Protein AF-0000000080331780 (afdb_homodimer)

Structure (mmCIF, N/CA/C/O backbone):
data_AF-0000000080331780-model_v1
#
loop_
_entity.id
_entity.type
_entity.pdbx_description
1 polymer Dehydrogenase
#
loop_
_atom_site.group_PDB
_atom_site.id
_atom_site.type_symbol
_atom_site.label_atom_id
_atom_site.label_alt_id
_atom_site.label_comp_id
_atom_site.label_asym_id
_atom_site.label_entity_id
_atom_site.label_seq_id
_atom_site.pdbx_PDB_ins_code
_atom_site.Cartn_x
_atom_site.Cartn_y
_atom_site.Cartn_z
_atom_site.occupancy
_atom_site.B_iso_or_equiv
_atom_site.auth_seq_id
_atom_site.auth_comp_id
_atom_site.auth_asym_id
_atom_site.auth_atom_id
_atom_site.pdbx_PDB_model_num
ATOM 1 N N . MET A 1 1 ? 8.797 16.781 -22.938 1 40.66 1 MET A N 1
ATOM 2 C CA . MET A 1 1 ? 9.156 18.203 -22.906 1 40.66 1 MET A CA 1
ATOM 3 C C . MET A 1 1 ? 9.766 18.594 -21.562 1 40.66 1 MET A C 1
ATOM 5 O O . MET A 1 1 ? 9.344 18.094 -20.516 1 40.66 1 MET A O 1
ATOM 9 N N . ALA A 1 2 ? 10.844 19.219 -21.609 1 57.59 2 ALA A N 1
ATOM 10 C CA . ALA A 1 2 ? 11.484 19.656 -20.359 1 57.59 2 ALA A CA 1
ATOM 11 C C . ALA A 1 2 ? 10.547 20.531 -19.547 1 57.59 2 ALA A C 1
ATOM 13 O O . ALA A 1 2 ? 9.828 21.375 -20.094 1 57.59 2 ALA A O 1
ATOM 14 N N . PRO A 1 3 ? 10.336 20.203 -18.156 1 70.19 3 PRO A N 1
ATOM 15 C CA . PRO A 1 3 ? 9.5 21.109 -17.359 1 70.19 3 PRO A CA 1
ATOM 16 C C . PRO A 1 3 ? 9.898 22.562 -17.516 1 70.19 3 PRO A C 1
ATOM 18 O O . PRO A 1 3 ? 11.078 22.875 -17.703 1 70.19 3 PRO A O 1
ATOM 21 N N . PRO A 1 4 ? 8.922 23.406 -17.781 1 76.81 4 PRO A N 1
ATOM 22 C CA . PRO A 1 4 ? 9.219 24.828 -18 1 76.81 4 PRO A CA 1
ATOM 23 C C . PRO A 1 4 ? 10.008 25.453 -16.844 1 76.81 4 PRO A C 1
ATOM 25 O O . PRO A 1 4 ? 9.891 25 -15.703 1 76.81 4 PRO A O 1
ATOM 28 N N . THR A 1 5 ? 10.859 26.344 -17.203 1 89.38 5 THR A N 1
ATOM 29 C CA . THR A 1 5 ? 11.586 27.141 -16.219 1 89.38 5 THR A CA 1
ATOM 30 C C . THR A 1 5 ? 10.672 28.172 -15.562 1 89.38 5 THR A C 1
ATOM 32 O O . THR A 1 5 ? 10.031 28.969 -16.25 1 89.38 5 THR A O 1
ATOM 35 N N . LEU A 1 6 ? 10.578 28.141 -14.258 1 94.94 6 LEU A N 1
ATOM 36 C CA . LEU A 1 6 ? 9.664 29.016 -13.531 1 94.94 6 LEU A CA 1
ATOM 37 C C . LEU A 1 6 ? 10.352 30.312 -13.133 1 94.94 6 LEU A C 1
ATOM 39 O O . LEU A 1 6 ? 11.586 30.375 -13.062 1 94.94 6 LEU A O 1
ATOM 43 N N . THR A 1 7 ? 9.508 31.344 -12.953 1 96.69 7 THR A N 1
ATOM 44 C CA . THR A 1 7 ? 9.953 32.656 -12.477 1 96.69 7 THR A CA 1
ATOM 45 C C . THR A 1 7 ? 9.055 33.156 -11.359 1 96.69 7 THR A C 1
ATOM 47 O O . THR A 1 7 ? 7.992 32.594 -11.102 1 96.69 7 THR A O 1
ATOM 50 N N . LEU A 1 8 ? 9.594 34.125 -10.656 1 97.12 8 LEU A N 1
ATOM 51 C CA . LEU A 1 8 ? 8.812 34.75 -9.586 1 97.12 8 LEU A CA 1
ATOM 52 C C . LEU A 1 8 ? 7.656 35.562 -10.156 1 97.12 8 LEU A C 1
ATOM 54 O O . LEU A 1 8 ? 7.844 36.312 -11.102 1 97.12 8 LEU A O 1
ATOM 58 N N . LYS A 1 9 ? 6.469 35.375 -9.609 1 97.5 9 LYS A N 1
ATOM 59 C CA . LYS A 1 9 ? 5.328 36.188 -10.031 1 97.5 9 LYS A CA 1
ATOM 60 C C . LYS A 1 9 ? 5.621 37.688 -9.883 1 97.5 9 LYS A C 1
ATOM 62 O O . LYS A 1 9 ? 6.188 38.125 -8.875 1 97.5 9 LYS A O 1
ATOM 67 N N . SER A 1 10 ? 5.168 38.5 -10.852 1 97.19 10 SER A N 1
ATOM 68 C CA . SER A 1 10 ? 5.453 39.938 -10.867 1 97.19 10 SER A CA 1
ATOM 69 C C . SER A 1 10 ? 4.844 40.625 -9.656 1 97.19 10 SER A C 1
ATOM 71 O O . SER A 1 10 ? 3.697 40.344 -9.289 1 97.19 10 SER A O 1
ATOM 73 N N . GLY A 1 11 ? 5.668 41.5 -8.984 1 96.5 11 GLY A N 1
ATOM 74 C CA . GLY A 1 11 ? 5.18 42.312 -7.891 1 96.5 11 GLY A CA 1
ATOM 75 C C . GLY A 1 11 ? 5.195 41.594 -6.555 1 96.5 11 GLY A C 1
ATOM 76 O O . GLY A 1 11 ? 4.695 42.125 -5.555 1 96.5 11 GLY A O 1
ATOM 77 N N . THR A 1 12 ? 5.777 40.438 -6.504 1 98.19 12 THR A N 1
ATOM 78 C CA . THR A 1 12 ? 5.66 39.656 -5.273 1 98.19 12 THR A CA 1
ATOM 79 C C . THR A 1 12 ? 7.023 39.5 -4.602 1 98.19 12 THR A C 1
ATOM 81 O O . THR A 1 12 ? 7.145 38.812 -3.59 1 98.19 12 THR A O 1
ATOM 84 N N . ALA A 1 13 ? 8.031 40.156 -5.145 1 97.81 13 ALA A N 1
ATOM 85 C CA . ALA A 1 13 ? 9.359 40.062 -4.543 1 97.81 13 ALA A CA 1
ATOM 86 C C . ALA A 1 13 ? 9.344 40.562 -3.105 1 97.81 13 ALA A C 1
ATOM 88 O O . ALA A 1 13 ? 8.617 41.5 -2.779 1 97.81 13 ALA A O 1
ATOM 89 N N . TRP A 1 14 ? 10.172 39.969 -2.291 1 97.31 14 TRP A N 1
ATOM 90 C CA . TRP A 1 14 ? 10.266 40.375 -0.895 1 97.31 14 TRP A CA 1
ATOM 91 C C . TRP A 1 14 ? 10.594 41.875 -0.79 1 97.31 14 TRP A C 1
ATOM 93 O O . TRP A 1 14 ? 10.023 42.594 0.043 1 97.31 14 TRP A O 1
ATOM 103 N N . THR A 1 15 ? 11.484 42.312 -1.639 1 96.81 15 THR A N 1
ATOM 104 C CA . THR A 1 15 ? 11.898 43.719 -1.621 1 96.81 15 THR A CA 1
ATOM 105 C C . THR A 1 15 ? 10.719 44.625 -1.929 1 96.81 15 THR A C 1
ATOM 107 O O . THR A 1 15 ? 10.594 45.688 -1.348 1 96.81 15 THR A O 1
ATOM 110 N N . ASP A 1 16 ? 9.914 44.156 -2.842 1 97 16 ASP A N 1
ATOM 111 C CA . ASP A 1 16 ? 8.711 44.938 -3.16 1 97 16 ASP A CA 1
ATOM 112 C C . ASP A 1 16 ? 7.754 44.969 -1.973 1 97 16 ASP A C 1
ATOM 114 O O . ASP A 1 16 ? 7.195 46 -1.651 1 97 16 ASP A O 1
ATOM 118 N N . ALA A 1 17 ? 7.562 43.875 -1.354 1 98.06 17 ALA A N 1
ATOM 119 C CA . ALA A 1 17 ? 6.688 43.781 -0.188 1 98.06 17 ALA A CA 1
ATOM 120 C C . ALA A 1 17 ? 7.191 44.688 0.942 1 98.06 17 ALA A C 1
ATOM 122 O O . ALA A 1 17 ? 6.402 45.375 1.592 1 98.06 17 ALA A O 1
ATOM 123 N N . TRP A 1 18 ? 8.469 44.656 1.142 1 98.12 18 TRP A N 1
ATOM 124 C CA . TRP A 1 18 ? 9.062 45.438 2.213 1 98.12 18 TRP A CA 1
ATOM 125 C C . TRP A 1 18 ? 8.875 46.938 1.946 1 98.12 18 TRP A C 1
ATOM 127 O O . TRP A 1 18 ? 8.578 47.688 2.863 1 98.12 18 TRP A O 1
ATOM 137 N N . GLN A 1 19 ? 9.062 47.312 0.698 1 98.19 19 GLN A N 1
ATOM 138 C CA . GLN A 1 19 ? 8.867 48.719 0.327 1 98.19 19 GLN A CA 1
ATOM 139 C C . GLN A 1 19 ? 7.426 49.156 0.573 1 98.19 19 GLN A C 1
ATOM 141 O O . GLN A 1 19 ? 7.18 50.281 1.02 1 98.19 19 GLN A O 1
ATOM 146 N N . ARG A 1 20 ? 6.574 48.312 0.27 1 98.5 20 ARG A N 1
ATOM 147 C CA . ARG A 1 20 ? 5.168 48.625 0.516 1 98.5 20 ARG A CA 1
ATOM 148 C C . ARG A 1 20 ? 4.887 48.75 2.01 1 98.5 20 ARG A C 1
ATOM 150 O O . ARG A 1 20 ? 4.062 49.562 2.424 1 98.5 20 ARG A O 1
ATOM 157 N N . CYS A 1 21 ? 5.539 47.969 2.822 1 98.56 21 CYS A N 1
ATOM 158 C CA . CYS A 1 21 ? 5.41 48.062 4.27 1 98.56 21 CYS A CA 1
ATOM 159 C C . CYS A 1 21 ? 5.945 49.406 4.762 1 98.56 21 CYS A C 1
ATOM 161 O O . CYS A 1 21 ? 5.309 50.062 5.586 1 98.56 21 CYS A O 1
ATOM 163 N N . LEU A 1 22 ? 7.086 49.719 4.246 1 98.44 22 LEU A N 1
ATOM 164 C CA . LEU A 1 22 ? 7.699 51 4.605 1 98.44 22 LEU A CA 1
ATOM 165 C C . LEU A 1 22 ? 6.77 52.156 4.273 1 98.44 22 LEU A C 1
ATOM 167 O O . LEU A 1 22 ? 6.688 53.125 5.031 1 98.44 22 LEU A O 1
ATOM 171 N N . ALA A 1 23 ? 6.137 52.062 3.162 1 98.31 23 ALA A N 1
ATOM 172 C CA . ALA A 1 23 ? 5.215 53.125 2.734 1 98.31 23 ALA A CA 1
ATOM 173 C C . ALA A 1 23 ? 3.951 53.125 3.592 1 98.31 23 ALA A C 1
ATOM 175 O O . ALA A 1 23 ? 3.434 54.188 3.943 1 98.31 23 ALA A O 1
ATOM 176 N N . ALA A 1 24 ? 3.465 52 3.939 1 98.38 24 ALA A N 1
ATOM 177 C CA . ALA A 1 24 ? 2.199 51.844 4.652 1 98.38 24 ALA A CA 1
ATOM 178 C C . ALA A 1 24 ? 2.355 52.219 6.129 1 98.38 24 ALA A C 1
ATOM 180 O O . ALA A 1 24 ? 1.43 52.75 6.746 1 98.38 24 ALA A O 1
ATOM 181 N N . ALA A 1 25 ? 3.508 51.844 6.688 1 98.56 25 ALA A N 1
ATOM 182 C CA . ALA A 1 25 ? 3.727 52.062 8.109 1 98.56 25 ALA A CA 1
ATOM 183 C C . ALA A 1 25 ? 5.168 52.5 8.391 1 98.56 25 ALA A C 1
ATOM 185 O O . ALA A 1 25 ? 5.91 51.781 9.062 1 98.56 25 ALA A O 1
ATOM 186 N N . PRO A 1 26 ? 5.496 53.656 8.031 1 98.06 26 PRO A N 1
ATOM 187 C CA . PRO A 1 26 ? 6.879 54.094 8.211 1 98.06 26 PRO A CA 1
ATOM 188 C C . PRO A 1 26 ? 7.273 54.219 9.68 1 98.06 26 PRO A C 1
ATOM 190 O O . PRO A 1 26 ? 8.461 54.188 10.008 1 98.06 26 PRO A O 1
ATOM 193 N N . GLU A 1 27 ? 6.355 54.344 10.539 1 98.12 27 GLU A N 1
ATOM 194 C CA . GLU A 1 27 ? 6.641 54.438 11.961 1 98.12 27 GLU A CA 1
ATOM 195 C C . GLU A 1 27 ? 7.098 53.125 12.547 1 98.12 27 GLU A C 1
ATOM 197 O O . GLU A 1 27 ? 7.746 53.062 13.594 1 98.12 27 GLU A O 1
ATOM 202 N N . ALA A 1 28 ? 6.77 52.031 11.93 1 98.44 28 ALA A N 1
ATOM 203 C CA . ALA A 1 28 ? 6.969 50.688 12.484 1 98.44 28 ALA A CA 1
ATOM 204 C C . ALA A 1 28 ? 8.086 49.969 11.75 1 98.44 28 ALA A C 1
ATOM 206 O O . ALA A 1 28 ? 8.641 49 12.273 1 98.44 28 ALA A O 1
ATOM 207 N N . PHE A 1 29 ? 8.336 50.344 10.516 1 97.94 29 PHE A N 1
ATOM 208 C CA . PHE A 1 29 ? 9.305 49.688 9.656 1 97.94 29 PHE A CA 1
ATOM 209 C C . PHE A 1 29 ? 10.516 50.562 9.406 1 97.94 29 PHE A C 1
ATOM 211 O O . PHE A 1 29 ? 10.383 51.812 9.32 1 97.94 29 PHE A O 1
ATOM 218 N N . ARG A 1 30 ? 11.641 49.906 9.344 1 96.19 30 ARG A N 1
ATOM 219 C CA . ARG A 1 30 ? 12.867 50.531 8.844 1 96.19 30 ARG A CA 1
ATOM 220 C C . ARG A 1 30 ? 13.406 49.75 7.641 1 96.19 30 ARG A C 1
ATOM 222 O O . ARG A 1 30 ? 12.805 48.781 7.203 1 96.19 30 ARG A O 1
ATOM 229 N N . ASP A 1 31 ? 14.562 50.219 7.156 1 92.19 31 ASP A N 1
ATOM 230 C CA . ASP A 1 31 ? 15.094 49.625 5.93 1 92.19 31 ASP A CA 1
ATOM 231 C C . ASP A 1 31 ? 15.398 48.125 6.109 1 92.19 31 ASP A C 1
ATOM 233 O O . ASP A 1 31 ? 15.258 47.344 5.172 1 92.19 31 ASP A O 1
ATOM 237 N N . ASP A 1 32 ? 15.742 47.844 7.336 1 89.56 32 ASP A N 1
ATOM 238 C CA . ASP A 1 32 ? 16.203 46.469 7.457 1 89.56 32 ASP A CA 1
ATOM 239 C C . ASP A 1 32 ? 15.594 45.781 8.68 1 89.56 32 ASP A C 1
ATOM 241 O O . ASP A 1 32 ? 15.992 44.688 9.039 1 89.56 32 ASP A O 1
ATOM 245 N N . ARG A 1 33 ? 14.656 46.438 9.336 1 94.62 33 ARG A N 1
ATOM 246 C CA . ARG A 1 33 ? 14.102 45.812 10.531 1 94.62 33 ARG A CA 1
ATOM 247 C C . ARG A 1 33 ? 12.734 46.406 10.875 1 94.62 33 ARG A C 1
ATOM 249 O O . ARG A 1 33 ? 12.359 47.469 10.367 1 94.62 33 ARG A O 1
ATOM 256 N N . VAL A 1 34 ? 12.047 45.719 11.75 1 96.75 34 VAL A N 1
ATOM 257 C CA . VAL A 1 34 ? 10.812 46.219 12.352 1 96.75 34 VAL A CA 1
ATOM 258 C C . VAL A 1 34 ? 11.078 46.688 13.781 1 96.75 34 VAL A C 1
ATOM 260 O O . VAL A 1 34 ? 12.148 46.406 14.336 1 96.75 34 VAL A O 1
ATOM 263 N N . LEU A 1 35 ? 10.141 47.406 14.297 1 97.56 35 LEU A N 1
ATOM 264 C CA . LEU A 1 35 ? 10.281 47.906 15.656 1 97.56 35 LEU A CA 1
ATOM 265 C C . LEU A 1 35 ? 9.289 47.25 16.594 1 97.56 35 LEU A C 1
ATOM 267 O O . LEU A 1 35 ? 8.328 46.625 16.156 1 97.56 35 LEU A O 1
ATOM 271 N N . ASN A 1 36 ? 9.609 47.312 17.938 1 97.81 36 ASN A N 1
ATOM 272 C CA . ASN A 1 36 ? 8.641 46.906 18.969 1 97.81 36 ASN A CA 1
ATOM 273 C C . ASN A 1 36 ? 7.648 48.031 19.266 1 97.81 36 ASN A C 1
ATOM 275 O O . ASN A 1 36 ? 7.969 49.219 19.094 1 97.81 36 ASN A O 1
ATOM 279 N N . LEU A 1 37 ? 6.461 47.656 19.641 1 98.69 37 LEU A N 1
ATOM 280 C CA . LEU A 1 37 ? 5.418 48.594 19.984 1 98.69 37 LEU A CA 1
ATOM 281 C C . LEU A 1 37 ? 5.035 48.469 21.453 1 98.69 37 LEU A C 1
ATOM 283 O O . LEU A 1 37 ? 4.465 47.469 21.875 1 98.69 37 LEU A O 1
ATOM 287 N N . TRP A 1 38 ? 5.32 49.406 22.297 1 98.12 38 TRP A N 1
ATOM 288 C CA . TRP A 1 38 ? 4.816 49.469 23.656 1 98.12 38 TRP A CA 1
ATOM 289 C C . TRP A 1 38 ? 4.785 50.906 24.156 1 98.12 38 TRP A C 1
ATOM 291 O O . TRP A 1 38 ? 5.512 51.781 23.641 1 98.12 38 TRP A O 1
ATOM 301 N N . GLY A 1 39 ? 3.801 51.188 24.969 1 96.88 39 GLY A N 1
ATOM 302 C CA . GLY A 1 39 ? 3.592 52.562 25.422 1 96.88 39 GLY A CA 1
ATOM 303 C C . GLY A 1 39 ? 3.143 53.5 24.328 1 96.88 39 GLY A C 1
ATOM 304 O O . GLY A 1 39 ? 3.586 54.656 24.266 1 96.88 39 GLY A O 1
ATOM 305 N N . SER A 1 40 ? 2.486 53 23.391 1 95.5 40 SER A N 1
ATOM 306 C CA . SER A 1 40 ? 1.899 53.719 22.25 1 95.5 40 SER A CA 1
ATOM 307 C C . SER A 1 40 ? 2.977 54.281 21.328 1 95.5 40 SER A C 1
ATOM 309 O O . SER A 1 40 ? 2.734 55.219 20.594 1 95.5 40 SER A O 1
ATOM 311 N N . SER A 1 41 ? 4.145 53.688 21.453 1 97.5 41 SER A N 1
ATOM 312 C CA . SER A 1 41 ? 5.234 54.156 20.609 1 97.5 41 SER A CA 1
ATOM 313 C C . SER A 1 41 ? 6.031 52.969 20.031 1 97.5 41 SER A C 1
ATOM 315 O O . SER A 1 41 ? 6.262 51.969 20.719 1 97.5 41 SER A O 1
ATOM 317 N N . TRP A 1 42 ? 6.379 53.188 18.781 1 98.19 42 TRP A N 1
ATOM 318 C CA . TRP A 1 42 ? 7.297 52.25 18.141 1 98.19 42 TRP A CA 1
ATOM 319 C C . TRP A 1 42 ? 8.734 52.5 18.578 1 98.19 42 TRP A C 1
ATOM 321 O O . TRP A 1 42 ? 9.195 53.656 18.531 1 98.19 42 TRP A O 1
ATOM 331 N N . ARG A 1 43 ? 9.422 51.469 18.969 1 97.12 43 ARG A N 1
ATOM 332 C CA . ARG A 1 43 ? 10.727 51.656 19.609 1 97.12 43 ARG A CA 1
ATOM 333 C C . ARG A 1 43 ? 11.781 50.781 18.953 1 97.12 43 ARG A C 1
ATOM 335 O O . ARG A 1 43 ? 11.492 49.625 18.594 1 97.12 43 ARG A O 1
ATOM 342 N N . LEU A 1 44 ? 12.984 51.281 18.891 1 95.06 44 LEU A N 1
ATOM 343 C CA . LEU A 1 44 ? 14.094 50.594 18.234 1 95.06 44 LEU A CA 1
ATOM 344 C C . LEU A 1 44 ? 14.766 49.625 19.203 1 95.06 44 LEU A C 1
ATOM 346 O O . LEU A 1 44 ? 15.742 48.969 18.844 1 95.06 44 LEU A O 1
ATOM 350 N N . ASP A 1 45 ? 14.25 49.312 20.203 1 94.62 45 ASP A N 1
ATOM 351 C CA . ASP A 1 45 ? 14.852 48.438 21.188 1 94.62 45 ASP A CA 1
ATOM 352 C C . ASP A 1 45 ? 14.836 47 20.703 1 94.62 45 ASP A C 1
ATOM 354 O O . ASP A 1 45 ? 14.203 46.688 19.703 1 94.62 45 ASP A O 1
ATOM 358 N N . GLY A 1 46 ? 15.672 46.156 21.391 1 93.5 46 GLY A N 1
ATOM 359 C CA . GLY A 1 46 ? 15.766 44.75 21.078 1 93.5 46 GLY A CA 1
ATOM 360 C C . GLY A 1 46 ? 16.875 44.406 20.078 1 93.5 46 GLY A C 1
ATOM 361 O O . GLY A 1 46 ? 17.266 45.281 19.281 1 93.5 46 GLY A O 1
ATOM 362 N N . ARG A 1 47 ? 17.328 43.219 20.125 1 90.88 47 ARG A N 1
ATOM 363 C CA . ARG A 1 47 ? 18.344 42.719 19.188 1 90.88 47 ARG A CA 1
ATOM 364 C C . ARG A 1 47 ? 17.703 41.875 18.109 1 90.88 47 ARG A C 1
ATOM 366 O O . ARG A 1 47 ? 17.125 40.812 18.391 1 90.88 47 ARG A O 1
ATOM 373 N N . ALA A 1 48 ? 17.891 42.375 16.922 1 86.06 48 ALA A N 1
ATOM 374 C CA . ALA A 1 48 ? 17.281 41.625 15.82 1 86.06 48 ALA A CA 1
ATOM 375 C C . ALA A 1 48 ? 18.047 40.344 15.539 1 86.06 48 ALA A C 1
ATOM 377 O O . ALA A 1 48 ? 19.281 40.344 15.469 1 86.06 48 ALA A O 1
ATOM 378 N N . LEU A 1 49 ? 17.344 39.25 15.484 1 82.44 49 LEU A N 1
ATOM 379 C CA . LEU A 1 49 ? 17.938 37.969 15.094 1 82.44 49 LEU A CA 1
ATOM 380 C C . LEU A 1 49 ? 17.812 37.75 13.586 1 82.44 49 LEU A C 1
ATOM 382 O O . LEU A 1 49 ? 16.844 38.188 12.969 1 82.44 49 LEU A O 1
ATOM 386 N N . PRO A 1 50 ? 18.891 37.125 13.086 1 87.44 50 PRO A N 1
ATOM 387 C CA . PRO A 1 50 ? 18.766 36.781 11.672 1 87.44 50 PRO A CA 1
ATOM 388 C C . PRO A 1 50 ? 17.609 35.812 11.398 1 87.44 50 PRO A C 1
ATOM 390 O O . PRO A 1 50 ? 17.344 34.906 12.203 1 87.44 50 PRO A O 1
ATOM 393 N N . ALA A 1 51 ? 16.875 36.062 10.352 1 92.88 51 ALA A N 1
ATOM 394 C CA . ALA A 1 51 ? 15.781 35.188 9.922 1 92.88 51 ALA A CA 1
ATOM 395 C C . ALA A 1 51 ? 15.836 34.938 8.414 1 92.88 51 ALA A C 1
ATOM 397 O O . ALA A 1 51 ? 16.406 35.75 7.668 1 92.88 51 ALA A O 1
ATOM 398 N N . THR A 1 52 ? 15.359 33.781 8.031 1 95.81 52 THR A N 1
ATOM 399 C CA . THR A 1 52 ? 15.281 33.438 6.617 1 95.81 52 THR A CA 1
ATOM 400 C C . THR A 1 52 ? 13.859 33.031 6.23 1 95.81 52 THR A C 1
ATOM 402 O O . THR A 1 52 ? 13.109 32.531 7.066 1 95.81 52 THR A O 1
ATOM 405 N N . SER A 1 53 ? 13.547 33.344 5.035 1 97.62 53 SER A N 1
ATOM 406 C CA . SER A 1 53 ? 12.281 32.844 4.496 1 97.62 53 SER A CA 1
ATOM 407 C C . SER A 1 53 ? 12.344 31.359 4.203 1 97.62 53 SER A C 1
ATOM 409 O O . SER A 1 53 ? 13.305 30.891 3.588 1 97.62 53 SER A O 1
ATOM 411 N N . PRO A 1 54 ? 11.352 30.656 4.637 1 98.19 54 PRO A N 1
ATOM 412 C CA . PRO A 1 54 ? 11.352 29.234 4.285 1 98.19 54 PRO A CA 1
ATOM 413 C C . PRO A 1 54 ? 11.109 28.984 2.797 1 98.19 54 PRO A C 1
ATOM 415 O O . PRO A 1 54 ? 11.328 27.875 2.305 1 98.19 54 PRO A O 1
ATOM 418 N N . VAL A 1 55 ? 10.641 29.969 2.074 1 98.31 55 VAL A N 1
ATOM 419 C CA . VAL A 1 55 ? 10.234 29.844 0.68 1 98.31 55 VAL A CA 1
ATOM 420 C C . VAL A 1 55 ? 11.453 29.547 -0.191 1 98.31 55 VAL A C 1
ATOM 422 O O . VAL A 1 55 ? 11.414 28.672 -1.056 1 98.31 55 VAL A O 1
ATOM 425 N N . ASP A 1 56 ? 12.547 30.25 0.074 1 97.88 56 ASP A N 1
ATOM 426 C CA . ASP A 1 56 ? 13.703 30.062 -0.804 1 97.88 56 ASP A CA 1
ATOM 427 C C . ASP A 1 56 ? 15.008 30.344 -0.06 1 97.88 56 ASP A C 1
ATOM 429 O O . ASP A 1 56 ? 16.062 30.484 -0.682 1 97.88 56 ASP A O 1
ATOM 433 N N . GLY A 1 57 ? 14.945 30.578 1.247 1 96.62 57 GLY A N 1
ATOM 434 C CA . GLY A 1 57 ? 16.141 30.703 2.062 1 96.62 57 GLY A CA 1
ATOM 435 C C . GLY A 1 57 ? 16.688 32.125 2.105 1 96.62 57 GLY A C 1
ATOM 436 O O . GLY A 1 57 ? 17.703 32.375 2.76 1 96.62 57 GLY A O 1
ATOM 437 N N . ARG A 1 58 ? 16.078 33.062 1.565 1 96.06 58 ARG A N 1
ATOM 438 C CA . ARG A 1 58 ? 16.578 34.406 1.558 1 96.06 58 ARG A CA 1
ATOM 439 C C . ARG A 1 58 ? 16.469 35.062 2.941 1 96.06 58 ARG A C 1
ATOM 441 O O . ARG A 1 58 ? 15.609 34.688 3.736 1 96.06 58 ARG A O 1
ATOM 448 N N . PRO A 1 59 ? 17.312 36.031 3.189 1 94.81 59 PRO A N 1
ATOM 449 C CA . PRO A 1 59 ? 17.188 36.75 4.457 1 94.81 59 PRO A CA 1
ATOM 450 C C . PRO A 1 59 ? 15.93 37.625 4.527 1 94.81 59 PRO A C 1
ATOM 452 O O . PRO A 1 59 ? 15.547 38.25 3.529 1 94.81 59 PRO A O 1
ATOM 455 N N . VAL A 1 60 ? 15.281 37.594 5.613 1 94.94 60 VAL A N 1
ATOM 456 C CA . VAL A 1 60 ? 14.164 38.469 5.922 1 94.94 60 VAL A CA 1
ATOM 457 C C . VAL A 1 60 ? 14.367 39.125 7.297 1 94.94 60 VAL A C 1
ATOM 459 O O . VAL A 1 60 ? 15.305 38.75 8.016 1 94.94 60 VAL A O 1
ATOM 462 N N . ALA A 1 61 ? 13.516 40 7.609 1 92.38 61 ALA A N 1
ATOM 463 C CA . ALA A 1 61 ? 13.617 40.656 8.906 1 92.38 61 ALA A CA 1
ATOM 464 C C . ALA A 1 61 ? 13.242 39.719 10.039 1 92.38 61 ALA A C 1
ATOM 466 O O . ALA A 1 61 ? 12.234 39 9.961 1 92.38 61 ALA A O 1
ATOM 467 N N . GLY A 1 62 ? 14.109 39.688 11.062 1 92.25 62 GLY A N 1
ATOM 468 C CA . GLY A 1 62 ? 13.812 38.906 12.258 1 92.25 62 GLY A CA 1
ATOM 469 C C . GLY A 1 62 ? 13.211 39.719 13.375 1 92.25 62 GLY A C 1
ATOM 470 O O . GLY A 1 62 ? 13.195 40.969 13.312 1 92.25 62 GLY A O 1
ATOM 471 N N . PRO A 1 63 ? 12.672 39.062 14.359 1 93.62 63 PRO A N 1
ATOM 472 C CA . PRO A 1 63 ? 12.07 39.75 15.492 1 93.62 63 PRO A CA 1
ATOM 473 C C . PRO A 1 63 ? 13.109 40.469 16.359 1 93.62 63 PRO A C 1
ATOM 475 O O . PRO A 1 63 ? 14.125 39.875 16.734 1 93.62 63 PRO A O 1
ATOM 478 N N . PRO A 1 64 ? 12.891 41.719 16.672 1 95.25 64 PRO A N 1
ATOM 479 C CA . PRO A 1 64 ? 13.773 42.438 17.609 1 95.25 64 PRO A CA 1
ATOM 480 C C . PRO A 1 64 ? 13.555 42 19.062 1 95.25 64 PRO A C 1
ATOM 482 O O . PRO A 1 64 ? 12.688 42.562 19.734 1 95.25 64 PRO A O 1
ATOM 485 N N . ARG A 1 65 ? 14.383 41.219 19.625 1 95.31 65 ARG A N 1
ATOM 486 C CA . ARG A 1 65 ? 14.18 40.531 20.891 1 95.31 65 ARG A CA 1
ATOM 487 C C . ARG A 1 65 ? 14.492 41.469 22.078 1 95.31 65 ARG A C 1
ATOM 489 O O . ARG A 1 65 ? 15.602 41.969 22.188 1 95.31 65 ARG A O 1
ATOM 496 N N . LEU A 1 66 ? 13.484 41.5 22.922 1 95.75 66 LEU A N 1
ATOM 497 C CA . LEU A 1 66 ? 13.625 42.312 24.125 1 95.75 66 LEU A CA 1
ATOM 498 C C . LEU A 1 66 ? 14.211 41.469 25.266 1 95.75 66 LEU A C 1
ATOM 500 O O . LEU A 1 66 ? 14.125 40.25 25.25 1 95.75 66 LEU A O 1
ATOM 504 N N . GLY A 1 67 ? 14.797 42.188 26.219 1 94.19 67 GLY A N 1
ATOM 505 C CA . GLY A 1 67 ? 15.125 41.594 27.516 1 94.19 67 GLY A CA 1
ATOM 506 C C . GLY A 1 67 ? 14.016 41.719 28.531 1 94.19 67 GLY A C 1
ATOM 507 O O . GLY A 1 67 ? 13.031 42.438 28.297 1 94.19 67 GLY A O 1
ATOM 508 N N . PRO A 1 68 ? 14.156 41.094 29.656 1 95.5 68 PRO A N 1
ATOM 509 C CA . PRO A 1 68 ? 13.117 41.062 30.688 1 95.5 68 PRO A CA 1
ATOM 510 C C . PRO A 1 68 ? 12.789 42.469 31.219 1 95.5 68 PRO A C 1
ATOM 512 O O . PRO A 1 68 ? 11.617 42.781 31.453 1 95.5 68 PRO A O 1
ATOM 515 N N . ASP A 1 69 ? 13.711 43.312 31.344 1 96.44 69 ASP A N 1
ATOM 516 C CA . ASP A 1 69 ? 13.484 44.656 31.906 1 96.44 69 ASP A CA 1
ATOM 517 C C . ASP A 1 69 ? 12.586 45.469 31 1 96.44 69 ASP A C 1
ATOM 519 O O . ASP A 1 69 ? 11.641 46.125 31.469 1 96.44 69 ASP A O 1
ATOM 523 N N . THR A 1 70 ? 12.953 45.5 29.781 1 96.81 70 THR A N 1
ATOM 524 C CA . THR A 1 70 ? 12.141 46.25 28.828 1 96.81 70 THR A CA 1
ATOM 525 C C . THR A 1 70 ? 10.75 45.625 28.688 1 96.81 70 THR A C 1
ATOM 527 O O . THR A 1 70 ? 9.766 46.344 28.547 1 96.81 70 THR A O 1
ATOM 530 N N . ALA A 1 71 ? 10.695 44.344 28.734 1 97.38 71 ALA A N 1
ATOM 531 C CA . ALA A 1 71 ? 9.398 43.688 28.688 1 97.38 71 ALA A CA 1
ATOM 532 C C . ALA A 1 71 ? 8.539 44.094 29.891 1 97.38 71 ALA A C 1
ATOM 534 O O . ALA A 1 71 ? 7.324 44.25 29.75 1 97.38 71 ALA A O 1
ATOM 535 N N . ARG A 1 72 ? 9.117 44.188 31.016 1 97.44 72 ARG A N 1
ATOM 536 C CA . ARG A 1 72 ? 8.398 44.625 32.219 1 97.44 72 ARG A CA 1
ATOM 537 C C . ARG A 1 72 ? 7.832 46.031 32.031 1 97.44 72 ARG A C 1
ATOM 539 O O . ARG A 1 72 ? 6.684 46.312 32.406 1 97.44 72 ARG A O 1
ATOM 546 N N . ARG A 1 73 ? 8.641 46.875 31.469 1 97.94 73 ARG A N 1
ATOM 547 C CA . ARG A 1 73 ? 8.172 48.219 31.188 1 97.94 73 ARG A CA 1
ATOM 548 C C . ARG A 1 73 ? 7.004 48.219 30.203 1 97.94 73 ARG A C 1
ATOM 550 O O . ARG A 1 73 ? 6.051 48.969 30.359 1 97.94 73 ARG A O 1
ATOM 557 N N . ALA A 1 74 ? 7.168 47.406 29.25 1 98.12 74 ALA A N 1
ATOM 558 C CA . ALA A 1 74 ? 6.105 47.281 28.25 1 98.12 74 ALA A CA 1
ATOM 559 C C . ALA A 1 74 ? 4.801 46.812 28.906 1 98.12 74 ALA A C 1
ATOM 561 O O . ALA A 1 74 ? 3.725 47.312 28.562 1 98.12 74 ALA A O 1
ATOM 562 N N . VAL A 1 75 ? 4.867 45.875 29.828 1 98.38 75 VAL A N 1
ATOM 563 C CA . VAL A 1 75 ? 3.689 45.344 30.516 1 98.38 75 VAL A CA 1
ATOM 564 C C . VAL A 1 75 ? 3.066 46.438 31.375 1 98.38 75 VAL A C 1
ATOM 566 O O . VAL A 1 75 ? 1.843 46.594 31.391 1 98.38 75 VAL A O 1
ATOM 569 N N . HIS A 1 76 ? 3.83 47.219 32.031 1 98.38 76 HIS A N 1
ATOM 570 C CA . HIS A 1 76 ? 3.32 48.312 32.844 1 98.38 76 HIS A CA 1
ATOM 571 C C . HIS A 1 76 ? 2.645 49.375 31.969 1 98.38 76 HIS A C 1
ATOM 573 O O . HIS A 1 76 ? 1.596 49.906 32.344 1 98.38 76 HIS A O 1
ATOM 579 N N . ALA A 1 77 ? 3.34 49.625 30.938 1 98.56 77 ALA A N 1
ATOM 580 C CA . ALA A 1 77 ? 2.736 50.594 30 1 98.56 77 ALA A CA 1
ATOM 581 C C . ALA A 1 77 ? 1.399 50.062 29.484 1 98.56 77 ALA A C 1
ATOM 583 O O . ALA A 1 77 ? 0.456 50.844 29.312 1 98.56 77 ALA A O 1
ATOM 584 N N . ALA A 1 78 ? 1.331 48.844 29.203 1 98.62 78 ALA A N 1
ATOM 585 C CA . ALA A 1 78 ? 0.09 48.219 28.734 1 98.62 78 ALA A CA 1
ATOM 586 C C . ALA A 1 78 ? -1 48.312 29.797 1 98.62 78 ALA A C 1
ATOM 588 O O . ALA A 1 78 ? -2.178 48.469 29.484 1 98.62 78 ALA A O 1
ATOM 589 N N . LEU A 1 79 ? -0.641 48.125 31.062 1 98.56 79 LEU A N 1
ATOM 590 C CA . LEU A 1 79 ? -1.592 48.281 32.156 1 98.56 79 LEU A CA 1
ATOM 591 C C . LEU A 1 79 ? -2.18 49.688 32.188 1 98.56 79 LEU A C 1
ATOM 593 O O . LEU A 1 79 ? -3.381 49.844 32.406 1 98.56 79 LEU A O 1
ATOM 597 N N . ASP A 1 80 ? -1.33 50.625 31.984 1 98.38 80 ASP A N 1
ATOM 598 C CA . ASP A 1 80 ? -1.799 52 31.953 1 98.38 80 ASP A CA 1
ATOM 599 C C . ASP A 1 80 ? -2.783 52.219 30.797 1 98.38 80 ASP A C 1
ATOM 601 O O . ASP A 1 80 ? -3.824 52.844 30.969 1 98.38 80 ASP A O 1
ATOM 605 N N . GLN A 1 81 ? -2.445 51.719 29.734 1 98.31 81 GLN A N 1
ATOM 606 C CA . GLN A 1 81 ? -3.334 51.812 28.578 1 98.31 81 GLN A CA 1
ATOM 607 C C . GLN A 1 81 ? -4.645 51.062 28.828 1 98.31 81 GLN A C 1
ATOM 609 O O . GLN A 1 81 ? -5.703 51.5 28.359 1 98.31 81 GLN A O 1
ATOM 614 N N . HIS A 1 82 ? -4.516 50 29.516 1 98.62 82 HIS A N 1
ATOM 615 C CA . HIS A 1 82 ? -5.695 49.219 29.859 1 98.62 82 HIS A CA 1
ATOM 616 C C . HIS A 1 82 ? -6.668 50.031 30.703 1 98.62 82 HIS A C 1
ATOM 618 O O . HIS A 1 82 ? -7.875 50.031 30.453 1 98.62 82 HIS A O 1
ATOM 624 N N . ARG A 1 83 ? -6.172 50.688 31.656 1 98.12 83 ARG A N 1
ATOM 625 C CA . ARG A 1 83 ? -6.988 51.5 32.562 1 98.12 83 ARG A CA 1
ATOM 626 C C . ARG A 1 83 ? -7.723 52.594 31.781 1 98.12 83 ARG A C 1
ATOM 628 O O . ARG A 1 83 ? -8.891 52.875 32.062 1 98.12 83 ARG A O 1
ATOM 635 N N . ALA A 1 84 ? -7.055 53.125 30.859 1 98.12 84 ALA A N 1
ATOM 636 C CA . ALA A 1 84 ? -7.672 54.156 30.031 1 98.12 84 ALA A CA 1
ATOM 637 C C . ALA A 1 84 ? -8.703 53.562 29.078 1 98.12 84 ALA A C 1
ATOM 639 O O . ALA A 1 84 ? -9.789 54.094 28.891 1 98.12 84 ALA A O 1
ATOM 640 N N . TRP A 1 85 ? -8.414 52.469 28.531 1 98.38 85 TRP A N 1
ATOM 641 C CA . TRP A 1 85 ? -9.234 51.844 27.5 1 98.38 85 TRP A CA 1
ATOM 642 C C . TRP A 1 85 ? -10.531 51.312 28.094 1 98.38 85 TRP A C 1
ATOM 644 O O . TRP A 1 85 ? -11.578 51.344 27.438 1 98.38 85 TRP A O 1
ATOM 654 N N . ARG A 1 86 ? -10.445 50.812 29.281 1 96.25 86 ARG A N 1
ATOM 655 C CA . ARG A 1 86 ? -11.617 50.25 29.938 1 96.25 86 ARG A CA 1
ATOM 656 C C . ARG A 1 86 ? -12.719 51.312 30.094 1 96.25 86 ARG A C 1
ATOM 658 O O . ARG A 1 86 ? -13.891 50.969 30.234 1 96.25 86 ARG A O 1
ATOM 665 N N . GLU A 1 87 ? -12.273 52.531 29.984 1 96.62 87 GLU A N 1
ATOM 666 C CA . GLU A 1 87 ? -13.227 53.625 30.172 1 96.62 87 GLU A CA 1
ATOM 667 C C . GLU A 1 87 ? -13.82 54.062 28.844 1 96.62 87 GLU A C 1
ATOM 669 O O . GLU A 1 87 ? -14.789 54.844 28.812 1 96.62 87 GLU A O 1
ATOM 674 N N . VAL A 1 88 ? -13.289 53.625 27.812 1 97.56 88 VAL A N 1
ATOM 675 C CA . VAL A 1 88 ? -13.812 53.969 26.5 1 97.56 88 VAL A CA 1
ATOM 676 C C . VAL A 1 88 ? -15.148 53.281 26.266 1 97.56 88 VAL A C 1
ATOM 678 O O . VAL A 1 88 ? -15.25 52.062 26.438 1 97.56 88 VAL A O 1
ATOM 681 N N . PRO A 1 89 ? -16.156 54 25.859 1 97.25 89 PRO A N 1
ATOM 682 C CA . PRO A 1 89 ? -17.469 53.375 25.625 1 97.25 89 PRO A CA 1
ATOM 683 C C . PRO A 1 89 ? -17.438 52.312 24.516 1 97.25 89 PRO A C 1
ATOM 685 O O . PRO A 1 89 ? -16.688 52.469 23.531 1 97.25 89 PRO A O 1
ATOM 688 N N . VAL A 1 90 ? -18.344 51.375 24.656 1 97.5 90 VAL A N 1
ATOM 689 C CA . VAL A 1 90 ? -18.391 50.25 23.719 1 97.5 90 VAL A CA 1
ATOM 690 C C . VAL A 1 90 ? -18.609 50.781 22.297 1 97.5 90 VAL A C 1
ATOM 692 O O . VAL A 1 90 ? -18.047 50.25 21.344 1 97.5 90 VAL A O 1
ATOM 695 N N . THR A 1 91 ? -19.406 51.812 22.172 1 97.75 91 THR A N 1
ATOM 696 C CA . THR A 1 91 ? -19.688 52.406 20.859 1 97.75 91 THR A CA 1
ATOM 697 C C . THR A 1 91 ? -18.406 52.938 20.219 1 97.75 91 THR A C 1
ATOM 699 O O . THR A 1 91 ? -18.203 52.75 19.016 1 97.75 91 THR A O 1
ATOM 702 N N . GLU A 1 92 ? -17.578 53.5 20.969 1 98.31 92 GLU A N 1
ATOM 703 C CA . GLU A 1 92 ? -16.312 54.031 20.469 1 98.31 92 GLU A CA 1
ATOM 704 C C . GLU A 1 92 ? -15.32 52.906 20.188 1 98.31 92 GLU A C 1
ATOM 706 O O . GLU A 1 92 ? -14.586 52.938 19.203 1 98.31 92 GLU A O 1
ATOM 711 N N . ARG A 1 93 ? -15.312 51.906 21.047 1 98.56 93 ARG A N 1
ATOM 712 C CA . ARG A 1 93 ? -14.453 50.75 20.781 1 98.56 93 ARG A CA 1
ATOM 713 C C . ARG A 1 93 ? -14.836 50.094 19.469 1 98.56 93 ARG A C 1
ATOM 715 O O . ARG A 1 93 ? -13.961 49.719 18.688 1 98.56 93 ARG A O 1
ATOM 722 N N . ARG A 1 94 ? -16.125 49.906 19.219 1 98.56 94 ARG A N 1
ATOM 723 C CA . ARG A 1 94 ? -16.609 49.312 17.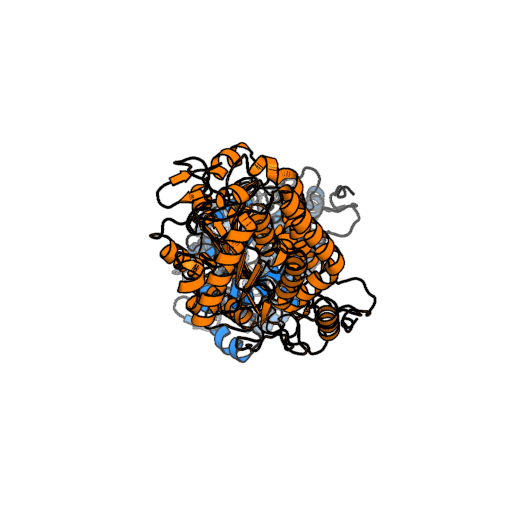984 1 98.56 94 ARG A CA 1
ATOM 724 C C . ARG A 1 94 ? -16.156 50.125 16.766 1 98.56 94 ARG A C 1
ATOM 726 O O . ARG A 1 94 ? -15.734 49.562 15.766 1 98.56 94 ARG A O 1
ATOM 733 N N . ALA A 1 95 ? -16.219 51.438 16.906 1 98.75 95 ALA A N 1
ATOM 734 C CA . ALA A 1 95 ? -15.836 52.312 15.805 1 98.75 95 ALA A CA 1
ATOM 735 C C . ALA A 1 95 ? -14.344 52.156 15.492 1 98.75 95 ALA A C 1
ATOM 737 O O . ALA A 1 95 ? -13.961 52.062 14.32 1 98.75 95 ALA A O 1
ATOM 738 N N . ARG A 1 96 ? -13.508 52.094 16.469 1 98.75 96 ARG A N 1
ATOM 739 C CA . ARG A 1 96 ? -12.062 52.031 16.281 1 98.75 96 ARG A CA 1
ATOM 740 C C . ARG A 1 96 ? -11.648 50.656 15.734 1 98.75 96 ARG A C 1
ATOM 742 O O . ARG A 1 96 ? -10.781 50.562 14.859 1 98.75 96 ARG A O 1
ATOM 749 N N . VAL A 1 97 ? -12.312 49.625 16.297 1 98.88 97 VAL A N 1
ATOM 750 C CA . VAL A 1 97 ? -12.016 48.281 15.773 1 98.88 97 VAL A CA 1
ATOM 751 C C . VAL A 1 97 ? -12.492 48.156 14.328 1 98.88 97 VAL A C 1
ATOM 753 O O . VAL A 1 97 ? -11.805 47.594 13.484 1 98.88 97 VAL A O 1
ATOM 756 N N . SER A 1 98 ? -13.664 48.719 14.008 1 98.81 98 SER A N 1
ATOM 757 C CA . SER A 1 98 ? -14.172 48.719 12.641 1 98.81 98 SER A CA 1
ATOM 758 C C . SER A 1 98 ? -13.219 49.438 11.703 1 98.81 98 SER A C 1
ATOM 760 O O . SER A 1 98 ? -12.953 48.969 10.586 1 98.81 98 SER A O 1
ATOM 762 N N . ALA A 1 99 ? -12.719 50.594 12.125 1 98.88 99 ALA A N 1
ATOM 763 C CA . ALA A 1 99 ? -11.758 51.344 11.32 1 98.88 99 ALA A CA 1
ATOM 764 C C . ALA A 1 99 ? -10.477 50.531 11.102 1 98.88 99 ALA A C 1
ATOM 766 O O . ALA A 1 99 ? -9.875 50.594 10.031 1 98.88 99 ALA A O 1
ATOM 767 N N . THR A 1 100 ? -10.07 49.875 12.109 1 98.88 100 THR A N 1
ATOM 768 C CA . THR A 1 100 ? -8.914 48.969 11.984 1 98.88 100 THR A CA 1
ATOM 769 C C . THR A 1 100 ? -9.164 47.906 10.93 1 98.88 100 THR A C 1
ATOM 771 O O . THR A 1 100 ? -8.297 47.625 10.102 1 98.88 100 THR A O 1
ATOM 774 N N . LEU A 1 101 ? -10.375 47.281 10.977 1 98.88 101 LEU A N 1
ATOM 775 C CA . LEU A 1 101 ? -10.719 46.25 10.016 1 98.88 101 LEU A CA 1
ATOM 776 C C . LEU A 1 101 ? -10.711 46.812 8.594 1 98.88 101 LEU A C 1
ATOM 778 O O . LEU A 1 101 ? -10.289 46.125 7.656 1 98.88 101 LEU A O 1
ATOM 782 N N . ASP A 1 102 ? -11.172 48 8.398 1 98.81 102 ASP A N 1
ATOM 783 C CA . ASP A 1 102 ? -11.117 48.625 7.09 1 98.81 102 ASP A CA 1
ATOM 784 C C . ASP A 1 102 ? -9.672 48.812 6.625 1 98.81 102 ASP A C 1
ATOM 786 O O . ASP A 1 102 ? -9.359 48.594 5.457 1 98.81 102 ASP A O 1
ATOM 790 N N . ALA A 1 103 ? -8.812 49.281 7.5 1 98.81 103 ALA A N 1
ATOM 791 C CA . ALA A 1 103 ? -7.402 49.469 7.172 1 98.81 103 ALA A CA 1
ATOM 792 C C . ALA A 1 103 ? -6.758 48.125 6.797 1 98.81 103 ALA A C 1
ATOM 794 O O . ALA A 1 103 ? -5.957 48.062 5.859 1 98.81 103 ALA A O 1
ATOM 795 N N . LEU A 1 104 ? -7.062 47.125 7.598 1 98.88 104 LEU A N 1
ATOM 796 C CA . LEU A 1 104 ? -6.551 45.781 7.281 1 98.88 104 LEU A CA 1
ATOM 797 C C . LEU A 1 104 ? -7.035 45.312 5.91 1 98.88 104 LEU A C 1
ATOM 799 O O . LEU A 1 104 ? -6.277 44.719 5.152 1 98.88 104 LEU A O 1
ATOM 803 N N . THR A 1 105 ? -8.289 45.531 5.609 1 98.81 105 THR A N 1
ATOM 804 C CA . THR A 1 105 ? -8.859 45.188 4.316 1 98.81 105 THR A CA 1
ATOM 805 C C . THR A 1 105 ? -8.117 45.875 3.184 1 98.81 105 THR A C 1
ATOM 807 O O . THR A 1 105 ? -7.832 45.281 2.15 1 98.81 105 THR A O 1
ATOM 810 N N . ASP A 1 106 ? -7.789 47.125 3.365 1 98.69 106 ASP A N 1
ATOM 811 C CA . ASP A 1 106 ? -7.082 47.906 2.365 1 98.69 106 ASP A CA 1
ATOM 812 C C . ASP A 1 106 ? -5.688 47.344 2.102 1 98.69 106 ASP A C 1
ATOM 814 O O . ASP A 1 106 ? -5.109 47.594 1.036 1 98.69 106 ASP A O 1
ATOM 818 N N . HIS A 1 107 ? -5.137 46.656 3.059 1 98.75 107 HIS A N 1
ATOM 819 C CA . HIS A 1 107 ? -3.783 46.125 2.934 1 98.75 107 HIS A CA 1
ATOM 820 C C . HIS A 1 107 ? -3.791 44.594 2.875 1 98.75 107 HIS A C 1
ATOM 822 O O . HIS A 1 107 ? -2.773 43.969 3.15 1 98.75 107 HIS A O 1
ATOM 828 N N . ARG A 1 108 ? -4.895 44.062 2.607 1 98.38 108 ARG A N 1
ATOM 829 C CA . ARG A 1 108 ? -5.148 42.625 2.668 1 98.38 108 ARG A CA 1
ATOM 830 C C . ARG A 1 108 ? -4.133 41.844 1.825 1 98.38 108 ARG A C 1
ATOM 832 O O . ARG A 1 108 ? -3.598 40.844 2.268 1 98.38 108 ARG A O 1
ATOM 839 N N . GLU A 1 109 ? -3.824 42.281 0.621 1 98.31 109 GLU A N 1
ATOM 840 C CA . GLU A 1 109 ? -2.908 41.594 -0.279 1 98.31 109 GLU A CA 1
ATOM 841 C C . GLU A 1 109 ? -1.476 41.625 0.243 1 98.31 109 GLU A C 1
ATOM 843 O O . GLU A 1 109 ? -0.735 40.656 0.132 1 98.31 109 GLU A O 1
ATOM 848 N N . LEU A 1 110 ? -1.122 42.781 0.732 1 98.81 110 LEU A N 1
ATOM 849 C CA . LEU A 1 110 ? 0.219 42.906 1.289 1 98.81 110 LEU A CA 1
ATOM 850 C C . LEU A 1 110 ? 0.391 42 2.514 1 98.81 110 LEU A C 1
ATOM 852 O O . LEU A 1 110 ? 1.423 41.344 2.668 1 98.81 110 LEU A O 1
ATOM 856 N N . LEU A 1 111 ? -0.611 41.969 3.371 1 98.88 111 LEU A N 1
ATOM 857 C CA . LEU A 1 111 ? -0.578 41.094 4.539 1 98.88 111 LEU A CA 1
ATOM 858 C C . LEU A 1 111 ? -0.435 39.656 4.121 1 98.88 111 LEU A C 1
ATOM 860 O O . LEU A 1 111 ? 0.382 38.906 4.68 1 98.88 111 LEU A O 1
ATOM 864 N N . ALA A 1 112 ? -1.198 39.25 3.143 1 98.75 112 ALA A N 1
ATOM 865 C CA . ALA A 1 112 ? -1.128 37.875 2.641 1 98.75 112 ALA A CA 1
ATOM 866 C C . ALA A 1 112 ? 0.253 37.562 2.068 1 98.75 112 ALA A C 1
ATOM 868 O O . ALA A 1 112 ? 0.812 36.5 2.314 1 98.75 112 ALA A O 1
ATOM 869 N N . LEU A 1 113 ? 0.802 38.5 1.311 1 98.81 113 LEU A N 1
ATOM 870 C CA . LEU A 1 113 ? 2.115 38.312 0.702 1 98.81 113 LEU A CA 1
ATOM 871 C C . LEU A 1 113 ? 3.189 38.156 1.771 1 98.81 113 LEU A C 1
ATOM 873 O O . LEU A 1 113 ? 4.098 37.312 1.616 1 98.81 113 LEU A O 1
ATOM 877 N N . LEU A 1 114 ? 3.102 38.906 2.822 1 98.62 114 LEU A N 1
ATOM 878 C CA . LEU A 1 114 ? 4.039 38.75 3.932 1 98.62 114 LEU A CA 1
ATOM 879 C C . LEU A 1 114 ? 3.936 37.375 4.555 1 98.62 114 LEU A C 1
ATOM 881 O O . LEU A 1 114 ? 4.953 36.75 4.875 1 98.62 114 LEU A O 1
ATOM 885 N N . LEU A 1 115 ? 2.742 36.875 4.691 1 98.56 115 LEU A N 1
ATOM 886 C CA . LEU A 1 115 ? 2.549 35.531 5.238 1 98.56 115 LEU A CA 1
ATOM 887 C C . LEU A 1 115 ? 3.178 34.469 4.328 1 98.56 115 LEU A C 1
ATOM 889 O O . LEU A 1 115 ? 3.756 33.5 4.812 1 98.56 115 LEU A O 1
ATOM 893 N N . VAL A 1 116 ? 3.064 34.656 3.037 1 98.56 116 VAL A N 1
ATOM 894 C CA . VAL A 1 116 ? 3.686 33.719 2.102 1 98.56 116 VAL A CA 1
ATOM 895 C C . VAL A 1 116 ? 5.195 33.688 2.332 1 98.56 116 VAL A C 1
ATOM 897 O O . VAL A 1 116 ? 5.773 32.594 2.52 1 98.56 116 VAL A O 1
ATOM 900 N N . TRP A 1 117 ? 5.758 34.812 2.398 1 98.25 117 TRP A N 1
ATOM 901 C CA . TRP A 1 117 ? 7.211 34.906 2.479 1 98.25 117 TRP A CA 1
ATOM 902 C C . TRP A 1 117 ? 7.711 34.438 3.846 1 98.25 117 TRP A C 1
ATOM 904 O O . TRP A 1 117 ? 8.75 33.781 3.945 1 98.25 117 TRP A O 1
ATOM 914 N N . GLU A 1 118 ? 7 34.781 4.859 1 97.69 118 GLU A N 1
ATOM 915 C CA . GLU A 1 118 ? 7.523 34.594 6.207 1 97.69 118 GLU A CA 1
ATOM 916 C C . GLU A 1 118 ? 7.246 33.188 6.715 1 97.69 118 GLU A C 1
ATOM 918 O O . GLU A 1 118 ? 8.023 32.656 7.504 1 97.69 118 GLU A O 1
ATOM 923 N N . ILE A 1 119 ? 6.109 32.625 6.234 1 98.06 119 ILE A N 1
ATOM 924 C CA . ILE A 1 119 ? 5.777 31.359 6.875 1 98.06 119 ILE A CA 1
ATOM 925 C C . ILE A 1 119 ? 5.398 30.328 5.812 1 98.06 119 ILE A C 1
ATOM 927 O O . ILE A 1 119 ? 4.93 29.234 6.137 1 98.06 119 ILE A O 1
ATOM 931 N N . GLY A 1 120 ? 5.5 30.656 4.574 1 97.94 120 GLY A N 1
ATOM 932 C CA . GLY A 1 120 ? 5.465 29.672 3.5 1 97.94 120 GLY A CA 1
ATOM 933 C C . GLY A 1 120 ? 4.059 29.281 3.098 1 97.94 120 GLY A C 1
ATOM 934 O O . GLY A 1 120 ? 3.867 28.297 2.385 1 97.94 120 GLY A O 1
ATOM 935 N N . LYS A 1 121 ? 3.014 30 3.469 1 97.94 121 LYS A N 1
ATOM 936 C CA . LYS A 1 121 ? 1.644 29.656 3.092 1 97.94 121 LYS A CA 1
ATOM 937 C C . LYS A 1 121 ? 1.439 29.797 1.585 1 97.94 121 LYS A C 1
ATOM 939 O O . LYS A 1 121 ? 1.947 30.734 0.963 1 97.94 121 LYS A O 1
ATOM 944 N N . PRO A 1 122 ? 0.682 28.844 1.023 1 97.88 122 PRO A N 1
ATOM 945 C CA . PRO A 1 122 ? 0.2 29.125 -0.329 1 97.88 122 PRO A CA 1
ATOM 946 C C . PRO A 1 122 ? -0.673 30.375 -0.392 1 97.88 122 PRO A C 1
ATOM 948 O O . PRO A 1 122 ? -1.347 30.719 0.585 1 97.88 122 PRO A O 1
ATOM 951 N N . TRP A 1 123 ? -0.667 30.984 -1.53 1 97.81 123 TRP A N 1
ATOM 952 C CA . TRP A 1 123 ? -1.315 32.281 -1.693 1 97.81 123 TRP A CA 1
ATOM 953 C C . TRP A 1 123 ? -2.768 32.219 -1.229 1 97.81 123 TRP A C 1
ATOM 955 O O . TRP A 1 123 ? -3.205 33.062 -0.439 1 97.81 123 TRP A O 1
ATOM 965 N N . LYS A 1 124 ? -3.471 31.219 -1.674 1 97.31 124 LYS A N 1
ATOM 966 C CA . LYS A 1 124 ? -4.887 31.125 -1.339 1 97.31 124 LYS A CA 1
ATOM 967 C C . LYS A 1 124 ? -5.09 31.016 0.17 1 97.31 124 LYS A C 1
ATOM 969 O O . LYS A 1 124 ? -6 31.625 0.725 1 97.31 124 LYS A O 1
ATOM 974 N N . LEU A 1 125 ? -4.273 30.312 0.829 1 97.75 125 LEU A N 1
ATOM 975 C CA . LEU A 1 125 ? -4.398 30.109 2.268 1 97.75 125 LEU A CA 1
ATOM 976 C C . LEU A 1 125 ? -3.918 31.328 3.037 1 97.75 125 LEU A C 1
ATOM 978 O O . LEU A 1 125 ? -4.43 31.641 4.117 1 97.75 125 LEU A O 1
ATOM 982 N N . ALA A 1 126 ? -2.93 31.984 2.523 1 98.31 126 ALA A N 1
ATOM 983 C CA . ALA A 1 126 ? -2.486 33.25 3.131 1 98.31 126 ALA A CA 1
ATOM 984 C C . ALA A 1 126 ? -3.602 34.281 3.117 1 98.31 126 ALA A C 1
ATOM 986 O O . ALA A 1 126 ? -3.873 34.906 4.137 1 98.31 126 ALA A O 1
ATOM 987 N N . ARG A 1 127 ? -4.234 34.406 1.98 1 98.06 127 ARG A N 1
ATOM 988 C CA . ARG A 1 127 ? -5.352 35.344 1.879 1 98.06 127 ARG A CA 1
ATOM 989 C C . ARG A 1 127 ? -6.488 34.938 2.812 1 98.06 127 ARG A C 1
ATOM 991 O O . ARG A 1 127 ? -7.102 35.812 3.453 1 98.06 127 ARG A O 1
ATOM 998 N N . ALA A 1 128 ? -6.719 33.688 2.834 1 97.44 128 ALA A N 1
ATOM 999 C CA . ALA A 1 128 ? -7.785 33.188 3.699 1 97.44 128 ALA A CA 1
ATOM 1000 C C . ALA A 1 128 ? -7.492 33.5 5.164 1 97.44 128 ALA A C 1
ATOM 1002 O O . ALA A 1 128 ? -8.406 33.75 5.945 1 97.44 128 ALA A O 1
ATOM 1003 N N . ASP A 1 129 ? -6.273 33.406 5.582 1 97.69 129 ASP A N 1
ATOM 1004 C CA . ASP A 1 129 ? -5.871 33.719 6.941 1 97.69 129 ASP A CA 1
ATOM 1005 C C . ASP A 1 129 ? -6.234 35.188 7.281 1 97.69 129 ASP A C 1
ATOM 1007 O O . ASP A 1 129 ? -6.816 35.438 8.336 1 97.69 129 ASP A O 1
ATOM 1011 N N . VAL A 1 130 ? -5.965 36.062 6.387 1 98.69 130 VAL A N 1
ATOM 1012 C CA . VAL A 1 130 ? -6.262 37.5 6.574 1 98.69 130 VAL A CA 1
ATOM 1013 C C . VAL A 1 130 ? -7.773 37.719 6.574 1 98.69 130 VAL A C 1
ATOM 1015 O O . VAL A 1 130 ? -8.312 38.375 7.473 1 98.69 130 VAL A O 1
ATOM 1018 N N . ASP A 1 131 ? -8.438 37.094 5.641 1 98.31 131 ASP A N 1
ATOM 1019 C CA . ASP A 1 131 ? -9.883 37.25 5.504 1 98.31 131 ASP A CA 1
ATOM 1020 C C . ASP A 1 131 ? -10.617 36.719 6.738 1 98.31 131 ASP A C 1
ATOM 1022 O O . ASP A 1 131 ? -11.586 37.344 7.199 1 98.31 131 ASP A O 1
ATOM 1026 N N . ARG A 1 132 ? -10.156 35.688 7.234 1 97.38 132 ARG A N 1
ATOM 1027 C CA . ARG A 1 132 ? -10.805 35.094 8.406 1 97.38 132 ARG A CA 1
ATOM 1028 C C . ARG A 1 132 ? -10.688 36 9.617 1 97.38 132 ARG A C 1
ATOM 1030 O O . ARG A 1 132 ? -11.617 36.125 10.414 1 97.38 132 ARG A O 1
ATOM 1037 N N . ALA A 1 133 ? -9.578 36.594 9.773 1 97.81 133 ALA A N 1
ATOM 1038 C CA . ALA A 1 133 ? -9.414 37.562 10.867 1 97.81 133 ALA A CA 1
ATOM 1039 C C . ALA A 1 133 ? -10.383 38.719 10.719 1 97.81 133 ALA A C 1
ATOM 1041 O O . ALA A 1 133 ? -11.094 39.094 11.664 1 97.81 133 ALA A O 1
ATOM 1042 N N . ILE A 1 134 ? -10.438 39.281 9.492 1 98.5 134 ILE A N 1
ATOM 1043 C CA . ILE A 1 134 ? -11.234 40.5 9.234 1 98.5 134 ILE A CA 1
ATOM 1044 C C . ILE A 1 134 ? -12.719 40.156 9.375 1 98.5 134 ILE A C 1
ATOM 1046 O O . ILE A 1 134 ? -13.438 40.812 10.125 1 98.5 134 ILE A O 1
ATOM 1050 N N . ASP A 1 135 ? -13.133 39.125 8.727 1 97.88 135 ASP A N 1
ATOM 1051 C CA . ASP A 1 135 ? -14.547 38.75 8.734 1 97.88 135 ASP A CA 1
ATOM 1052 C C . ASP A 1 135 ? -14.984 38.281 10.125 1 97.88 135 ASP A C 1
ATOM 1054 O O . ASP A 1 135 ? -16.094 38.594 10.562 1 97.88 135 ASP A O 1
ATOM 1058 N N . GLY A 1 136 ? -14.141 37.562 10.727 1 97.62 136 GLY A N 1
ATOM 1059 C CA . GLY A 1 136 ? -14.461 37.094 12.07 1 97.62 136 GLY A CA 1
ATOM 1060 C C . GLY A 1 136 ? -14.648 38.219 13.062 1 97.62 136 GLY A C 1
ATOM 1061 O O . GLY A 1 136 ? -15.617 38.25 13.812 1 97.62 136 GLY A O 1
ATOM 1062 N N . VAL A 1 137 ? -13.758 39.156 13.062 1 98.5 137 VAL A N 1
ATOM 1063 C CA . VAL A 1 137 ? -13.836 40.25 14.016 1 98.5 137 VAL A CA 1
ATOM 1064 C C . VAL A 1 137 ? -15.023 41.156 13.672 1 98.5 137 VAL A C 1
ATOM 1066 O O . VAL A 1 137 ? -15.672 41.688 14.562 1 98.5 137 VAL A O 1
ATOM 1069 N N . ARG A 1 138 ? -15.281 41.312 12.367 1 98.44 138 ARG A N 1
ATOM 1070 C CA . ARG A 1 138 ? -16.453 42.094 11.969 1 98.44 138 ARG A CA 1
ATOM 1071 C C . ARG A 1 138 ? -17.719 41.531 12.578 1 98.44 138 ARG A C 1
ATOM 1073 O O . ARG A 1 138 ? -18.609 42.281 12.992 1 98.44 138 ARG A O 1
ATOM 1080 N N . TRP A 1 139 ? -17.828 40.25 12.586 1 98.25 139 TRP A N 1
ATOM 1081 C CA . TRP A 1 139 ? -18.969 39.625 13.234 1 98.25 139 TRP A CA 1
ATOM 1082 C C . TRP A 1 139 ? -19.016 39.969 14.711 1 98.25 139 TRP A C 1
ATOM 1084 O O . TRP A 1 139 ? -20.094 40.25 15.25 1 98.25 139 TRP A O 1
ATOM 1094 N N . TYR A 1 140 ? -17.938 39.969 15.391 1 98.25 140 TYR A N 1
ATOM 1095 C CA . TYR A 1 140 ? -17.891 40.312 16.812 1 98.25 140 TYR A CA 1
ATOM 1096 C C . TYR A 1 140 ? -18.281 41.75 17.016 1 98.25 140 TYR A C 1
ATOM 1098 O O . TYR A 1 140 ? -18.922 42.094 18.016 1 98.25 140 TYR A O 1
ATOM 1106 N N . VAL A 1 141 ? -17.859 42.625 16.125 1 98.56 141 VAL A N 1
ATOM 1107 C CA . VAL A 1 141 ? -18.219 44.031 16.203 1 98.56 141 VAL A CA 1
ATOM 1108 C C . VAL A 1 141 ? -19.75 44.188 16.203 1 98.56 141 VAL A C 1
ATOM 1110 O O . VAL A 1 141 ? -20.297 44.969 16.969 1 98.56 141 VAL A O 1
ATOM 1113 N N . GLU A 1 142 ? -20.359 43.406 15.414 1 98 142 GLU A N 1
ATOM 1114 C CA . GLU A 1 142 ? -21.812 43.438 15.289 1 98 142 GLU A CA 1
ATOM 1115 C C . GLU A 1 142 ? -22.484 42.875 16.531 1 98 142 GLU A C 1
ATOM 1117 O O . GLU A 1 142 ? -23.578 43.312 16.906 1 98 142 GLU A O 1
ATOM 1122 N N . GLU A 1 143 ? -21.844 41.938 17.234 1 97.62 143 GLU A N 1
ATOM 1123 C CA . GLU A 1 143 ? -22.516 41.156 18.25 1 97.62 143 GLU A CA 1
ATOM 1124 C C . GLU A 1 143 ? -22.047 41.562 19.656 1 97.62 143 GLU A C 1
ATOM 1126 O O . GLU A 1 143 ? -22.609 41.094 20.656 1 97.62 143 GLU A O 1
ATOM 1131 N N . ILE A 1 144 ? -21.094 42.375 19.828 1 97.56 144 ILE A N 1
ATOM 1132 C CA . ILE A 1 144 ? -20.312 42.562 21.047 1 97.56 144 ILE A CA 1
ATOM 1133 C C . ILE A 1 144 ? -21.219 43.062 22.172 1 97.56 144 ILE A C 1
ATOM 1135 O O . ILE A 1 144 ? -21.031 42.656 23.328 1 97.56 144 ILE A O 1
ATOM 1139 N N . GLU A 1 145 ? -22.156 43.906 21.891 1 96.12 145 GLU A N 1
ATOM 1140 C CA . GLU A 1 145 ? -23.016 44.438 22.938 1 96.12 145 GLU A CA 1
ATOM 1141 C C . GLU A 1 145 ? -23.812 43.312 23.609 1 96.12 145 GLU A C 1
ATOM 1143 O O . GLU A 1 145 ? -23.938 43.281 24.844 1 96.12 145 GLU A O 1
ATOM 1148 N N . ARG A 1 146 ? -24.312 42.5 22.766 1 95.88 146 ARG A N 1
ATOM 1149 C CA . ARG A 1 146 ? -25.047 41.375 23.297 1 95.88 146 ARG A CA 1
ATOM 1150 C C . ARG A 1 146 ? -24.141 40.469 24.125 1 95.88 146 ARG A C 1
ATOM 1152 O O . ARG A 1 146 ? -24.531 39.969 25.188 1 95.88 146 ARG A O 1
ATOM 1159 N N . MET A 1 147 ? -22.953 40.281 23.75 1 96.44 147 MET A N 1
ATOM 1160 C CA . MET A 1 147 ? -22.016 39.344 24.391 1 96.44 147 MET A CA 1
ATOM 1161 C C . MET A 1 147 ? -21.5 39.938 25.703 1 96.44 147 MET A C 1
ATOM 1163 O O . MET A 1 147 ? -21.234 39.188 26.641 1 96.44 147 MET A O 1
ATOM 1167 N N . LEU A 1 148 ? -21.234 41.125 25.781 1 95.62 148 LEU A N 1
ATOM 1168 C CA . LEU A 1 148 ? -20.734 41.75 27 1 95.62 148 LEU A CA 1
ATOM 1169 C C . LEU A 1 148 ? -21.781 41.719 28.109 1 95.62 148 LEU A C 1
ATOM 1171 O O . LEU A 1 148 ? -21.453 41.469 29.266 1 95.62 148 LEU A O 1
ATOM 1175 N N . ASP A 1 149 ? -23.094 41.844 27.734 1 90.81 149 ASP A N 1
ATOM 1176 C CA . ASP A 1 149 ? -24.188 41.719 28.688 1 90.81 149 ASP A CA 1
ATOM 1177 C C . ASP A 1 149 ? -23.797 42.312 30.047 1 90.81 149 ASP A C 1
ATOM 1179 O O . ASP A 1 149 ? -23.891 41.656 31.062 1 90.81 149 ASP A O 1
ATOM 1183 N N . ASN A 1 150 ? -23.297 43.5 30.141 1 88.31 150 ASN A N 1
ATOM 1184 C CA . ASN A 1 150 ? -22.906 44.281 31.297 1 88.31 150 ASN A CA 1
ATOM 1185 C C . ASN A 1 150 ? -21.672 43.719 31.984 1 88.31 150 ASN A C 1
ATOM 1187 O O . ASN A 1 150 ? -21.453 43.969 33.188 1 88.31 150 ASN A O 1
ATOM 1191 N N . ARG A 1 151 ? -20.844 42.938 31.312 1 95.12 151 ARG A N 1
ATOM 1192 C CA . ARG A 1 151 ? -19.578 42.406 31.828 1 95.12 151 ARG A CA 1
ATOM 1193 C C . ARG A 1 151 ? -18.469 43.438 31.703 1 95.12 151 ARG A C 1
ATOM 1195 O O . ARG A 1 151 ? -18.188 43.938 30.594 1 95.12 151 ARG A O 1
ATOM 1202 N N . PRO A 1 152 ? -17.844 43.781 32.781 1 96 152 PRO A N 1
ATOM 1203 C CA . PRO A 1 152 ? -16.688 44.688 32.688 1 96 152 PRO A CA 1
ATOM 1204 C C . PRO A 1 152 ? -15.43 43.969 32.219 1 96 152 PRO A C 1
ATOM 1206 O O . PRO A 1 152 ? -15.312 42.75 32.406 1 96 152 PRO A O 1
ATOM 1209 N N . PRO A 1 153 ? -14.523 44.75 31.609 1 97.19 153 PRO A N 1
ATOM 1210 C CA . PRO A 1 153 ? -13.234 44.156 31.266 1 97.19 153 PRO A CA 1
ATOM 1211 C C . PRO A 1 153 ? -12.461 43.688 32.469 1 97.19 153 PRO A C 1
ATOM 1213 O O . PRO A 1 153 ? -12.859 43.938 33.625 1 97.19 153 PRO A O 1
ATOM 1216 N N . LEU A 1 154 ? -11.398 42.969 32.281 1 97.19 154 LEU A N 1
ATOM 1217 C CA . LEU A 1 154 ? -10.539 42.438 33.344 1 97.19 154 LEU A CA 1
ATOM 1218 C C . LEU A 1 154 ? -9.773 43.562 34 1 97.19 154 LEU A C 1
ATOM 1220 O O . LEU A 1 154 ? -9.836 44.719 33.594 1 97.19 154 LEU A O 1
ATOM 1224 N N . ASP A 1 155 ? -9.062 43.156 35.031 1 95.62 155 ASP A N 1
ATOM 1225 C CA . ASP A 1 155 ? -8.328 44.156 35.781 1 95.62 155 ASP A CA 1
ATOM 1226 C C . ASP A 1 155 ? -7.004 44.5 35.094 1 95.62 155 ASP A C 1
ATOM 1228 O O . ASP A 1 155 ? -6.379 45.531 35.438 1 95.62 155 ASP A O 1
ATOM 1232 N N . GLY A 1 156 ? -6.543 43.688 34.188 1 98 156 GLY A N 1
ATOM 1233 C CA . GLY A 1 156 ? -5.309 43.906 33.438 1 98 156 GLY A CA 1
ATOM 1234 C C . GLY A 1 156 ? -5.398 43.469 31.984 1 98 156 GLY A C 1
ATOM 1235 O O . GLY A 1 156 ? -6.402 42.875 31.578 1 98 156 GLY A O 1
ATOM 1236 N N . PRO A 1 157 ? -4.316 43.812 31.25 1 98.62 157 PRO A N 1
ATOM 1237 C CA . PRO A 1 157 ? -4.312 43.469 29.828 1 98.62 157 PRO A CA 1
ATOM 1238 C C . PRO A 1 157 ? -4.273 41.938 29.594 1 98.62 157 PRO A C 1
ATOM 1240 O O . PRO A 1 157 ? -3.99 41.188 30.516 1 98.62 157 PRO A O 1
ATOM 1243 N N . VAL A 1 158 ? -4.641 41.562 28.375 1 98.5 158 VAL A N 1
ATOM 1244 C CA . VAL A 1 158 ? -4.551 40.156 27.969 1 98.5 158 VAL A CA 1
ATOM 1245 C C . VAL A 1 158 ? -3.215 39.906 27.266 1 98.5 158 VAL A C 1
ATOM 1247 O O . VAL A 1 158 ? -2.863 40.625 26.312 1 98.5 158 VAL A O 1
ATOM 1250 N N . SER A 1 159 ? -2.447 38.969 27.75 1 98.19 159 SER A N 1
ATOM 1251 C CA . SER A 1 159 ? -1.181 38.562 27.141 1 98.19 159 SER A CA 1
ATOM 1252 C C . SER A 1 159 ? -1.373 37.406 26.156 1 98.19 159 SER A C 1
ATOM 1254 O O . SER A 1 159 ? -1.78 36.312 26.562 1 98.19 159 SER A O 1
ATOM 1256 N N . ASN A 1 160 ? -1.052 37.656 24.891 1 97.44 160 ASN A N 1
ATOM 1257 C CA . ASN A 1 160 ? -1.235 36.656 23.844 1 97.44 160 ASN A CA 1
ATOM 1258 C C . ASN A 1 160 ? 0.101 36.094 23.344 1 97.44 160 ASN A C 1
ATOM 1260 O O . ASN A 1 160 ? 0.953 36.844 22.875 1 97.44 160 ASN A O 1
ATOM 1264 N N . ILE A 1 161 ? 0.248 34.812 23.469 1 94.31 161 ILE A N 1
ATOM 1265 C CA . ILE A 1 161 ? 1.39 34.062 22.938 1 94.31 161 ILE A CA 1
ATOM 1266 C C . ILE A 1 161 ? 0.906 33 21.953 1 94.31 161 ILE A C 1
ATOM 1268 O O . ILE A 1 161 ? 0.263 32.031 22.344 1 94.31 161 ILE A O 1
ATOM 1272 N N . ALA A 1 162 ? 1.186 33.281 20.719 1 90.12 162 ALA A N 1
ATOM 1273 C CA . ALA A 1 162 ? 0.594 32.375 19.719 1 90.12 162 ALA A CA 1
ATOM 1274 C C . ALA A 1 162 ? 1.668 31.781 18.812 1 90.12 162 ALA A C 1
ATOM 1276 O O . ALA A 1 162 ? 2.752 32.344 18.672 1 90.12 162 ALA A O 1
ATOM 1277 N N . SER A 1 163 ? 1.311 30.688 18.219 1 91.06 163 SER A N 1
ATOM 1278 C CA . SER A 1 163 ? 2.162 30 17.25 1 91.06 163 SER A CA 1
ATOM 1279 C C . SER A 1 163 ? 2.266 30.781 15.953 1 91.06 163 SER A C 1
ATOM 1281 O O . SER A 1 163 ? 1.471 31.688 15.711 1 91.06 163 SER A O 1
ATOM 1283 N N . TRP A 1 164 ? 3.107 30.359 15.148 1 95 164 TRP A N 1
ATOM 1284 C CA . TRP A 1 164 ? 3.498 31.125 13.969 1 95 164 TRP A CA 1
ATOM 1285 C C . TRP A 1 164 ? 2.545 30.844 12.805 1 95 164 TRP A C 1
ATOM 1287 O O . TRP A 1 164 ? 2.521 31.594 11.828 1 95 164 TRP A O 1
ATOM 1297 N N . ASN A 1 165 ? 1.749 29.875 12.844 1 95.94 165 ASN A N 1
ATOM 1298 C CA . ASN A 1 165 ? 1.139 29.359 11.617 1 95.94 165 ASN A CA 1
ATOM 1299 C C . ASN A 1 165 ? -0.119 30.141 11.25 1 95.94 165 ASN A C 1
ATOM 1301 O O . ASN A 1 165 ? -0.59 30.078 10.117 1 95.94 165 ASN A O 1
ATOM 1305 N N . TYR A 1 166 ? -0.681 30.891 12.195 1 96 166 TYR A N 1
ATOM 1306 C CA . TYR A 1 166 ? -1.85 31.703 11.875 1 96 166 TYR A CA 1
ATOM 1307 C C . TYR A 1 166 ? -1.801 33.031 12.594 1 96 166 TYR A C 1
ATOM 1309 O O . TYR A 1 166 ? -2.645 33.312 13.445 1 96 166 TYR A O 1
ATOM 1317 N N . PRO A 1 167 ? -0.993 33.938 12.164 1 96.75 167 PRO A N 1
ATOM 1318 C CA . PRO A 1 167 ? -0.832 35.25 12.82 1 96.75 167 PRO A CA 1
ATOM 1319 C C . PRO A 1 167 ? -2.08 36.125 12.719 1 96.75 167 PRO A C 1
ATOM 1321 O O . PRO A 1 167 ? -2.402 36.844 13.648 1 96.75 167 PRO A O 1
ATOM 1324 N N . MET A 1 168 ? -2.781 35.969 11.617 1 97.88 168 MET A N 1
ATOM 1325 C CA . MET A 1 168 ? -3.943 36.844 11.43 1 97.88 168 MET A CA 1
ATOM 1326 C C . MET A 1 168 ? -5.199 36.188 12 1 97.88 168 MET A C 1
ATOM 1328 O O . MET A 1 168 ? -5.789 36.719 12.953 1 97.88 168 MET A O 1
ATOM 1332 N N . SER A 1 169 ? -5.5 35.031 11.586 1 96.38 169 SER A N 1
ATOM 1333 C CA . SER A 1 169 ? -6.789 34.406 11.898 1 96.38 169 SER A CA 1
ATOM 1334 C C . SER A 1 169 ? -6.844 33.969 13.352 1 96.38 169 SER A C 1
ATOM 1336 O O . SER A 1 169 ? -7.93 33.781 13.906 1 96.38 169 SER A O 1
ATOM 1338 N N . VAL A 1 170 ? -5.676 33.812 13.969 1 95.06 170 VAL A N 1
ATOM 1339 C CA . VAL A 1 170 ? -5.688 33.375 15.359 1 95.06 170 VAL A CA 1
ATOM 1340 C C . VAL A 1 170 ? -5.266 34.531 16.266 1 95.06 170 VAL A C 1
ATOM 1342 O O . VAL A 1 170 ? -6.066 35.062 17.047 1 95.06 170 VAL A O 1
ATOM 1345 N N . LEU A 1 171 ? -4.133 35.094 16.047 1 96.56 171 LEU A N 1
ATOM 1346 C CA . LEU A 1 171 ? -3.566 36.062 16.984 1 96.56 171 LEU A CA 1
ATOM 1347 C C . LEU A 1 171 ? -4.227 37.406 16.812 1 96.56 171 LEU A C 1
ATOM 1349 O O . LEU A 1 171 ? -4.809 37.938 17.766 1 96.56 171 LEU A O 1
ATOM 1353 N N . VAL A 1 172 ? -4.211 37.969 15.641 1 98.31 172 VAL A N 1
ATOM 1354 C CA . VAL A 1 172 ? -4.785 39.312 15.43 1 98.31 172 VAL A CA 1
ATOM 1355 C C . VAL A 1 172 ? -6.289 39.25 15.695 1 98.31 172 VAL A C 1
ATOM 1357 O O . VAL A 1 172 ? -6.844 40.188 16.297 1 98.31 172 VAL A O 1
ATOM 1360 N N . HIS A 1 173 ? -6.895 38.219 15.227 1 98.06 173 HIS A N 1
ATOM 1361 C CA . HIS A 1 173 ? -8.312 38.031 15.5 1 98.06 173 HIS A CA 1
ATOM 1362 C C . HIS A 1 173 ? -8.602 38.094 17 1 98.06 173 HIS A C 1
ATOM 1364 O O . HIS A 1 173 ? -9.461 38.875 17.422 1 98.06 173 HIS A O 1
ATOM 1370 N N . ALA A 1 174 ? -7.914 37.344 17.781 1 97.12 174 ALA A N 1
ATOM 1371 C CA . ALA A 1 174 ? -8.117 37.312 19.219 1 97.12 174 ALA A CA 1
ATOM 1372 C C . ALA A 1 174 ? -7.855 38.688 19.844 1 97.12 174 ALA A C 1
ATOM 1374 O O . ALA A 1 174 ? -8.641 39.156 20.672 1 97.12 174 ALA A O 1
ATOM 1375 N N . MET A 1 175 ? -6.82 39.281 19.438 1 98.5 175 MET A N 1
ATOM 1376 C CA . MET A 1 175 ? -6.43 40.594 19.984 1 98.5 175 MET A CA 1
ATOM 1377 C C . MET A 1 175 ? -7.531 41.625 19.766 1 98.5 175 MET A C 1
ATOM 1379 O O . MET A 1 175 ? -7.891 42.344 20.703 1 98.5 175 MET A O 1
ATOM 1383 N N . LEU A 1 176 ? -8.016 41.656 18.578 1 98.81 176 LEU A N 1
ATOM 1384 C CA . LEU A 1 176 ? -9.008 42.688 18.266 1 98.81 176 LEU A CA 1
ATOM 1385 C C . LEU A 1 176 ? -10.32 42.438 19 1 98.81 176 LEU A C 1
ATOM 1387 O O . LEU A 1 176 ? -10.984 43.375 19.438 1 98.81 176 LEU A O 1
ATOM 1391 N N . VAL A 1 177 ? -10.68 41.188 19.141 1 98.5 177 VAL A N 1
ATOM 1392 C CA . VAL A 1 177 ? -11.883 40.844 19.891 1 98.5 177 VAL A CA 1
ATOM 1393 C C . VAL A 1 177 ? -11.688 41.188 21.375 1 98.5 177 VAL A C 1
ATOM 1395 O O . VAL A 1 177 ? -12.602 41.688 22.016 1 98.5 177 VAL A O 1
ATOM 1398 N N . GLN A 1 178 ? -10.562 40.906 21.875 1 98.56 178 GLN A N 1
ATOM 1399 C CA . GLN A 1 178 ? -10.242 41.219 23.266 1 98.56 178 GLN A CA 1
ATOM 1400 C C . GLN A 1 178 ? -10.266 42.719 23.5 1 98.56 178 GLN A C 1
ATOM 1402 O O . GLN A 1 178 ? -10.773 43.188 24.531 1 98.56 178 GLN A O 1
ATOM 1407 N N . ALA A 1 179 ? -9.727 43.469 22.562 1 98.81 179 ALA A N 1
ATOM 1408 C CA . ALA A 1 179 ? -9.781 44.906 22.641 1 98.81 179 ALA A CA 1
ATOM 1409 C C . ALA A 1 179 ? -11.227 45.406 22.578 1 98.81 179 ALA A C 1
ATOM 1411 O O . ALA A 1 179 ? -11.609 46.312 23.328 1 98.81 179 ALA A O 1
ATOM 1412 N N . LEU A 1 180 ? -11.938 44.812 21.703 1 98.56 180 LEU A N 1
ATOM 1413 C CA . LEU A 1 180 ? -13.352 45.156 21.562 1 98.56 180 LEU A CA 1
ATOM 1414 C C . LEU A 1 180 ? -14.086 44.906 22.891 1 98.56 180 LEU A C 1
ATOM 1416 O O . LEU A 1 180 ? -15.008 45.656 23.219 1 98.56 180 LEU A O 1
ATOM 1420 N N . ALA A 1 181 ? -13.648 43.969 23.656 1 98.31 181 ALA A N 1
ATOM 1421 C CA . ALA A 1 181 ? -14.25 43.594 24.938 1 98.31 181 ALA A CA 1
ATOM 1422 C C . ALA A 1 181 ? -13.781 44.531 26.047 1 98.31 181 ALA A C 1
ATOM 1424 O O . ALA A 1 181 ? -14.211 44.406 27.203 1 98.31 181 ALA A O 1
ATOM 1425 N N . GLY A 1 182 ? -12.852 45.406 25.734 1 98.44 182 GLY A N 1
ATOM 1426 C CA . GLY A 1 182 ? -12.492 46.469 26.672 1 98.44 182 GLY A CA 1
ATOM 1427 C C . GLY A 1 182 ? -11.125 46.25 27.297 1 98.44 182 GLY A C 1
ATOM 1428 O O . GLY A 1 182 ? -10.766 46.938 28.266 1 98.44 182 GLY A O 1
ATOM 1429 N N . ASN A 1 183 ? -10.344 45.344 26.734 1 98.75 183 ASN A N 1
ATOM 1430 C CA . ASN A 1 183 ? -9.023 45.062 27.281 1 98.75 183 ASN A CA 1
ATOM 1431 C C . ASN A 1 183 ? -7.918 45.625 26.391 1 98.75 183 ASN A C 1
ATOM 1433 O O . ASN A 1 183 ? -8.047 45.656 25.172 1 98.75 183 ASN A O 1
ATOM 1437 N N . ALA A 1 184 ? -6.832 46.125 27.016 1 98.81 184 ALA A N 1
ATOM 1438 C CA . ALA A 1 184 ? -5.586 46.219 26.266 1 98.81 184 ALA A CA 1
ATOM 1439 C C . ALA A 1 184 ? -5.004 44.844 25.953 1 98.81 184 ALA A C 1
ATOM 1441 O O . ALA A 1 184 ? -5.293 43.875 26.656 1 98.81 184 ALA A O 1
ATOM 1442 N N . VAL A 1 185 ? -4.215 44.844 24.891 1 98.81 185 VAL A N 1
ATOM 1443 C CA . VAL A 1 185 ? -3.74 43.562 24.453 1 98.81 185 VAL A CA 1
ATOM 1444 C C . VAL A 1 185 ? -2.23 43.594 24.219 1 98.81 185 VAL A C 1
ATOM 1446 O O . VAL A 1 185 ? -1.698 44.594 23.75 1 98.81 185 VAL A O 1
ATOM 1449 N N . ILE A 1 186 ? -1.535 42.469 24.609 1 98.56 186 ILE A N 1
ATOM 1450 C CA . ILE A 1 186 ? -0.112 42.25 24.375 1 98.56 186 ILE A CA 1
ATOM 1451 C C . ILE A 1 186 ? 0.081 41.031 23.5 1 98.56 186 ILE A C 1
ATOM 1453 O O . ILE A 1 186 ? -0.519 39.969 23.75 1 98.56 186 ILE A O 1
ATOM 1457 N N . ALA A 1 187 ? 0.865 41.188 22.5 1 97.38 187 ALA A N 1
ATOM 1458 C CA . ALA A 1 187 ? 1.248 40.062 21.672 1 97.38 187 ALA A CA 1
ATOM 1459 C C . ALA A 1 187 ? 2.762 39.875 21.672 1 97.38 187 ALA A C 1
ATOM 1461 O O . ALA A 1 187 ? 3.518 40.812 21.516 1 97.38 187 ALA A O 1
ATOM 1462 N N . LYS A 1 188 ? 3.146 38.688 21.969 1 95.94 188 LYS A N 1
ATOM 1463 C CA . LYS A 1 188 ? 4.52 38.281 21.688 1 95.94 188 LYS A CA 1
ATOM 1464 C C . LYS A 1 188 ? 4.637 37.688 20.281 1 95.94 188 LYS A C 1
ATOM 1466 O O . LYS A 1 188 ? 3.928 36.75 19.938 1 95.94 188 LYS A O 1
ATOM 1471 N N . THR A 1 189 ? 5.531 38.219 19.5 1 93.69 189 THR A N 1
ATOM 1472 C CA . THR A 1 189 ? 5.715 37.688 18.156 1 93.69 189 THR A CA 1
ATOM 1473 C C . THR A 1 189 ? 6.234 36.25 18.219 1 93.69 189 THR A C 1
ATOM 1475 O O . THR A 1 189 ? 7.051 35.938 19.078 1 93.69 189 THR A O 1
ATOM 1478 N N . PRO A 1 190 ? 5.719 35.406 17.328 1 90.81 190 PRO A N 1
ATOM 1479 C CA . PRO A 1 190 ? 6.344 34.094 17.25 1 90.81 190 PRO A CA 1
ATOM 1480 C C . PRO A 1 190 ? 7.832 34.156 16.922 1 90.81 190 PRO A C 1
ATOM 1482 O O . PRO A 1 190 ? 8.281 35.094 16.266 1 90.81 190 PRO A O 1
ATOM 1485 N N . THR A 1 191 ? 8.492 33.156 17.328 1 85.81 191 THR A N 1
ATOM 1486 C CA . THR A 1 191 ? 9.93 33.094 17.094 1 85.81 191 THR A CA 1
ATOM 1487 C C . THR A 1 191 ? 10.242 32.875 15.617 1 85.81 191 THR A C 1
ATOM 1489 O O . THR A 1 191 ? 11.188 33.469 15.086 1 85.81 191 THR A O 1
ATOM 1492 N N . ASP A 1 192 ? 9.523 31.984 14.891 1 86.56 192 ASP A N 1
ATOM 1493 C CA . ASP A 1 192 ? 9.914 31.516 13.57 1 86.56 192 ASP A CA 1
ATOM 1494 C C . ASP A 1 192 ? 9.109 32.219 12.477 1 86.56 192 ASP A C 1
ATOM 1496 O O . ASP A 1 192 ? 9.258 31.906 11.289 1 86.56 192 ASP A O 1
ATOM 1500 N N . GLY A 1 193 ? 8.461 33.406 12.711 1 85.25 193 GLY A N 1
ATOM 1501 C CA . GLY A 1 193 ? 7.766 33.969 11.57 1 85.25 193 GLY A CA 1
ATOM 1502 C C . GLY A 1 193 ? 6.637 34.906 11.977 1 85.25 193 GLY A C 1
ATOM 1503 O O . GLY A 1 193 ? 6.289 35 13.156 1 85.25 193 GLY A O 1
ATOM 1504 N N . GLY A 1 194 ? 6.16 35.656 10.867 1 93.38 194 GLY A N 1
ATOM 1505 C CA . GLY A 1 194 ? 4.973 36.469 10.984 1 93.38 194 GLY A CA 1
ATOM 1506 C C . GLY A 1 194 ? 5.262 37.844 11.555 1 93.38 194 GLY A C 1
ATOM 1507 O O . GLY A 1 194 ? 4.344 38.625 11.781 1 93.38 194 GLY A O 1
ATOM 1508 N N . VAL A 1 195 ? 6.523 38.156 11.703 1 95.25 195 VAL A N 1
ATOM 1509 C CA . VAL A 1 195 ? 6.875 39.344 12.438 1 95.25 195 VAL A CA 1
ATOM 1510 C C . VAL A 1 195 ? 6.484 40.594 11.617 1 95.25 195 VAL A C 1
ATOM 1512 O O . VAL A 1 195 ? 5.93 41.562 12.156 1 95.25 195 VAL A O 1
ATOM 1515 N N . ALA A 1 196 ? 6.805 40.594 10.344 1 97.31 196 ALA A N 1
ATOM 1516 C CA . ALA A 1 196 ? 6.457 41.75 9.5 1 97.31 196 ALA A CA 1
ATOM 1517 C C . ALA A 1 196 ? 4.941 41.875 9.367 1 97.31 196 ALA A C 1
ATOM 1519 O O . ALA A 1 196 ? 4.406 43 9.445 1 97.31 196 ALA A O 1
ATOM 1520 N N . CYS A 1 197 ? 4.285 40.781 9.164 1 98.38 197 CYS A N 1
ATOM 1521 C CA . CYS A 1 197 ? 2.832 40.781 9.055 1 98.38 197 CYS A CA 1
ATOM 1522 C C . CYS A 1 197 ? 2.186 41.344 10.312 1 98.38 197 CYS A C 1
ATOM 1524 O O . CYS A 1 197 ? 1.329 42.219 10.242 1 98.38 197 CYS A O 1
ATOM 1526 N N . LEU A 1 198 ? 2.627 40.844 11.438 1 98.38 198 LEU A N 1
ATOM 1527 C CA . LEU A 1 198 ? 2.086 41.312 12.719 1 98.38 198 LEU A CA 1
ATOM 1528 C C . LEU A 1 198 ? 2.41 42.781 12.961 1 98.38 198 LEU A C 1
ATOM 1530 O O . LEU A 1 198 ? 1.583 43.5 13.492 1 98.38 198 LEU A O 1
ATOM 1534 N N . THR A 1 199 ? 3.602 43.156 12.594 1 98.5 199 THR A N 1
ATOM 1535 C CA . THR A 1 199 ? 4 44.562 12.734 1 98.5 199 THR A CA 1
ATOM 1536 C C . THR A 1 199 ? 3.07 45.469 11.945 1 98.5 199 THR A C 1
ATOM 1538 O O . THR A 1 199 ? 2.584 46.469 12.469 1 98.5 199 THR A O 1
ATOM 1541 N N . LEU A 1 200 ? 2.842 45.094 10.711 1 98.81 200 LEU A N 1
ATOM 1542 C CA . LEU A 1 200 ? 1.954 45.906 9.875 1 98.81 200 LEU A CA 1
ATOM 1543 C C . LEU A 1 200 ? 0.545 45.938 10.461 1 98.81 200 LEU A C 1
ATOM 1545 O O . LEU A 1 200 ? -0.059 47 10.57 1 98.81 200 LEU A O 1
ATOM 1549 N N . ALA A 1 201 ? 0.004 44.812 10.836 1 98.88 201 ALA A N 1
ATOM 1550 C CA . ALA A 1 201 ? -1.343 44.75 11.398 1 98.88 201 ALA A CA 1
ATOM 1551 C C . ALA A 1 201 ? -1.457 45.594 12.664 1 98.88 201 ALA A C 1
ATOM 1553 O O . ALA A 1 201 ? -2.436 46.312 12.844 1 98.88 201 ALA A O 1
ATOM 1554 N N . CYS A 1 202 ? -0.463 45.5 13.539 1 98.75 202 CYS A N 1
ATOM 1555 C CA . CYS A 1 202 ? -0.477 46.25 14.789 1 98.75 202 CYS A CA 1
ATOM 1556 C C . CYS A 1 202 ? -0.325 47.75 14.539 1 98.75 202 CYS A C 1
ATOM 1558 O O . CYS A 1 202 ? -0.892 48.562 15.273 1 98.75 202 CYS A O 1
ATOM 1560 N N . ALA A 1 203 ? 0.48 48.094 13.516 1 98.81 203 ALA A N 1
ATOM 1561 C CA . ALA A 1 203 ? 0.616 49.5 13.172 1 98.81 203 ALA A CA 1
ATOM 1562 C C . ALA A 1 203 ? -0.727 50.094 12.75 1 98.81 203 ALA A C 1
ATOM 1564 O O . ALA A 1 203 ? -1.087 51.188 13.18 1 98.81 203 ALA A O 1
ATOM 1565 N N . LEU A 1 204 ? -1.415 49.375 11.953 1 98.81 204 LEU A N 1
ATOM 1566 C CA . LEU A 1 204 ? -2.721 49.812 11.484 1 98.81 204 LEU A CA 1
ATOM 1567 C C . LEU A 1 204 ? -3.709 49.906 12.641 1 98.81 204 LEU A C 1
ATOM 1569 O O . LEU A 1 204 ? -4.516 50.844 12.703 1 98.81 204 LEU A O 1
ATOM 1573 N N . ALA A 1 205 ? -3.654 49 13.586 1 98.81 205 ALA A N 1
ATOM 1574 C CA . ALA A 1 205 ? -4.523 49.031 14.758 1 98.81 205 ALA A CA 1
ATOM 1575 C C . ALA A 1 205 ? -4.176 50.188 15.688 1 98.81 205 ALA A C 1
ATOM 1577 O O . ALA A 1 205 ? -5.062 50.875 16.172 1 98.81 205 ALA A O 1
ATOM 1578 N N . ALA A 1 206 ? -2.904 50.344 15.922 1 98.69 206 ALA A N 1
ATOM 1579 C CA . ALA A 1 206 ? -2.438 51.375 16.812 1 98.69 206 ALA A CA 1
ATOM 1580 C C . ALA A 1 206 ? -2.852 52.75 16.312 1 98.69 206 ALA A C 1
ATOM 1582 O O . ALA A 1 206 ? -3.182 53.656 17.094 1 98.69 206 ALA A O 1
ATOM 1583 N N . ARG A 1 207 ? -2.861 52.969 15.023 1 98.25 207 ARG A N 1
ATOM 1584 C CA . ARG A 1 207 ? -3.24 54.25 14.414 1 98.25 207 ARG A CA 1
ATOM 1585 C C . ARG A 1 207 ? -4.703 54.562 14.703 1 98.25 207 ARG A C 1
ATOM 1587 O O . ARG A 1 207 ? -5.074 55.75 14.773 1 98.25 207 ARG A O 1
ATOM 1594 N N . GLU A 1 208 ? -5.453 53.531 14.844 1 98.31 208 GLU A N 1
ATOM 1595 C CA . GLU A 1 208 ? -6.867 53.75 15.141 1 98.31 208 GLU A CA 1
ATOM 1596 C C . GLU A 1 208 ? -7.109 53.844 16.641 1 98.31 208 GLU A C 1
ATOM 1598 O O . GLU A 1 208 ? -8.258 53.844 17.094 1 98.31 208 GLU A O 1
ATOM 1603 N N . GLY A 1 209 ? -6.059 53.781 17.391 1 98.19 209 GLY A N 1
ATOM 1604 C CA . GLY A 1 209 ? -6.148 54.031 18.828 1 98.19 209 GLY A CA 1
ATOM 1605 C C . GLY A 1 209 ? -6.34 52.75 19.625 1 98.19 209 GLY A C 1
ATOM 1606 O O . GLY A 1 209 ? -6.656 52.781 20.812 1 98.19 209 GLY A O 1
ATOM 1607 N N . ILE A 1 210 ? -6.242 51.625 19.016 1 98.75 210 ILE A N 1
ATOM 1608 C CA . ILE A 1 210 ? -6.336 50.344 19.734 1 98.75 210 ILE A CA 1
ATOM 1609 C C . ILE A 1 210 ? -5.125 50.219 20.656 1 98.75 210 ILE A C 1
ATOM 1611 O O . ILE A 1 210 ? -3.988 50.438 20.234 1 98.75 210 ILE A O 1
ATOM 1615 N N . PRO A 1 211 ? -5.309 49.875 21.906 1 98.81 211 PRO A N 1
ATOM 1616 C CA . PRO A 1 211 ? -4.188 49.719 22.844 1 98.81 211 PRO A CA 1
ATOM 1617 C C . PRO A 1 211 ? -3.441 48.406 22.641 1 98.81 211 PRO A C 1
ATOM 1619 O O . PRO A 1 211 ? -3.57 47.469 23.453 1 98.81 211 PRO A O 1
ATOM 1622 N N . VAL A 1 212 ? -2.582 48.375 21.703 1 98.62 212 VAL A N 1
ATOM 1623 C CA . VAL A 1 212 ? -1.844 47.188 21.328 1 98.62 212 VAL A CA 1
ATOM 1624 C C . VAL A 1 212 ? -0.377 47.344 21.734 1 98.62 212 VAL A C 1
ATOM 1626 O O . VAL A 1 212 ? 0.206 48.406 21.578 1 98.62 212 VAL A O 1
ATOM 1629 N N . THR A 1 213 ? 0.154 46.312 22.297 1 98.69 213 THR A N 1
ATOM 1630 C CA . THR A 1 213 ? 1.579 46.125 22.547 1 98.69 213 THR A CA 1
ATOM 1631 C C . THR A 1 213 ? 2.115 44.938 21.75 1 98.69 213 THR A C 1
ATOM 1633 O O . THR A 1 213 ? 1.551 43.844 21.812 1 98.69 213 THR A O 1
ATOM 1636 N N . LEU A 1 214 ? 3.125 45.156 20.953 1 98.19 214 LEU A N 1
ATOM 1637 C CA . LEU A 1 214 ? 3.783 44.094 20.172 1 98.19 214 LEU A CA 1
ATOM 1638 C C . LEU A 1 214 ? 5.258 44 20.547 1 98.19 214 LEU A C 1
ATOM 1640 O O . LEU A 1 214 ? 6.039 44.906 20.266 1 98.19 214 LEU A O 1
ATOM 1644 N N . VAL A 1 215 ? 5.602 42.812 21.141 1 97.19 215 VAL A N 1
ATOM 1645 C CA . VAL A 1 215 ? 6.977 42.656 21.594 1 97.19 215 VAL A CA 1
ATOM 1646 C C . VAL A 1 215 ? 7.539 41.344 21.094 1 97.19 215 VAL A C 1
ATOM 1648 O O . VAL A 1 215 ? 6.793 40.375 20.859 1 97.19 215 VAL A O 1
ATOM 1651 N N . SER A 1 216 ? 8.844 41.344 20.922 1 94.25 216 SER A N 1
ATOM 1652 C CA . SER A 1 216 ? 9.555 40.156 20.5 1 94.25 216 SER A CA 1
ATOM 1653 C C . SER A 1 216 ? 10.531 39.688 21.578 1 94.25 216 SER A C 1
ATOM 1655 O O . SER A 1 216 ? 11.133 40.5 22.281 1 94.25 216 SER A O 1
ATOM 1657 N N . GLY A 1 217 ? 10.602 38.344 21.734 1 89.06 217 GLY A N 1
ATOM 1658 C CA . GLY A 1 217 ? 11.531 37.781 22.688 1 89.06 217 GLY A CA 1
ATOM 1659 C C . GLY A 1 217 ? 11.367 36.281 22.844 1 89.06 217 GLY A C 1
ATOM 1660 O O . GLY A 1 217 ? 10.445 35.688 22.281 1 89.06 217 GLY A O 1
ATOM 1661 N N . SER A 1 218 ? 12.32 35.688 23.594 1 84.88 218 SER A N 1
ATOM 1662 C CA . SER A 1 218 ? 12.227 34.281 23.891 1 84.88 218 SER A CA 1
ATOM 1663 C C . SER A 1 218 ? 11.109 34 24.891 1 84.88 218 SER A C 1
ATOM 1665 O O . SER A 1 218 ? 10.945 34.719 25.875 1 84.88 218 SER A O 1
ATOM 1667 N N . GLY A 1 219 ? 10.352 32.969 24.547 1 77.38 219 GLY A N 1
ATOM 1668 C CA . GLY A 1 219 ? 9.266 32.594 25.438 1 77.38 219 GLY A CA 1
ATOM 1669 C C . GLY A 1 219 ? 9.734 32.344 26.859 1 77.38 219 GLY A C 1
ATOM 1670 O O . GLY A 1 219 ? 9.133 32.812 27.812 1 77.38 219 GLY A O 1
ATOM 1671 N N . GLY A 1 220 ? 10.82 31.609 26.953 1 81 220 GLY A N 1
ATOM 1672 C CA . GLY A 1 220 ? 11.367 31.312 28.266 1 81 220 GLY A CA 1
ATOM 1673 C C . GLY A 1 220 ? 11.859 32.562 29 1 81 220 GLY A C 1
ATOM 1674 O O . GLY A 1 220 ? 11.578 32.719 30.188 1 81 220 GLY A O 1
ATOM 1675 N N . GLU A 1 221 ? 12.375 33.438 28.328 1 86 221 GLU A N 1
ATOM 1676 C CA . GLU A 1 221 ? 13 34.594 28.938 1 86 221 GLU A CA 1
ATOM 1677 C C . GLU A 1 221 ? 11.953 35.625 29.359 1 86 221 GLU A C 1
ATOM 1679 O O . GLU A 1 221 ? 12.148 36.344 30.344 1 86 221 GLU A O 1
ATOM 1684 N N . LEU A 1 222 ? 10.883 35.656 28.656 1 91.81 222 LEU A N 1
ATOM 1685 C CA . LEU A 1 222 ? 9.891 36.719 28.922 1 91.81 222 LEU A CA 1
ATOM 1686 C C . LEU A 1 222 ? 8.703 36.125 29.688 1 91.81 222 LEU A C 1
ATOM 1688 O O . LEU A 1 222 ? 7.711 36.844 29.922 1 91.81 222 LEU A O 1
ATOM 1692 N N . SER A 1 223 ? 8.828 34.875 30.109 1 88 223 SER A N 1
ATOM 1693 C CA . SER A 1 223 ? 7.711 34.188 30.75 1 88 223 SER A CA 1
ATOM 1694 C C . SER A 1 223 ? 7.285 34.906 32.031 1 88 223 SER A C 1
ATOM 1696 O O . SER A 1 223 ? 6.09 35.031 32.312 1 88 223 SER A O 1
ATOM 1698 N N . GLU A 1 224 ? 8.18 35.344 32.812 1 90.19 224 GLU A N 1
ATOM 1699 C CA . GLU A 1 224 ? 7.887 36.031 34.062 1 90.19 224 GLU A CA 1
ATOM 1700 C C . GLU A 1 224 ? 7.055 37.281 33.781 1 90.19 224 GLU A C 1
ATOM 1702 O O . GLU A 1 224 ? 6.137 37.594 34.562 1 90.19 224 GLU A O 1
ATOM 1707 N N . GLU A 1 225 ? 7.375 38 32.75 1 94.5 225 GLU A N 1
ATOM 1708 C CA . GLU A 1 225 ? 6.75 39.281 32.469 1 94.5 225 GLU A CA 1
ATOM 1709 C C . GLU A 1 225 ? 5.434 39.094 31.719 1 94.5 225 GLU A C 1
ATOM 1711 O O . GLU A 1 225 ? 4.48 39.844 31.938 1 94.5 225 GLU A O 1
ATOM 1716 N N . LEU A 1 226 ? 5.387 38.125 30.875 1 96.25 226 LEU A N 1
ATOM 1717 C CA . LEU A 1 226 ? 4.246 38.031 29.969 1 96.25 226 LEU A CA 1
ATOM 1718 C C . LEU A 1 226 ? 3.229 37 30.484 1 96.25 226 LEU A C 1
ATOM 1720 O O . LEU A 1 226 ? 2.082 37 30.031 1 96.25 226 LEU A O 1
ATOM 1724 N N . VAL A 1 227 ? 3.619 36.188 31.422 1 94.88 227 VAL A N 1
ATOM 1725 C CA . VAL A 1 227 ? 2.723 35.125 31.891 1 94.88 227 VAL A CA 1
ATOM 1726 C C . VAL A 1 227 ? 2.467 35.281 33.375 1 94.88 227 VAL A C 1
ATOM 1728 O O . VAL A 1 227 ? 1.32 35.438 33.812 1 94.88 227 VAL A O 1
ATOM 1731 N N . ARG A 1 228 ? 3.424 35.469 34.156 1 94.81 228 ARG A N 1
ATOM 1732 C CA . ARG A 1 228 ? 3.309 35.375 35.625 1 94.81 228 ARG A CA 1
ATOM 1733 C C . ARG A 1 228 ? 3.006 36.75 36.219 1 94.81 228 ARG A C 1
ATOM 1735 O O . ARG A 1 228 ? 2.512 36.844 37.344 1 94.81 228 ARG A O 1
ATOM 1742 N N . ALA A 1 229 ? 3.303 37.812 35.562 1 95.81 229 ALA A N 1
ATOM 1743 C CA . ALA A 1 229 ? 3.174 39.156 36.094 1 95.81 229 ALA A CA 1
ATOM 1744 C C . ALA A 1 229 ? 1.767 39.375 36.656 1 95.81 229 ALA A C 1
ATOM 1746 O O . ALA A 1 229 ? 0.777 39.094 35.969 1 95.81 229 ALA A O 1
ATOM 1747 N N . PRO A 1 230 ? 1.648 39.938 37.812 1 95.44 230 PRO A N 1
ATOM 1748 C CA . PRO A 1 230 ? 0.33 40.188 38.375 1 95.44 230 PRO A CA 1
ATOM 1749 C C . PRO A 1 230 ? -0.485 41.188 37.594 1 95.44 230 PRO A C 1
ATOM 1751 O O . PRO A 1 230 ? -1.712 41.25 37.719 1 95.44 230 PRO A O 1
ATOM 1754 N N . GLU A 1 231 ? 0.247 42.031 36.781 1 96.75 231 GLU A N 1
ATOM 1755 C CA . GLU A 1 231 ? -0.413 43.062 35.969 1 96.75 231 GLU A CA 1
ATOM 1756 C C . GLU A 1 231 ? -1.259 42.438 34.875 1 96.75 231 GLU A C 1
ATOM 1758 O O . GLU A 1 231 ? -2.182 43.062 34.344 1 96.75 231 GLU A O 1
ATOM 1763 N N . ILE A 1 232 ? -0.928 41.219 34.562 1 97.62 232 ILE A N 1
ATOM 1764 C CA . ILE A 1 232 ? -1.607 40.531 33.438 1 97.62 232 ILE A CA 1
ATOM 1765 C C . ILE A 1 232 ? -2.957 40 33.938 1 97.62 232 ILE A C 1
ATOM 1767 O O . ILE A 1 232 ? -3.031 39.281 34.938 1 97.62 232 ILE A O 1
ATOM 1771 N N . GLY A 1 233 ? -3.99 40.281 33.156 1 96.69 233 GLY A N 1
ATOM 1772 C CA . GLY A 1 233 ? -5.336 39.875 33.531 1 96.69 233 GLY A CA 1
ATOM 1773 C C . GLY A 1 233 ? -5.695 38.5 33.031 1 96.69 233 GLY A C 1
ATOM 1774 O O . GLY A 1 233 ? -6.488 37.781 33.656 1 96.69 233 GLY A O 1
ATOM 1775 N N . CYS A 1 234 ? -5.215 38.156 31.906 1 96.56 234 CYS A N 1
ATOM 1776 C CA . CYS A 1 234 ? -5.504 36.875 31.266 1 96.56 234 CYS A CA 1
ATOM 1777 C C . CYS A 1 234 ? -4.352 36.438 30.359 1 96.56 234 CYS A C 1
ATOM 1779 O O . CYS A 1 234 ? -3.705 37.281 29.734 1 96.56 234 CYS A O 1
ATOM 1781 N N . VAL A 1 235 ? -4.074 35.125 30.344 1 96.31 235 VAL A N 1
ATOM 1782 C CA . VAL A 1 235 ? -3.066 34.594 29.438 1 96.31 235 VAL A CA 1
ATOM 1783 C C . VAL A 1 235 ? -3.746 33.75 28.344 1 96.31 235 VAL A C 1
ATOM 1785 O O . VAL A 1 235 ? -4.523 32.844 28.641 1 96.31 235 VAL A O 1
ATOM 1788 N N . SER A 1 236 ? -3.521 34.125 27.156 1 96.06 236 SER A N 1
ATOM 1789 C CA . SER A 1 236 ? -3.98 33.375 25.984 1 96.06 236 SER A CA 1
ATOM 1790 C C . SER A 1 236 ? -2.809 32.781 25.219 1 96.06 236 SER A C 1
ATOM 1792 O O . SER A 1 236 ? -1.99 33.5 24.641 1 96.06 236 SER A O 1
ATOM 1794 N N . PHE A 1 237 ? -2.809 31.438 25.172 1 94.94 237 PHE A N 1
ATOM 1795 C CA . PHE A 1 237 ? -1.685 30.734 24.578 1 94.94 237 PHE A CA 1
ATOM 1796 C C . PHE A 1 237 ? -2.168 29.766 23.516 1 94.94 237 PHE A C 1
ATOM 1798 O O . PHE A 1 237 ? -3.156 29.047 23.719 1 94.94 237 PHE A O 1
ATOM 1805 N N . VAL A 1 238 ? -1.57 29.781 22.344 1 93 238 VAL A N 1
ATOM 1806 C CA . VAL A 1 238 ? -1.74 28.781 21.297 1 93 238 VAL A CA 1
ATOM 1807 C C . VAL A 1 238 ? -0.373 28.297 20.828 1 93 238 VAL A C 1
ATOM 1809 O O . VAL A 1 238 ? 0.437 29.078 20.328 1 93 238 VAL A O 1
ATOM 1812 N N . GLY A 1 239 ? -0.117 27 21.031 1 90.81 239 GLY A N 1
ATOM 1813 C CA . GLY A 1 239 ? 1.192 26.531 20.609 1 90.81 239 GLY A CA 1
ATOM 1814 C C . GLY A 1 239 ? 1.422 25.062 20.922 1 90.81 239 GLY A C 1
ATOM 1815 O O . GLY A 1 239 ? 0.469 24.281 21.016 1 90.81 239 GLY A O 1
ATOM 1816 N N . GLY A 1 240 ? 2.689 24.734 20.969 1 87.31 240 GLY A N 1
ATOM 1817 C CA . GLY A 1 240 ? 3.064 23.344 21.172 1 87.31 240 GLY A CA 1
ATOM 1818 C C . GLY A 1 240 ? 2.836 22.875 22.594 1 87.31 240 GLY A C 1
ATOM 1819 O O . GLY A 1 240 ? 2.643 23.688 23.516 1 87.31 240 GLY A O 1
ATOM 1820 N N . ARG A 1 241 ? 2.979 21.594 22.734 1 83.12 241 ARG A N 1
ATOM 1821 C CA . ARG A 1 241 ? 2.662 20.938 24 1 83.12 241 ARG A CA 1
ATOM 1822 C C . ARG A 1 241 ? 3.67 21.312 25.078 1 83.12 241 ARG A C 1
ATOM 1824 O O . ARG A 1 241 ? 3.291 21.594 26.219 1 83.12 241 ARG A O 1
ATOM 1831 N N . ASP A 1 242 ? 4.883 21.375 24.766 1 82.44 242 ASP A N 1
ATOM 1832 C CA . ASP A 1 242 ? 5.91 21.625 25.781 1 82.44 242 ASP A CA 1
ATOM 1833 C C . ASP A 1 242 ? 5.812 23.047 26.328 1 82.44 242 ASP A C 1
ATOM 1835 O O . ASP A 1 242 ? 5.801 23.25 27.531 1 82.44 242 ASP A O 1
ATOM 1839 N N . THR A 1 243 ? 5.727 23.953 25.438 1 84.5 243 THR A N 1
ATOM 1840 C CA . THR A 1 243 ? 5.586 25.344 25.859 1 84.5 243 THR A CA 1
ATOM 1841 C C . THR A 1 243 ? 4.258 25.562 26.578 1 84.5 243 THR A C 1
ATOM 1843 O O . THR A 1 243 ? 4.199 26.281 27.562 1 84.5 243 THR A O 1
ATOM 1846 N N . GLY A 1 244 ? 3.305 24.938 26.047 1 86.5 244 GLY A N 1
ATOM 1847 C CA . GLY A 1 244 ? 1.998 25.031 26.672 1 86.5 244 GLY A CA 1
ATOM 1848 C C . GLY A 1 244 ? 1.977 24.484 28.078 1 86.5 244 GLY A C 1
ATOM 1849 O O . GLY A 1 244 ? 1.341 25.062 28.969 1 86.5 244 GLY A O 1
ATOM 1850 N N . ALA A 1 245 ? 2.641 23.422 28.266 1 84.62 245 ALA A N 1
ATOM 1851 C CA . ALA A 1 245 ? 2.729 22.812 29.594 1 84.62 245 ALA A CA 1
ATOM 1852 C C . ALA A 1 245 ? 3.439 23.75 30.562 1 84.62 245 ALA A C 1
ATOM 1854 O O . ALA A 1 245 ? 3.053 23.844 31.734 1 84.62 245 ALA A O 1
ATOM 1855 N N . ALA A 1 246 ? 4.398 24.359 30.094 1 86.88 246 ALA A N 1
ATOM 1856 C CA . ALA A 1 246 ? 5.125 25.328 30.922 1 86.88 246 ALA A CA 1
ATOM 1857 C C . ALA A 1 246 ? 4.234 26.5 31.312 1 86.88 246 ALA A C 1
ATOM 1859 O O . ALA A 1 246 ? 4.258 26.953 32.469 1 86.88 246 ALA A O 1
ATOM 1860 N N . VAL A 1 247 ? 3.5 26.969 30.359 1 89.5 247 VAL A N 1
ATOM 1861 C CA . VAL A 1 247 ? 2.59 28.078 30.625 1 89.5 247 VAL A CA 1
ATOM 1862 C C . VAL A 1 247 ? 1.498 27.641 31.594 1 89.5 247 VAL A C 1
ATOM 1864 O O . VAL A 1 247 ? 1.147 28.375 32.5 1 89.5 247 VAL A O 1
ATOM 1867 N N . ALA A 1 248 ? 1.035 26.469 31.391 1 86.75 248 ALA A N 1
ATOM 1868 C CA . ALA A 1 248 ? 0.009 25.922 32.281 1 86.75 248 ALA A CA 1
ATOM 1869 C C . ALA A 1 248 ? 0.508 25.844 33.719 1 86.75 248 ALA A C 1
ATOM 1871 O O . ALA A 1 248 ? -0.22 26.188 34.656 1 86.75 248 ALA A O 1
ATOM 1872 N N . THR A 1 249 ? 1.661 25.406 33.844 1 85.81 249 THR A N 1
ATOM 1873 C CA . THR A 1 249 ? 2.27 25.312 35.156 1 85.81 249 THR A CA 1
ATOM 1874 C C . THR A 1 249 ? 2.42 26.688 35.812 1 85.81 249 THR A C 1
ATOM 1876 O O . THR A 1 249 ? 2.152 26.875 37 1 85.81 249 THR A O 1
ATOM 1879 N N . ALA A 1 250 ? 2.816 27.594 34.969 1 86.69 250 ALA A N 1
ATOM 1880 C CA . ALA A 1 250 ? 3.074 28.953 35.469 1 86.69 250 ALA A CA 1
ATOM 1881 C C . ALA A 1 250 ? 1.789 29.609 35.938 1 86.69 250 ALA A C 1
ATOM 1883 O O . ALA A 1 250 ? 1.808 30.391 36.906 1 86.69 250 ALA A O 1
ATOM 1884 N N . VAL A 1 251 ? 0.655 29.312 35.344 1 88.12 251 VAL A N 1
ATOM 1885 C CA . VAL A 1 251 ? -0.571 30.031 35.625 1 88.12 251 VAL A CA 1
ATOM 1886 C C . VAL A 1 251 ? -1.396 29.25 36.656 1 88.12 251 VAL A C 1
ATOM 1888 O O . VAL A 1 251 ? -2.367 29.781 37.219 1 88.12 251 VAL A O 1
ATOM 1891 N N . ALA A 1 252 ? -1.078 28.016 36.906 1 81.44 252 ALA A N 1
ATOM 1892 C CA . ALA A 1 252 ? -1.877 27.109 37.75 1 81.44 252 ALA A CA 1
ATOM 1893 C C . ALA A 1 252 ? -2.145 27.703 39.125 1 81.44 252 ALA A C 1
ATOM 1895 O O . ALA A 1 252 ? -3.246 27.578 39.656 1 81.44 252 ALA A O 1
ATOM 1896 N N . ASP A 1 253 ? -1.258 28.375 39.719 1 82.75 253 ASP A N 1
ATOM 1897 C CA . ASP A 1 253 ? -1.413 28.828 41.094 1 82.75 253 ASP A CA 1
ATOM 1898 C C . ASP A 1 253 ? -1.696 30.328 41.156 1 82.75 253 ASP A C 1
ATOM 1900 O O . ASP A 1 253 ? -1.754 30.906 42.25 1 82.75 253 ASP A O 1
ATOM 1904 N N . LEU A 1 254 ? -1.919 30.906 40.031 1 84.5 254 LEU A N 1
ATOM 1905 C CA . LEU A 1 254 ? -2.064 32.375 40.031 1 84.5 254 LEU A CA 1
ATOM 1906 C C . LEU A 1 254 ? -3.537 32.75 40.031 1 84.5 254 LEU A C 1
ATOM 1908 O O . LEU A 1 254 ? -3.871 33.906 40.344 1 84.5 254 LEU A O 1
ATOM 1912 N N . GLY A 1 255 ? -4.434 31.859 39.688 1 80.69 255 GLY A N 1
ATOM 1913 C CA . GLY A 1 255 ? -5.863 32.125 39.719 1 80.69 255 GLY A CA 1
ATOM 1914 C C . GLY A 1 255 ? -6.324 33.031 38.594 1 80.69 255 GLY A C 1
ATOM 1915 O O . GLY A 1 255 ? -7.445 33.562 38.625 1 80.69 255 GLY A O 1
ATOM 1916 N N . LYS A 1 256 ? -5.488 33.344 37.656 1 86.94 256 LYS A N 1
ATOM 1917 C CA . LYS A 1 256 ? -5.898 34.219 36.562 1 86.94 256 LYS A CA 1
ATOM 1918 C C . LYS A 1 256 ? -6.535 33.406 35.406 1 86.94 256 LYS A C 1
ATOM 1920 O O . LYS A 1 256 ? -6.102 32.281 35.125 1 86.94 256 LYS A O 1
ATOM 1925 N N . PRO A 1 257 ? -7.539 34 34.781 1 90.44 257 PRO A N 1
ATOM 1926 C CA . PRO A 1 257 ? -8.117 33.375 33.594 1 90.44 257 PRO A CA 1
ATOM 1927 C C . PRO A 1 257 ? -7.074 33.062 32.531 1 90.44 257 PRO A C 1
ATOM 1929 O O . PRO A 1 257 ? -6.113 33.812 32.344 1 90.44 257 PRO A O 1
ATOM 1932 N N . HIS A 1 258 ? -7.254 31.922 31.859 1 92.5 258 HIS A N 1
ATOM 1933 C CA . HIS A 1 258 ? -6.316 31.547 30.812 1 92.5 258 HIS A CA 1
ATOM 1934 C C . HIS A 1 258 ? -6.984 30.688 29.75 1 92.5 258 HIS A C 1
ATOM 1936 O O . HIS A 1 258 ? -8.008 30.047 30.016 1 92.5 258 HIS A O 1
ATOM 1942 N N . ILE A 1 259 ? -6.535 30.781 28.578 1 93.69 259 ILE A N 1
ATOM 1943 C CA . ILE A 1 259 ? -6.859 29.984 27.406 1 93.69 259 ILE A CA 1
ATOM 1944 C C . ILE A 1 259 ? -5.586 29.344 26.859 1 93.69 259 ILE A C 1
ATOM 1946 O O . ILE A 1 259 ? -4.754 30.031 26.25 1 93.69 259 ILE A O 1
ATOM 1950 N N . LEU A 1 260 ? -5.477 28.016 27.031 1 93.12 260 LEU A N 1
ATOM 1951 C CA . LEU A 1 260 ? -4.273 27.344 26.547 1 93.12 260 LEU A CA 1
ATOM 1952 C C . LEU A 1 260 ? -4.625 26.297 25.5 1 93.12 260 LEU A C 1
ATOM 1954 O O . LEU A 1 260 ? -5.066 25.203 25.844 1 93.12 260 LEU A O 1
ATOM 1958 N N . GLU A 1 261 ? -4.473 26.656 24.266 1 92.56 261 GLU A N 1
ATOM 1959 C CA . GLU A 1 261 ? -4.637 25.734 23.156 1 92.56 261 GLU A CA 1
ATOM 1960 C C . GLU A 1 261 ? -3.309 25.078 22.781 1 92.56 261 GLU A C 1
ATOM 1962 O O . GLU A 1 261 ? -2.348 25.781 22.453 1 92.56 261 GLU A O 1
ATOM 1967 N N . GLN A 1 262 ? -3.307 23.797 22.828 1 89.56 262 GLN A N 1
ATOM 1968 C CA . GLN A 1 262 ? -2.094 23.062 22.484 1 89.56 262 GLN A CA 1
ATOM 1969 C C . GLN A 1 262 ? -2.359 22.031 21.391 1 89.56 262 GLN A C 1
ATOM 1971 O O . GLN A 1 262 ? -3.506 21.844 20.984 1 89.56 262 GLN A O 1
ATOM 1976 N N . GLU A 1 263 ? -1.271 21.5 21 1 83.81 263 GLU A N 1
ATOM 1977 C CA . GLU A 1 263 ? -1.368 20.531 19.906 1 83.81 263 GLU A CA 1
ATOM 1978 C C . GLU A 1 263 ? -1.96 19.203 20.406 1 83.81 263 GLU A C 1
ATOM 1980 O O . GLU A 1 263 ? -1.815 18.859 21.578 1 83.81 263 GLU A O 1
ATOM 1985 N N . GLY A 1 264 ? -2.697 18.547 19.547 1 87.31 264 GLY A N 1
ATOM 1986 C CA . GLY A 1 264 ? -3.182 17.172 19.719 1 87.31 264 GLY A CA 1
ATOM 1987 C C . GLY A 1 264 ? -3.113 16.359 18.438 1 87.31 264 GLY A C 1
ATOM 1988 O O . GLY A 1 264 ? -3.168 16.906 17.328 1 87.31 264 GLY A O 1
ATOM 1989 N N . LEU A 1 265 ? -2.93 15.078 18.656 1 93.69 265 LEU A N 1
ATOM 1990 C CA . LEU A 1 265 ? -2.938 14.203 17.484 1 93.69 265 LEU A CA 1
ATOM 1991 C C . LEU A 1 265 ? -4.359 13.977 16.984 1 93.69 265 LEU A C 1
ATOM 1993 O O . LEU A 1 265 ? -5.086 13.133 17.531 1 93.69 265 LEU A O 1
ATOM 1997 N N . ASN A 1 266 ? -4.762 14.766 15.977 1 96.88 266 ASN A N 1
ATOM 1998 C CA . ASN A 1 266 ? -6.066 14.594 15.344 1 96.88 266 ASN A CA 1
ATOM 1999 C C . ASN A 1 266 ? -6.105 13.352 14.453 1 96.88 266 ASN A C 1
ATOM 2001 O O . ASN A 1 266 ? -5.129 13.055 13.766 1 96.88 266 ASN A O 1
ATOM 2005 N N . THR A 1 267 ? -7.262 12.633 14.516 1 97.88 267 THR A N 1
ATOM 2006 C CA . THR A 1 267 ? -7.301 11.344 13.836 1 97.88 267 THR A CA 1
ATOM 2007 C C . THR A 1 267 ? -8.508 11.25 12.906 1 97.88 267 THR A C 1
ATOM 2009 O O . THR A 1 267 ? -9.516 11.922 13.125 1 97.88 267 THR A O 1
ATOM 2012 N N . TRP A 1 268 ? -8.352 10.523 11.891 1 98.75 268 TRP A N 1
ATOM 2013 C CA . TRP A 1 268 ? -9.422 10.102 10.992 1 98.75 268 TRP A CA 1
ATOM 2014 C C . TRP A 1 268 ? -9.648 8.602 11.07 1 98.75 268 TRP A C 1
ATOM 2016 O O . TRP A 1 268 ? -8.82 7.816 10.594 1 98.75 268 TRP A O 1
ATOM 2026 N N . GLY A 1 269 ? -10.734 8.203 11.688 1 98.88 269 GLY A N 1
ATOM 2027 C CA . GLY A 1 269 ? -11.086 6.797 11.789 1 98.88 269 GLY A CA 1
ATOM 2028 C C . GLY A 1 269 ? -11.875 6.289 10.602 1 98.88 269 GLY A C 1
ATOM 2029 O O . GLY A 1 269 ? -12.75 6.992 10.086 1 98.88 269 GLY A O 1
ATOM 2030 N N . ILE A 1 270 ? -11.57 5.141 10.117 1 98.88 270 ILE A N 1
ATOM 2031 C CA . ILE A 1 270 ? -12.273 4.449 9.039 1 98.88 270 ILE A CA 1
ATOM 2032 C C . ILE A 1 270 ? -12.797 3.109 9.539 1 98.88 270 ILE A C 1
ATOM 2034 O O . ILE A 1 270 ? -12.016 2.193 9.82 1 98.88 270 ILE A O 1
ATOM 2038 N N . TRP A 1 271 ? -14.07 2.971 9.68 1 98.75 271 TRP A N 1
ATOM 2039 C CA . TRP A 1 271 ? -14.711 1.784 10.234 1 98.75 271 TRP A CA 1
ATOM 2040 C C . TRP A 1 271 ? -16 1.465 9.5 1 98.75 271 TRP A C 1
ATOM 2042 O O . TRP A 1 271 ? -16.922 2.295 9.445 1 98.75 271 TRP A O 1
ATOM 2052 N N . ASN A 1 272 ? -16.109 0.241 8.93 1 98.5 272 ASN A N 1
ATOM 2053 C CA . ASN A 1 272 ? -17.281 -0.15 8.156 1 98.5 272 ASN A CA 1
ATOM 2054 C C . ASN A 1 272 ? -17.703 0.943 7.176 1 98.5 272 ASN A C 1
ATOM 2056 O O . ASN A 1 272 ? -18.859 1.367 7.164 1 98.5 272 ASN A O 1
ATOM 2060 N N . HIS A 1 273 ? -16.781 1.362 6.391 1 98.31 273 HIS A N 1
ATOM 2061 C CA . HIS A 1 273 ? -16.922 2.486 5.469 1 98.31 273 HIS A CA 1
ATOM 2062 C C . HIS A 1 273 ? -16.844 2.025 4.02 1 98.31 273 HIS A C 1
ATOM 2064 O O . HIS A 1 273 ? -16.078 1.115 3.695 1 98.31 273 HIS A O 1
ATOM 2070 N N . SER A 1 274 ? -17.641 2.68 3.162 1 97.94 274 SER A N 1
ATOM 2071 C CA . SER A 1 274 ? -17.625 2.232 1.772 1 97.94 274 SER A CA 1
ATOM 2072 C C . SER A 1 274 ? -17.547 3.414 0.812 1 97.94 274 SER A C 1
ATOM 2074 O O . SER A 1 274 ? -17.391 3.23 -0.395 1 97.94 274 SER A O 1
ATOM 2076 N N . ASP A 1 275 ? -17.703 4.648 1.235 1 97.94 275 ASP A N 1
ATOM 2077 C CA . ASP A 1 275 ? -17.688 5.816 0.356 1 97.94 275 ASP A CA 1
ATOM 2078 C C . ASP A 1 275 ? -16.266 6.277 0.086 1 97.94 275 ASP A C 1
ATOM 2080 O O . ASP A 1 275 ? -15.859 7.355 0.523 1 97.94 275 ASP A O 1
ATOM 2084 N N . TRP A 1 276 ? -15.547 5.543 -0.686 1 98 276 TRP A N 1
ATOM 2085 C CA . TRP A 1 276 ? -14.141 5.781 -0.971 1 98 276 TRP A CA 1
ATOM 2086 C C . TRP A 1 276 ? -13.969 6.984 -1.894 1 98 276 TRP A C 1
ATOM 2088 O O . TRP A 1 276 ? -12.953 7.68 -1.836 1 98 276 TRP A O 1
ATOM 2098 N N . GLU A 1 277 ? -14.914 7.242 -2.703 1 97.56 277 GLU A N 1
ATOM 2099 C CA . GLU A 1 277 ? -14.859 8.398 -3.594 1 97.56 277 GLU A CA 1
ATOM 2100 C C . GLU A 1 277 ? -14.75 9.703 -2.803 1 97.56 277 GLU A C 1
ATOM 2102 O O . GLU A 1 277 ? -13.914 10.547 -3.111 1 97.56 277 GLU A O 1
ATOM 2107 N N . SER A 1 278 ? -15.562 9.82 -1.775 1 97.62 278 SER A N 1
ATOM 2108 C CA . SER A 1 278 ? -15.516 11.016 -0.935 1 97.62 278 SER A CA 1
ATOM 2109 C C . SER A 1 278 ? -14.18 11.125 -0.201 1 97.62 278 SER A C 1
ATOM 2111 O O . SER A 1 278 ? -13.633 12.219 -0.063 1 97.62 278 SER A O 1
ATOM 2113 N N . LEU A 1 279 ? -13.711 10.008 0.267 1 97.94 279 LEU A N 1
ATOM 2114 C CA . LEU A 1 279 ? -12.422 10.016 0.954 1 97.94 279 LEU A CA 1
ATOM 2115 C C . LEU A 1 279 ? -11.305 10.461 0.012 1 97.94 279 LEU A C 1
ATOM 2117 O O . LEU A 1 279 ? -10.492 11.312 0.364 1 97.94 279 LEU A O 1
ATOM 2121 N N . THR A 1 280 ? -11.273 9.867 -1.243 1 98.38 280 THR A N 1
ATOM 2122 C CA . THR A 1 280 ? -10.273 10.219 -2.246 1 98.38 280 THR A CA 1
ATOM 2123 C C . THR A 1 280 ? -10.289 11.719 -2.523 1 98.38 280 THR A C 1
ATOM 2125 O O . THR A 1 280 ? -9.234 12.352 -2.604 1 98.38 280 THR A O 1
ATOM 2128 N N . ALA A 1 281 ? -11.43 12.266 -2.6 1 97.94 281 ALA A N 1
ATOM 2129 C CA . ALA A 1 281 ? -11.602 13.664 -2.961 1 97.94 281 ALA A CA 1
ATOM 2130 C C . ALA A 1 281 ? -11.078 14.586 -1.859 1 97.94 281 ALA A C 1
ATOM 2132 O O . ALA A 1 281 ? -10.578 15.68 -2.137 1 97.94 281 ALA A O 1
ATOM 2133 N N . VAL A 1 282 ? -11.133 14.18 -0.619 1 98 282 VAL A N 1
ATOM 2134 C CA . VAL A 1 282 ? -10.828 15.078 0.489 1 98 282 VAL A CA 1
ATOM 2135 C C . VAL A 1 282 ? -9.352 14.977 0.853 1 98 282 VAL A C 1
ATOM 2137 O O . VAL A 1 282 ? -8.789 15.891 1.462 1 98 282 VAL A O 1
ATOM 2140 N N . ILE A 1 283 ? -8.617 13.914 0.487 1 98.06 283 ILE A N 1
ATOM 2141 C CA . ILE A 1 283 ? -7.27 13.609 0.944 1 98.06 283 ILE A CA 1
ATOM 2142 C C . ILE A 1 283 ? -6.332 14.766 0.604 1 98.06 283 ILE A C 1
ATOM 2144 O O . ILE A 1 283 ? -5.598 15.25 1.467 1 98.06 283 ILE A O 1
ATOM 2148 N N . PRO A 1 284 ? -6.332 15.297 -0.643 1 97.62 284 PRO A N 1
ATOM 2149 C CA . PRO A 1 284 ? -5.414 16.406 -0.928 1 97.62 284 PRO A CA 1
ATOM 2150 C C . PRO A 1 284 ? -5.66 17.625 -0.036 1 97.62 284 PRO A C 1
ATOM 2152 O O . PRO A 1 284 ? -4.707 18.281 0.389 1 97.62 284 PRO A O 1
ATOM 2155 N N . LYS A 1 285 ? -6.895 17.859 0.312 1 96.94 285 LYS A N 1
ATOM 2156 C CA . LYS A 1 285 ? -7.242 19 1.154 1 96.94 285 LYS A CA 1
ATOM 2157 C C . LYS A 1 285 ? -6.703 18.828 2.57 1 96.94 285 LYS A C 1
ATOM 2159 O O . LYS A 1 285 ? -6.422 19.797 3.262 1 96.94 285 LYS A O 1
ATOM 2164 N N . LEU A 1 286 ? -6.555 17.609 2.982 1 98 286 LEU A N 1
ATOM 2165 C CA . LEU A 1 286 ? -6.043 17.328 4.32 1 98 286 LEU A CA 1
ATOM 2166 C C . LEU A 1 286 ? -4.578 17.734 4.438 1 98 286 LEU A C 1
ATOM 2168 O O . LEU A 1 286 ? -4.043 17.844 5.543 1 98 286 LEU A O 1
ATOM 2172 N N . PHE A 1 287 ? -3.93 18.016 3.297 1 98.12 287 PHE A N 1
ATOM 2173 C CA . PHE A 1 287 ? -2.527 18.406 3.295 1 98.12 287 PHE A CA 1
ATOM 2174 C C . PHE A 1 287 ? -2.398 19.922 3.164 1 98.12 287 PHE A C 1
ATOM 2176 O O . PHE A 1 287 ? -1.295 20.453 3 1 98.12 287 PHE A O 1
ATOM 2183 N N . ASP A 1 288 ? -3.477 20.625 3.277 1 97.19 288 ASP A N 1
ATOM 2184 C CA . ASP A 1 288 ? -3.404 22.078 3.236 1 97.19 288 ASP A CA 1
ATOM 2185 C C . ASP A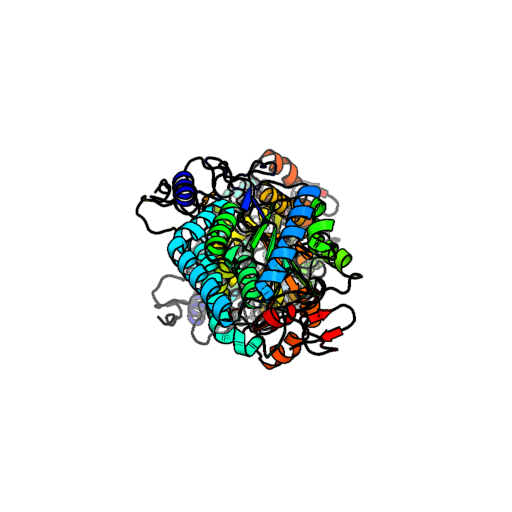 1 288 ? -2.322 22.609 4.18 1 97.19 288 ASP A C 1
ATOM 2187 O O . ASP A 1 288 ? -2.207 22.141 5.316 1 97.19 288 ASP A O 1
ATOM 2191 N N . TYR A 1 289 ? -1.519 23.531 3.584 1 97.94 289 TYR A N 1
ATOM 2192 C CA . TYR A 1 289 ? -0.444 24.188 4.316 1 97.94 289 TYR A CA 1
ATOM 2193 C C . TYR A 1 289 ? 0.553 23.172 4.855 1 97.94 289 TYR A C 1
ATOM 2195 O O . TYR A 1 289 ? 1.127 23.359 5.934 1 97.94 289 TYR A O 1
ATOM 2203 N N . GLY A 1 290 ? 0.659 21.953 4.223 1 97.94 290 GLY A N 1
ATOM 2204 C CA . GLY A 1 290 ? 1.572 20.922 4.656 1 97.94 290 GLY A CA 1
ATOM 2205 C C . GLY A 1 290 ? 1.248 20.375 6.035 1 97.94 290 GLY A C 1
ATOM 2206 O O . GLY A 1 290 ? 2.15 20.062 6.812 1 97.94 290 GLY A O 1
ATOM 2207 N N . LYS A 1 291 ? 0.014 20.469 6.391 1 97.75 291 LYS A N 1
ATOM 2208 C CA . LYS A 1 291 ? -0.52 19.984 7.66 1 97.75 291 LYS A CA 1
ATOM 2209 C C . LYS A 1 291 ? 0.05 20.781 8.828 1 97.75 291 LYS A C 1
ATOM 2211 O O . LYS A 1 291 ? 0.061 20.312 9.969 1 97.75 291 LYS A O 1
ATOM 2216 N N . GLN A 1 292 ? 0.545 21.922 8.562 1 97.12 292 GLN A N 1
ATOM 2217 C CA . GLN A 1 292 ? 0.958 22.844 9.625 1 97.12 292 GLN A CA 1
ATOM 2218 C C . GLN A 1 292 ? -0.234 23.625 10.18 1 97.12 292 GLN A C 1
ATOM 2220 O O . GLN A 1 292 ? -0.196 24.844 10.266 1 97.12 292 GLN A O 1
ATOM 2225 N N . ARG A 1 293 ? -1.234 22.875 10.555 1 95.75 293 ARG A N 1
ATOM 2226 C CA . ARG A 1 293 ? -2.486 23.391 11.102 1 95.75 293 ARG A CA 1
ATOM 2227 C C . ARG A 1 293 ? -2.904 22.609 12.344 1 95.75 293 ARG A C 1
ATOM 2229 O O . ARG A 1 293 ? -2.748 21.391 12.398 1 95.75 293 ARG A O 1
ATOM 2236 N N . CYS A 1 294 ? -3.479 23.25 13.273 1 93.31 294 CYS A N 1
ATOM 2237 C CA . CYS A 1 294 ? -3.883 22.594 14.516 1 93.31 294 CYS A CA 1
ATOM 2238 C C . CYS A 1 294 ? -5.008 21.609 14.266 1 93.31 294 CYS A C 1
ATOM 2240 O O . CYS A 1 294 ? -5.223 20.688 15.062 1 93.31 294 CYS A O 1
ATOM 2242 N N . THR A 1 295 ? -5.75 21.828 13.125 1 95.62 295 THR A N 1
ATOM 2243 C CA . THR A 1 295 ? -6.859 20.922 12.828 1 95.62 295 THR A CA 1
ATOM 2244 C C . THR A 1 295 ? -6.496 19.984 11.68 1 95.62 295 THR A C 1
ATOM 2246 O O . THR A 1 295 ? -7.371 19.531 10.945 1 95.62 295 THR A O 1
ATOM 2249 N N . ALA A 1 296 ? -5.234 19.781 11.414 1 96.62 296 ALA A N 1
ATOM 2250 C CA . ALA A 1 296 ? -4.805 18.797 10.43 1 96.62 296 ALA A CA 1
ATOM 2251 C C . ALA A 1 296 ? -5.043 17.375 10.945 1 96.62 296 ALA A C 1
ATOM 2253 O O . ALA A 1 296 ? -5.133 17.156 12.156 1 96.62 296 ALA A O 1
ATOM 2254 N N . TYR A 1 297 ? -5.199 16.391 10.047 1 97.62 297 TYR A N 1
ATOM 2255 C CA . TYR A 1 297 ? -5.398 14.992 10.375 1 97.62 297 TYR A CA 1
ATOM 2256 C C . TYR A 1 297 ? -4.191 14.156 9.961 1 97.62 297 TYR A C 1
ATOM 2258 O O . TYR A 1 297 ? -4.191 13.539 8.891 1 97.62 297 TYR A O 1
ATOM 2266 N N . PRO A 1 298 ? -3.182 14.039 10.805 1 97.56 298 PRO A N 1
ATOM 2267 C CA . PRO A 1 298 ? -1.963 13.32 10.422 1 97.56 298 PRO A CA 1
ATOM 2268 C C . PRO A 1 298 ? -2.076 11.812 10.625 1 97.56 298 PRO A C 1
ATOM 2270 O O . PRO A 1 298 ? -1.212 11.062 10.172 1 97.56 298 PRO A O 1
ATOM 2273 N N . ARG A 1 299 ? -3.166 11.344 11.289 1 97.94 299 ARG A N 1
ATOM 2274 C CA . ARG A 1 299 ? -3.285 9.93 11.609 1 97.94 299 ARG A CA 1
ATOM 2275 C C . ARG A 1 299 ? -4.59 9.352 11.078 1 97.94 299 ARG A C 1
ATOM 2277 O O . ARG A 1 299 ? -5.672 9.844 11.398 1 97.94 299 ARG A O 1
ATOM 2284 N N . PHE A 1 300 ? -4.43 8.367 10.281 1 98.75 300 PHE A N 1
ATOM 2285 C CA . PHE A 1 300 ? -5.562 7.523 9.914 1 98.75 300 PHE A CA 1
ATOM 2286 C C . PHE A 1 300 ? -5.586 6.25 10.75 1 98.75 300 PHE A C 1
ATOM 2288 O O . PHE A 1 300 ? -4.543 5.637 10.984 1 98.75 300 PHE A O 1
ATOM 2295 N N . VAL A 1 301 ? -6.719 5.902 11.297 1 98.81 301 VAL A N 1
ATOM 2296 C CA . VAL A 1 301 ? -6.965 4.625 11.953 1 98.81 301 VAL A CA 1
ATOM 2297 C C . VAL A 1 301 ? -7.949 3.799 11.133 1 98.81 301 VAL A C 1
ATOM 2299 O O . VAL A 1 301 ? -9.133 4.129 11.055 1 98.81 301 VAL A O 1
ATOM 2302 N N . VAL A 1 302 ? -7.445 2.73 10.539 1 98.88 302 VAL A N 1
ATOM 2303 C CA . VAL A 1 302 ? -8.195 2.074 9.477 1 98.88 302 VAL A CA 1
ATOM 2304 C C . VAL A 1 302 ? -8.516 0.636 9.875 1 98.88 302 VAL A C 1
ATOM 2306 O O . VAL A 1 302 ? -7.645 -0.08 10.383 1 98.88 302 VAL A O 1
ATOM 2309 N N . GLN A 1 303 ? -9.758 0.264 9.688 1 98.81 303 GLN A N 1
ATOM 2310 C CA . GLN A 1 303 ? -10.141 -1.139 9.789 1 98.81 303 GLN A CA 1
ATOM 2311 C C . GLN A 1 303 ? -9.305 -2.012 8.859 1 98.81 303 GLN A C 1
ATOM 2313 O O . GLN A 1 303 ? -9.281 -1.797 7.648 1 98.81 303 GLN A O 1
ATOM 2318 N N . ARG A 1 304 ? -8.664 -3.029 9.406 1 98.56 304 ARG A N 1
ATOM 2319 C CA . ARG A 1 304 ? -7.699 -3.838 8.664 1 98.56 304 ARG A CA 1
ATOM 2320 C C . ARG A 1 304 ? -8.328 -4.445 7.418 1 98.56 304 ARG A C 1
ATOM 2322 O O . ARG A 1 304 ? -7.746 -4.395 6.332 1 98.56 304 ARG A O 1
ATOM 2329 N N . SER A 1 305 ? -9.539 -4.988 7.559 1 97.56 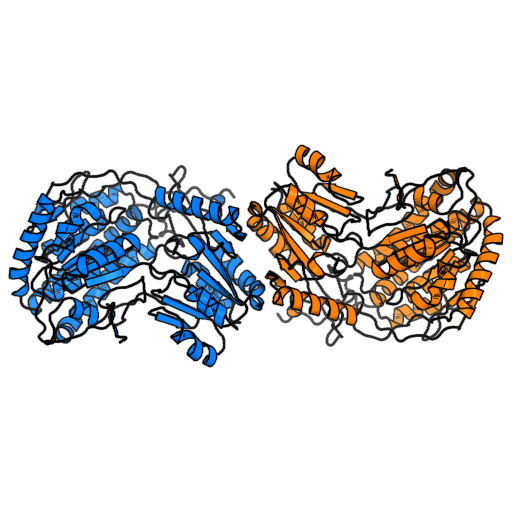305 SER A N 1
ATOM 2330 C CA . SER A 1 305 ? -10.195 -5.707 6.469 1 97.56 305 SER A CA 1
ATOM 2331 C C . SER A 1 305 ? -10.539 -4.773 5.312 1 97.56 305 SER A C 1
ATOM 2333 O O . SER A 1 305 ? -10.859 -5.227 4.215 1 97.56 305 SER A O 1
ATOM 2335 N N . LEU A 1 306 ? -10.438 -3.4 5.527 1 98.25 306 LEU A N 1
ATOM 2336 C CA . LEU A 1 306 ? -10.758 -2.426 4.492 1 98.25 306 LEU A CA 1
ATOM 2337 C C . LEU A 1 306 ? -9.484 -1.792 3.934 1 98.25 306 LEU A C 1
ATOM 2339 O O . LEU A 1 306 ? -9.555 -0.889 3.096 1 98.25 306 LEU A O 1
ATOM 2343 N N . PHE A 1 307 ? -8.336 -2.27 4.34 1 98.69 307 PHE A N 1
ATOM 2344 C CA . PHE A 1 307 ? -7.105 -1.523 4.098 1 98.69 307 PHE A CA 1
ATOM 2345 C C . PHE A 1 307 ? -6.777 -1.481 2.611 1 98.69 307 PHE A C 1
ATOM 2347 O O . PHE A 1 307 ? -6.273 -0.475 2.109 1 98.69 307 PHE A O 1
ATOM 2354 N N . ASP A 1 308 ? -6.996 -2.553 1.915 1 98.19 308 ASP A N 1
ATOM 2355 C CA . ASP A 1 308 ? -6.727 -2.545 0.481 1 98.19 308 ASP A CA 1
ATOM 2356 C C . ASP A 1 308 ? -7.582 -1.503 -0.234 1 98.19 308 ASP A C 1
ATOM 2358 O O . ASP A 1 308 ? -7.09 -0.771 -1.096 1 98.19 308 ASP A O 1
ATOM 2362 N N . ALA A 1 309 ? -8.867 -1.47 0.098 1 97.81 309 ALA A N 1
ATOM 2363 C CA . ALA A 1 309 ? -9.758 -0.469 -0.485 1 97.81 309 ALA A CA 1
ATOM 2364 C C . ALA A 1 309 ? -9.328 0.942 -0.09 1 97.81 309 ALA A C 1
ATOM 2366 O O . ALA A 1 309 ? -9.367 1.861 -0.911 1 97.81 309 ALA A O 1
ATOM 2367 N N . PHE A 1 310 ? -8.977 1.072 1.209 1 98.69 310 PHE A N 1
ATOM 2368 C CA . PHE A 1 310 ? -8.453 2.354 1.676 1 98.69 310 PHE A CA 1
ATOM 2369 C C . PHE A 1 310 ? -7.238 2.773 0.861 1 98.69 310 PHE A C 1
ATOM 2371 O O . PHE A 1 310 ? -7.156 3.916 0.407 1 98.69 310 PHE A O 1
ATOM 2378 N N . LEU A 1 311 ? -6.27 1.88 0.682 1 98.31 311 LEU A N 1
ATOM 2379 C CA . LEU A 1 311 ? -5.047 2.17 -0.057 1 98.31 311 LEU A CA 1
ATOM 2380 C C . LEU A 1 311 ? -5.363 2.584 -1.49 1 98.31 311 LEU A C 1
ATOM 2382 O O . LEU A 1 311 ? -4.738 3.504 -2.025 1 98.31 311 LEU A O 1
ATOM 2386 N N . ALA A 1 312 ? -6.27 1.902 -2.1 1 96.94 312 ALA A N 1
ATOM 2387 C CA . ALA A 1 312 ? -6.664 2.184 -3.479 1 96.94 312 ALA A CA 1
ATOM 2388 C C . ALA A 1 312 ? -7.238 3.592 -3.609 1 96.94 312 ALA A C 1
ATOM 2390 O O . ALA A 1 312 ? -7.125 4.219 -4.664 1 96.94 312 ALA A O 1
ATOM 2391 N N . ALA A 1 313 ? -7.82 4.039 -2.551 1 98 313 ALA A N 1
ATOM 2392 C CA . ALA A 1 313 ? -8.375 5.391 -2.531 1 98 313 ALA A CA 1
ATOM 2393 C C . ALA A 1 313 ? -7.297 6.414 -2.18 1 98 313 ALA A C 1
ATOM 2395 O O . ALA A 1 313 ? -7.23 7.488 -2.787 1 98 313 ALA A O 1
ATOM 2396 N N . TYR A 1 314 ? -6.434 6.09 -1.269 1 98.56 314 TYR A N 1
ATOM 2397 C CA . TYR A 1 314 ? -5.512 7.027 -0.634 1 98.56 314 TYR A CA 1
ATOM 2398 C C . TYR A 1 314 ? -4.324 7.32 -1.541 1 98.56 314 TYR A C 1
ATOM 2400 O O . TYR A 1 314 ? -3.959 8.484 -1.739 1 98.56 314 TYR A O 1
ATOM 2408 N N . LEU A 1 315 ? -3.652 6.301 -2.102 1 98.06 315 LEU A N 1
ATOM 2409 C CA . LEU A 1 315 ? -2.357 6.453 -2.752 1 98.06 315 LEU A CA 1
ATOM 2410 C C . LEU A 1 315 ? -2.477 7.324 -4 1 98.06 315 LEU A C 1
ATOM 2412 O O . LEU A 1 315 ? -1.697 8.258 -4.188 1 98.06 315 LEU A O 1
ATOM 2416 N N . PRO A 1 316 ? -3.49 7.07 -4.867 1 96.88 316 PRO A N 1
ATOM 2417 C CA . PRO A 1 316 ? -3.611 7.965 -6.02 1 96.88 316 PRO A CA 1
ATOM 2418 C C . PRO A 1 316 ? -3.855 9.414 -5.617 1 96.88 316 PRO A C 1
ATOM 2420 O O . PRO A 1 316 ? -3.344 10.336 -6.262 1 96.88 316 PRO A O 1
ATOM 2423 N N . ALA A 1 317 ? -4.609 9.594 -4.562 1 98.06 317 ALA A N 1
ATOM 2424 C CA . ALA A 1 317 ? -4.949 10.945 -4.109 1 98.06 317 ALA A CA 1
ATOM 2425 C C . ALA A 1 317 ? -3.713 11.68 -3.605 1 98.06 317 ALA A C 1
ATOM 2427 O O . ALA A 1 317 ? -3.473 12.828 -3.979 1 98.06 317 ALA A O 1
ATOM 2428 N N . VAL A 1 318 ? -2.887 11.039 -2.785 1 97.69 318 VAL A N 1
ATOM 2429 C CA . VAL A 1 318 ? -1.729 11.695 -2.189 1 97.69 318 VAL A CA 1
ATOM 2430 C C . VAL A 1 318 ? -0.688 11.992 -3.268 1 97.69 318 VAL A C 1
ATOM 2432 O O . VAL A 1 318 ? 0.06 12.969 -3.17 1 97.69 318 VAL A O 1
ATOM 2435 N N . ARG A 1 319 ? -0.664 11.234 -4.355 1 95.75 319 ARG A N 1
ATOM 2436 C CA . ARG A 1 319 ? 0.299 11.406 -5.438 1 95.75 319 ARG A CA 1
ATOM 2437 C C . ARG A 1 319 ? -0.043 12.625 -6.289 1 95.75 319 ARG A C 1
ATOM 2439 O O . ARG A 1 319 ? 0.784 13.094 -7.074 1 95.75 319 ARG A O 1
ATOM 2446 N N . THR A 1 320 ? -1.246 13.195 -6.113 1 95.81 320 THR A N 1
ATOM 2447 C CA . THR A 1 320 ? -1.657 14.352 -6.898 1 95.81 320 THR A CA 1
ATOM 2448 C C . THR A 1 320 ? -1.192 15.648 -6.242 1 95.81 320 THR A C 1
ATOM 2450 O O . THR A 1 320 ? -1.328 16.734 -6.82 1 95.81 320 THR A O 1
ATOM 2453 N N . LEU A 1 321 ? -0.672 15.547 -5.059 1 96.81 321 LEU A N 1
ATOM 2454 C CA . LEU A 1 321 ? -0.296 16.734 -4.305 1 96.81 321 LEU A CA 1
ATOM 2455 C C . LEU A 1 321 ? 0.762 17.547 -5.051 1 96.81 321 LEU A C 1
ATOM 2457 O O . LEU A 1 321 ? 1.74 16.984 -5.547 1 96.81 321 LEU A O 1
ATOM 2461 N N . ARG A 1 322 ? 0.547 18.844 -5.156 1 94.81 322 ARG A N 1
ATOM 2462 C CA . ARG A 1 322 ? 1.469 19.797 -5.785 1 94.81 322 ARG A CA 1
ATOM 2463 C C . ARG A 1 322 ? 2.223 20.609 -4.734 1 94.81 322 ARG A C 1
ATOM 2465 O O . ARG A 1 322 ? 1.62 21.391 -4.004 1 94.81 322 ARG A O 1
ATOM 2472 N N . VAL A 1 323 ? 3.541 20.406 -4.684 1 97 323 VAL A N 1
ATOM 2473 C CA . VAL A 1 323 ? 4.426 21.062 -3.73 1 97 323 VAL A CA 1
ATOM 2474 C C . VAL A 1 323 ? 5.367 22.016 -4.469 1 97 323 VAL A C 1
ATOM 2476 O O . VAL A 1 323 ? 5.836 21.703 -5.566 1 97 323 VAL A O 1
ATOM 2479 N N . GLY A 1 324 ? 5.559 23.141 -3.893 1 97.31 324 GLY A N 1
ATOM 2480 C CA . GLY A 1 324 ? 6.516 24.016 -4.547 1 97.31 324 GLY A CA 1
ATOM 2481 C C . GLY A 1 324 ? 6.539 25.422 -3.963 1 97.31 324 GLY A C 1
ATOM 2482 O O . GLY A 1 324 ? 5.992 25.656 -2.883 1 97.31 324 GLY A O 1
ATOM 2483 N N . HIS A 1 325 ? 7.293 26.281 -4.695 1 97.94 325 HIS A N 1
ATOM 2484 C CA . HIS A 1 325 ? 7.367 27.703 -4.379 1 97.94 325 HIS A CA 1
ATOM 2485 C C . HIS A 1 325 ? 6.012 28.375 -4.555 1 97.94 325 HIS A C 1
ATOM 2487 O O . HIS A 1 325 ? 5.434 28.344 -5.641 1 97.94 325 HIS A O 1
ATOM 2493 N N . PRO A 1 326 ? 5.523 29.047 -3.506 1 98.19 326 PRO A N 1
ATOM 2494 C CA . PRO A 1 326 ? 4.145 29.547 -3.541 1 98.19 326 PRO A CA 1
ATOM 2495 C C . PRO A 1 326 ? 3.959 30.703 -4.523 1 98.19 326 PRO A C 1
ATOM 2497 O O . PRO A 1 326 ? 2.826 31.094 -4.816 1 98.19 326 PRO A O 1
ATOM 2500 N N . LEU A 1 327 ? 5.047 31.203 -5.086 1 98.19 327 LEU A N 1
ATOM 2501 C CA . LEU A 1 327 ? 4.953 32.375 -5.953 1 98.19 327 LEU A CA 1
ATOM 2502 C C . LEU A 1 327 ? 5.621 32.094 -7.301 1 98.19 327 LEU A C 1
ATOM 2504 O O . LEU A 1 327 ? 5.879 33.031 -8.062 1 98.19 327 LEU A O 1
ATOM 2508 N N . ALA A 1 328 ? 5.984 30.922 -7.609 1 97.5 328 ALA A N 1
ATOM 2509 C CA . ALA A 1 328 ? 6.641 30.578 -8.867 1 97.5 328 ALA A CA 1
ATOM 2510 C C . ALA A 1 328 ? 5.617 30.359 -9.977 1 97.5 328 ALA A C 1
ATOM 2512 O O . ALA A 1 328 ? 4.688 29.562 -9.82 1 97.5 328 ALA A O 1
ATOM 2513 N N . VAL A 1 329 ? 5.82 31.078 -11.023 1 96.88 329 VAL A N 1
ATOM 2514 C CA . VAL A 1 329 ? 4.91 30.984 -12.164 1 96.88 329 VAL A CA 1
ATOM 2515 C C . VAL A 1 329 ? 5.715 30.812 -13.453 1 96.88 329 VAL A C 1
ATOM 2517 O O . VAL A 1 329 ? 6.938 30.984 -13.461 1 96.88 329 VAL A O 1
ATOM 2520 N N . GLU A 1 330 ? 5.047 30.422 -14.445 1 95.06 330 GLU A N 1
ATOM 2521 C CA . GLU A 1 330 ? 5.727 30.281 -15.727 1 95.06 330 GLU A CA 1
ATOM 2522 C C . GLU A 1 330 ? 6.02 31.641 -16.359 1 95.06 330 GLU A C 1
ATOM 2524 O O . GLU A 1 330 ? 7.117 31.859 -16.859 1 95.06 330 GLU A O 1
ATOM 2529 N N . HIS A 1 331 ? 4.906 32.531 -16.359 1 96 331 HIS A N 1
ATOM 2530 C CA . HIS A 1 331 ? 5.059 33.906 -16.781 1 96 331 HIS A CA 1
ATOM 2531 C C . HIS A 1 331 ? 4.703 34.875 -15.664 1 96 331 HIS A C 1
ATOM 2533 O O . HIS A 1 331 ? 3.76 34.625 -14.906 1 96 331 HIS A O 1
ATOM 2539 N N . GLY A 1 332 ? 5.48 35.875 -15.516 1 94.75 332 GLY A N 1
ATOM 2540 C CA . GLY A 1 332 ? 5.355 36.844 -14.414 1 94.75 332 GLY A CA 1
ATOM 2541 C C . GLY A 1 332 ? 3.93 37.281 -14.18 1 94.75 332 GLY A C 1
ATOM 2542 O O . GLY A 1 332 ? 3.547 37.594 -13.055 1 94.75 332 GLY A O 1
ATOM 2543 N N . ASP A 1 333 ? 3.139 37.312 -15.172 1 96.12 333 ASP A N 1
ATOM 2544 C CA . ASP A 1 333 ? 1.79 37.875 -15.07 1 96.12 333 ASP A CA 1
ATOM 2545 C C . ASP A 1 333 ? 0.755 36.75 -14.891 1 96.12 333 ASP A C 1
ATOM 2547 O O . ASP A 1 333 ? -0.446 37.031 -14.828 1 96.12 333 ASP A O 1
ATOM 2551 N N . ASP A 1 334 ? 1.242 35.531 -14.742 1 96.38 334 ASP A N 1
ATOM 2552 C CA . ASP A 1 334 ? 0.334 34.406 -14.531 1 96.38 334 ASP A CA 1
ATOM 2553 C C . ASP A 1 334 ? -0.373 34.5 -13.18 1 96.38 334 ASP A C 1
ATOM 2555 O O . ASP A 1 334 ? 0.086 35.219 -12.289 1 96.38 334 ASP A O 1
ATOM 2559 N N . PRO A 1 335 ? -1.54 33.906 -13.125 1 96.38 335 PRO A N 1
ATOM 2560 C CA . PRO A 1 335 ? -2.166 33.844 -11.805 1 96.38 335 PRO A CA 1
ATOM 2561 C C . PRO A 1 335 ? -1.284 33.125 -10.781 1 96.38 335 PRO A C 1
ATOM 2563 O O . PRO A 1 335 ? -0.324 32.438 -11.156 1 96.38 335 PRO A O 1
ATOM 2566 N N . TYR A 1 336 ? -1.561 33.375 -9.531 1 96.38 336 TYR A N 1
ATOM 2567 C CA . TYR A 1 336 ? -0.837 32.656 -8.477 1 96.38 336 TYR A CA 1
ATOM 2568 C C . TYR A 1 336 ? -0.94 31.156 -8.656 1 96.38 336 TYR A C 1
ATOM 2570 O O . TYR A 1 336 ? -1.983 30.641 -9.07 1 96.38 336 TYR A O 1
ATOM 2578 N N . PRO A 1 337 ? 0.128 30.469 -8.344 1 94.25 337 PRO A N 1
ATOM 2579 C CA . PRO A 1 337 ? 0.1 29.016 -8.562 1 94.25 337 PRO A CA 1
ATOM 2580 C C . PRO A 1 337 ? -0.878 28.297 -7.637 1 94.25 337 PRO A C 1
ATOM 2582 O O . PRO A 1 337 ? -1.038 28.688 -6.48 1 94.25 337 PRO A O 1
ATOM 2585 N N . GLU A 1 338 ? -1.503 27.281 -8.133 1 92.38 338 GLU A N 1
ATOM 2586 C CA . GLU A 1 338 ? -2.332 26.406 -7.324 1 92.38 338 GLU A CA 1
ATOM 2587 C C . GLU A 1 338 ? -1.502 25.281 -6.707 1 92.38 338 GLU A C 1
ATOM 2589 O O . GLU A 1 338 ? -1.221 24.281 -7.359 1 92.38 338 GLU A O 1
ATOM 2594 N N . LEU A 1 339 ? -1.069 25.469 -5.504 1 94.5 339 LEU A N 1
ATOM 2595 C CA . LEU A 1 339 ? -0.29 24.5 -4.742 1 94.5 339 LEU A CA 1
ATOM 2596 C C . LEU A 1 339 ? -1.09 23.969 -3.559 1 94.5 339 LEU A C 1
ATOM 2598 O O . LEU A 1 339 ? -1.926 24.688 -3 1 94.5 339 LEU A O 1
ATOM 2602 N N . ASP A 1 340 ? -0.84 22.766 -3.295 1 94.12 340 ASP A N 1
ATOM 2603 C CA . ASP A 1 340 ? -1.41 22.219 -2.061 1 94.12 340 ASP A CA 1
ATOM 2604 C C . ASP A 1 340 ? -0.649 22.734 -0.839 1 94.12 340 ASP A C 1
ATOM 2606 O O . ASP A 1 340 ? -1.255 23.078 0.179 1 94.12 340 ASP A O 1
ATOM 2610 N N . PHE A 1 341 ? 0.702 22.719 -0.966 1 97.56 341 PHE A N 1
ATOM 2611 C CA . PHE A 1 341 ? 1.461 23.359 0.107 1 97.56 341 PHE A CA 1
ATOM 2612 C C . PHE A 1 341 ? 2.877 23.688 -0.351 1 97.56 341 PHE A C 1
ATOM 2614 O O . PHE A 1 341 ? 3.297 23.266 -1.433 1 97.56 341 PHE A O 1
ATOM 2621 N N . GLY A 1 342 ? 3.482 24.594 0.39 1 97.94 342 GLY A N 1
ATOM 2622 C CA . GLY A 1 342 ? 4.875 24.969 0.197 1 97.94 342 GLY A CA 1
ATOM 2623 C C . GLY A 1 342 ? 5.793 24.406 1.264 1 97.94 342 GLY A C 1
ATOM 2624 O O . GLY A 1 342 ? 5.691 23.234 1.619 1 97.94 342 GLY A O 1
ATOM 2625 N N . PRO A 1 343 ? 6.727 25.188 1.706 1 98.31 343 PRO A N 1
ATOM 2626 C CA . PRO A 1 343 ? 7.691 24.719 2.697 1 98.31 343 PRO A CA 1
ATOM 2627 C C . PRO A 1 343 ? 7.09 24.594 4.098 1 98.31 343 PRO A C 1
ATOM 2629 O O . PRO A 1 343 ? 6.051 25.188 4.379 1 98.31 343 PRO A O 1
ATOM 2632 N N . VAL A 1 344 ? 7.766 23.797 4.91 1 98.44 344 VAL A N 1
ATOM 2633 C CA . VAL A 1 344 ? 7.527 23.922 6.344 1 98.44 344 VAL A CA 1
ATOM 2634 C C . VAL A 1 344 ? 8.211 25.188 6.875 1 98.44 344 VAL A C 1
ATOM 2636 O O . VAL A 1 344 ? 8.859 25.906 6.117 1 98.44 344 VAL A O 1
ATOM 2639 N N . ILE A 1 345 ? 8.086 25.469 8.141 1 97.75 345 ILE A N 1
ATOM 2640 C CA . ILE A 1 345 ? 8.344 26.781 8.727 1 97.75 345 ILE A CA 1
ATOM 2641 C C . ILE A 1 345 ? 9.82 27.125 8.57 1 97.75 345 ILE A C 1
ATOM 2643 O O . ILE A 1 345 ? 10.18 28.297 8.461 1 97.75 345 ILE A O 1
ATOM 2647 N N . ASN A 1 346 ? 10.719 26.125 8.609 1 97.12 346 ASN A N 1
ATOM 2648 C CA . ASN A 1 346 ? 12.141 26.391 8.391 1 97.12 346 ASN A CA 1
ATOM 2649 C C . ASN A 1 346 ? 12.906 25.094 8.117 1 97.12 346 ASN A C 1
ATOM 2651 O O . ASN A 1 346 ? 12.336 24 8.172 1 97.12 346 ASN A O 1
ATOM 2655 N N . ALA A 1 347 ? 14.211 25.266 7.816 1 97.69 347 ALA A N 1
ATOM 2656 C CA . ALA A 1 347 ? 15.07 24.125 7.465 1 97.69 347 ALA A CA 1
ATOM 2657 C C . ALA A 1 347 ? 15.258 23.188 8.656 1 97.69 347 ALA A C 1
ATOM 2659 O O . ALA A 1 347 ? 15.359 21.969 8.484 1 97.69 347 ALA A O 1
ATOM 2660 N N . ALA A 1 348 ? 15.32 23.719 9.805 1 97.25 348 ALA A N 1
ATOM 2661 C CA . ALA A 1 348 ? 15.484 22.906 11 1 97.25 348 ALA A CA 1
ATOM 2662 C C . ALA A 1 348 ? 14.305 21.953 11.18 1 97.25 348 ALA A C 1
ATOM 2664 O O . ALA A 1 348 ? 14.492 20.781 11.5 1 97.25 348 ALA A O 1
ATOM 2665 N N . LYS A 1 349 ? 13.094 22.453 11 1 97.44 349 LYS A N 1
ATOM 2666 C CA . LYS A 1 349 ? 11.906 21.609 11.086 1 97.44 349 LYS A CA 1
ATOM 2667 C C . LYS A 1 349 ? 11.914 20.547 10 1 97.44 349 LYS A C 1
ATOM 2669 O O . LYS A 1 349 ? 11.547 19.391 10.25 1 97.44 349 LYS A O 1
ATOM 2674 N N . ALA A 1 350 ? 12.289 20.938 8.836 1 98.38 350 ALA A N 1
ATOM 2675 C CA . ALA A 1 350 ? 12.391 19.969 7.742 1 98.38 350 ALA A CA 1
ATOM 2676 C C . ALA A 1 350 ? 13.352 18.844 8.094 1 98.38 350 ALA A C 1
ATOM 2678 O O . ALA A 1 350 ? 13.047 17.656 7.887 1 98.38 350 ALA A O 1
ATOM 2679 N N . LYS A 1 351 ? 14.453 19.219 8.602 1 98.31 351 LYS A N 1
ATOM 2680 C CA . LYS A 1 351 ? 15.445 18.219 9.008 1 98.31 351 LYS A CA 1
ATOM 2681 C C . LYS A 1 351 ? 14.914 17.328 10.109 1 98.31 351 LYS A C 1
ATOM 2683 O O . LYS A 1 351 ? 15.125 16.109 10.094 1 98.31 351 LYS A O 1
ATOM 2688 N N . GLU A 1 352 ? 14.289 17.906 11.07 1 97.81 352 GLU A N 1
ATOM 2689 C CA . GLU A 1 352 ? 13.695 17.156 12.164 1 97.81 352 GLU A CA 1
ATOM 2690 C C . GLU A 1 352 ? 12.711 16.109 11.641 1 97.81 352 GLU A C 1
ATOM 2692 O O . GLU A 1 352 ? 12.758 14.945 12.055 1 97.81 352 GLU A O 1
ATOM 2697 N N . LEU A 1 353 ? 11.828 16.516 10.758 1 98.06 353 LEU A N 1
ATOM 2698 C CA . LEU A 1 353 ? 10.836 15.602 10.195 1 98.06 353 LEU A CA 1
ATOM 2699 C C . LEU A 1 353 ? 11.508 14.492 9.391 1 98.06 353 LEU A C 1
ATOM 2701 O O . LEU A 1 353 ? 11.141 13.32 9.516 1 98.06 353 LEU A O 1
ATOM 2705 N N . THR A 1 354 ? 12.453 14.867 8.602 1 98 354 THR A N 1
ATOM 2706 C CA . THR A 1 354 ? 13.18 13.891 7.789 1 98 354 THR A CA 1
ATOM 2707 C C . THR A 1 354 ? 13.852 12.844 8.672 1 98 354 THR A C 1
ATOM 2709 O O . THR A 1 354 ? 13.797 11.648 8.383 1 98 354 THR A O 1
ATOM 2712 N N . ASP A 1 355 ? 14.453 13.281 9.75 1 98.12 355 ASP A N 1
ATOM 2713 C CA . ASP A 1 355 ? 15.109 12.383 10.695 1 98.12 355 ASP A CA 1
ATOM 2714 C C . ASP A 1 355 ? 14.094 11.461 11.375 1 98.12 355 ASP A C 1
ATOM 2716 O O . ASP A 1 355 ? 14.344 10.266 11.531 1 98.12 355 ASP A O 1
ATOM 2720 N N . GLN A 1 356 ? 12.977 12 11.766 1 97.75 356 GLN A N 1
ATOM 2721 C CA . GLN A 1 356 ? 11.938 11.219 12.422 1 97.75 356 GLN A CA 1
ATOM 2722 C C . GLN A 1 356 ? 11.391 10.141 11.492 1 97.75 356 GLN A C 1
ATOM 2724 O O . GLN A 1 356 ? 11.141 9.016 11.914 1 97.75 356 GLN A O 1
ATOM 2729 N N . ILE A 1 357 ? 11.219 10.492 10.258 1 98.12 357 ILE A N 1
ATOM 2730 C CA . ILE A 1 357 ? 10.719 9.562 9.258 1 98.12 357 ILE A CA 1
ATOM 2731 C C . ILE A 1 357 ? 11.719 8.414 9.078 1 98.12 357 ILE A C 1
ATOM 2733 O O . ILE A 1 357 ? 11.336 7.242 9.125 1 98.12 357 ILE A O 1
ATOM 2737 N N . ALA A 1 358 ? 12.945 8.805 8.922 1 97.88 358 ALA A N 1
ATOM 2738 C CA . ALA A 1 358 ? 14 7.809 8.742 1 97.88 358 ALA A CA 1
ATOM 2739 C C . ALA A 1 358 ? 14.086 6.875 9.945 1 97.88 358 ALA A C 1
ATOM 2741 O O . ALA A 1 358 ? 14.18 5.656 9.789 1 97.88 358 ALA A O 1
ATOM 2742 N N . GLU A 1 359 ? 14.023 7.414 11.078 1 97.56 359 GLU A N 1
ATOM 2743 C CA . GLU A 1 359 ? 14.094 6.637 12.312 1 97.56 359 GLU A CA 1
ATOM 2744 C C . GLU A 1 359 ? 12.906 5.691 12.438 1 97.56 359 GLU A C 1
ATOM 2746 O O . GLU A 1 359 ? 13.062 4.543 12.852 1 97.56 359 GLU A O 1
ATOM 2751 N N . ALA A 1 360 ? 11.75 6.211 12.133 1 98.06 360 ALA A N 1
ATOM 2752 C CA . ALA A 1 360 ? 10.555 5.379 12.211 1 98.06 360 ALA A CA 1
ATOM 2753 C C . ALA A 1 360 ? 10.664 4.176 11.273 1 98.06 360 ALA A C 1
ATOM 2755 O O . ALA A 1 360 ? 10.32 3.053 11.656 1 98.06 360 ALA A O 1
ATOM 2756 N N . ILE A 1 361 ? 11.141 4.379 10.086 1 98 361 ILE A N 1
ATOM 2757 C CA . ILE A 1 361 ? 11.305 3.305 9.109 1 98 361 ILE A CA 1
ATOM 2758 C C . ILE A 1 361 ? 12.344 2.309 9.609 1 98 361 ILE A C 1
ATOM 2760 O O . ILE A 1 361 ? 12.117 1.097 9.586 1 98 361 ILE A O 1
ATOM 2764 N N . ASP A 1 362 ? 13.414 2.838 10.133 1 96.62 362 ASP A N 1
ATOM 2765 C CA . ASP A 1 362 ? 14.477 1.992 10.664 1 96.62 362 ASP A CA 1
ATOM 2766 C C . ASP A 1 362 ? 13.961 1.119 11.812 1 96.62 362 ASP A C 1
ATOM 2768 O O . ASP A 1 362 ? 14.453 0.006 12.016 1 96.62 362 ASP A O 1
ATOM 2772 N N . ARG A 1 363 ? 13.008 1.614 12.414 1 96.38 363 ARG A N 1
ATOM 2773 C CA . ARG A 1 363 ? 12.508 0.908 13.594 1 96.38 363 ARG A CA 1
ATOM 2774 C C . ARG A 1 363 ? 11.266 0.084 13.25 1 96.38 363 ARG A C 1
ATOM 2776 O O . ARG A 1 363 ? 10.586 -0.42 14.141 1 96.38 363 ARG A O 1
ATOM 2783 N N . GLY A 1 364 ? 10.883 0.113 12.008 1 96.56 364 GLY A N 1
ATOM 2784 C CA . GLY A 1 364 ? 9.898 -0.892 11.641 1 96.56 364 GLY A CA 1
ATOM 2785 C C . GLY A 1 364 ? 8.695 -0.313 10.93 1 96.56 364 GLY A C 1
ATOM 2786 O O . GLY A 1 364 ? 7.828 -1.056 10.453 1 96.56 364 GLY A O 1
ATOM 2787 N N . ALA A 1 365 ? 8.586 1.003 10.875 1 98.31 365 ALA A N 1
ATOM 2788 C CA . ALA A 1 365 ? 7.5 1.588 10.094 1 98.31 365 ALA A CA 1
ATOM 2789 C C . ALA A 1 365 ? 7.598 1.191 8.625 1 98.31 365 ALA A C 1
ATOM 2791 O O . ALA A 1 365 ? 8.695 0.988 8.102 1 98.31 365 ALA A O 1
ATOM 2792 N N . VAL A 1 366 ? 6.457 1.005 7.98 1 98.5 366 VAL A N 1
ATOM 2793 C CA . VAL A 1 366 ? 6.41 0.619 6.574 1 98.5 366 VAL A CA 1
ATOM 2794 C C . VAL A 1 366 ? 6.148 1.85 5.711 1 98.5 366 VAL A C 1
ATOM 2796 O O . VAL A 1 366 ? 5.066 2.441 5.773 1 98.5 366 VAL A O 1
ATOM 2799 N N . PRO A 1 367 ? 7.141 2.273 4.914 1 98.69 367 PRO A N 1
ATOM 2800 C CA . PRO A 1 367 ? 6.879 3.406 4.023 1 98.69 367 PRO A CA 1
ATOM 2801 C C . PRO A 1 367 ? 5.953 3.039 2.865 1 98.69 367 PRO A C 1
ATOM 2803 O O . PRO A 1 367 ? 6.273 2.152 2.07 1 98.69 367 PRO A O 1
ATOM 2806 N N . LEU A 1 368 ? 4.793 3.621 2.746 1 98.69 368 LEU A N 1
ATOM 2807 C CA . LEU A 1 368 ? 3.818 3.346 1.697 1 98.69 368 LEU A CA 1
ATOM 2808 C C . LEU A 1 368 ? 3.959 4.34 0.55 1 98.69 368 LEU A C 1
ATOM 2810 O O . LEU A 1 368 ? 3.637 4.023 -0.597 1 98.69 368 LEU A O 1
ATOM 2814 N N . HIS A 1 369 ? 4.348 5.582 0.9 1 98.19 369 HIS A N 1
ATOM 2815 C CA . HIS A 1 369 ? 4.508 6.656 -0.074 1 98.19 369 HIS A CA 1
ATOM 2816 C C . HIS A 1 369 ? 5.566 7.656 0.379 1 98.19 369 HIS A C 1
ATOM 2818 O O . HIS A 1 369 ? 5.59 8.055 1.546 1 98.19 369 HIS A O 1
ATOM 2824 N N . ARG A 1 370 ? 6.457 8.031 -0.45 1 97.38 370 ARG A N 1
ATOM 2825 C CA . ARG A 1 370 ? 7.395 9.133 -0.295 1 97.38 370 ARG A CA 1
ATOM 2826 C C . ARG A 1 370 ? 7.484 9.961 -1.576 1 97.38 370 ARG A C 1
ATOM 2828 O O . ARG A 1 370 ? 7.945 9.461 -2.607 1 97.38 370 ARG A O 1
ATOM 2835 N N . GLY A 1 371 ? 6.922 11.188 -1.436 1 94.81 371 GLY A N 1
ATOM 2836 C CA . GLY A 1 371 ? 6.969 12.07 -2.588 1 94.81 371 GLY A CA 1
ATOM 2837 C C . GLY A 1 371 ? 8.383 12.461 -2.984 1 94.81 371 GLY A C 1
ATOM 2838 O O . GLY A 1 371 ? 9.32 12.281 -2.207 1 94.81 371 GLY A O 1
ATOM 2839 N N . SER A 1 372 ? 8.516 12.953 -4.23 1 89.88 372 SER A N 1
ATOM 2840 C CA . SER A 1 372 ? 9.828 13.273 -4.766 1 89.88 372 SER A CA 1
ATOM 2841 C C . SER A 1 372 ? 9.938 14.758 -5.105 1 89.88 372 SER A C 1
ATOM 2843 O O . SER A 1 372 ? 8.945 15.398 -5.465 1 89.88 372 SER A O 1
ATOM 2845 N N . ALA A 1 373 ? 11.188 15.211 -5.012 1 87.62 373 ALA A N 1
ATOM 2846 C CA . ALA A 1 373 ? 11.492 16.594 -5.387 1 87.62 373 ALA A CA 1
ATOM 2847 C C . ALA A 1 373 ? 11.391 16.781 -6.898 1 87.62 373 ALA A C 1
ATOM 2849 O O . ALA A 1 373 ? 11.227 17.906 -7.379 1 87.62 373 ALA A O 1
ATOM 2850 N N . ALA A 1 374 ? 11.445 15.703 -7.617 1 81.81 374 ALA A N 1
ATOM 2851 C CA . ALA A 1 374 ? 11.469 15.766 -9.078 1 81.81 374 ALA A CA 1
ATOM 2852 C C . ALA A 1 374 ? 10.148 16.297 -9.625 1 81.81 374 ALA A C 1
ATOM 2854 O O . ALA A 1 374 ? 10.117 16.906 -10.695 1 81.81 374 ALA A O 1
ATOM 2855 N N . ASP A 1 375 ? 9.102 16.25 -8.914 1 79.88 375 ASP A N 1
ATOM 2856 C CA . ASP A 1 375 ? 7.77 16.656 -9.352 1 79.88 375 ASP A CA 1
ATOM 2857 C C . ASP A 1 375 ? 7.41 18.031 -8.797 1 79.88 375 ASP A C 1
ATOM 2859 O O . ASP A 1 375 ? 6.352 18.578 -9.125 1 79.88 375 ASP A O 1
ATOM 2863 N N . ALA A 1 376 ? 8.359 18.578 -8.055 1 83.88 376 ALA A N 1
ATOM 2864 C CA . ALA A 1 376 ? 8.047 19.828 -7.359 1 83.88 376 ALA A CA 1
ATOM 2865 C C . ALA A 1 376 ? 8.359 21.031 -8.234 1 83.88 376 ALA A C 1
ATOM 2867 O O . ALA A 1 376 ? 9.117 20.922 -9.211 1 83.88 376 ALA A O 1
ATOM 2868 N N . ARG A 1 377 ? 7.715 22.141 -7.918 1 92.25 377 ARG A N 1
ATOM 2869 C CA . ARG A 1 377 ? 7.824 23.359 -8.695 1 92.25 377 ARG A CA 1
ATOM 2870 C C . ARG A 1 377 ? 8.688 24.391 -7.977 1 92.25 377 ARG A C 1
ATOM 2872 O O . ARG A 1 377 ? 8.234 25.047 -7.031 1 92.25 377 ARG A O 1
ATOM 2879 N N . PHE A 1 378 ? 9.844 24.547 -8.445 1 96.19 378 PHE A N 1
ATOM 2880 C CA . PHE A 1 378 ? 10.797 25.438 -7.785 1 96.19 378 PHE A CA 1
ATOM 2881 C C . PHE A 1 378 ? 11.414 26.406 -8.781 1 96.19 378 PHE A C 1
ATOM 2883 O O . PHE A 1 378 ? 11.438 26.141 -9.984 1 96.19 378 PHE A O 1
ATOM 2890 N N . LEU A 1 379 ? 11.797 27.562 -8.289 1 96.19 379 LEU A N 1
ATOM 2891 C CA . LEU A 1 379 ? 12.648 28.453 -9.07 1 96.19 379 LEU A CA 1
ATOM 2892 C C . LEU A 1 379 ? 14.031 27.844 -9.281 1 96.19 379 LEU A C 1
ATOM 2894 O O . LEU A 1 379 ? 14.523 27.109 -8.422 1 96.19 379 LEU A O 1
ATOM 2898 N N . PRO A 1 380 ? 14.609 28.188 -10.453 1 94.31 380 PRO A N 1
ATOM 2899 C CA . PRO A 1 380 ?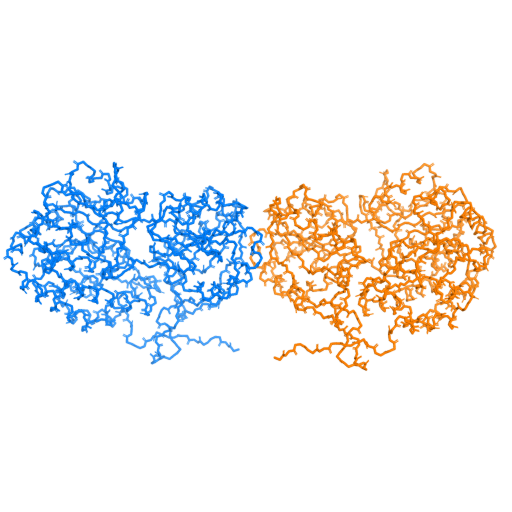 15.953 27.641 -10.672 1 94.31 380 PRO A CA 1
ATOM 2900 C C . PRO A 1 380 ? 16.938 28.031 -9.57 1 94.31 380 PRO A C 1
ATOM 2902 O O . PRO A 1 380 ? 17.078 29.219 -9.258 1 94.31 380 PRO A O 1
ATOM 2905 N N . GLY A 1 381 ? 17.516 27.062 -8.953 1 93.69 381 GLY A N 1
ATOM 2906 C CA . GLY A 1 381 ? 18.594 27.312 -8.008 1 93.69 381 GLY A CA 1
ATOM 2907 C C . GLY A 1 381 ? 18.094 27.703 -6.625 1 93.69 381 GLY A C 1
ATOM 2908 O O . GLY A 1 381 ? 18.906 27.984 -5.734 1 93.69 381 GLY A O 1
ATOM 2909 N N . GLN A 1 382 ? 16.859 27.719 -6.352 1 95.19 382 GLN A N 1
ATOM 2910 C CA . GLN A 1 382 ? 16.391 28.141 -5.039 1 95.19 382 GLN A CA 1
ATOM 2911 C C . GLN A 1 382 ? 16.797 27.141 -3.961 1 95.19 382 GLN A C 1
ATOM 2913 O O . GLN A 1 382 ? 17.016 25.969 -4.25 1 95.19 382 GLN A O 1
ATOM 2918 N N . ASP A 1 383 ? 16.922 27.688 -2.689 1 97.56 383 ASP A N 1
ATOM 2919 C CA . ASP A 1 383 ? 17.109 26.812 -1.527 1 97.56 383 ASP A CA 1
ATOM 2920 C C . ASP A 1 383 ? 15.828 26.031 -1.217 1 97.56 383 ASP A C 1
ATOM 2922 O O . ASP A 1 383 ? 14.75 26.625 -1.1 1 97.56 383 ASP A O 1
ATOM 2926 N N . THR A 1 384 ? 15.875 24.766 -1.16 1 97.31 384 THR A N 1
ATOM 2927 C CA . THR A 1 384 ? 14.703 23.922 -0.911 1 97.31 384 THR A CA 1
ATOM 2928 C C . THR A 1 384 ? 14.836 23.203 0.421 1 97.31 384 THR A C 1
ATOM 2930 O O . THR A 1 384 ? 14.18 22.172 0.641 1 97.31 384 THR A O 1
ATOM 2933 N N . SER A 1 385 ? 15.68 23.656 1.374 1 97.81 385 SER A N 1
ATOM 2934 C CA . SER A 1 385 ? 16 22.969 2.611 1 97.81 385 SER A CA 1
ATOM 2935 C C . SER A 1 385 ? 14.812 22.922 3.557 1 97.81 385 SER A C 1
ATOM 2937 O O . SER A 1 385 ? 14.773 22.125 4.488 1 97.81 385 SER A O 1
ATOM 2939 N N . ALA A 1 386 ? 13.797 23.781 3.305 1 98.31 386 ALA A N 1
ATOM 2940 C CA . ALA A 1 386 ? 12.641 23.828 4.195 1 98.31 386 ALA A CA 1
ATOM 2941 C C . ALA A 1 386 ? 11.477 23.031 3.607 1 98.31 386 ALA A C 1
ATOM 2943 O O . ALA A 1 386 ? 10.359 23.078 4.133 1 98.31 386 ALA A O 1
ATOM 2944 N N . TYR A 1 387 ? 11.742 22.344 2.496 1 98.19 387 TYR A N 1
ATOM 2945 C CA . TYR A 1 387 ? 10.664 21.594 1.857 1 98.19 387 TYR A CA 1
ATOM 2946 C C . TYR A 1 387 ? 10.719 20.125 2.24 1 98.19 387 TYR A C 1
ATOM 2948 O O . TYR A 1 387 ? 11.797 19.516 2.254 1 98.19 387 TYR A O 1
ATOM 2956 N N . VAL A 1 388 ? 9.602 19.594 2.652 1 98.06 388 VAL A N 1
ATOM 2957 C CA . VAL A 1 388 ? 9.398 18.172 2.922 1 98.06 388 VAL A CA 1
ATOM 2958 C C . VAL A 1 388 ? 8.273 17.641 2.035 1 98.06 388 VAL A C 1
ATOM 2960 O O . VAL A 1 388 ? 7.176 18.188 2.01 1 98.06 388 VAL A O 1
ATOM 2963 N N . HIS A 1 389 ? 8.57 16.703 1.264 1 97.56 389 HIS A N 1
ATOM 2964 C CA . HIS A 1 389 ? 7.555 16.078 0.41 1 97.56 389 HIS A CA 1
ATOM 2965 C C . HIS A 1 389 ? 6.684 15.109 1.198 1 97.56 389 HIS A C 1
ATOM 2967 O O . HIS A 1 389 ? 7.086 14.633 2.26 1 97.56 389 HIS A O 1
ATOM 2973 N N . PRO A 1 390 ? 5.457 14.852 0.721 1 98 390 PRO A N 1
ATOM 2974 C CA . PRO A 1 390 ? 4.516 14.016 1.47 1 98 390 PRO A CA 1
ATOM 2975 C C . PRO A 1 390 ? 5.062 12.617 1.75 1 98 390 PRO A C 1
ATOM 2977 O O . PRO A 1 390 ? 5.676 12 0.872 1 98 390 PRO A O 1
ATOM 2980 N N . VAL A 1 391 ? 4.879 12.125 2.971 1 98.5 391 VAL A N 1
ATOM 2981 C CA . VAL A 1 391 ? 5.281 10.781 3.375 1 98.5 391 VAL A CA 1
ATOM 2982 C C . VAL A 1 391 ? 4.117 10.078 4.074 1 98.5 391 VAL A C 1
ATOM 2984 O O . VAL A 1 391 ? 3.375 10.703 4.836 1 98.5 391 VAL A O 1
ATOM 2987 N N . THR A 1 392 ? 3.898 8.875 3.768 1 98.75 392 THR A N 1
ATOM 2988 C CA . THR A 1 392 ? 2.902 8.055 4.445 1 98.75 392 THR A CA 1
ATOM 2989 C C . THR A 1 392 ? 3.545 6.801 5.031 1 98.75 392 THR A C 1
ATOM 2991 O O . THR A 1 392 ? 4.156 6.012 4.309 1 98.75 392 THR A O 1
ATOM 2994 N N . LEU A 1 393 ? 3.43 6.586 6.348 1 98.75 393 LEU A N 1
ATOM 2995 C CA . LEU A 1 393 ? 3.996 5.441 7.055 1 98.75 393 LEU A CA 1
ATOM 2996 C C . LEU A 1 393 ? 2.895 4.578 7.656 1 98.75 393 LEU A C 1
ATOM 2998 O O . LEU A 1 393 ? 1.969 5.094 8.289 1 98.75 393 LEU A O 1
ATOM 3002 N N . LEU A 1 394 ? 2.988 3.33 7.375 1 98.69 394 LEU A N 1
ATOM 3003 C CA . LEU A 1 394 ? 2.109 2.359 8.016 1 98.69 394 LEU A CA 1
ATOM 3004 C C . LEU A 1 394 ? 2.727 1.841 9.312 1 98.69 394 LEU A C 1
ATOM 3006 O O . LEU A 1 394 ? 3.895 1.444 9.336 1 98.69 394 LEU A O 1
ATOM 3010 N N . ASN A 1 395 ? 1.976 1.929 10.367 1 97.06 395 ASN A N 1
ATOM 3011 C CA . ASN A 1 395 ? 2.264 1.327 11.664 1 97.06 395 ASN A CA 1
ATOM 3012 C C . ASN A 1 395 ? 3.6 1.809 12.219 1 97.06 395 ASN A C 1
ATOM 3014 O O . ASN A 1 395 ? 4.492 1.003 12.492 1 97.06 395 ASN A O 1
ATOM 3018 N N . PRO A 1 396 ? 3.754 3.125 12.406 1 96.62 396 PRO A N 1
ATOM 3019 C CA . PRO A 1 396 ? 4.938 3.545 13.164 1 96.62 396 PRO A CA 1
ATOM 3020 C C . PRO A 1 396 ? 5.02 2.904 14.547 1 96.62 396 PRO A C 1
ATOM 3022 O O . PRO A 1 396 ? 3.998 2.762 15.219 1 96.62 396 PRO A O 1
ATOM 3025 N N . PRO A 1 397 ? 6.188 2.504 14.914 1 95.81 397 PRO A N 1
ATOM 3026 C CA . PRO A 1 397 ? 6.289 1.839 16.219 1 95.81 397 PRO A CA 1
ATOM 3027 C C . PRO A 1 397 ? 5.977 2.773 17.375 1 95.81 397 PRO A C 1
ATOM 3029 O O . PRO A 1 397 ? 6.164 3.986 17.266 1 95.81 397 PRO A O 1
ATOM 3032 N N . PRO A 1 398 ? 5.57 2.221 18.484 1 93 398 PRO A N 1
ATOM 3033 C CA . PRO A 1 398 ? 5.219 3.037 19.656 1 93 398 PRO A CA 1
ATOM 3034 C C . PRO A 1 398 ? 6.395 3.863 20.172 1 93 398 PRO A C 1
ATOM 3036 O O . PRO A 1 398 ? 6.191 4.875 20.844 1 93 398 PRO A O 1
ATOM 3039 N N . SER A 1 399 ? 7.535 3.49 19.859 1 93.38 399 SER A N 1
ATOM 3040 C CA . SER A 1 399 ? 8.711 4.215 20.328 1 93.38 399 SER A CA 1
ATOM 3041 C C . SER A 1 399 ? 8.961 5.465 19.5 1 93.38 399 SER A C 1
ATOM 3043 O O . SER A 1 399 ? 9.742 6.336 19.891 1 93.38 399 SER A O 1
ATOM 3045 N N . SER A 1 400 ? 8.344 5.543 18.344 1 93.94 400 SER A N 1
ATOM 3046 C CA . SER A 1 400 ? 8.516 6.691 17.453 1 93.94 400 SER A CA 1
ATOM 3047 C C . SER A 1 400 ? 7.652 7.867 17.906 1 93.94 400 SER A C 1
ATOM 3049 O O . SER A 1 400 ? 6.488 7.684 18.266 1 93.94 400 SER A O 1
ATOM 3051 N N . PRO A 1 401 ? 8.219 9.086 17.859 1 92 401 PRO A N 1
ATOM 3052 C CA . PRO A 1 401 ? 7.379 10.258 18.125 1 92 401 PRO A CA 1
ATOM 3053 C C . PRO A 1 401 ? 6.188 10.359 17.172 1 92 401 PRO A C 1
ATOM 3055 O O . PRO A 1 401 ? 5.141 10.891 17.547 1 92 401 PRO A O 1
ATOM 3058 N N . LEU A 1 402 ? 6.266 9.758 15.992 1 94.38 402 LEU A N 1
ATOM 3059 C CA . LEU A 1 402 ? 5.207 9.82 14.992 1 94.38 402 LEU A CA 1
ATOM 3060 C C . LEU A 1 402 ? 4.012 8.969 15.414 1 94.38 402 LEU A C 1
ATOM 3062 O O . LEU A 1 402 ? 2.932 9.078 14.82 1 94.38 402 LEU A O 1
ATOM 3066 N N . HIS A 1 403 ? 4.227 8.172 16.5 1 93 403 HIS A N 1
ATOM 3067 C CA . HIS A 1 403 ? 3.129 7.348 17 1 93 403 HIS A CA 1
ATOM 3068 C C . HIS A 1 403 ? 2.221 8.141 17.938 1 93 403 HIS A C 1
ATOM 3070 O O . HIS A 1 403 ? 1.014 7.895 17.984 1 93 403 HIS A O 1
ATOM 3076 N N . HIS A 1 404 ? 2.742 9.219 18.594 1 88.31 404 HIS A N 1
ATOM 3077 C CA . HIS A 1 404 ? 1.969 9.812 19.672 1 88.31 404 HIS A CA 1
ATOM 3078 C C . HIS A 1 404 ? 1.802 11.32 19.484 1 88.31 404 HIS A C 1
ATOM 3080 O O . HIS A 1 404 ? 0.979 11.945 20.141 1 88.31 404 HIS A O 1
ATOM 3086 N N . SER A 1 405 ? 2.566 11.82 18.609 1 89.44 405 SER A N 1
ATOM 3087 C CA . SER A 1 405 ? 2.559 13.273 18.484 1 89.44 405 SER A CA 1
ATOM 3088 C C . SER A 1 405 ? 2.271 13.719 17.062 1 89.44 405 SER A C 1
ATOM 3090 O O . SER A 1 405 ? 2.547 12.984 16.109 1 89.44 405 SER A O 1
ATOM 3092 N N . GLU A 1 406 ? 1.761 14.859 17.016 1 91.62 406 GLU A N 1
ATOM 3093 C CA . GLU A 1 406 ? 1.562 15.492 15.719 1 91.62 406 GLU A CA 1
ATOM 3094 C C . GLU A 1 406 ? 2.895 15.883 15.086 1 91.62 406 GLU A C 1
ATOM 3096 O O . GLU A 1 406 ? 3.707 16.562 15.711 1 91.62 406 GLU A O 1
ATOM 3101 N N . PRO A 1 407 ? 3.049 15.477 13.844 1 94.25 407 PRO A N 1
ATOM 3102 C CA . PRO A 1 407 ? 4.297 15.852 13.18 1 94.25 407 PRO A CA 1
ATOM 3103 C C . PRO A 1 407 ? 4.355 17.328 12.828 1 94.25 407 PRO A C 1
ATOM 3105 O O . PRO A 1 407 ? 5.445 17.906 12.758 1 94.25 407 PRO A O 1
ATOM 3108 N N . PHE A 1 408 ? 3.16 17.953 12.633 1 96.06 408 PHE A N 1
ATOM 3109 C CA . PHE A 1 408 ? 3.047 19.328 12.156 1 96.06 408 PHE A CA 1
ATOM 3110 C C . PHE A 1 408 ? 3.811 19.516 10.852 1 96.06 408 PHE A C 1
ATOM 3112 O O . PHE A 1 408 ? 4.621 20.438 10.727 1 96.06 408 PHE A O 1
ATOM 3119 N N . GLY A 1 409 ? 3.668 18.719 9.93 1 98 409 GLY A N 1
ATOM 3120 C CA . GLY A 1 409 ? 4.238 18.594 8.602 1 98 409 GLY A CA 1
ATOM 3121 C C . GLY A 1 409 ? 3.523 17.562 7.742 1 98 409 GLY A C 1
ATOM 3122 O O . GLY A 1 409 ? 2.578 16.922 8.203 1 98 409 GLY A O 1
ATOM 3123 N N . PRO A 1 410 ? 3.969 17.422 6.496 1 98.44 410 PRO A N 1
ATOM 3124 C CA . PRO A 1 410 ? 3.213 16.609 5.539 1 98.44 410 PRO A CA 1
ATOM 3125 C C . PRO A 1 410 ? 3.516 15.117 5.66 1 98.44 410 PRO A C 1
ATOM 3127 O O . PRO A 1 410 ? 3.906 14.484 4.68 1 98.44 410 PRO A O 1
ATOM 3130 N N . VAL A 1 411 ? 3.246 14.57 6.848 1 98.62 411 VAL A N 1
ATOM 3131 C CA . VAL A 1 411 ? 3.469 13.156 7.16 1 98.62 411 VAL A CA 1
ATOM 3132 C C . VAL A 1 411 ? 2.166 12.523 7.641 1 98.62 411 VAL A C 1
ATOM 3134 O O . VAL A 1 411 ? 1.562 12.992 8.609 1 98.62 411 VAL A O 1
ATOM 3137 N N . ASP A 1 412 ? 1.698 11.539 6.941 1 98.62 412 ASP A N 1
ATOM 3138 C CA . ASP A 1 412 ? 0.569 10.727 7.387 1 98.62 412 ASP A CA 1
ATOM 3139 C C . ASP A 1 412 ? 1.045 9.414 8.008 1 98.62 412 ASP A C 1
ATOM 3141 O O . ASP A 1 412 ? 1.968 8.781 7.496 1 98.62 412 ASP A O 1
ATOM 3145 N N . THR A 1 413 ? 0.478 9.086 9.102 1 98.38 413 THR A N 1
ATOM 3146 C CA . THR A 1 413 ? 0.646 7.754 9.68 1 98.38 413 THR A CA 1
ATOM 3147 C C . THR A 1 413 ? -0.666 6.977 9.641 1 98.38 413 THR A C 1
ATOM 3149 O O . THR A 1 413 ? -1.743 7.559 9.781 1 98.38 413 THR A O 1
ATOM 3152 N N . ILE A 1 414 ? -0.542 5.738 9.398 1 98.69 414 ILE A N 1
ATOM 3153 C CA . ILE A 1 414 ? -1.699 4.855 9.344 1 98.69 414 ILE A CA 1
ATOM 3154 C C . ILE A 1 414 ? -1.532 3.725 10.359 1 98.69 414 ILE A C 1
ATOM 3156 O O . ILE A 1 414 ? -0.466 3.111 10.438 1 98.69 414 ILE A O 1
ATOM 3160 N N . VAL A 1 415 ? -2.57 3.488 11.133 1 98.12 415 VAL A N 1
ATOM 3161 C CA . VAL A 1 415 ? -2.635 2.377 12.078 1 98.12 415 VAL A CA 1
ATOM 3162 C C . VAL A 1 415 ? -3.826 1.482 11.742 1 98.12 415 VAL A C 1
ATOM 3164 O O . VAL A 1 415 ? -4.914 1.975 11.43 1 98.12 415 VAL A O 1
ATOM 3167 N N . LEU A 1 416 ? -3.574 0.188 11.742 1 98.44 416 LEU A N 1
ATOM 3168 C CA . LEU A 1 416 ? -4.637 -0.771 11.453 1 98.44 416 LEU A CA 1
ATOM 3169 C C . LEU A 1 416 ? -5.227 -1.338 12.734 1 98.44 416 LEU A C 1
ATOM 3171 O O . LEU A 1 416 ? -4.5 -1.599 13.695 1 98.44 416 LEU A O 1
ATOM 3175 N N . VAL A 1 417 ? -6.52 -1.53 12.688 1 98.5 417 VAL A N 1
ATOM 3176 C CA . VAL A 1 417 ? -7.211 -2.043 13.867 1 98.5 417 VAL A CA 1
ATOM 3177 C C . VAL A 1 417 ? -8.211 -3.123 13.453 1 98.5 417 VAL A C 1
ATOM 3179 O O . VAL A 1 417 ? -8.656 -3.152 12.305 1 98.5 417 VAL A O 1
ATOM 3182 N N . ASP A 1 418 ? -8.625 -3.998 14.469 1 98.19 418 ASP A N 1
ATOM 3183 C CA . ASP A 1 418 ? -9.453 -5.156 14.156 1 98.19 418 ASP A CA 1
ATOM 3184 C C . ASP A 1 418 ? -10.797 -5.078 14.891 1 98.19 418 ASP A C 1
ATOM 3186 O O . ASP A 1 418 ? -11.742 -5.789 14.539 1 98.19 418 ASP A O 1
ATOM 3190 N N . THR A 1 419 ? -10.828 -4.258 15.938 1 98.38 419 THR A N 1
ATOM 3191 C CA . THR A 1 419 ? -12.039 -4.141 16.75 1 98.38 419 THR A CA 1
ATOM 3192 C C . THR A 1 419 ? -12.375 -2.678 17.016 1 98.38 419 THR A C 1
ATOM 3194 O O . THR A 1 419 ? -11.523 -1.8 16.844 1 98.38 419 THR A O 1
ATOM 3197 N N . GLU A 1 420 ? -13.594 -2.395 17.438 1 98.5 420 GLU A N 1
ATOM 3198 C CA . GLU A 1 420 ? -14 -1.04 17.797 1 98.5 420 GLU A CA 1
ATOM 3199 C C . GLU A 1 420 ? -13.188 -0.518 18.984 1 98.5 420 GLU A C 1
ATOM 3201 O O . GLU A 1 420 ? -12.852 0.667 19.031 1 98.5 420 GLU A O 1
ATOM 3206 N N . ALA A 1 421 ? -12.898 -1.384 19.922 1 98.44 421 ALA A N 1
ATOM 3207 C CA . ALA A 1 421 ? -12.102 -0.992 21.078 1 98.44 421 ALA A CA 1
ATOM 3208 C C . ALA A 1 421 ? -10.711 -0.525 20.656 1 98.44 421 ALA A C 1
ATOM 3210 O O . ALA A 1 421 ? -10.211 0.488 21.156 1 98.44 421 ALA A O 1
ATOM 3211 N N . GLU A 1 422 ? -10.094 -1.251 19.719 1 98.19 422 GLU A N 1
ATOM 3212 C CA . GLU A 1 422 ? -8.789 -0.861 19.203 1 98.19 422 GLU A CA 1
ATOM 3213 C C . GLU A 1 422 ? -8.875 0.45 18.422 1 98.19 422 GLU A C 1
ATOM 3215 O O . GLU A 1 422 ? -7.957 1.274 18.484 1 98.19 422 GLU A O 1
ATOM 3220 N N . LEU A 1 423 ? -9.945 0.575 17.672 1 98.62 423 LEU A N 1
ATOM 3221 C CA . LEU A 1 423 ? -10.195 1.812 16.938 1 98.62 423 LEU A CA 1
ATOM 3222 C C . LEU A 1 423 ? -10.18 3.012 17.875 1 98.62 423 LEU A C 1
ATOM 3224 O O . LEU A 1 423 ? -9.445 3.977 17.656 1 98.62 423 LEU A O 1
ATOM 3228 N N . LEU A 1 424 ? -10.906 2.936 18.953 1 98.12 424 LEU A N 1
ATOM 3229 C CA . LEU A 1 424 ? -11 4.027 19.922 1 98.12 424 LEU A CA 1
ATOM 3230 C C . LEU A 1 424 ? -9.664 4.258 20.625 1 98.12 424 LEU A C 1
ATOM 3232 O O . LEU A 1 424 ? -9.25 5.406 20.812 1 98.12 424 LEU A O 1
ATOM 3236 N N . ALA A 1 425 ? -9.023 3.197 21 1 97.06 425 ALA A N 1
ATOM 3237 C CA . ALA A 1 425 ? -7.723 3.328 21.656 1 97.06 425 ALA A CA 1
ATOM 3238 C C . ALA A 1 425 ? -6.727 4.055 20.75 1 97.06 425 ALA A C 1
ATOM 3240 O O . ALA A 1 425 ? -6 4.941 21.219 1 97.06 425 ALA A O 1
ATOM 3241 N N . ALA A 1 426 ? -6.723 3.668 19.484 1 96.75 426 ALA A N 1
ATOM 3242 C CA . ALA A 1 426 ? -5.789 4.277 18.531 1 96.75 426 ALA A CA 1
ATOM 3243 C C . ALA A 1 426 ? -6.156 5.734 18.266 1 96.75 426 ALA A C 1
ATOM 3245 O O . ALA A 1 426 ? -5.273 6.59 18.141 1 96.75 426 ALA A O 1
ATOM 3246 N N . MET A 1 427 ? -7.426 6.059 18.172 1 96.75 427 MET A N 1
ATOM 3247 C CA . MET A 1 427 ? -7.867 7.426 17.922 1 96.75 427 MET A CA 1
ATOM 3248 C C . MET A 1 427 ? -7.629 8.312 19.141 1 96.75 427 MET A C 1
ATOM 3250 O O . MET A 1 427 ? -7.523 9.531 19 1 96.75 427 MET A O 1
ATOM 3254 N N . ASN A 1 428 ? -7.473 7.707 20.312 1 94.44 428 ASN A N 1
ATOM 3255 C CA . ASN A 1 428 ? -7.277 8.461 21.562 1 94.44 428 ASN A CA 1
ATOM 3256 C C . ASN A 1 428 ? -5.84 8.359 22.047 1 94.44 428 ASN A C 1
ATOM 3258 O O . ASN A 1 428 ? -5.57 8.555 23.234 1 94.44 428 ASN A O 1
ATOM 3262 N N . ALA A 1 429 ? -4.957 8.039 21.203 1 89.62 429 ALA A N 1
ATOM 3263 C CA . ALA A 1 429 ? -3.574 7.734 21.547 1 89.62 429 ALA A CA 1
ATOM 3264 C C . ALA A 1 429 ? -2.889 8.938 22.188 1 89.62 429 ALA A C 1
ATOM 3266 O O . ALA A 1 429 ? -1.997 8.781 23.031 1 89.62 429 ALA A O 1
ATOM 3267 N N . SER A 1 430 ? -3.219 10.211 21.859 1 83.5 430 SER A N 1
ATOM 3268 C CA . SER A 1 430 ? -2.557 11.406 22.375 1 83.5 430 SER A CA 1
ATOM 3269 C C . SER A 1 430 ? -3.242 11.906 23.641 1 83.5 430 SER A C 1
ATOM 3271 O O . SER A 1 430 ? -2.873 12.953 24.188 1 83.5 430 SER A O 1
ATOM 3273 N N . ASN A 1 431 ? -4.137 11.305 24.172 1 77.88 431 ASN A N 1
ATOM 3274 C CA . ASN A 1 431 ? -4.922 11.672 25.344 1 77.88 431 ASN A CA 1
ATOM 3275 C C . ASN A 1 431 ? -5.566 13.039 25.188 1 77.88 431 ASN A C 1
ATOM 3277 O O . ASN A 1 431 ? -5.484 13.875 26.094 1 77.88 431 ASN A O 1
ATOM 3281 N N . GLY A 1 432 ? -6.074 13.328 24.062 1 84.81 432 GLY A N 1
ATOM 3282 C CA . GLY A 1 432 ? -6.836 14.531 23.766 1 84.81 432 GLY A CA 1
ATOM 3283 C C . GLY A 1 432 ? -6.449 15.18 22.453 1 84.81 432 GLY A C 1
ATOM 3284 O O . GLY A 1 432 ? -5.27 15.242 22.109 1 84.81 432 GLY A O 1
ATOM 3285 N N . ALA A 1 433 ? -7.527 15.594 21.734 1 91.62 433 ALA A N 1
ATOM 3286 C CA . ALA A 1 433 ? -7.34 16.234 20.438 1 91.62 433 ALA A CA 1
ATOM 3287 C C . ALA A 1 433 ? -8.312 17.391 20.25 1 91.62 433 ALA A C 1
ATOM 3289 O O . ALA A 1 433 ? -9.203 17.609 21.078 1 91.62 433 ALA A O 1
ATOM 3290 N N . LEU A 1 434 ? -8.023 18.172 19.297 1 94.75 434 LEU A N 1
ATOM 3291 C CA . LEU A 1 434 ? -8.906 19.297 18.969 1 94.75 434 LEU A CA 1
ATOM 3292 C C . LEU A 1 434 ? -10.047 18.844 18.062 1 94.75 434 LEU A C 1
ATOM 3294 O O . LEU A 1 434 ? -11.211 19.172 18.328 1 94.75 434 LEU A O 1
ATOM 3298 N N . VAL A 1 435 ? -9.68 18.047 17.078 1 96.06 435 VAL A N 1
ATOM 3299 C CA . VAL A 1 435 ? -10.688 17.562 16.156 1 96.06 435 VAL A CA 1
ATOM 3300 C C . VAL A 1 435 ? -10.43 16.094 15.836 1 96.06 435 VAL A C 1
ATOM 3302 O O . VAL A 1 435 ? -9.32 15.586 16.062 1 96.06 435 VAL A O 1
ATOM 3305 N N . ALA A 1 436 ? -11.461 15.43 15.438 1 97.5 436 ALA A N 1
ATOM 3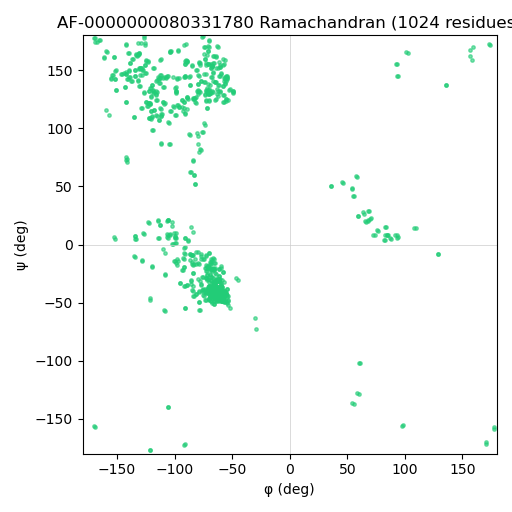306 C CA . ALA A 1 436 ? -11.398 14.078 14.898 1 97.5 436 ALA A CA 1
ATOM 3307 C C . ALA A 1 436 ? -12.547 13.812 13.93 1 97.5 436 ALA A C 1
ATOM 3309 O O . ALA A 1 436 ? -13.477 14.609 13.836 1 97.5 436 ALA A O 1
ATOM 3310 N N . THR A 1 437 ? -12.414 12.844 13.148 1 98.44 437 THR A N 1
ATOM 3311 C CA . THR A 1 437 ? -13.531 12.414 12.305 1 98.44 437 THR A CA 1
ATOM 3312 C C . THR A 1 437 ? -13.586 10.898 12.219 1 98.44 437 THR A C 1
ATOM 3314 O O . THR A 1 437 ? -12.555 10.227 12.305 1 98.44 437 THR A O 1
ATOM 3317 N N . LEU A 1 438 ? -14.797 10.367 12.211 1 98.81 438 LEU A N 1
ATOM 3318 C CA . LEU A 1 438 ? -15.055 8.945 12.016 1 98.81 438 LEU A CA 1
ATOM 3319 C C . LEU A 1 438 ? -15.883 8.703 10.758 1 98.81 438 LEU A C 1
ATOM 3321 O O . LEU A 1 438 ? -17 9.203 10.648 1 98.81 438 LEU A O 1
ATOM 3325 N N . SER A 1 439 ? -15.32 8.039 9.805 1 98.81 439 SER A N 1
ATOM 3326 C CA . SER A 1 439 ? -16.062 7.602 8.625 1 98.81 439 SER A CA 1
ATOM 3327 C C . SER A 1 439 ? -16.656 6.215 8.828 1 98.81 439 SER A C 1
ATOM 3329 O O . SER A 1 439 ? -15.938 5.238 9.016 1 98.81 439 SER A O 1
ATOM 3331 N N . THR A 1 440 ? -17.875 6.105 8.891 1 98.62 440 THR A N 1
ATOM 3332 C CA . THR A 1 440 ? -18.641 4.875 8.961 1 98.62 440 THR A CA 1
ATOM 3333 C C . THR A 1 440 ? -19.984 5.031 8.234 1 98.62 440 THR A C 1
ATOM 3335 O O . THR A 1 440 ? -20.531 6.129 8.164 1 98.62 440 THR A O 1
ATOM 3338 N N . ASP A 1 441 ? -20.438 3.986 7.656 1 98.25 441 ASP A N 1
ATOM 3339 C CA . ASP A 1 441 ? -21.672 4.039 6.871 1 98.25 441 ASP A CA 1
ATOM 3340 C C . ASP A 1 441 ? -22.906 4.086 7.777 1 98.25 441 ASP A C 1
ATOM 3342 O O . ASP A 1 441 ? -23.938 4.648 7.402 1 98.25 441 ASP A O 1
ATOM 3346 N N . ASP A 1 442 ? -22.828 3.545 8.961 1 97.31 442 ASP A N 1
ATOM 3347 C CA . ASP A 1 442 ? -23.969 3.357 9.852 1 97.31 442 ASP A CA 1
ATOM 3348 C C . ASP A 1 442 ? -24.062 4.488 10.875 1 97.31 442 ASP A C 1
ATOM 3350 O O . ASP A 1 442 ? -23.172 4.641 11.719 1 97.31 442 ASP A O 1
ATOM 3354 N N . GLN A 1 443 ? -25.109 5.18 10.883 1 97.69 443 GLN A N 1
ATOM 3355 C CA . GLN A 1 443 ? -25.328 6.293 11.797 1 97.69 443 GLN A CA 1
ATOM 3356 C C . GLN A 1 443 ? -25.344 5.816 13.25 1 97.69 443 GLN A C 1
ATOM 3358 O O . GLN A 1 443 ? -24.844 6.512 14.141 1 97.69 443 GLN A O 1
ATOM 3363 N N . ALA A 1 444 ? -25.906 4.715 13.453 1 98.25 444 ALA A N 1
ATOM 3364 C CA . ALA A 1 444 ? -25.953 4.188 14.812 1 98.25 444 ALA A CA 1
ATOM 3365 C C . ALA A 1 444 ? -24.562 3.928 15.359 1 98.25 444 ALA A C 1
ATOM 3367 O O . ALA A 1 444 ? -24.281 4.184 16.531 1 98.25 444 ALA A O 1
ATOM 3368 N N . THR A 1 445 ? -23.734 3.379 14.492 1 98.12 445 THR A N 1
ATOM 3369 C CA . THR A 1 445 ? -22.344 3.158 14.867 1 98.12 445 THR A CA 1
ATOM 3370 C C . THR A 1 445 ? -21.656 4.48 15.188 1 98.12 445 THR A C 1
ATOM 3372 O O . THR A 1 445 ? -20.953 4.598 16.203 1 98.12 445 THR A O 1
ATOM 3375 N N . TYR A 1 446 ? -21.844 5.453 14.391 1 98.44 446 TYR A N 1
ATOM 3376 C CA . TYR A 1 446 ? -21.281 6.773 14.633 1 98.44 446 TYR A CA 1
ATOM 3377 C C . TYR A 1 446 ? -21.734 7.332 15.969 1 98.44 446 TYR A C 1
ATOM 3379 O O . TYR A 1 446 ? -20.922 7.793 16.781 1 98.44 446 TYR A O 1
ATOM 3387 N N . ASP A 1 447 ? -23.031 7.262 16.266 1 98.31 447 ASP A N 1
ATOM 3388 C CA . ASP A 1 447 ? -23.609 7.828 17.469 1 98.31 447 ASP A CA 1
ATOM 3389 C C . ASP A 1 447 ? -23.062 7.137 18.719 1 98.31 447 ASP A C 1
ATOM 3391 O O . ASP A 1 447 ? -22.922 7.762 19.766 1 98.31 447 ASP A O 1
ATOM 3395 N N . ARG A 1 448 ? -22.766 5.91 18.531 1 98.12 448 ARG A N 1
ATOM 3396 C CA . ARG A 1 448 ? -22.25 5.133 19.656 1 98.12 448 ARG A CA 1
ATOM 3397 C C . ARG A 1 448 ? -20.781 5.422 19.906 1 98.12 448 ARG A C 1
ATOM 3399 O O . ARG A 1 448 ? -20.344 5.543 21.047 1 98.12 448 ARG A O 1
ATOM 3406 N N . LEU A 1 449 ? -19.969 5.566 18.875 1 98.5 449 LEU A N 1
ATOM 3407 C CA . LEU A 1 449 ? -18.516 5.625 18.984 1 98.5 449 LEU A CA 1
ATOM 3408 C C . LEU A 1 449 ? -18.047 7.066 19.125 1 98.5 449 LEU A C 1
ATOM 3410 O O . LEU A 1 449 ? -17.078 7.34 19.859 1 98.5 449 LEU A O 1
ATOM 3414 N N . ALA A 1 450 ? -18.625 7.992 18.531 1 97.81 450 ALA A N 1
ATOM 3415 C CA . ALA A 1 450 ? -18.172 9.375 18.438 1 97.81 450 ALA A CA 1
ATOM 3416 C C . ALA A 1 450 ? -17.984 9.984 19.828 1 97.81 450 ALA A C 1
ATOM 3418 O O . ALA A 1 450 ? -16.953 10.609 20.094 1 97.81 450 ALA A O 1
ATOM 3419 N N . PRO A 1 451 ? -18.953 9.773 20.766 1 96.06 451 PRO A N 1
ATOM 3420 C CA . PRO A 1 451 ? -18.797 10.375 22.094 1 96.06 451 PRO A CA 1
ATOM 3421 C C . PRO A 1 451 ? -17.609 9.82 22.875 1 96.06 451 PRO A C 1
ATOM 3423 O O . PRO A 1 451 ? -17.203 10.391 23.891 1 96.06 451 PRO A O 1
ATOM 3426 N N . GLN A 1 452 ? -17.109 8.695 22.406 1 96.38 452 GLN A N 1
ATOM 3427 C CA . GLN A 1 452 ? -16 8.047 23.094 1 96.38 452 GLN A CA 1
ATOM 3428 C C . GLN A 1 452 ? -14.656 8.516 22.547 1 96.38 452 GLN A C 1
ATOM 3430 O O . GLN A 1 452 ? -13.602 8.164 23.078 1 96.38 452 GLN A O 1
ATOM 3435 N N . ILE A 1 453 ? -14.703 9.266 21.469 1 95.94 453 ILE A N 1
ATOM 3436 C CA . ILE A 1 453 ? -13.492 9.867 20.906 1 95.94 453 ILE A CA 1
ATOM 3437 C C . ILE A 1 453 ? -13.172 11.156 21.656 1 95.94 453 ILE A C 1
ATOM 3439 O O . ILE A 1 453 ? -14.008 12.055 21.75 1 95.94 453 ILE A O 1
ATOM 3443 N N . ARG A 1 454 ? -11.961 11.266 22.172 1 93.25 454 ARG A N 1
ATOM 3444 C CA . ARG A 1 454 ? -11.57 12.375 23.031 1 93.25 454 ARG A CA 1
ATOM 3445 C C . ARG A 1 454 ? -11.086 13.562 22.219 1 93.25 454 ARG A C 1
ATOM 3447 O O . ARG A 1 454 ? -9.945 14.016 22.375 1 93.25 454 ARG A O 1
ATOM 3454 N N . ALA A 1 455 ? -11.922 14.117 21.422 1 93.88 455 ALA A N 1
ATOM 3455 C CA . ALA A 1 455 ? -11.711 15.336 20.641 1 93.88 455 ALA A CA 1
ATOM 3456 C C . ALA A 1 455 ? -12.867 16.312 20.828 1 93.88 455 ALA A C 1
ATOM 3458 O O . ALA A 1 455 ? -14 15.898 21.094 1 93.88 455 ALA A O 1
ATOM 3459 N N . PHE A 1 456 ? -12.609 17.547 20.688 1 93.69 456 PHE A N 1
ATOM 3460 C CA . PHE A 1 456 ? -13.625 18.562 20.938 1 93.69 456 PHE A CA 1
ATOM 3461 C C . PHE A 1 456 ? -14.695 18.531 19.859 1 93.69 456 PHE A C 1
ATOM 3463 O O . PHE A 1 456 ? -15.891 18.562 20.156 1 93.69 456 PHE A O 1
ATOM 3470 N N . LYS A 1 457 ? -14.258 18.484 18.609 1 94.81 457 LYS A N 1
ATOM 3471 C CA . LYS A 1 457 ? -15.188 18.344 17.484 1 94.81 457 LYS A CA 1
ATOM 3472 C C . LYS A 1 457 ? -14.977 17.031 16.75 1 94.81 457 LYS A C 1
ATOM 3474 O O . LYS A 1 457 ? -13.844 16.688 16.406 1 94.81 457 LYS A O 1
ATOM 3479 N N . ILE A 1 458 ? -16.094 16.359 16.531 1 96.88 458 ILE A N 1
ATOM 3480 C CA . ILE A 1 458 ? -16 15.086 15.812 1 96.88 458 ILE A CA 1
ATOM 3481 C C . ILE A 1 458 ? -16.859 15.133 14.555 1 96.88 458 ILE A C 1
ATOM 3483 O O . ILE A 1 458 ? -18.062 15.383 14.633 1 96.88 458 ILE A O 1
ATOM 3487 N N . GLY A 1 459 ? -16.25 14.93 13.43 1 97.88 459 GLY A N 1
ATOM 3488 C CA . GLY A 1 459 ? -16.984 14.867 12.18 1 97.88 459 GLY A CA 1
ATOM 3489 C C . GLY A 1 459 ? -17.438 13.469 11.828 1 97.88 459 GLY A C 1
ATOM 3490 O O . GLY A 1 459 ? -16.906 12.484 12.344 1 97.88 459 GLY A O 1
ATOM 3491 N N . HIS A 1 460 ? -18.453 13.398 11.023 1 98.31 460 HIS A N 1
ATOM 3492 C CA . HIS A 1 460 ? -18.891 12.148 10.422 1 98.31 460 HIS A CA 1
ATOM 3493 C C . HIS A 1 460 ? -18.469 12.062 8.961 1 98.31 460 HIS A C 1
ATOM 3495 O O . HIS A 1 460 ? -19.234 12.398 8.07 1 98.31 460 HIS A O 1
ATOM 3501 N N . GLY A 1 461 ? -17.312 11.609 8.766 1 97.19 461 GLY A N 1
ATOM 3502 C CA . GLY A 1 461 ? -16.797 11.445 7.418 1 97.19 461 GLY A CA 1
ATOM 3503 C C . GLY A 1 461 ? -16.359 12.758 6.785 1 97.19 461 GLY A C 1
ATOM 3504 O O . GLY A 1 461 ? -16.156 12.828 5.574 1 97.19 461 GLY A O 1
ATOM 3505 N N . THR A 1 462 ? -16.266 13.766 7.527 1 97 462 THR A N 1
ATOM 3506 C CA . THR A 1 462 ? -15.844 15.078 7.051 1 97 462 THR A CA 1
ATOM 3507 C C . THR A 1 462 ? -14.906 15.742 8.055 1 97 462 THR A C 1
ATOM 3509 O O . THR A 1 462 ? -15.062 15.57 9.266 1 97 462 THR A O 1
ATOM 3512 N N . PRO A 1 463 ? -13.984 16.422 7.551 1 97.06 463 PRO A N 1
ATOM 3513 C CA . PRO A 1 463 ? -13.102 17.125 8.484 1 97.06 463 PRO A CA 1
ATOM 3514 C C . PRO A 1 463 ? -13.805 18.266 9.227 1 97.06 463 PRO A C 1
ATOM 3516 O O . PRO A 1 463 ? -14.781 18.828 8.727 1 97.06 463 PRO A O 1
ATOM 3519 N N . ARG A 1 464 ? -13.281 18.5 10.383 1 95.19 464 ARG A N 1
ATOM 3520 C CA . ARG A 1 464 ? -13.781 19.609 11.18 1 95.19 464 ARG A CA 1
ATOM 3521 C C . ARG A 1 464 ? -12.789 20.766 11.195 1 95.19 464 ARG A C 1
ATOM 3523 O O . ARG A 1 464 ? -11.578 20.562 11.172 1 95.19 464 ARG A O 1
ATOM 3530 N N . SER A 1 465 ? -13.336 21.906 11.219 1 89.94 465 SER A N 1
ATOM 3531 C CA . SER A 1 465 ? -12.508 23.109 11.242 1 89.94 465 SER A CA 1
ATOM 3532 C C . SER A 1 465 ? -12.484 23.734 12.633 1 89.94 465 SER A C 1
ATOM 3534 O O . SER A 1 465 ? -13.219 23.297 13.523 1 89.94 465 SER A O 1
ATOM 3536 N N . ARG A 1 466 ? -11.594 24.625 12.82 1 88.56 466 ARG A N 1
ATOM 3537 C CA . ARG A 1 466 ? -11.523 25.375 14.07 1 88.56 466 ARG A CA 1
ATOM 3538 C C . ARG A 1 466 ? -12.805 26.172 14.305 1 88.56 466 ARG A C 1
ATOM 3540 O O . ARG A 1 466 ? -13.289 26.266 15.438 1 88.56 466 ARG A O 1
ATOM 3547 N N . GLY A 1 467 ? -13.445 26.609 13.234 1 83.81 467 GLY A N 1
ATOM 3548 C CA . GLY A 1 467 ? -14.68 27.375 13.352 1 83.81 467 GLY A CA 1
ATOM 3549 C C . GLY A 1 467 ? -14.477 28.859 13.18 1 83.81 467 GLY A C 1
ATOM 3550 O O . GLY A 1 467 ? -13.336 29.344 13.156 1 83.81 467 GLY A O 1
ATOM 3551 N N . ASP A 1 468 ? -15.625 29.547 12.984 1 84.44 468 ASP A N 1
ATOM 3552 C CA . ASP A 1 468 ? -15.672 30.984 12.797 1 84.44 468 ASP A CA 1
ATOM 3553 C C . ASP A 1 468 ? -16.891 31.594 13.492 1 84.44 468 ASP A C 1
ATOM 3555 O O . ASP A 1 468 ? -17.891 30.891 13.719 1 84.44 468 ASP A O 1
ATOM 3559 N N . ARG A 1 469 ? -16.766 32.75 13.938 1 92.75 469 ARG A N 1
ATOM 3560 C CA . ARG A 1 469 ? -17.891 33.531 14.453 1 92.75 469 ARG A CA 1
ATOM 3561 C C . ARG A 1 469 ? -18.531 32.812 15.641 1 92.75 469 ARG A C 1
ATOM 3563 O O . ARG A 1 469 ? -17.891 32.594 16.672 1 92.75 469 ARG A O 1
ATOM 3570 N N . ASP A 1 470 ? -19.609 32.188 15.398 1 91.5 470 ASP A N 1
ATOM 3571 C CA . ASP A 1 470 ? -20.375 31.656 16.531 1 91.5 470 ASP A CA 1
ATOM 3572 C C . ASP A 1 470 ? -19.953 30.219 16.844 1 91.5 470 ASP A C 1
ATOM 3574 O O . ASP A 1 470 ? -20.359 29.656 17.875 1 91.5 470 ASP A O 1
ATOM 3578 N N . GLU A 1 471 ? -19.094 29.719 16.094 1 92.62 471 GLU A N 1
ATOM 3579 C CA . GLU A 1 471 ? -18.672 28.328 16.312 1 92.62 471 GLU A CA 1
ATOM 3580 C C . GLU A 1 471 ? -17.672 28.234 17.453 1 92.62 471 GLU A C 1
ATOM 3582 O O . GLU A 1 471 ? -16.703 29 17.516 1 92.62 471 GLU A O 1
ATOM 3587 N N . LEU A 1 472 ? -17.859 27.328 18.328 1 92.62 472 LEU A N 1
ATOM 3588 C CA . LEU A 1 472 ? -17 27.125 19.5 1 92.62 472 LEU A CA 1
ATOM 3589 C C . LEU A 1 472 ? -15.805 26.25 19.156 1 92.62 472 LEU A C 1
ATOM 3591 O O . LEU A 1 472 ? -15.875 25.438 18.219 1 92.62 472 LEU A O 1
ATOM 3595 N N . PHE A 1 473 ? -14.781 26.453 19.891 1 93.06 473 PHE A N 1
ATOM 3596 C CA . PHE A 1 473 ? -13.578 25.641 19.734 1 93.06 473 PHE A CA 1
ATOM 3597 C C . PHE A 1 473 ? -12.938 25.359 21.078 1 93.06 473 PHE A C 1
ATOM 3599 O O . PHE A 1 473 ? -13.102 26.125 22.031 1 93.06 473 PHE A O 1
ATOM 3606 N N . GLY A 1 474 ? -12.352 24.219 21.172 1 92 474 GLY A N 1
ATOM 3607 C CA . GLY A 1 474 ? -11.703 23.734 22.375 1 92 474 GLY A CA 1
ATOM 3608 C C . GLY A 1 474 ? -10.867 22.484 22.156 1 92 474 GLY A C 1
ATOM 3609 O O . GLY A 1 474 ? -10.312 22.297 21.062 1 92 474 GLY A O 1
ATOM 3610 N N . GLY A 1 475 ? -10.703 21.812 23.25 1 89.19 475 GLY A N 1
ATOM 3611 C CA . GLY A 1 475 ? -9.914 20.594 23.234 1 89.19 475 GLY A CA 1
ATOM 3612 C C . GLY A 1 475 ? -10.055 19.766 24.5 1 89.19 475 GLY A C 1
ATOM 3613 O O . GLY A 1 475 ? -10.773 20.156 25.422 1 89.19 475 GLY A O 1
ATOM 3614 N N . PHE A 1 476 ? -9.422 18.594 24.406 1 86.69 476 PHE A N 1
ATOM 3615 C CA . PHE A 1 476 ? -9.453 17.703 25.562 1 86.69 476 PHE A CA 1
ATOM 3616 C C . PHE A 1 476 ? -8.047 17.344 26.016 1 86.69 476 PHE A C 1
ATOM 3618 O O . PHE A 1 476 ? -7.086 17.484 25.25 1 86.69 476 PHE A O 1
ATOM 3625 N N . GLY A 1 477 ? -8.016 16.969 27.203 1 81.88 477 GLY A N 1
ATOM 3626 C CA . GLY A 1 477 ? -6.773 16.453 27.75 1 81.88 477 GLY A CA 1
ATOM 3627 C C . GLY A 1 477 ? -5.629 17.438 27.672 1 81.88 477 GLY A C 1
ATOM 3628 O O . GLY A 1 477 ? -5.773 18.594 28.078 1 81.88 477 GLY A O 1
ATOM 3629 N N . ALA A 1 478 ? -4.547 16.938 27.109 1 78.5 478 ALA A N 1
ATOM 3630 C CA . ALA A 1 478 ? -3.326 17.734 27.078 1 78.5 478 ALA A CA 1
ATOM 3631 C C . ALA A 1 478 ? -3.408 18.812 26 1 78.5 478 ALA A C 1
ATOM 3633 O O . ALA A 1 478 ? -2.623 19.766 26 1 78.5 478 ALA A O 1
ATOM 3634 N N . SER A 1 479 ? -4.387 18.734 25.203 1 81.94 479 SER A N 1
ATOM 3635 C CA . SER A 1 479 ? -4.445 19.656 24.078 1 81.94 479 SER A CA 1
ATOM 3636 C C . SER A 1 479 ? -5.078 20.984 24.469 1 81.94 479 SER A C 1
ATOM 3638 O O . SER A 1 479 ? -5.031 21.953 23.719 1 81.94 479 SER A O 1
ATOM 3640 N N . TRP A 1 480 ? -5.613 20.984 25.672 1 86.44 480 TRP A N 1
ATOM 3641 C CA . TRP A 1 480 ? -6.301 22.219 26.047 1 86.44 480 TRP A CA 1
ATOM 3642 C C . TRP A 1 480 ? -6.348 22.375 27.562 1 86.44 480 TRP A C 1
ATOM 3644 O O . TRP A 1 480 ? -6.551 21.406 28.281 1 86.44 480 TRP A O 1
ATOM 3654 N N . ARG A 1 481 ? -6.211 23.609 28.031 1 86.69 481 ARG A N 1
ATOM 3655 C CA . ARG A 1 481 ? -6.457 24 29.422 1 86.69 481 ARG A CA 1
ATOM 3656 C C . ARG A 1 481 ? -7.098 25.375 29.5 1 86.69 481 ARG A C 1
ATOM 3658 O O . ARG A 1 481 ? -6.703 26.297 28.781 1 86.69 481 ARG A O 1
ATOM 3665 N N . GLY A 1 482 ? -8.117 25.469 30.344 1 87.94 482 GLY A N 1
ATOM 3666 C CA . GLY A 1 482 ? -8.773 26.75 30.516 1 87.94 482 GLY A CA 1
ATOM 3667 C C . GLY A 1 482 ? -10.039 26.906 29.703 1 87.94 482 GLY A C 1
ATOM 3668 O O . GLY A 1 482 ? -10.656 25.906 29.328 1 87.94 482 GLY A O 1
ATOM 3669 N N . ALA A 1 483 ? -10.367 28.109 29.438 1 85.62 483 ALA A N 1
ATOM 3670 C CA . ALA A 1 483 ? -11.656 28.391 28.828 1 85.62 483 ALA A CA 1
ATOM 3671 C C . ALA A 1 483 ? -11.641 28.062 27.344 1 85.62 483 ALA A C 1
ATOM 3673 O O . ALA A 1 483 ? -10.656 28.328 26.641 1 85.62 483 ALA A O 1
ATOM 3674 N N . PHE A 1 484 ? -12.75 27.516 26.922 1 88.88 484 PHE A N 1
ATOM 3675 C CA . PHE A 1 484 ? -12.938 27.359 25.484 1 88.88 484 PHE A CA 1
ATOM 3676 C C . PHE A 1 484 ? -13.172 28.703 24.812 1 88.88 484 PHE A C 1
ATOM 3678 O O . PHE A 1 484 ? -13.359 29.719 25.484 1 88.88 484 PHE A O 1
ATOM 3685 N N . VAL A 1 485 ? -13.062 28.656 23.5 1 89.12 485 VAL A N 1
ATOM 3686 C CA . VAL A 1 485 ? -13.18 29.922 22.781 1 89.12 485 VAL A CA 1
ATOM 3687 C C . VAL A 1 485 ? -14.242 29.797 21.688 1 89.12 485 VAL A C 1
ATOM 3689 O O . VAL A 1 485 ? -14.883 28.75 21.547 1 89.12 485 VAL A O 1
ATOM 3692 N N . GLY A 1 486 ? -14.414 31 20.969 1 91.69 486 GLY A N 1
ATOM 3693 C CA . GLY A 1 486 ? -15.43 31.047 19.938 1 91.69 486 GLY A CA 1
ATOM 3694 C C . GLY A 1 486 ? -16.766 31.562 20.438 1 91.69 486 GLY A C 1
ATOM 3695 O O . GLY A 1 486 ? -17.156 31.312 21.578 1 91.69 486 GLY A O 1
ATOM 3696 N N . GLY A 1 487 ? -17.406 32.281 19.547 1 92.75 487 GLY A N 1
ATOM 3697 C CA . GLY A 1 487 ? -18.656 32.875 19.953 1 92.75 487 GLY A CA 1
ATOM 3698 C C . GLY A 1 487 ? -18.547 33.75 21.203 1 92.75 487 GLY A C 1
ATOM 3699 O O . GLY A 1 487 ? -17.578 34.5 21.359 1 92.75 487 GLY A O 1
ATOM 3700 N N . GLU A 1 488 ? -19.453 33.625 22.062 1 94.31 488 GLU A N 1
ATOM 3701 C CA . GLU A 1 488 ? -19.484 34.469 23.266 1 94.31 488 GLU A CA 1
ATOM 3702 C C . GLU A 1 488 ? -18.391 34.094 24.25 1 94.31 488 GLU A C 1
ATOM 3704 O O . GLU A 1 488 ? -17.984 34.875 25.078 1 94.31 488 GLU A O 1
ATOM 3709 N N . LEU A 1 489 ? -17.875 32.875 24.062 1 93.25 489 LEU A N 1
ATOM 3710 C CA . LEU A 1 489 ? -16.891 32.406 25.031 1 93.25 489 LEU A CA 1
ATOM 3711 C C . LEU A 1 489 ? -15.578 33.156 24.906 1 93.25 489 LEU A C 1
ATOM 3713 O O . LEU A 1 489 ? -14.859 33.344 25.891 1 93.25 489 LEU A O 1
ATOM 3717 N N . LEU A 1 490 ? -15.25 33.562 23.703 1 94.69 490 LEU A N 1
ATOM 3718 C CA . LEU A 1 490 ? -14.039 34.344 23.516 1 94.69 490 LEU A CA 1
ATOM 3719 C C . LEU A 1 490 ? -14.125 35.656 24.266 1 94.69 490 LEU A C 1
ATOM 3721 O O . LEU A 1 490 ? -13.109 36.156 24.766 1 94.69 490 LEU A O 1
ATOM 3725 N N . VAL A 1 491 ? -15.344 36.188 24.391 1 96.94 491 VAL A N 1
ATOM 3726 C CA . VAL A 1 491 ? -15.594 37.438 25.109 1 96.94 491 VAL A CA 1
ATOM 3727 C C . VAL A 1 491 ? -15.664 37.188 26.609 1 96.94 491 VAL A C 1
ATOM 3729 O O . VAL A 1 491 ? -15.055 37.875 27.406 1 96.94 491 VAL A O 1
ATOM 3732 N N . HIS A 1 492 ? -16.328 36.125 26.984 1 95.38 492 HIS A N 1
ATOM 3733 C CA . HIS A 1 492 ? -16.5 35.781 28.391 1 95.38 492 HIS A CA 1
ATOM 3734 C C . HIS A 1 492 ? -15.18 35.406 29.047 1 95.38 492 HIS A C 1
ATOM 3736 O O . HIS A 1 492 ? -14.977 35.688 30.234 1 95.38 492 HIS A O 1
ATOM 3742 N N . ALA A 1 493 ? -14.305 34.906 28.328 1 93.88 493 ALA A N 1
ATOM 3743 C CA . ALA A 1 493 ? -13.016 34.469 28.859 1 93.88 493 ALA A CA 1
ATOM 3744 C C . ALA A 1 493 ? -12.164 35.688 29.266 1 93.88 493 ALA A C 1
ATOM 3746 O O . ALA A 1 493 ? -11.242 35.531 30.078 1 93.88 493 ALA A O 1
ATOM 3747 N N . VAL A 1 494 ? -12.539 36.844 28.703 1 97.25 494 VAL A N 1
ATOM 3748 C CA . VAL A 1 494 ? -11.672 38 28.953 1 97.25 494 VAL A CA 1
ATOM 3749 C C . VAL A 1 494 ? -12.477 39.125 29.594 1 97.25 494 VAL A C 1
ATOM 3751 O O . VAL A 1 494 ? -12.125 40.312 29.438 1 97.25 494 VAL A O 1
ATOM 3754 N N . THR A 1 495 ? -13.547 38.812 30.141 1 97.25 495 THR A N 1
ATOM 3755 C CA . THR A 1 495 ? -14.375 39.719 30.906 1 97.25 495 THR A CA 1
ATOM 3756 C C . THR A 1 495 ? -14.773 39.094 32.25 1 97.25 495 THR A C 1
ATOM 3758 O O . THR A 1 495 ? -14.602 37.906 32.438 1 97.25 495 THR A O 1
ATOM 3761 N N . ARG A 1 496 ? -15.234 39.906 33.156 1 95.44 496 ARG A N 1
ATOM 3762 C CA . ARG A 1 496 ? -15.641 39.406 34.469 1 95.44 496 ARG A CA 1
ATOM 3763 C C . ARG A 1 496 ? -17.141 39.156 34.531 1 95.44 496 ARG A C 1
ATOM 3765 O O . ARG A 1 496 ? -17.953 40.031 34.281 1 95.44 496 ARG A O 1
ATOM 3772 N N . GLY A 1 497 ? -17.438 37.969 34.75 1 91.31 497 GLY A N 1
ATOM 3773 C CA . GLY A 1 497 ? -18.828 37.594 34.906 1 91.31 497 GLY A CA 1
ATOM 3774 C C . GLY A 1 497 ? -19.297 37.656 36.344 1 91.31 497 GLY A C 1
ATOM 3775 O O . GLY A 1 497 ? -18.609 38.188 37.219 1 91.31 497 GLY A O 1
ATOM 3776 N N . PRO A 1 498 ? -20.547 37.125 36.531 1 89.88 498 PRO A N 1
ATOM 3777 C CA . PRO A 1 498 ? -21.062 37.094 37.875 1 89.88 498 PRO A CA 1
ATOM 3778 C C . PRO A 1 498 ? -20.188 36.25 38.812 1 89.88 498 PRO A C 1
ATOM 3780 O O . PRO A 1 498 ? -19.453 35.375 38.375 1 89.88 498 PRO A O 1
ATOM 3783 N N . ALA A 1 499 ? -20.281 36.594 40.094 1 86 499 ALA A N 1
ATOM 3784 C CA . ALA A 1 499 ? -19.5 35.875 41.094 1 86 499 ALA A CA 1
ATOM 3785 C C . ALA A 1 499 ? -19.75 34.375 41 1 86 499 ALA A C 1
ATOM 3787 O O . ALA A 1 499 ? -20.906 33.938 40.938 1 86 499 ALA A O 1
ATOM 3788 N N . GLY A 1 500 ? -18.719 33.625 40.844 1 82.75 500 GLY A N 1
ATOM 3789 C CA . GLY A 1 500 ? -18.844 32.188 40.844 1 82.75 500 GLY A CA 1
ATOM 3790 C C . GLY A 1 500 ? -19.016 31.594 39.469 1 82.75 500 GLY A C 1
ATOM 3791 O O . GLY A 1 500 ? -19.172 30.391 39.312 1 82.75 500 GLY A O 1
ATOM 3792 N N . GLU A 1 501 ? -18.922 32.406 38.469 1 87 501 GLU A N 1
ATOM 3793 C CA . GLU A 1 501 ? -19.047 31.906 37.094 1 87 501 GLU A CA 1
ATOM 3794 C C . GLU A 1 501 ? -17.953 30.906 36.75 1 87 501 GLU A C 1
ATOM 3796 O O . GLU A 1 501 ? -16.781 31.141 37.062 1 87 501 GLU A O 1
ATOM 3801 N N . ARG A 1 502 ? -18.406 29.766 36.25 1 84.5 502 ARG A N 1
ATOM 3802 C CA . ARG A 1 502 ? -17.484 28.781 35.688 1 84.5 502 ARG A CA 1
ATOM 3803 C C . ARG A 1 502 ? -17.656 28.672 34.156 1 84.5 502 ARG A C 1
ATOM 3805 O O . ARG A 1 502 ? -18.688 28.188 33.688 1 84.5 502 ARG A O 1
ATOM 3812 N N . LEU A 1 503 ? -16.641 29.109 33.469 1 87.19 503 LEU A N 1
ATOM 3813 C CA . LEU A 1 503 ? -16.734 29.047 32.031 1 87.19 503 LEU A CA 1
ATOM 3814 C C . LEU A 1 503 ? -16.438 27.625 31.516 1 87.19 503 LEU A C 1
ATOM 3816 O O . LEU A 1 503 ? -15.641 26.906 32.125 1 87.19 503 LEU A O 1
ATOM 3820 N N . PRO A 1 504 ? -17.125 27.234 30.422 1 88.38 504 PRO A N 1
ATOM 3821 C CA . PRO A 1 504 ? -16.797 25.938 29.828 1 88.38 504 PRO A CA 1
ATOM 3822 C C . PRO A 1 504 ? -15.32 25.828 29.453 1 88.38 504 PRO A C 1
ATOM 3824 O O . PRO A 1 504 ? -14.727 26.797 28.984 1 88.38 504 PRO A O 1
ATOM 3827 N N . GLY A 1 505 ? -14.891 24.578 29.672 1 84.44 505 GLY A N 1
ATOM 3828 C CA . GLY A 1 505 ? -13.508 24.312 29.297 1 84.44 505 GLY A CA 1
ATOM 3829 C C . GLY A 1 505 ? -12.914 23.141 30.047 1 84.44 505 GLY A C 1
ATOM 3830 O O . GLY A 1 505 ? -13.57 22.547 30.922 1 84.44 505 GLY A O 1
ATOM 3831 N N . ASN A 1 506 ? -11.789 22.625 29.453 1 66.25 506 ASN A N 1
ATOM 3832 C CA . ASN A 1 506 ? -11.102 21.5 30.062 1 66.25 506 ASN A CA 1
ATOM 3833 C C . ASN A 1 506 ? -10.227 21.922 31.234 1 66.25 506 ASN A C 1
ATOM 3835 O O . ASN A 1 506 ? -9.039 22.219 31.047 1 66.25 506 ASN A O 1
ATOM 3839 N N . PHE A 1 507 ? -10.812 22.125 32.344 1 61.81 507 PHE A N 1
ATOM 3840 C CA . PHE A 1 507 ? -10.102 22.578 33.531 1 61.81 507 PHE A CA 1
ATOM 3841 C C . PHE A 1 507 ? -9.734 21.391 34.438 1 61.81 507 PHE A C 1
ATOM 3843 O O . PHE A 1 507 ? -10.383 20.344 34.375 1 61.81 507 PHE A O 1
ATOM 3850 N N . PRO A 1 508 ? -8.516 21.391 35.125 1 57.44 508 PRO A N 1
ATOM 3851 C CA . PRO A 1 508 ? -8.164 20.25 35.969 1 57.44 508 PRO A CA 1
ATOM 3852 C C . PRO A 1 508 ? -9.391 19.562 36.562 1 57.44 508 PRO A C 1
ATOM 3854 O O . PRO A 1 508 ? -9.531 18.344 36.438 1 57.44 508 PRO A O 1
ATOM 3857 N N . ASP A 1 509 ? -10.039 20.203 37.531 1 51.03 509 ASP A N 1
ATOM 3858 C CA . ASP A 1 509 ? -10.984 19.516 38.406 1 51.03 509 ASP A CA 1
ATOM 3859 C C . ASP A 1 509 ? -12.32 19.266 37.719 1 51.03 509 ASP A C 1
ATOM 3861 O O . ASP A 1 509 ? -13.188 18.562 38.219 1 51.03 509 ASP A O 1
ATOM 3865 N N . TYR A 1 510 ? -12.633 19.953 36.406 1 58.03 510 TYR A N 1
ATOM 3866 C CA . TYR A 1 510 ? -13.992 19.766 35.906 1 58.03 510 TYR A CA 1
ATOM 3867 C C . TYR A 1 510 ? -14.07 20.047 34.406 1 58.03 510 TYR A C 1
ATOM 3869 O O . TYR A 1 510 ? -13.312 20.859 33.875 1 58.03 510 TYR A O 1
ATOM 3877 N N . GLN A 1 511 ? -14.406 19.047 33.438 1 63.53 511 GLN A N 1
ATOM 3878 C CA . GLN A 1 511 ? -14.719 19.281 32.031 1 63.53 511 GLN A CA 1
ATOM 3879 C C . GLN A 1 511 ? -16.172 19.734 31.859 1 63.53 511 GLN A C 1
ATOM 3881 O O . GLN A 1 511 ? -17.094 18.984 32.156 1 63.53 511 GLN A O 1
ATOM 3886 N N . LEU A 1 512 ? -16.391 21.109 31.781 1 72.31 512 LEU A N 1
ATOM 3887 C CA . LEU A 1 512 ? -17.719 21.594 31.391 1 72.31 512 LEU A CA 1
ATOM 3888 C C . LEU A 1 512 ? -17.812 21.734 29.875 1 72.31 512 LEU A C 1
ATOM 3890 O O . LEU A 1 512 ? -16.922 22.297 29.25 1 72.31 512 LEU A O 1
ATOM 3894 N N . MET A 1 513 ? -18.703 20.938 29.297 1 76.75 513 MET A N 1
ATOM 3895 C CA . MET A 1 513 ? -18.938 21.062 27.859 1 76.75 513 MET A CA 1
ATOM 3896 C C . MET A 1 513 ? -20.078 22.031 27.594 1 76.75 513 MET A C 1
ATOM 3898 O O . MET A 1 513 ? -21.031 22.125 28.375 1 76.75 513 MET A O 1
ATOM 3902 N N . PRO A 1 514 ? -20.016 22.812 26.531 1 70.75 514 PRO A N 1
ATOM 3903 C CA . PRO A 1 514 ? -21.141 23.688 26.203 1 70.75 514 PRO A CA 1
ATOM 3904 C C . PRO A 1 514 ? -22.438 22.922 25.922 1 70.75 514 PRO A C 1
ATOM 3906 O O . PRO A 1 514 ? -22.375 21.766 25.5 1 70.75 514 PRO A O 1
ATOM 3909 N N . MET B 1 1 ? -20.328 3.105 -21.016 1 41.81 1 MET B N 1
ATOM 3910 C CA . MET B 1 1 ? -20.938 2.066 -21.844 1 41.81 1 MET B CA 1
ATOM 3911 C C . MET B 1 1 ? -21 0.739 -21.094 1 41.81 1 MET B C 1
ATOM 3913 O O . MET B 1 1 ? -20.062 0.387 -20.375 1 41.81 1 MET B O 1
ATOM 3917 N N . ALA B 1 2 ? -22.094 0.121 -21.094 1 59 2 ALA B N 1
ATOM 3918 C CA . ALA B 1 2 ? -22.219 -1.175 -20.438 1 59 2 ALA B CA 1
ATOM 3919 C C . ALA B 1 2 ? -21.234 -2.188 -21.016 1 59 2 ALA B C 1
ATOM 3921 O O . ALA B 1 2 ? -21.062 -2.268 -22.234 1 59 2 ALA B O 1
ATOM 3922 N N . PRO B 1 3 ? -20.391 -2.926 -20.109 1 70.56 3 PRO B N 1
ATOM 3923 C CA . PRO B 1 3 ? -19.5 -3.945 -20.672 1 70.56 3 PRO B CA 1
ATOM 3924 C C . PRO B 1 3 ? -20.219 -4.891 -21.625 1 70.56 3 PRO B C 1
ATOM 3926 O O . PRO B 1 3 ? -21.391 -5.191 -21.438 1 70.56 3 PRO B O 1
ATOM 3929 N N . PRO B 1 4 ? -19.641 -5.098 -22.797 1 77 4 PRO B N 1
ATOM 3930 C CA . PRO B 1 4 ? -20.281 -5.961 -23.781 1 77 4 PRO B CA 1
ATOM 3931 C C . PRO B 1 4 ? -20.594 -7.352 -23.25 1 77 4 PRO B C 1
ATOM 3933 O O . PRO B 1 4 ? -19.891 -7.844 -22.359 1 77 4 PRO B O 1
ATOM 3936 N N . THR B 1 5 ? -21.672 -7.883 -23.688 1 89.44 5 THR B N 1
ATOM 3937 C CA . THR B 1 5 ? -22.031 -9.258 -23.391 1 89.44 5 THR B CA 1
ATOM 3938 C C . THR B 1 5 ? -21.156 -10.234 -24.156 1 89.44 5 THR B C 1
ATOM 3940 O O . THR B 1 5 ? -21.047 -10.148 -25.391 1 89.44 5 THR B O 1
ATOM 3943 N N . LEU B 1 6 ? -20.5 -11.125 -23.453 1 95 6 LEU B N 1
ATOM 3944 C CA . LEU B 1 6 ? -19.547 -12.055 -24.078 1 95 6 LEU B CA 1
ATOM 3945 C C . LEU B 1 6 ? -20.25 -13.344 -24.484 1 95 6 LEU B C 1
ATOM 3947 O O . LEU B 1 6 ? -21.297 -13.68 -23.953 1 95 6 LEU B O 1
ATOM 3951 N N . THR B 1 7 ? -19.625 -14 -25.5 1 96.69 7 THR B N 1
ATOM 3952 C CA . THR B 1 7 ? -20.078 -15.305 -25.969 1 96.69 7 THR B CA 1
ATOM 3953 C C . THR B 1 7 ? -18.906 -16.266 -26.094 1 96.69 7 THR B C 1
ATOM 3955 O O . THR B 1 7 ? -17.75 -15.859 -26.031 1 96.69 7 THR B O 1
ATOM 3958 N N . LEU B 1 8 ? -19.281 -17.531 -26.172 1 97.19 8 LEU B N 1
ATOM 3959 C CA . LEU B 1 8 ? -18.25 -18.547 -26.344 1 97.19 8 LEU B CA 1
ATOM 3960 C C . LEU B 1 8 ? -17.641 -18.469 -27.75 1 97.19 8 LEU B C 1
ATOM 3962 O O . LEU B 1 8 ? -18.375 -18.344 -28.734 1 97.19 8 LEU B O 1
ATOM 3966 N N . LYS B 1 9 ? -16.328 -18.516 -27.844 1 97.5 9 LYS B N 1
ATOM 3967 C CA . LYS B 1 9 ? -15.672 -18.531 -29.141 1 97.5 9 LYS B CA 1
ATOM 3968 C C . LYS B 1 9 ? -16.172 -19.703 -29.984 1 97.5 9 LYS B C 1
ATOM 3970 O O . LYS B 1 9 ? -16.312 -20.812 -29.5 1 97.5 9 LYS B O 1
ATOM 3975 N N . SER B 1 10 ? -16.359 -19.469 -31.297 1 97.19 10 SER B N 1
ATOM 3976 C CA . SER B 1 10 ? -16.891 -20.484 -32.219 1 97.19 10 SER B CA 1
ATOM 3977 C C . SER B 1 10 ? -15.977 -21.688 -32.312 1 97.19 10 SER B C 1
ATOM 3979 O O . SER B 1 10 ? -14.75 -21.547 -32.406 1 97.19 10 SER B O 1
ATOM 3981 N N . GLY B 1 11 ? -16.578 -22.922 -32.188 1 96.5 11 GLY B N 1
ATOM 3982 C CA . GLY B 1 11 ? -15.844 -24.156 -32.375 1 96.5 11 GLY B CA 1
ATOM 3983 C C . GLY B 1 11 ? -15.133 -24.625 -31.125 1 96.5 11 GLY B C 1
ATOM 3984 O O . GLY B 1 11 ? -14.359 -25.594 -31.156 1 96.5 11 GLY B O 1
ATOM 3985 N N . THR B 1 12 ? -15.375 -23.984 -30 1 98.19 12 THR B N 1
ATOM 3986 C CA . THR B 1 12 ? -14.586 -24.312 -28.828 1 98.19 12 THR B CA 1
ATOM 3987 C C . THR B 1 12 ? -15.461 -24.953 -27.75 1 98.19 12 THR B C 1
ATOM 3989 O O . THR B 1 12 ? -14.984 -25.234 -26.641 1 98.19 12 THR B O 1
ATOM 3992 N N . ALA B 1 13 ? -16.703 -25.219 -28.062 1 97.81 13 ALA B N 1
ATOM 3993 C CA . ALA B 1 13 ? -17.594 -25.844 -27.094 1 97.81 13 ALA B CA 1
ATOM 3994 C C . ALA B 1 13 ? -17.062 -27.203 -26.656 1 97.81 13 ALA B C 1
ATOM 3996 O O . ALA B 1 13 ? -16.469 -27.938 -27.469 1 97.81 13 ALA B O 1
ATOM 3997 N N . TRP B 1 14 ? -17.312 -27.547 -25.438 1 97.31 14 TRP B N 1
ATOM 3998 C CA . TRP B 1 14 ? -16.875 -28.844 -24.922 1 97.31 14 TRP B CA 1
ATOM 3999 C C . TRP B 1 14 ? -17.406 -29.984 -25.766 1 97.31 14 TRP B C 1
ATOM 4001 O O . TRP B 1 14 ? -16.688 -30.938 -26.062 1 97.31 14 TRP B O 1
ATOM 4011 N N . THR B 1 15 ? -18.641 -29.844 -26.156 1 96.88 15 THR B N 1
ATOM 4012 C CA . THR B 1 15 ? -19.281 -30.891 -26.953 1 96.88 15 THR B CA 1
ATOM 4013 C C . THR B 1 15 ? -18.562 -31.047 -28.281 1 96.88 15 THR B C 1
ATOM 4015 O O . THR B 1 15 ? -18.422 -32.156 -28.781 1 96.88 15 THR B O 1
ATOM 4018 N N . ASP B 1 16 ? -18.172 -29.938 -28.828 1 97.06 16 ASP B N 1
ATOM 4019 C CA . ASP B 1 16 ? -17.406 -29.984 -30.062 1 97.06 16 ASP B CA 1
ATOM 4020 C C . ASP B 1 16 ? -16.047 -30.656 -29.859 1 97.06 16 ASP B C 1
ATOM 4022 O O . ASP B 1 16 ? -15.633 -31.484 -30.672 1 97.06 16 ASP B O 1
ATOM 4026 N N . ALA B 1 17 ? -15.398 -30.328 -28.828 1 98.06 17 ALA B N 1
ATOM 4027 C CA . ALA B 1 17 ? -14.109 -30.922 -28.5 1 98.06 17 ALA B CA 1
ATOM 4028 C C . ALA B 1 17 ? -14.234 -32.438 -28.297 1 98.06 17 ALA B C 1
ATOM 4030 O O . ALA B 1 17 ? -13.398 -33.219 -28.781 1 98.06 17 ALA B O 1
ATOM 4031 N N . TRP B 1 18 ? -15.258 -32.812 -27.594 1 98.12 18 TRP B N 1
ATOM 4032 C CA . TRP B 1 18 ? -15.469 -34.219 -27.312 1 98.12 18 TRP B CA 1
ATOM 4033 C C . TRP B 1 18 ? -15.727 -35 -28.594 1 98.12 18 TRP B C 1
ATOM 4035 O O . TRP B 1 18 ? -15.211 -36.094 -28.781 1 98.12 18 TRP B O 1
ATOM 4045 N N . GLN B 1 19 ? -16.516 -34.406 -29.484 1 98.19 19 GLN B N 1
ATOM 4046 C CA . GLN B 1 19 ? -16.781 -35.062 -30.766 1 98.19 19 GLN B CA 1
ATOM 4047 C C . GLN B 1 19 ? -15.5 -35.25 -31.562 1 98.19 19 GLN B C 1
ATOM 4049 O O . GLN B 1 19 ? -15.312 -36.281 -32.219 1 98.19 19 GLN B O 1
ATOM 4054 N N . ARG B 1 20 ? -14.719 -34.281 -31.516 1 98.5 20 ARG B N 1
ATOM 4055 C CA . ARG B 1 20 ? -13.43 -34.375 -32.219 1 98.5 20 ARG B CA 1
ATOM 4056 C C . ARG B 1 20 ? -12.562 -35.469 -31.594 1 98.5 20 ARG B C 1
ATOM 4058 O O . ARG B 1 20 ? -11.828 -36.156 -32.312 1 98.5 20 ARG B O 1
ATOM 4065 N N . CYS B 1 21 ? -12.625 -35.656 -30.297 1 98.56 21 CYS B N 1
ATOM 4066 C CA . CYS B 1 21 ? -11.898 -36.719 -29.641 1 98.56 21 CYS B CA 1
ATOM 4067 C C . CYS B 1 21 ? -12.422 -38.094 -30.078 1 98.56 21 CYS B C 1
ATOM 4069 O O . CYS B 1 21 ? -11.641 -39 -30.375 1 98.56 21 CYS B O 1
ATOM 4071 N N . LEU B 1 22 ? -13.711 -38.156 -30.094 1 98.44 22 LEU B N 1
ATOM 4072 C CA . LEU B 1 22 ? -14.352 -39.406 -30.531 1 98.44 22 LEU B CA 1
ATOM 4073 C C . LEU B 1 22 ? -13.914 -39.75 -31.953 1 98.44 22 LEU B C 1
ATOM 4075 O O . LEU B 1 22 ? -13.703 -40.938 -32.25 1 98.44 22 LEU B O 1
ATOM 4079 N N . ALA B 1 23 ? -13.82 -38.781 -32.781 1 98.38 23 ALA B N 1
ATOM 4080 C CA . ALA B 1 23 ? -13.406 -39 -34.156 1 98.38 23 ALA B CA 1
ATOM 4081 C C . ALA B 1 23 ? -11.922 -39.375 -34.219 1 98.38 23 ALA B C 1
ATOM 4083 O O . ALA B 1 23 ? -11.531 -40.25 -35 1 98.38 23 ALA B O 1
ATOM 4084 N N . ALA B 1 24 ? -11.125 -38.75 -33.469 1 98.38 24 ALA B N 1
ATOM 4085 C CA . ALA B 1 24 ? -9.68 -38.906 -33.5 1 98.38 24 ALA B CA 1
ATOM 4086 C C . ALA B 1 24 ? -9.242 -40.25 -32.875 1 98.38 24 ALA B C 1
ATOM 4088 O O . ALA B 1 24 ? -8.273 -40.844 -33.344 1 98.38 24 ALA B O 1
ATOM 4089 N N . ALA B 1 25 ? -9.93 -40.625 -31.812 1 98.56 25 ALA B N 1
ATOM 4090 C CA . ALA B 1 25 ? -9.547 -41.844 -31.094 1 98.56 25 ALA B CA 1
ATOM 4091 C C . ALA B 1 25 ? -10.773 -42.594 -30.609 1 98.56 25 ALA B C 1
ATOM 4093 O O . ALA B 1 25 ? -10.984 -42.75 -29.406 1 98.56 25 ALA B O 1
ATOM 4094 N N . PRO B 1 26 ? -11.445 -43.188 -31.484 1 98.06 26 PRO B N 1
ATOM 4095 C CA . PRO B 1 26 ? -12.672 -43.906 -31.094 1 98.06 26 PRO B CA 1
ATOM 4096 C C . PRO B 1 26 ? -12.398 -45.094 -30.188 1 98.06 26 PRO B C 1
ATOM 4098 O O . PRO B 1 26 ? -13.297 -45.562 -29.484 1 98.06 26 PRO B O 1
ATOM 4101 N N . GLU B 1 27 ? -11.25 -45.594 -30.203 1 98.12 27 GLU B N 1
ATOM 4102 C CA . GLU B 1 27 ? -10.898 -46.75 -29.375 1 98.12 27 GLU B CA 1
ATOM 4103 C C . GLU B 1 27 ? -10.781 -46.344 -27.906 1 98.12 27 GLU B C 1
ATOM 4105 O O . GLU B 1 27 ? -10.883 -47.188 -27.016 1 98.12 27 GLU B O 1
ATOM 4110 N N . ALA B 1 28 ? -10.547 -45.125 -27.625 1 98.44 28 ALA B N 1
ATOM 4111 C CA . ALA B 1 28 ? -10.219 -44.656 -26.281 1 98.44 28 ALA B CA 1
ATOM 4112 C C . ALA B 1 28 ? -11.367 -43.875 -25.672 1 98.44 28 ALA B C 1
ATOM 4114 O O . ALA B 1 28 ? -11.438 -43.688 -24.453 1 98.44 28 ALA B O 1
ATOM 4115 N N . PHE B 1 29 ? -12.203 -43.281 -26.531 1 97.94 29 PHE B N 1
ATOM 4116 C CA . PHE B 1 29 ? -13.297 -42.406 -26.109 1 97.94 29 PHE B CA 1
ATOM 4117 C C . PHE B 1 29 ? -14.648 -43.094 -26.344 1 97.94 29 PHE B C 1
ATOM 4119 O O . PHE B 1 29 ? -14.812 -43.812 -27.312 1 97.94 29 PHE B O 1
ATOM 4126 N N . ARG B 1 30 ? -15.531 -42.812 -25.422 1 96.12 30 ARG B N 1
ATOM 4127 C CA . ARG B 1 30 ? -16.953 -43.125 -25.594 1 96.12 30 ARG B CA 1
ATOM 4128 C C . ARG B 1 30 ? -17.797 -41.844 -25.484 1 96.12 30 ARG B C 1
ATOM 4130 O O . ARG B 1 30 ? -17.25 -40.75 -25.297 1 96.12 30 ARG B O 1
ATOM 4137 N N . ASP B 1 31 ? -19.109 -42.031 -25.562 1 92.06 31 ASP B N 1
ATOM 4138 C CA . ASP B 1 31 ? -19.984 -40.875 -25.594 1 92.06 31 ASP B CA 1
ATOM 4139 C C . ASP B 1 31 ? -19.875 -40.062 -24.297 1 92.06 31 ASP B C 1
ATOM 4141 O O . ASP B 1 31 ? -20.016 -38.844 -24.312 1 92.06 31 ASP B O 1
ATOM 4145 N N . ASP B 1 32 ? -19.594 -40.812 -23.281 1 89.44 32 ASP B N 1
ATOM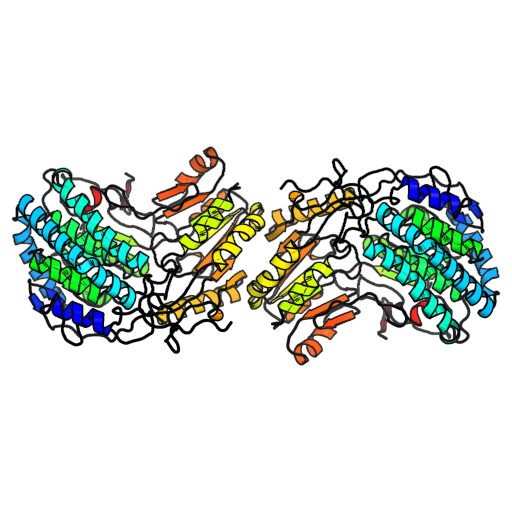 4146 C CA . ASP B 1 32 ? -19.672 -40.062 -22.031 1 89.44 32 ASP B CA 1
ATOM 4147 C C . ASP B 1 32 ? -18.469 -40.344 -21.141 1 89.44 32 ASP B C 1
ATOM 4149 O O . ASP B 1 32 ? -18.453 -39.969 -19.969 1 89.44 32 ASP B O 1
ATOM 4153 N N . ARG B 1 33 ? -17.484 -41.062 -21.656 1 94.62 33 ARG B N 1
ATOM 4154 C CA . ARG B 1 33 ? -16.359 -41.406 -20.781 1 94.62 33 ARG B CA 1
ATOM 4155 C C . ARG B 1 33 ? -15.133 -41.75 -21.609 1 94.62 33 ARG B C 1
ATOM 4157 O O . ARG B 1 33 ? -15.234 -42.031 -22.797 1 94.62 33 ARG B O 1
ATOM 4164 N N . VAL B 1 34 ? -14 -41.781 -20.938 1 96.75 34 VAL B N 1
ATOM 4165 C CA . VAL B 1 34 ? -12.75 -42.281 -21.5 1 96.75 34 VAL B CA 1
ATOM 4166 C C . VAL B 1 34 ? -12.453 -43.688 -20.922 1 96.75 34 VAL B C 1
ATOM 4168 O O . VAL B 1 34 ? -13.094 -44.094 -19.953 1 96.75 34 VAL B O 1
ATOM 4171 N N . LEU B 1 35 ? -11.539 -44.344 -21.547 1 97.56 35 LEU B N 1
ATOM 4172 C CA . LEU B 1 35 ? -11.18 -45.688 -21.109 1 97.56 35 LEU B CA 1
ATOM 4173 C C . LEU B 1 35 ? -9.766 -45.688 -20.547 1 97.56 35 LEU B C 1
ATOM 4175 O O . LEU B 1 35 ? -8.984 -44.781 -20.766 1 97.56 35 LEU B O 1
ATOM 4179 N N . ASN B 1 36 ? -9.477 -46.75 -19.703 1 97.88 36 ASN B N 1
ATOM 4180 C CA . ASN B 1 36 ? -8.109 -47.031 -19.266 1 97.88 36 ASN B CA 1
ATOM 4181 C C . ASN B 1 36 ? -7.332 -47.781 -20.344 1 97.88 36 ASN B C 1
ATOM 4183 O O . ASN B 1 36 ? -7.918 -48.531 -21.125 1 97.88 36 ASN B O 1
ATOM 4187 N N . LEU B 1 37 ? -6.035 -47.562 -20.375 1 98.69 37 LEU B N 1
ATOM 4188 C CA . LEU B 1 37 ? -5.16 -48.25 -21.312 1 98.69 37 LEU B CA 1
ATOM 4189 C C . LEU B 1 37 ? -4.16 -49.125 -20.578 1 98.69 37 LEU B C 1
ATOM 4191 O O . LEU B 1 37 ? -3.281 -48.625 -19.875 1 98.69 37 LEU B O 1
ATOM 4195 N N . TRP B 1 38 ? -4.234 -50.438 -20.656 1 98.19 38 TRP B N 1
ATOM 4196 C CA . TRP B 1 38 ? -3.213 -51.344 -20.172 1 98.19 38 TRP B CA 1
ATOM 4197 C C . TRP B 1 38 ? -3.26 -52.656 -20.938 1 98.19 38 TRP B C 1
ATOM 4199 O O . TRP B 1 38 ? -4.289 -53.031 -21.5 1 98.19 38 TRP B O 1
ATOM 4209 N N . GLY B 1 39 ? -2.1 -53.219 -21.125 1 96.81 39 GLY B N 1
ATOM 4210 C CA . GLY B 1 39 ? -1.99 -54.438 -21.922 1 96.81 39 GLY B CA 1
ATOM 4211 C C . GLY B 1 39 ? -2.264 -54.219 -23.391 1 96.81 39 GLY B C 1
ATOM 4212 O O . GLY B 1 39 ? -2.914 -55.031 -24.047 1 96.81 39 GLY B O 1
ATOM 4213 N N . SER B 1 40 ? -1.997 -53.062 -23.844 1 95.5 40 SER B N 1
ATOM 4214 C CA . SER B 1 40 ? -2.119 -52.625 -25.234 1 95.5 40 SER B CA 1
ATOM 4215 C C . SER B 1 40 ? -3.58 -52.562 -25.672 1 95.5 40 SER B C 1
ATOM 4217 O O . SER B 1 40 ? -3.883 -52.656 -26.859 1 95.5 40 SER B O 1
ATOM 4219 N N . SER B 1 41 ? -4.426 -52.469 -24.672 1 97.5 41 SER B N 1
ATOM 4220 C CA . SER B 1 41 ? -5.848 -52.406 -25 1 97.5 41 SER B CA 1
ATOM 4221 C C . SER B 1 41 ? -6.559 -51.375 -24.141 1 97.5 41 SER B C 1
ATOM 4223 O O . SER B 1 41 ? -6.262 -51.219 -22.953 1 97.5 41 SER B O 1
ATOM 4225 N N . TRP B 1 42 ? -7.461 -50.688 -24.828 1 98.25 42 TRP B N 1
ATOM 4226 C CA . TRP B 1 42 ? -8.344 -49.781 -24.109 1 98.25 42 TRP B CA 1
ATOM 4227 C C . TRP B 1 42 ? -9.477 -50.531 -23.438 1 98.25 42 TRP B C 1
ATOM 4229 O O . TRP B 1 42 ? -10.133 -51.375 -24.062 1 98.25 42 TRP B O 1
ATOM 4239 N N . ARG B 1 43 ? -9.695 -50.281 -22.172 1 97.12 43 ARG B N 1
ATOM 4240 C CA . ARG B 1 43 ? -10.602 -51.094 -21.391 1 97.12 43 ARG B CA 1
ATOM 4241 C C . ARG B 1 43 ? -11.625 -50.25 -20.656 1 97.12 43 ARG B C 1
ATOM 4243 O O . ARG B 1 43 ? -11.297 -49.156 -20.172 1 97.12 43 ARG B O 1
ATOM 4250 N N . LEU B 1 44 ? -12.82 -50.781 -20.516 1 95.06 44 LEU B N 1
ATOM 4251 C CA . LEU B 1 44 ? -13.938 -50.094 -19.906 1 95.06 44 LEU B CA 1
ATOM 4252 C C . LEU B 1 44 ? -13.906 -50.219 -18.391 1 95.06 44 LEU B C 1
ATOM 4254 O O . LEU B 1 44 ? -14.789 -49.719 -17.688 1 95.06 44 LEU B O 1
ATOM 4258 N N . ASP B 1 45 ? -12.953 -50.656 -17.859 1 94.56 45 ASP B N 1
ATOM 4259 C CA . ASP B 1 45 ? -12.875 -50.875 -16.406 1 94.56 45 ASP B CA 1
ATOM 4260 C C . ASP B 1 45 ? -12.781 -49.562 -15.656 1 94.56 45 ASP B C 1
ATOM 4262 O O . ASP B 1 45 ? -12.586 -48.5 -16.266 1 94.56 45 ASP B O 1
ATOM 4266 N N . GLY B 1 46 ? -13.055 -49.625 -14.328 1 93.38 46 GLY B N 1
ATOM 4267 C CA . GLY B 1 46 ? -12.992 -48.469 -13.453 1 93.38 46 GLY B CA 1
ATOM 4268 C C . GLY B 1 46 ? -14.328 -47.781 -13.297 1 93.38 46 GLY B C 1
ATOM 4269 O O . GLY B 1 46 ? -15.188 -47.844 -14.18 1 93.38 46 GLY B O 1
ATOM 4270 N N . ARG B 1 47 ? -14.484 -47.094 -12.219 1 90.81 47 ARG B N 1
ATOM 4271 C CA . ARG B 1 47 ? -15.672 -46.281 -11.938 1 90.81 47 ARG B CA 1
ATOM 4272 C C . ARG B 1 47 ? -15.414 -44.812 -12.203 1 90.81 47 ARG B C 1
ATOM 4274 O O . ARG B 1 47 ? -14.57 -44.188 -11.555 1 90.81 47 ARG B O 1
ATOM 4281 N N . ALA B 1 48 ? -16.203 -44.344 -13.141 1 85.75 48 ALA B N 1
ATOM 4282 C CA . ALA B 1 48 ? -16 -42.938 -13.484 1 85.75 48 ALA B CA 1
ATOM 4283 C C . ALA B 1 48 ? -16.547 -42.031 -12.391 1 85.75 48 ALA B C 1
ATOM 4285 O O . ALA B 1 48 ? -17.656 -42.219 -11.906 1 85.75 48 ALA B O 1
ATOM 4286 N N . LEU B 1 49 ? -15.734 -41.125 -11.969 1 82.44 49 LEU B N 1
ATOM 4287 C CA . LEU B 1 49 ? -16.156 -40.094 -11.016 1 82.44 49 LEU B CA 1
ATOM 4288 C C . LEU B 1 49 ? -16.672 -38.875 -11.75 1 82.44 49 LEU B C 1
ATOM 4290 O O . LEU B 1 49 ? -16.156 -38.531 -12.82 1 82.44 49 LEU B O 1
ATOM 4294 N N . PRO B 1 50 ? -17.688 -38.281 -11.102 1 87.56 50 PRO B N 1
ATOM 4295 C CA . PRO B 1 50 ? -18.125 -37 -11.688 1 87.56 50 PRO B CA 1
ATOM 4296 C C . PRO B 1 50 ? -17.031 -35.938 -11.664 1 87.56 50 PRO B C 1
ATOM 4298 O O . PRO B 1 50 ? -16.266 -35.875 -10.703 1 87.56 50 PRO B O 1
ATOM 4301 N N . ALA B 1 51 ? -16.906 -35.219 -12.742 1 93 51 ALA B N 1
ATOM 4302 C CA . ALA B 1 51 ? -15.953 -34.125 -12.836 1 93 51 ALA B CA 1
ATOM 4303 C C . ALA B 1 51 ? -16.609 -32.875 -13.477 1 93 51 ALA B C 1
ATOM 4305 O O . ALA B 1 51 ? -17.594 -33 -14.211 1 93 51 ALA B O 1
ATOM 4306 N N . THR B 1 52 ? -16.125 -31.734 -13.078 1 95.88 52 THR B N 1
ATOM 4307 C CA . THR B 1 52 ? -16.609 -30.484 -13.648 1 95.88 52 THR B CA 1
ATOM 4308 C C . THR B 1 52 ? -15.445 -29.656 -14.203 1 95.88 52 THR B C 1
ATOM 4310 O O . THR B 1 52 ? -14.32 -29.75 -13.711 1 95.88 52 THR B O 1
ATOM 4313 N N . SER B 1 53 ? -15.742 -28.953 -15.211 1 97.62 53 SER B N 1
ATOM 4314 C CA . SER B 1 53 ? -14.773 -27.984 -15.719 1 97.62 53 SER B CA 1
ATOM 4315 C C . SER B 1 53 ? -14.656 -26.781 -14.789 1 97.62 53 SER B C 1
ATOM 4317 O O . SER B 1 53 ? -15.664 -26.203 -14.375 1 97.62 53 SER B O 1
ATOM 4319 N N . PRO B 1 54 ? -13.461 -26.422 -14.477 1 98.19 54 PRO B N 1
ATOM 4320 C CA . PRO B 1 54 ? -13.328 -25.203 -13.664 1 98.19 54 PRO B CA 1
ATOM 4321 C C . PRO B 1 54 ? -13.719 -23.938 -14.414 1 98.19 54 PRO B C 1
ATOM 4323 O O . PRO B 1 54 ? -13.898 -22.875 -13.805 1 98.19 54 PRO B O 1
ATOM 4326 N N . VAL B 1 55 ? -13.82 -24 -15.727 1 98.31 55 VAL B N 1
ATOM 4327 C CA . VAL B 1 55 ? -14.039 -22.828 -16.578 1 98.31 55 VAL B CA 1
ATOM 4328 C C . VAL B 1 55 ? -15.43 -22.266 -16.312 1 98.31 55 VAL B C 1
ATOM 4330 O O . VAL B 1 55 ? -15.594 -21.047 -16.172 1 98.31 55 VAL B O 1
ATOM 4333 N N . ASP B 1 56 ? -16.422 -23.141 -16.188 1 97.88 56 ASP B N 1
ATOM 4334 C CA . ASP B 1 56 ? -17.766 -22.625 -16.047 1 97.88 56 ASP B CA 1
ATOM 4335 C C . ASP B 1 56 ? -18.641 -23.594 -15.25 1 97.88 56 ASP B C 1
ATOM 4337 O O . ASP B 1 56 ? -19.875 -23.469 -15.234 1 97.88 56 ASP B O 1
ATOM 4341 N N . GLY B 1 57 ? -18.062 -24.672 -14.727 1 96.69 57 GLY B N 1
ATOM 4342 C CA . GLY B 1 57 ? -18.781 -25.578 -13.852 1 96.69 57 GLY B CA 1
ATOM 4343 C C . GLY B 1 57 ? -19.531 -26.672 -14.594 1 96.69 57 GLY B C 1
ATOM 4344 O O . GLY B 1 57 ? -20.188 -27.516 -13.977 1 96.69 57 GLY B O 1
ATOM 4345 N N . ARG B 1 58 ? -19.406 -26.797 -15.82 1 96.12 58 ARG B N 1
ATOM 4346 C CA . ARG B 1 58 ? -20.141 -27.812 -16.578 1 96.12 58 ARG B CA 1
ATOM 4347 C C . ARG B 1 58 ? -19.562 -29.203 -16.297 1 96.12 58 ARG B C 1
ATOM 4349 O O . ARG B 1 58 ? -18.391 -29.344 -15.984 1 96.12 58 ARG B O 1
ATOM 4356 N N . PRO B 1 59 ? -20.391 -30.203 -16.5 1 94.88 59 PRO B N 1
ATOM 4357 C CA . PRO B 1 59 ? -19.875 -31.562 -16.359 1 94.88 59 PRO B CA 1
ATOM 4358 C C . PRO B 1 59 ? -18.922 -31.953 -17.484 1 94.88 59 PRO B C 1
ATOM 4360 O O . PRO B 1 59 ? -19.141 -31.578 -18.641 1 94.88 59 PRO B O 1
ATOM 4363 N N . VAL B 1 60 ? -17.875 -32.594 -17.156 1 95 60 VAL B N 1
ATOM 4364 C CA . VAL B 1 60 ? -16.938 -33.188 -18.094 1 95 60 VAL B CA 1
ATOM 4365 C C . VAL B 1 60 ? -16.641 -34.625 -17.688 1 95 60 VAL B C 1
ATOM 4367 O O . VAL B 1 60 ? -17.078 -35.094 -16.641 1 95 60 VAL B O 1
ATOM 4370 N N . ALA B 1 61 ? -15.93 -35.281 -18.516 1 92.38 61 ALA B N 1
ATOM 4371 C CA . ALA B 1 61 ? -15.594 -36.656 -18.234 1 92.38 61 ALA B CA 1
ATOM 4372 C C . ALA B 1 61 ? -14.578 -36.75 -17.094 1 92.38 61 ALA B C 1
ATOM 4374 O O . ALA B 1 61 ? -13.578 -36.031 -17.094 1 92.38 61 ALA B O 1
ATOM 4375 N N . GLY B 1 62 ? -14.883 -37.625 -16.109 1 92.19 62 GLY B N 1
ATOM 4376 C CA . GLY B 1 62 ? -13.953 -37.875 -15.031 1 92.19 62 GLY B CA 1
ATOM 4377 C C . GLY B 1 62 ? -13.102 -39.125 -15.258 1 92.19 62 GLY B C 1
ATOM 4378 O O . GLY B 1 62 ? -13.359 -39.906 -16.172 1 92.19 62 GLY B O 1
ATOM 4379 N N . PRO B 1 63 ? -12.078 -39.25 -14.461 1 93.69 63 PRO B N 1
ATOM 4380 C CA . PRO B 1 63 ? -11.195 -40.406 -14.602 1 93.69 63 PRO B CA 1
ATOM 4381 C C . PRO B 1 63 ? -11.867 -41.719 -14.172 1 93.69 63 PRO B C 1
ATOM 4383 O O . PRO B 1 63 ? -12.477 -41.781 -13.102 1 93.69 63 PRO B O 1
ATOM 4386 N N . PRO B 1 64 ? -11.789 -42.75 -15.008 1 95.25 64 PRO B N 1
ATOM 4387 C CA . PRO B 1 64 ? -12.297 -44.062 -14.602 1 95.25 64 PRO B CA 1
ATOM 4388 C C . PRO B 1 64 ? -11.391 -44.75 -13.602 1 95.25 64 PRO B C 1
ATOM 4390 O O . PRO B 1 64 ? -10.438 -45.438 -13.992 1 95.25 64 PRO B O 1
ATOM 4393 N N . ARG B 1 65 ? -11.711 -44.812 -12.375 1 95.38 65 ARG B N 1
ATOM 4394 C CA . ARG B 1 65 ? -10.844 -45.188 -11.266 1 95.38 65 ARG B CA 1
ATOM 4395 C C . ARG B 1 65 ? -10.789 -46.719 -11.133 1 95.38 65 ARG B C 1
ATOM 4397 O O . ARG B 1 65 ? -11.82 -47.375 -10.961 1 95.38 65 ARG B O 1
ATOM 4404 N N . LEU B 1 66 ? -9.539 -47.125 -11.141 1 95.75 66 LEU B N 1
ATOM 4405 C CA . LEU B 1 66 ? -9.297 -48.562 -10.977 1 95.75 66 LEU B CA 1
ATOM 4406 C C . LEU B 1 66 ? -9.148 -48.938 -9.508 1 95.75 66 LEU B C 1
ATOM 4408 O O . LEU B 1 66 ? -8.812 -48.062 -8.68 1 95.75 66 LEU B O 1
ATOM 4412 N N . GLY B 1 67 ? -9.398 -50.219 -9.227 1 94.19 67 GLY B N 1
ATOM 4413 C CA . GLY B 1 67 ? -9 -50.781 -7.945 1 94.19 67 GLY B CA 1
ATOM 4414 C C . GLY B 1 67 ? -7.609 -51.406 -7.969 1 94.19 67 GLY B C 1
ATOM 4415 O O . GLY B 1 67 ? -6.996 -51.5 -9.031 1 94.19 67 GLY B O 1
ATOM 4416 N N . PRO B 1 68 ? -7.117 -51.781 -6.832 1 95.5 68 PRO B N 1
ATOM 4417 C CA . PRO B 1 68 ? -5.754 -52.312 -6.707 1 95.5 68 PRO B CA 1
ATOM 4418 C C . PRO B 1 68 ? -5.512 -53.562 -7.555 1 95.5 68 PRO B C 1
ATOM 4420 O O . PRO B 1 68 ? -4.441 -53.719 -8.148 1 95.5 68 PRO B O 1
ATOM 4423 N N . ASP B 1 69 ? -6.449 -54.406 -7.68 1 96.44 69 ASP B N 1
ATOM 4424 C CA . ASP B 1 69 ? -6.27 -55.656 -8.414 1 96.44 69 ASP B CA 1
ATOM 4425 C C . ASP B 1 69 ? -6.043 -55.406 -9.898 1 96.44 69 ASP B C 1
ATOM 4427 O O . ASP B 1 69 ? -5.137 -55.969 -10.508 1 96.44 69 ASP B O 1
ATOM 4431 N N . THR B 1 70 ? -6.891 -54.594 -10.406 1 96.81 70 THR B N 1
ATOM 4432 C CA . THR B 1 70 ? -6.746 -54.281 -11.82 1 96.81 70 THR B CA 1
ATOM 4433 C C . THR B 1 70 ? -5.457 -53.5 -12.07 1 96.81 70 THR B C 1
ATOM 4435 O O . THR B 1 70 ? -4.801 -53.688 -13.102 1 96.81 70 THR B O 1
ATOM 4438 N N . ALA B 1 71 ? -5.141 -52.656 -11.164 1 97.38 71 ALA B N 1
ATOM 4439 C CA . ALA B 1 71 ? -3.887 -51.906 -11.273 1 97.38 71 ALA B CA 1
ATOM 4440 C C . ALA B 1 71 ? -2.691 -52.844 -11.281 1 97.38 71 ALA B C 1
ATOM 4442 O O . ALA B 1 71 ? -1.724 -52.656 -12.016 1 97.38 71 ALA B O 1
ATOM 4443 N N . ARG B 1 72 ? -2.721 -53.844 -10.484 1 97.44 72 ARG B N 1
ATOM 4444 C CA . ARG B 1 72 ? -1.661 -54.844 -10.445 1 97.44 72 ARG B CA 1
ATOM 4445 C C . ARG B 1 72 ? -1.523 -55.562 -11.789 1 97.44 72 ARG B C 1
ATOM 4447 O O . ARG B 1 72 ? -0.41 -55.75 -12.281 1 97.44 72 ARG B O 1
ATOM 4454 N N . ARG B 1 73 ? -2.637 -55.875 -12.344 1 97.94 73 ARG B N 1
ATOM 4455 C CA . ARG B 1 73 ? -2.623 -56.5 -13.664 1 97.94 73 ARG B CA 1
ATOM 4456 C C . ARG B 1 73 ? -2.021 -55.562 -14.703 1 97.94 73 ARG B C 1
ATOM 4458 O O . ARG B 1 73 ? -1.274 -56 -15.578 1 97.94 73 ARG B O 1
ATOM 4465 N N . ALA B 1 74 ? -2.426 -54.375 -14.57 1 98.12 74 ALA B N 1
ATOM 4466 C CA . ALA B 1 74 ? -1.905 -53.375 -15.5 1 98.12 74 ALA B CA 1
ATOM 4467 C C . ALA B 1 74 ? -0.387 -53.25 -15.391 1 98.12 74 ALA B C 1
ATOM 4469 O O . ALA B 1 74 ? 0.309 -53.156 -16.406 1 98.12 74 ALA B O 1
ATOM 4470 N N . VAL B 1 75 ? 0.146 -53.281 -14.188 1 98.31 75 VAL B N 1
ATOM 4471 C CA . VAL B 1 75 ? 1.583 -53.188 -13.953 1 98.31 75 VAL B CA 1
ATOM 4472 C C . VAL B 1 75 ? 2.285 -54.406 -14.523 1 98.31 75 VAL B C 1
ATOM 4474 O O . VAL B 1 75 ? 3.336 -54.312 -15.156 1 98.31 75 VAL B O 1
ATOM 4477 N N . HIS B 1 76 ? 1.743 -55.562 -14.383 1 98.38 76 HIS B N 1
ATOM 4478 C CA . HIS B 1 76 ? 2.324 -56.781 -14.93 1 98.38 76 HIS B CA 1
ATOM 4479 C C . HIS B 1 76 ? 2.33 -56.75 -16.453 1 98.38 76 HIS B C 1
ATOM 4481 O O . HIS B 1 76 ? 3.305 -57.156 -17.078 1 98.38 76 HIS B O 1
ATOM 4487 N N . ALA B 1 77 ? 1.218 -56.344 -16.906 1 98.56 77 ALA B N 1
ATOM 4488 C CA . ALA B 1 77 ? 1.152 -56.188 -18.359 1 98.56 77 ALA B CA 1
ATOM 4489 C C . ALA B 1 77 ? 2.201 -55.219 -18.875 1 98.56 77 ALA B C 1
ATOM 4491 O O . ALA B 1 77 ? 2.803 -55.406 -19.922 1 98.56 77 ALA B O 1
ATOM 4492 N N . ALA B 1 78 ? 2.385 -54.156 -18.172 1 98.62 78 ALA B N 1
ATOM 4493 C CA . ALA B 1 78 ? 3.396 -53.156 -18.531 1 98.62 78 ALA B CA 1
ATOM 4494 C C . ALA B 1 78 ? 4.797 -53.75 -18.484 1 98.62 78 ALA B C 1
ATOM 4496 O O . ALA B 1 78 ? 5.656 -53.406 -19.297 1 98.62 78 ALA B O 1
ATOM 4497 N N . LEU B 1 79 ? 5.066 -54.594 -17.516 1 98.56 79 LEU B N 1
ATOM 4498 C CA . LEU B 1 79 ? 6.352 -55.281 -17.422 1 98.56 79 LEU B CA 1
ATOM 4499 C C . LEU B 1 79 ? 6.598 -56.156 -18.656 1 98.56 79 LEU B C 1
ATOM 4501 O O . LEU B 1 79 ? 7.711 -56.188 -19.188 1 98.56 79 LEU B O 1
ATOM 4505 N N . ASP B 1 80 ? 5.578 -56.812 -19.062 1 98.38 80 ASP B N 1
ATOM 4506 C CA . ASP B 1 80 ? 5.695 -57.625 -20.266 1 98.38 80 ASP B CA 1
ATOM 4507 C C . ASP B 1 80 ? 6.016 -56.75 -21.484 1 98.38 80 ASP B C 1
ATOM 4509 O O . ASP B 1 80 ? 6.883 -57.094 -22.297 1 98.38 80 ASP B O 1
ATOM 4513 N N . GLN B 1 81 ? 5.352 -55.75 -21.578 1 98.31 81 GLN B N 1
ATOM 4514 C CA . GLN B 1 81 ? 5.609 -54.812 -22.672 1 98.31 81 GLN B CA 1
ATOM 4515 C C . GLN B 1 81 ? 7.016 -54.219 -22.578 1 98.31 81 GLN B C 1
ATOM 4517 O O . GLN B 1 81 ? 7.656 -53.969 -23.594 1 98.31 81 GLN B O 1
ATOM 4522 N N . HIS B 1 82 ? 7.414 -54 -21.375 1 98.62 82 HIS B N 1
ATOM 4523 C CA . HIS B 1 82 ? 8.758 -53.5 -21.141 1 98.62 82 HIS B CA 1
ATOM 4524 C C . HIS B 1 82 ? 9.82 -54.438 -21.672 1 98.62 82 HIS B C 1
ATOM 4526 O O . HIS B 1 82 ? 10.766 -54.031 -22.344 1 98.62 82 HIS B O 1
ATOM 4532 N N . ARG B 1 83 ? 9.664 -55.656 -21.422 1 98.06 83 ARG B N 1
ATOM 4533 C CA . ARG B 1 83 ? 10.609 -56.688 -21.859 1 98.06 83 ARG B CA 1
ATOM 4534 C C . ARG B 1 83 ? 10.695 -56.719 -23.375 1 98.06 83 ARG B C 1
ATOM 4536 O O . ARG B 1 83 ? 11.781 -56.875 -23.938 1 98.06 83 ARG B O 1
ATOM 4543 N N . ALA B 1 84 ? 9.602 -56.562 -23.969 1 98.12 84 ALA B N 1
ATOM 4544 C CA . ALA B 1 84 ? 9.57 -56.562 -25.422 1 98.12 84 ALA B CA 1
ATOM 4545 C C . ALA B 1 84 ? 10.18 -55.281 -25.969 1 98.12 84 ALA B C 1
ATOM 4547 O O . ALA B 1 84 ? 10.938 -55.312 -26.938 1 98.12 84 ALA B O 1
ATOM 4548 N N . TRP B 1 85 ? 9.898 -54.219 -25.391 1 98.38 85 TRP B N 1
ATOM 4549 C CA . TRP B 1 85 ? 10.305 -52.906 -25.875 1 98.38 85 TRP B CA 1
ATOM 4550 C C . TRP B 1 85 ? 11.805 -52.688 -25.734 1 98.38 85 TRP B C 1
ATOM 4552 O O . TRP B 1 85 ? 12.438 -52.031 -26.562 1 98.38 85 TRP B O 1
ATOM 4562 N N . ARG B 1 86 ? 12.359 -53.219 -24.688 1 96.19 86 ARG B N 1
ATOM 4563 C CA . ARG B 1 86 ? 13.789 -53.094 -24.438 1 96.19 86 ARG B CA 1
ATOM 4564 C C . ARG B 1 86 ? 14.609 -53.688 -25.578 1 96.19 86 ARG B C 1
ATOM 4566 O O . ARG B 1 86 ? 15.766 -53.312 -25.766 1 96.19 86 ARG B O 1
ATOM 4573 N N . GLU B 1 87 ? 13.914 -54.531 -26.297 1 96.62 87 GLU B N 1
ATOM 4574 C CA . GLU B 1 87 ? 14.609 -55.219 -27.391 1 96.62 87 GLU B CA 1
ATOM 4575 C C . GLU B 1 87 ? 14.469 -54.438 -28.703 1 96.62 87 GLU B C 1
ATOM 4577 O O . GLU B 1 87 ? 15.148 -54.75 -29.688 1 96.62 87 GLU B O 1
ATOM 4582 N N . VAL B 1 88 ? 13.648 -53.531 -28.734 1 97.56 88 VAL B N 1
ATOM 4583 C CA . VAL B 1 88 ? 13.461 -52.719 -29.938 1 97.56 88 VAL B CA 1
ATOM 4584 C C . VAL B 1 88 ? 14.672 -51.812 -30.125 1 97.56 88 VAL B C 1
ATOM 4586 O O . VAL B 1 88 ? 15.078 -51.094 -29.219 1 97.56 88 VAL B O 1
ATOM 4589 N N . PRO B 1 89 ? 15.258 -51.781 -31.312 1 97.25 89 PRO B N 1
ATOM 4590 C CA . PRO B 1 89 ? 16.422 -50.938 -31.562 1 97.25 89 PRO B CA 1
ATOM 4591 C C . PRO B 1 89 ? 16.109 -49.438 -31.438 1 97.25 89 PRO B C 1
ATOM 4593 O O . PRO B 1 89 ? 15.008 -49 -31.75 1 97.25 89 PRO B O 1
ATOM 4596 N N . VAL B 1 90 ? 17.172 -48.75 -31.078 1 97.5 90 VAL B N 1
ATOM 4597 C CA . VAL B 1 90 ? 17.031 -47.312 -30.812 1 97.5 90 VAL B CA 1
ATOM 4598 C C . VAL B 1 90 ? 16.5 -46.625 -32.062 1 97.5 90 VAL B C 1
ATOM 4600 O O . VAL B 1 90 ? 15.695 -45.688 -31.984 1 97.5 90 VAL B O 1
ATOM 4603 N N . THR B 1 91 ? 16.922 -47.062 -33.219 1 97.75 91 THR B N 1
ATOM 4604 C CA . THR B 1 91 ? 16.484 -46.469 -34.5 1 97.75 91 THR B CA 1
ATOM 4605 C C . THR B 1 91 ? 14.977 -46.625 -34.656 1 97.75 91 THR B C 1
ATOM 4607 O O . THR B 1 91 ? 14.312 -45.688 -35.125 1 97.75 91 THR B O 1
ATOM 4610 N N . GLU B 1 92 ? 14.461 -47.719 -34.281 1 98.31 92 GLU B N 1
ATOM 4611 C CA . GLU B 1 92 ? 13.031 -47.969 -34.375 1 98.31 92 GLU B CA 1
ATOM 4612 C C . GLU B 1 92 ? 12.266 -47.188 -33.312 1 98.31 92 GLU B C 1
ATOM 4614 O O . GLU B 1 92 ? 11.18 -46.688 -33.562 1 98.31 92 GLU B O 1
ATOM 4619 N N . ARG B 1 93 ? 12.828 -47.156 -32.156 1 98.56 93 ARG B N 1
ATOM 4620 C CA . ARG B 1 93 ? 12.195 -46.344 -31.094 1 98.56 93 ARG B CA 1
ATOM 4621 C C . ARG B 1 93 ? 12.094 -44.875 -31.5 1 98.56 93 ARG B C 1
ATOM 4623 O O . ARG B 1 93 ? 11.055 -44.25 -31.297 1 98.56 93 ARG B O 1
ATOM 4630 N N . ARG B 1 94 ? 13.141 -44.344 -32.094 1 98.62 94 ARG B N 1
ATOM 4631 C CA . ARG B 1 94 ? 13.156 -42.969 -32.562 1 98.62 94 ARG B CA 1
ATOM 4632 C C . ARG B 1 94 ? 12.062 -42.75 -33.594 1 98.62 94 ARG B C 1
ATOM 4634 O O . ARG B 1 94 ? 11.367 -41.719 -33.562 1 98.62 94 ARG B O 1
ATOM 4641 N N . ALA B 1 95 ? 11.914 -43.688 -34.469 1 98.75 95 ALA B N 1
ATOM 4642 C CA . ALA B 1 95 ? 10.922 -43.562 -35.531 1 98.75 95 ALA B CA 1
ATOM 4643 C C . ALA B 1 95 ? 9.508 -43.562 -34.969 1 98.75 95 ALA B C 1
ATOM 4645 O O . ALA B 1 95 ? 8.672 -42.75 -35.375 1 98.75 95 ALA B O 1
ATOM 4646 N N . ARG B 1 96 ? 9.211 -44.375 -34.031 1 98.75 96 ARG B N 1
ATOM 4647 C CA . ARG B 1 96 ? 7.875 -44.469 -33.438 1 98.75 96 ARG B CA 1
ATOM 4648 C C . ARG B 1 96 ? 7.551 -43.25 -32.594 1 98.75 96 ARG B C 1
ATOM 4650 O O . ARG B 1 96 ? 6.43 -42.75 -32.625 1 98.75 96 ARG B O 1
ATOM 4657 N N . VAL B 1 97 ? 8.586 -42.812 -31.828 1 98.88 97 VAL B N 1
ATOM 4658 C CA . VAL B 1 97 ? 8.375 -41.594 -31.031 1 98.88 97 VAL B CA 1
ATOM 4659 C C . VAL B 1 97 ? 8.188 -40.406 -31.953 1 98.88 97 VAL B C 1
ATOM 4661 O O . VAL B 1 97 ? 7.324 -39.562 -31.703 1 98.88 97 VAL B O 1
ATOM 4664 N N . SER B 1 98 ? 8.961 -40.312 -33.031 1 98.81 98 SER B N 1
ATOM 4665 C CA . SER B 1 98 ? 8.805 -39.25 -34.031 1 98.81 98 SER B CA 1
ATOM 4666 C C . SER B 1 98 ? 7.41 -39.25 -34.625 1 98.81 98 SER B C 1
ATOM 4668 O O . SER B 1 98 ? 6.789 -38.219 -34.812 1 98.81 98 SER B O 1
ATOM 4670 N N . ALA B 1 99 ? 6.93 -40.438 -35 1 98.88 99 ALA B N 1
ATOM 4671 C CA . ALA B 1 99 ? 5.586 -40.562 -35.562 1 98.88 99 ALA B CA 1
ATOM 4672 C C . ALA B 1 99 ? 4.531 -40.125 -34.531 1 98.88 99 ALA B C 1
ATOM 4674 O O . ALA B 1 99 ? 3.525 -39.5 -34.906 1 98.88 99 ALA B O 1
ATOM 4675 N N . THR B 1 100 ? 4.75 -40.469 -33.344 1 98.88 100 THR B N 1
ATOM 4676 C CA . THR B 1 100 ? 3.863 -40 -32.25 1 98.88 100 THR B CA 1
ATOM 4677 C C . THR B 1 100 ? 3.836 -38.469 -32.188 1 98.88 100 THR B C 1
ATOM 4679 O O . THR B 1 100 ? 2.768 -37.875 -32.094 1 98.88 100 THR B O 1
ATOM 4682 N N . LEU B 1 101 ? 5.031 -37.844 -32.25 1 98.88 101 LEU B N 1
ATOM 4683 C CA . LEU B 1 101 ? 5.125 -36.406 -32.219 1 98.88 101 LEU B CA 1
ATOM 4684 C C . LEU B 1 101 ? 4.383 -35.75 -33.375 1 98.88 101 LEU B C 1
ATOM 4686 O O . LEU B 1 101 ? 3.74 -34.719 -33.219 1 98.88 101 LEU B O 1
ATOM 4690 N N . ASP B 1 102 ? 4.461 -36.344 -34.531 1 98.81 102 ASP B N 1
ATOM 4691 C CA . ASP B 1 102 ? 3.715 -35.844 -35.688 1 98.81 102 ASP B CA 1
ATOM 4692 C C . ASP B 1 102 ? 2.211 -35.938 -35.438 1 98.81 102 ASP B C 1
ATOM 4694 O O . ASP B 1 102 ? 1.473 -35 -35.781 1 98.81 102 ASP B O 1
ATOM 4698 N N . ALA B 1 103 ? 1.752 -37.031 -34.906 1 98.81 103 ALA B N 1
ATOM 4699 C CA . ALA B 1 103 ? 0.334 -37.219 -34.625 1 98.81 103 ALA B CA 1
ATOM 4700 C C . ALA B 1 103 ? -0.132 -36.156 -33.594 1 98.81 103 ALA B C 1
ATOM 4702 O O . ALA B 1 103 ? -1.226 -35.625 -33.719 1 98.81 103 ALA B O 1
ATOM 4703 N N . LEU B 1 104 ? 0.69 -36 -32.562 1 98.88 104 LEU B N 1
ATOM 4704 C CA . LEU B 1 104 ? 0.366 -34.969 -31.562 1 98.88 104 LEU B CA 1
ATOM 4705 C C . LEU B 1 104 ? 0.286 -33.594 -32.188 1 98.88 104 LEU B C 1
ATOM 4707 O O . LEU B 1 104 ? -0.591 -32.781 -31.859 1 98.88 104 LEU B O 1
ATOM 4711 N N . THR B 1 105 ? 1.215 -33.281 -33.094 1 98.81 105 THR B N 1
ATOM 4712 C CA . THR B 1 105 ? 1.227 -32 -33.781 1 98.81 105 THR B CA 1
ATOM 4713 C C . THR B 1 105 ? -0.058 -31.812 -34.594 1 98.81 105 THR B C 1
ATOM 4715 O O . THR B 1 105 ? -0.638 -30.719 -34.594 1 98.81 105 THR B O 1
ATOM 4718 N N . ASP B 1 106 ? -0.52 -32.844 -35.219 1 98.69 106 ASP B N 1
ATOM 4719 C CA . ASP B 1 106 ? -1.735 -32.812 -36.031 1 98.69 106 ASP B CA 1
ATOM 4720 C C . ASP B 1 106 ? -2.961 -32.531 -35.156 1 98.69 106 ASP B C 1
ATOM 4722 O O . ASP B 1 106 ? -3.977 -32.031 -35.656 1 98.69 106 ASP B O 1
ATOM 4726 N N . HIS B 1 107 ? -2.895 -32.844 -33.906 1 98.75 107 HIS B N 1
ATOM 4727 C CA . HIS B 1 107 ? -4.027 -32.656 -33 1 98.75 107 HIS B CA 1
ATOM 4728 C C . HIS B 1 107 ? -3.74 -31.578 -31.953 1 98.75 107 HIS B C 1
ATOM 4730 O O . HIS B 1 107 ? -4.383 -31.547 -30.906 1 98.75 107 HIS B O 1
ATOM 4736 N N . ARG B 1 108 ? -2.77 -30.797 -32.188 1 98.38 108 ARG B N 1
ATOM 4737 C CA . ARG B 1 108 ? -2.234 -29.828 -31.25 1 98.38 108 ARG B CA 1
ATOM 4738 C C . ARG B 1 108 ? -3.336 -28.906 -30.734 1 98.38 108 ARG B C 1
ATOM 4740 O O . ARG B 1 108 ? -3.41 -28.641 -29.531 1 98.38 108 ARG B O 1
ATOM 4747 N N . GLU B 1 109 ? -4.223 -28.406 -31.562 1 98.31 109 GLU B N 1
ATOM 4748 C CA . GLU B 1 109 ? -5.277 -27.469 -31.172 1 98.31 109 GLU B CA 1
ATOM 4749 C C . GLU B 1 109 ? -6.316 -28.156 -30.297 1 98.31 109 GLU B C 1
ATOM 4751 O O . GLU B 1 109 ? -6.816 -27.578 -29.328 1 98.31 109 GLU B O 1
ATOM 4756 N N . LEU B 1 110 ? -6.641 -29.359 -30.688 1 98.81 110 LEU B N 1
ATOM 4757 C CA . LEU B 1 110 ? -7.602 -30.109 -29.891 1 98.81 110 LEU B CA 1
ATOM 4758 C C . LEU B 1 110 ? -7.043 -30.406 -28.5 1 98.81 110 LEU B C 1
ATOM 4760 O O . LEU B 1 110 ? -7.746 -30.266 -27.5 1 98.81 110 LEU B O 1
ATOM 4764 N N . LEU B 1 111 ? -5.781 -30.797 -28.438 1 98.88 111 LEU B N 1
ATOM 4765 C CA . LEU B 1 111 ? -5.125 -31.031 -27.156 1 98.88 111 LEU B CA 1
ATOM 4766 C C . LEU B 1 111 ? -5.141 -29.781 -26.281 1 98.88 111 LEU B C 1
ATOM 4768 O O . LEU B 1 111 ? -5.465 -29.844 -25.094 1 98.88 111 LEU B O 1
ATOM 4772 N N . ALA B 1 112 ? -4.824 -28.672 -26.875 1 98.75 112 ALA B N 1
ATOM 4773 C CA . ALA B 1 112 ? -4.828 -27.406 -26.156 1 98.75 112 ALA B CA 1
ATOM 4774 C C . ALA B 1 112 ? -6.23 -27.062 -25.656 1 98.75 112 ALA B C 1
ATOM 4776 O O . ALA B 1 112 ? -6.398 -26.625 -24.516 1 98.75 112 ALA B O 1
ATOM 4777 N N . LEU B 1 113 ? -7.223 -27.266 -26.484 1 98.81 113 LEU B N 1
ATOM 4778 C CA . LEU B 1 113 ? -8.609 -26.969 -26.125 1 98.81 113 LEU B CA 1
ATOM 4779 C C . LEU B 1 113 ? -9.047 -27.828 -24.938 1 98.81 113 LEU B C 1
ATOM 4781 O O . LEU B 1 113 ? -9.742 -27.328 -24.047 1 98.81 113 LEU B O 1
ATOM 4785 N N . LEU B 1 114 ? -8.664 -29.062 -24.938 1 98.62 114 LEU B N 1
ATOM 4786 C CA . LEU B 1 114 ? -8.977 -29.938 -23.812 1 98.62 114 LEU B CA 1
ATOM 4787 C C . LEU B 1 114 ? -8.336 -29.422 -22.531 1 98.62 114 LEU B C 1
ATOM 4789 O O . LEU B 1 114 ? -8.969 -29.438 -21.469 1 98.62 114 LEU B O 1
ATOM 4793 N N . LEU B 1 115 ? -7.129 -28.953 -22.625 1 98.56 115 LEU B N 1
ATOM 4794 C CA . LEU B 1 115 ? -6.453 -28.391 -21.453 1 98.56 115 LEU B CA 1
ATOM 4795 C C . LEU B 1 115 ? -7.191 -27.156 -20.938 1 98.56 115 LEU B C 1
ATOM 4797 O O . LEU B 1 115 ? -7.293 -26.969 -19.719 1 98.56 115 LEU B O 1
ATOM 4801 N N . VAL B 1 116 ? -7.688 -26.328 -21.812 1 98.56 116 VAL B N 1
ATOM 4802 C CA . VAL B 1 116 ? -8.453 -25.172 -21.391 1 98.56 116 VAL B CA 1
ATOM 4803 C C . VAL B 1 116 ? -9.672 -25.609 -20.578 1 98.56 116 VAL B C 1
ATOM 4805 O O . VAL B 1 116 ? -9.883 -25.125 -19.469 1 98.56 116 VAL B O 1
ATOM 4808 N N . TRP B 1 117 ? -10.359 -26.531 -21.109 1 98.25 117 TRP B N 1
ATOM 4809 C CA . TRP B 1 117 ? -11.617 -26.938 -20.5 1 98.25 117 TRP B CA 1
ATOM 4810 C C . TRP B 1 117 ? -11.375 -27.703 -19.203 1 98.25 117 TRP B C 1
ATOM 4812 O O . TRP B 1 117 ? -12.109 -27.531 -18.219 1 98.25 117 TRP B O 1
ATOM 4822 N N . GLU B 1 118 ? -10.375 -28.5 -19.203 1 97.69 118 GLU B N 1
ATOM 4823 C CA . GLU B 1 118 ? -10.211 -29.438 -18.094 1 97.69 118 GLU B CA 1
ATOM 4824 C C . GLU B 1 118 ? -9.469 -28.781 -16.922 1 97.69 118 GLU B C 1
ATOM 4826 O O . GLU B 1 118 ? -9.695 -29.141 -15.766 1 97.69 118 GLU B O 1
ATOM 4831 N N . ILE B 1 119 ? -8.57 -27.844 -17.281 1 98.06 119 ILE B N 1
ATOM 4832 C CA . ILE B 1 119 ? -7.746 -27.375 -16.172 1 98.06 119 ILE B CA 1
ATOM 4833 C C . ILE B 1 119 ? -7.672 -25.844 -16.203 1 98.06 119 ILE B C 1
ATOM 4835 O O . ILE B 1 119 ? -6.895 -25.25 -15.445 1 98.06 119 ILE B O 1
ATOM 4839 N N . GLY B 1 120 ? -8.352 -25.203 -17.062 1 97.94 120 GLY B N 1
ATOM 4840 C CA . GLY B 1 120 ? -8.602 -23.781 -16.969 1 97.94 120 GLY B CA 1
ATOM 4841 C C . GLY B 1 120 ? -7.457 -22.938 -17.531 1 97.94 120 GLY B C 1
ATOM 4842 O O . GLY B 1 120 ? -7.398 -21.734 -17.297 1 97.94 120 GLY B O 1
ATOM 4843 N N . LYS B 1 121 ? -6.523 -23.484 -18.297 1 97.94 121 LYS B N 1
ATOM 4844 C CA . LYS B 1 121 ? -5.422 -22.719 -18.875 1 97.94 121 LYS B CA 1
ATOM 4845 C C . LYS B 1 121 ? -5.926 -21.703 -19.875 1 97.94 121 LYS B C 1
ATOM 4847 O O . LYS B 1 121 ? -6.832 -21.984 -20.672 1 97.94 121 LYS B O 1
ATOM 4852 N N . PRO B 1 122 ? -5.309 -20.5 -19.844 1 97.88 122 PRO B N 1
ATOM 4853 C CA . PRO B 1 122 ? -5.531 -19.641 -21 1 97.88 122 PRO B CA 1
ATOM 4854 C C . PRO B 1 122 ? -5.043 -20.266 -22.312 1 97.88 122 PRO B C 1
ATOM 4856 O O . PRO B 1 122 ? -4.102 -21.062 -22.297 1 97.88 122 PRO B O 1
ATOM 4859 N N . TRP B 1 123 ? -5.664 -19.859 -23.359 1 97.81 123 TRP B N 1
ATOM 4860 C CA . TRP B 1 123 ? -5.426 -20.484 -24.656 1 97.81 123 TRP B CA 1
ATOM 4861 C C . TRP B 1 123 ? -3.938 -20.5 -25 1 97.81 123 TRP B C 1
ATOM 4863 O O . TRP B 1 123 ? -3.377 -21.531 -25.344 1 97.81 123 TRP B O 1
ATOM 4873 N N . LYS B 1 124 ? -3.312 -19.359 -24.844 1 97.31 124 LYS B N 1
ATOM 4874 C CA . LYS B 1 124 ? -1.901 -19.25 -25.203 1 97.31 124 LYS B CA 1
ATOM 4875 C C . LYS B 1 124 ? -1.048 -20.219 -24.375 1 97.31 124 LYS B C 1
ATOM 4877 O O . LYS B 1 124 ? -0.138 -20.859 -24.906 1 97.31 124 LYS B O 1
ATOM 4882 N N . LEU B 1 125 ? -1.336 -20.375 -23.156 1 97.75 125 LEU B N 1
ATOM 4883 C CA . LEU B 1 125 ? -0.559 -21.234 -22.266 1 97.75 125 LEU B CA 1
ATOM 4884 C C . LEU B 1 125 ? -0.895 -22.703 -22.516 1 97.75 125 LEU B C 1
ATOM 4886 O O . LEU B 1 125 ? -0.035 -23.578 -22.359 1 97.75 125 LEU B O 1
ATOM 4890 N N . ALA B 1 126 ? -2.111 -22.969 -22.828 1 98.31 126 ALA B N 1
ATOM 4891 C CA . ALA B 1 126 ? -2.488 -24.328 -23.188 1 98.31 126 ALA B CA 1
ATOM 4892 C C . ALA B 1 126 ? -1.721 -24.812 -24.422 1 98.31 126 ALA B C 1
ATOM 4894 O O . ALA B 1 126 ? -1.163 -25.906 -24.422 1 98.31 126 ALA B O 1
ATOM 4895 N N . ARG B 1 127 ? -1.687 -23.969 -25.422 1 98.06 127 ARG B N 1
ATOM 4896 C CA . ARG B 1 127 ? -0.936 -24.312 -26.625 1 98.06 127 ARG B CA 1
ATOM 4897 C C . ARG B 1 127 ? 0.549 -24.469 -26.312 1 98.06 127 ARG B C 1
ATOM 4899 O O . ARG B 1 127 ? 1.199 -25.391 -26.844 1 98.06 127 ARG B O 1
ATOM 4906 N N . ALA B 1 128 ? 1.013 -23.594 -25.516 1 97.38 128 ALA B N 1
ATOM 4907 C CA . ALA B 1 128 ? 2.424 -23.656 -25.141 1 97.38 128 ALA B CA 1
ATOM 4908 C C . ALA B 1 128 ? 2.744 -24.969 -24.422 1 97.38 128 ALA B C 1
ATOM 4910 O O . ALA B 1 128 ? 3.834 -25.516 -24.578 1 97.38 128 ALA B O 1
ATOM 4911 N N . ASP B 1 129 ? 1.87 -25.438 -23.594 1 97.75 129 ASP B N 1
ATOM 4912 C CA . ASP B 1 129 ? 2.043 -26.703 -22.906 1 97.75 129 ASP B CA 1
ATOM 4913 C C . ASP B 1 129 ? 2.223 -27.859 -23.906 1 97.75 129 ASP B C 1
ATOM 4915 O O . ASP B 1 129 ? 3.145 -28.656 -23.781 1 97.75 129 ASP B O 1
ATOM 4919 N N . VAL B 1 130 ? 1.42 -27.875 -24.922 1 98.69 130 VAL B N 1
ATOM 4920 C CA . VAL B 1 130 ? 1.479 -28.922 -25.953 1 98.69 130 VAL B CA 1
ATOM 4921 C C . VAL B 1 130 ? 2.76 -28.766 -26.766 1 98.69 130 VAL B C 1
ATOM 4923 O O . VAL B 1 130 ? 3.494 -29.734 -26.969 1 98.69 130 VAL B O 1
ATOM 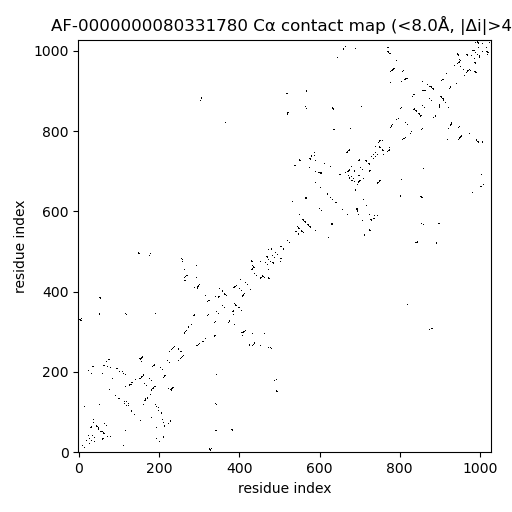4926 N N . ASP B 1 131 ? 3.061 -27.547 -27.125 1 98.31 131 ASP B N 1
ATOM 4927 C CA . ASP B 1 131 ? 4.234 -27.266 -27.953 1 98.31 131 ASP B CA 1
ATOM 4928 C C . ASP B 1 131 ? 5.52 -27.656 -27.219 1 98.31 131 ASP B C 1
ATOM 4930 O O . ASP B 1 131 ? 6.441 -28.203 -27.812 1 98.31 131 ASP B O 1
ATOM 4934 N N . ARG B 1 132 ? 5.547 -27.391 -26 1 97.44 132 ARG B N 1
ATOM 4935 C CA . ARG B 1 132 ? 6.738 -27.688 -25.219 1 97.44 132 ARG B CA 1
ATOM 4936 C C . ARG B 1 132 ? 6.977 -29.203 -25.156 1 97.44 132 ARG B C 1
ATOM 4938 O O . ARG B 1 132 ? 8.125 -29.656 -25.203 1 97.44 132 ARG B O 1
ATOM 4945 N N . ALA B 1 133 ? 5.957 -29.922 -25 1 97.88 133 ALA B N 1
ATOM 4946 C CA . ALA B 1 133 ? 6.094 -31.391 -25 1 97.88 133 ALA B CA 1
ATOM 4947 C C . ALA B 1 133 ? 6.645 -31.875 -26.344 1 97.88 133 ALA B C 1
ATOM 4949 O O . ALA B 1 133 ? 7.613 -32.625 -26.375 1 97.88 133 ALA B O 1
ATOM 4950 N N . ILE B 1 134 ? 6.051 -31.391 -27.438 1 98.5 134 ILE B N 1
ATOM 4951 C CA . ILE B 1 134 ? 6.398 -31.844 -28.766 1 98.5 134 ILE B CA 1
ATOM 4952 C C . ILE B 1 134 ? 7.828 -31.438 -29.109 1 98.5 134 ILE B C 1
ATOM 4954 O O . ILE B 1 134 ? 8.656 -32.281 -29.469 1 98.5 134 ILE B O 1
ATOM 4958 N N . ASP B 1 135 ? 8.117 -30.188 -28.922 1 97.88 135 ASP B N 1
ATOM 4959 C CA . ASP B 1 135 ? 9.43 -29.656 -29.25 1 97.88 135 ASP B CA 1
ATOM 4960 C C . ASP B 1 135 ? 10.516 -30.25 -28.359 1 97.88 135 ASP B C 1
ATOM 4962 O O . ASP B 1 135 ? 11.617 -30.562 -28.828 1 97.88 135 ASP B O 1
ATOM 4966 N N . GLY B 1 136 ? 10.188 -30.344 -27.141 1 97.62 136 GLY B N 1
ATOM 4967 C CA . GLY B 1 136 ? 11.141 -30.922 -26.203 1 97.62 136 GLY B CA 1
ATOM 4968 C C . GLY B 1 136 ? 11.508 -32.344 -26.547 1 97.62 136 GLY B C 1
ATOM 4969 O O . GLY B 1 136 ? 12.688 -32.719 -26.578 1 97.62 136 GLY B O 1
ATOM 4970 N N . VAL B 1 137 ? 10.555 -33.156 -26.812 1 98.5 137 VAL B N 1
ATOM 4971 C CA . VAL B 1 137 ? 10.812 -34.562 -27.109 1 98.5 137 VAL B CA 1
ATOM 4972 C C . VAL B 1 137 ? 11.523 -34.688 -28.453 1 98.5 137 VAL B C 1
ATOM 4974 O O . VAL B 1 137 ? 12.375 -35.562 -28.625 1 98.5 137 VAL B O 1
ATOM 4977 N N . ARG B 1 138 ? 11.156 -33.812 -29.375 1 98.44 138 ARG B N 1
ATOM 4978 C CA . ARG B 1 138 ? 11.844 -33.812 -30.672 1 98.44 138 ARG B CA 1
ATOM 4979 C C . ARG B 1 138 ? 13.352 -33.625 -30.484 1 98.44 138 ARG B C 1
ATOM 4981 O O . ARG B 1 138 ? 14.148 -34.25 -31.172 1 98.44 138 ARG B O 1
ATOM 4988 N N . TRP B 1 139 ? 13.695 -32.75 -29.625 1 98.25 139 TRP B N 1
ATOM 4989 C CA . TRP B 1 139 ? 15.109 -32.562 -29.312 1 98.25 139 TRP B CA 1
ATOM 4990 C C . TRP B 1 139 ? 15.734 -33.844 -28.766 1 98.25 139 TRP B C 1
ATOM 4992 O O . TRP B 1 139 ? 16.859 -34.188 -29.141 1 98.25 139 TRP B O 1
ATOM 5002 N N . TYR B 1 140 ? 15.07 -34.531 -27.922 1 98.25 140 TYR B N 1
ATOM 5003 C CA . TYR B 1 140 ? 15.586 -35.781 -27.375 1 98.25 140 TYR B CA 1
ATOM 5004 C C . TYR B 1 140 ? 15.719 -36.844 -28.453 1 98.25 140 TYR B C 1
ATOM 5006 O O . TYR B 1 140 ? 16.656 -37.656 -28.438 1 98.25 140 TYR B O 1
ATOM 5014 N N . VAL B 1 141 ? 14.781 -36.875 -29.375 1 98.56 141 VAL B N 1
ATOM 5015 C CA . VAL B 1 141 ? 14.859 -37.812 -30.484 1 98.56 141 VAL B CA 1
ATOM 5016 C C . VAL B 1 141 ? 16.172 -37.594 -31.25 1 98.56 141 VAL B C 1
ATOM 5018 O O . VAL B 1 141 ? 16.828 -38.562 -31.641 1 98.56 141 VAL B O 1
ATOM 5021 N N . GLU B 1 142 ? 16.516 -36.406 -31.406 1 98 142 GLU B N 1
ATOM 5022 C CA . GLU B 1 142 ? 17.719 -36.031 -32.156 1 98 142 GLU B CA 1
ATOM 5023 C C . GLU B 1 142 ? 18.969 -36.406 -31.359 1 98 142 GLU B C 1
ATOM 5025 O O . GLU B 1 142 ? 20 -36.75 -31.938 1 98 142 GLU B O 1
ATOM 5030 N N . GLU B 1 143 ? 18.906 -36.406 -30.031 1 97.62 143 GLU B N 1
ATOM 5031 C CA . GLU B 1 143 ? 20.109 -36.469 -29.203 1 97.62 143 GLU B CA 1
ATOM 5032 C C . GLU B 1 143 ? 20.219 -37.812 -28.484 1 97.62 143 GLU B C 1
ATOM 5034 O O . GLU B 1 143 ? 21.234 -38.094 -27.859 1 97.62 143 GLU B O 1
ATOM 5039 N N . ILE B 1 144 ? 19.281 -38.688 -28.578 1 97.56 144 ILE B N 1
ATOM 5040 C CA . ILE B 1 144 ? 19.094 -39.844 -27.688 1 97.56 144 ILE B CA 1
ATOM 5041 C C . ILE B 1 144 ? 20.281 -40.781 -27.797 1 97.56 144 ILE B C 1
ATOM 5043 O O . ILE B 1 144 ? 20.703 -41.375 -26.812 1 97.56 144 ILE B O 1
ATOM 5047 N N . GLU B 1 145 ? 20.812 -40.969 -28.984 1 96.12 145 GLU B N 1
ATOM 5048 C CA . GLU B 1 145 ? 21.922 -41.906 -29.156 1 96.12 145 GLU B CA 1
ATOM 5049 C C . GLU B 1 145 ? 23.141 -41.469 -28.328 1 96.12 145 GLU B C 1
ATOM 5051 O O . GLU B 1 145 ? 23.781 -42.281 -27.688 1 96.12 145 GLU B O 1
ATOM 5056 N N . ARG B 1 146 ? 23.359 -40.219 -28.438 1 95.88 146 ARG B N 1
ATOM 5057 C CA . ARG B 1 146 ? 24.469 -39.656 -27.656 1 95.88 146 ARG B CA 1
ATOM 5058 C C . ARG B 1 146 ? 24.219 -39.844 -26.156 1 95.88 146 ARG B C 1
ATOM 5060 O O . ARG B 1 146 ? 25.125 -40.188 -25.406 1 95.88 146 ARG B O 1
ATOM 5067 N N . MET B 1 147 ? 23.047 -39.688 -25.719 1 96.38 147 MET B N 1
ATOM 5068 C CA . MET B 1 147 ? 22.688 -39.688 -24.297 1 96.38 147 MET B CA 1
ATOM 5069 C C . MET B 1 147 ? 22.703 -41.125 -23.75 1 96.38 147 MET B C 1
ATOM 5071 O O . MET B 1 147 ? 23.031 -41.312 -22.578 1 96.38 147 MET B O 1
ATOM 5075 N N . LEU B 1 148 ? 22.25 -42.031 -24.422 1 95.56 148 LEU B N 1
ATOM 5076 C CA . LEU B 1 148 ? 22.219 -43.406 -24 1 95.56 148 LEU B CA 1
ATOM 5077 C C . LEU B 1 148 ? 23.625 -43.969 -23.812 1 95.56 148 LEU B C 1
ATOM 5079 O O . LEU B 1 148 ? 23.891 -44.688 -22.844 1 95.56 148 LEU B O 1
ATOM 5083 N N . ASP B 1 149 ? 24.594 -43.531 -24.672 1 90.88 149 ASP B N 1
ATOM 5084 C CA . ASP B 1 149 ? 26 -43.906 -24.547 1 90.88 149 ASP B CA 1
ATOM 5085 C C . ASP B 1 149 ? 26.125 -45.344 -24.047 1 90.88 149 ASP B C 1
ATOM 5087 O O . ASP B 1 149 ? 26.781 -45.594 -23.031 1 90.88 149 ASP B O 1
ATOM 5091 N N . ASN B 1 150 ? 25.484 -46.312 -24.609 1 88.31 150 ASN B N 1
ATOM 5092 C CA . ASN B 1 150 ? 25.5 -47.75 -24.359 1 88.31 150 ASN B CA 1
ATOM 5093 C C . ASN B 1 150 ? 24.828 -48.094 -23.031 1 88.31 150 ASN B C 1
ATOM 5095 O O . ASN B 1 150 ? 25.094 -49.156 -22.453 1 88.31 150 ASN B O 1
ATOM 5099 N N . ARG B 1 151 ? 23.953 -47.25 -22.5 1 95.19 151 ARG B N 1
ATOM 5100 C CA . ARG B 1 151 ? 23.156 -47.5 -21.297 1 95.19 151 ARG B CA 1
ATOM 5101 C C . ARG B 1 151 ? 21.922 -48.344 -21.625 1 95.19 151 ARG B C 1
ATOM 5103 O O . ARG B 1 151 ? 21.109 -47.938 -22.453 1 95.19 151 ARG B O 1
ATOM 5110 N N . PRO B 1 152 ? 21.797 -49.469 -20.984 1 96.06 152 PRO B N 1
ATOM 5111 C CA . PRO B 1 152 ? 20.562 -50.219 -21.188 1 96.06 152 PRO B CA 1
ATOM 5112 C C . PRO B 1 152 ? 19.391 -49.656 -20.375 1 96.06 152 PRO B C 1
ATOM 5114 O O . PRO B 1 152 ? 19.609 -48.969 -19.359 1 96.06 152 PRO B O 1
ATOM 5117 N N . PRO B 1 153 ? 18.156 -49.969 -20.875 1 97.25 153 PRO B N 1
ATOM 5118 C CA . PRO B 1 153 ? 17 -49.562 -20.094 1 97.25 153 PRO B CA 1
ATOM 5119 C C . PRO B 1 153 ? 16.953 -50.25 -18.734 1 97.25 153 PRO B C 1
ATOM 5121 O O . PRO B 1 153 ? 17.75 -51.156 -18.453 1 97.25 153 PRO B O 1
ATOM 5124 N N . LEU B 1 154 ? 16.078 -49.844 -17.875 1 97.19 154 LEU B N 1
ATOM 5125 C CA . LEU B 1 154 ? 15.891 -50.406 -16.547 1 97.19 154 LEU B CA 1
ATOM 5126 C C . LEU B 1 154 ? 15.289 -51.812 -16.625 1 97.19 154 LEU B C 1
ATOM 5128 O O . LEU B 1 154 ? 14.938 -52.281 -17.719 1 97.19 154 LEU B O 1
ATOM 5132 N N . ASP B 1 155 ? 15.188 -52.375 -15.461 1 95.56 155 ASP B N 1
ATOM 5133 C CA . ASP B 1 155 ? 14.68 -53.75 -15.422 1 95.56 155 ASP B CA 1
ATOM 5134 C C . ASP B 1 155 ? 13.148 -53.75 -15.461 1 95.56 155 ASP B C 1
ATOM 5136 O O . ASP B 1 155 ? 12.547 -54.812 -15.719 1 95.56 155 ASP B O 1
ATOM 5140 N N . GLY B 1 156 ? 12.508 -52.656 -15.188 1 98 156 GLY B N 1
ATOM 5141 C CA . GLY B 1 156 ? 11.062 -52.5 -15.211 1 98 156 GLY B CA 1
ATOM 5142 C C . GLY B 1 156 ? 10.594 -51.188 -15.742 1 98 156 GLY B C 1
ATOM 5143 O O . GLY B 1 156 ? 11.406 -50.281 -16 1 98 156 GLY B O 1
ATOM 5144 N N . PRO B 1 157 ? 9.258 -51.094 -15.93 1 98.62 157 PRO B N 1
ATOM 5145 C CA . PRO B 1 157 ? 8.703 -49.844 -16.469 1 98.62 157 PRO B CA 1
ATOM 5146 C C . PRO B 1 157 ? 8.867 -48.656 -15.516 1 98.62 157 PRO B C 1
ATOM 5148 O O . PRO B 1 157 ? 9.172 -48.844 -14.336 1 98.62 157 PRO B O 1
ATOM 5151 N N . VAL B 1 158 ? 8.734 -47.469 -16.062 1 98.5 158 VAL B N 1
ATOM 5152 C CA . VAL B 1 158 ? 8.758 -46.25 -15.273 1 98.5 158 VAL B CA 1
ATOM 5153 C C . VAL B 1 158 ? 7.332 -45.844 -14.898 1 98.5 158 VAL B C 1
ATOM 5155 O O . VAL B 1 158 ? 6.469 -45.719 -15.773 1 98.5 158 VAL B O 1
ATOM 5158 N N . SER B 1 159 ? 7.059 -45.688 -13.609 1 98.12 159 SER B N 1
ATOM 5159 C CA . SER B 1 159 ? 5.762 -45.25 -13.109 1 98.12 159 SER B CA 1
ATOM 5160 C C . SER B 1 159 ? 5.738 -43.719 -12.914 1 98.12 159 SER B C 1
ATOM 5162 O O . SER B 1 159 ? 6.484 -43.188 -12.094 1 98.12 159 SER B O 1
ATOM 5164 N N . ASN B 1 160 ? 4.852 -43.062 -13.656 1 97.38 160 ASN B N 1
ATOM 5165 C CA . ASN B 1 160 ? 4.75 -41.594 -13.617 1 97.38 160 ASN B CA 1
ATOM 5166 C C . ASN B 1 160 ? 3.475 -41.156 -12.914 1 97.38 160 ASN B C 1
ATOM 5168 O O . ASN B 1 160 ? 2.369 -41.5 -13.336 1 97.38 160 ASN B O 1
ATOM 5172 N N . ILE B 1 161 ? 3.656 -40.375 -11.859 1 94.25 161 ILE B N 1
ATOM 5173 C CA . ILE B 1 161 ? 2.576 -39.719 -11.133 1 94.25 161 ILE B CA 1
ATOM 5174 C C . ILE B 1 161 ? 2.781 -38.219 -11.141 1 94.25 161 ILE B C 1
ATOM 5176 O O . ILE B 1 161 ? 3.715 -37.719 -10.516 1 94.25 161 ILE B O 1
ATOM 5180 N N . ALA B 1 162 ? 1.953 -37.562 -11.883 1 90.19 162 ALA B N 1
ATOM 5181 C CA . ALA B 1 162 ? 2.213 -36.156 -12.078 1 90.19 162 ALA B CA 1
ATOM 5182 C C . ALA B 1 162 ? 1.003 -35.312 -11.672 1 90.19 162 ALA B C 1
ATOM 5184 O O . ALA B 1 162 ? -0.129 -35.812 -11.68 1 90.19 162 ALA B O 1
ATOM 5185 N N . SER B 1 163 ? 1.279 -34.094 -11.383 1 91.06 163 SER B N 1
ATOM 5186 C CA . SER B 1 163 ? 0.25 -33.094 -11.055 1 91.06 163 SER B CA 1
ATOM 5187 C C . SER B 1 163 ? -0.569 -32.719 -12.281 1 91.06 163 SER B C 1
ATOM 5189 O O . SER B 1 163 ? -0.162 -33 -13.414 1 91.06 163 SER B O 1
ATOM 5191 N N . TRP B 1 164 ? -1.581 -32.031 -12.055 1 95 164 TRP B N 1
ATOM 5192 C CA . TRP B 1 164 ? -2.594 -31.781 -13.07 1 95 164 TRP B CA 1
ATOM 5193 C C . TRP B 1 164 ? -2.211 -30.594 -13.938 1 95 164 TRP B C 1
ATOM 5195 O O . TRP B 1 164 ? -2.77 -30.391 -15.016 1 95 164 TRP B O 1
ATOM 5205 N N . ASN B 1 165 ? -1.302 -29.797 -13.57 1 95.94 165 ASN B N 1
ATOM 5206 C CA . ASN B 1 165 ? -1.194 -28.469 -14.148 1 95.94 165 ASN B CA 1
ATOM 5207 C C . ASN B 1 165 ? -0.407 -28.484 -15.461 1 95.94 165 ASN B C 1
ATOM 5209 O O . ASN B 1 165 ? -0.474 -27.547 -16.25 1 95.94 165 ASN B O 1
ATOM 5213 N N . TYR B 1 166 ? 0.349 -29.547 -15.711 1 96 166 TYR B N 1
ATOM 5214 C CA . TYR B 1 166 ? 1.073 -29.641 -16.969 1 96 166 TYR B CA 1
ATOM 5215 C C . TYR B 1 166 ? 1.075 -31.062 -17.516 1 96 166 TYR B C 1
ATOM 5217 O O . TYR B 1 166 ? 2.131 -31.688 -17.609 1 96 166 TYR B O 1
ATOM 5225 N N . PRO B 1 167 ? -0.006 -31.531 -18.031 1 96.75 167 PRO B N 1
ATOM 5226 C CA . PRO B 1 167 ? -0.118 -32.906 -18.531 1 96.75 167 PRO B CA 1
ATOM 5227 C C . PRO B 1 167 ? 0.758 -33.188 -19.75 1 96.75 167 PRO B C 1
ATOM 5229 O O . PRO B 1 167 ? 1.302 -34.281 -19.891 1 96.75 167 PRO B O 1
ATOM 5232 N N . MET B 1 168 ? 0.921 -32.156 -20.562 1 97.88 168 MET B N 1
ATOM 5233 C CA . MET B 1 168 ? 1.683 -32.375 -21.781 1 97.88 168 MET B CA 1
ATOM 5234 C C . MET B 1 168 ? 3.166 -32.094 -21.562 1 97.88 168 MET B C 1
ATOM 5236 O O . MET B 1 168 ? 3.994 -33 -21.656 1 97.88 168 MET B O 1
ATOM 5240 N N . SER B 1 169 ? 3.48 -30.953 -21.094 1 96.38 169 SER B N 1
ATOM 5241 C CA . SER B 1 169 ? 4.871 -30.516 -21.047 1 96.38 169 SER B CA 1
ATOM 5242 C C . SER B 1 169 ? 5.645 -31.234 -19.953 1 96.38 169 SER B C 1
ATOM 5244 O O . SER B 1 169 ? 6.875 -31.266 -19.984 1 96.38 169 SER B O 1
ATOM 5246 N N . VAL B 1 170 ? 4.914 -31.781 -19 1 95 170 VAL B N 1
ATOM 5247 C CA . VAL B 1 170 ? 5.617 -32.5 -17.922 1 95 170 VAL B CA 1
ATOM 5248 C C . VAL B 1 170 ? 5.406 -34 -18.062 1 95 170 VAL B C 1
ATOM 5250 O O . VAL B 1 170 ? 6.348 -34.75 -18.359 1 95 170 VAL B O 1
ATOM 5253 N N . LEU B 1 171 ? 4.207 -34.438 -18.078 1 96.5 171 LEU B N 1
ATOM 5254 C CA . LEU B 1 171 ? 3.928 -35.844 -18 1 96.5 171 LEU B CA 1
ATOM 5255 C C . LEU B 1 171 ? 4.164 -36.531 -19.344 1 96.5 171 LEU B C 1
ATOM 5257 O O . LEU B 1 171 ? 4.98 -37.438 -19.438 1 96.5 171 LEU B O 1
ATOM 5261 N N . VAL B 1 172 ? 3.523 -36.094 -20.391 1 98.25 172 VAL B N 1
ATOM 5262 C CA . VAL B 1 172 ? 3.672 -36.719 -21.688 1 98.25 172 VAL B CA 1
ATOM 5263 C C . VAL B 1 172 ? 5.113 -36.594 -22.172 1 98.25 172 VAL B C 1
ATOM 5265 O O . VAL B 1 172 ? 5.684 -37.531 -22.719 1 98.25 172 VAL B O 1
ATOM 5268 N N . HIS B 1 173 ? 5.652 -35.438 -21.969 1 98 173 HIS B N 1
ATOM 5269 C CA . HIS B 1 173 ? 7.055 -35.219 -22.297 1 98 173 HIS B CA 1
ATOM 5270 C C . HIS B 1 173 ? 7.941 -36.281 -21.656 1 98 173 HIS B C 1
ATOM 5272 O O . HIS B 1 173 ? 8.734 -36.938 -22.328 1 98 173 HIS B O 1
ATOM 5278 N N . ALA B 1 174 ? 7.836 -36.438 -20.375 1 97.06 174 ALA B N 1
ATOM 5279 C CA . ALA B 1 174 ? 8.648 -37.406 -19.641 1 97.06 174 ALA B CA 1
ATOM 5280 C C . ALA B 1 174 ? 8.414 -38.844 -20.156 1 97.06 174 ALA B C 1
ATOM 5282 O O . ALA B 1 174 ? 9.367 -39.594 -20.391 1 97.06 174 ALA B O 1
ATOM 5283 N N . MET B 1 175 ? 7.207 -39.156 -20.359 1 98.44 175 MET B N 1
ATOM 5284 C CA . MET B 1 175 ? 6.848 -40.5 -20.797 1 98.44 175 MET B CA 1
ATOM 5285 C C . MET B 1 175 ? 7.508 -40.812 -22.141 1 98.44 175 MET B C 1
ATOM 5287 O O . MET B 1 175 ? 8.086 -41.906 -22.297 1 98.44 175 MET B O 1
ATOM 5291 N N . LEU B 1 176 ? 7.406 -39.906 -23.047 1 98.81 176 LEU B N 1
ATOM 5292 C CA . LEU B 1 176 ? 7.934 -40.188 -24.375 1 98.81 176 LEU B CA 1
ATOM 5293 C C . LEU B 1 176 ? 9.453 -40.281 -24.359 1 98.81 176 LEU B C 1
ATOM 5295 O O . LEU B 1 176 ? 10.047 -41.094 -25.062 1 98.81 176 LEU B O 1
ATOM 5299 N N . VAL B 1 177 ? 10.086 -39.438 -23.547 1 98.5 177 VAL B N 1
ATOM 5300 C CA . VAL B 1 177 ? 11.539 -39.531 -23.406 1 98.5 177 VAL B CA 1
ATOM 5301 C C . VAL B 1 177 ? 11.938 -40.844 -22.75 1 98.5 177 VAL B C 1
ATOM 5303 O O . VAL B 1 177 ? 12.914 -41.469 -23.156 1 98.5 177 VAL B O 1
ATOM 5306 N N . GLN B 1 178 ? 11.227 -41.219 -21.781 1 98.56 178 GLN B N 1
ATOM 5307 C CA . GLN B 1 178 ? 11.484 -42.5 -21.094 1 98.56 178 GLN B CA 1
ATOM 5308 C C . GLN B 1 178 ? 11.312 -43.688 -22.047 1 98.56 178 GLN B C 1
ATOM 5310 O O . GLN B 1 178 ? 12.117 -44.625 -22.031 1 98.56 178 GLN B O 1
ATOM 5315 N N . ALA B 1 179 ? 10.273 -43.625 -22.859 1 98.81 179 ALA B N 1
ATOM 5316 C CA . ALA B 1 179 ? 10.07 -44.656 -23.875 1 98.81 179 ALA B CA 1
ATOM 5317 C C . ALA B 1 179 ? 11.211 -44.656 -24.875 1 98.81 179 ALA B C 1
ATOM 5319 O O . ALA B 1 179 ? 11.695 -45.719 -25.281 1 98.81 179 ALA B O 1
ATOM 5320 N N . LEU B 1 180 ? 11.57 -43.5 -25.266 1 98.56 180 LEU B N 1
ATOM 5321 C CA . LEU B 1 180 ? 12.688 -43.344 -26.188 1 98.56 180 LEU B CA 1
ATOM 5322 C C . LEU B 1 180 ? 13.953 -43.969 -25.609 1 98.56 180 LEU B C 1
ATOM 5324 O O . LEU B 1 180 ? 14.758 -44.531 -26.359 1 98.56 180 LEU B O 1
ATOM 5328 N N . ALA B 1 181 ? 14.102 -43.938 -24.328 1 98.31 181 ALA B N 1
ATOM 5329 C CA . ALA B 1 181 ? 15.266 -44.5 -23.625 1 98.31 181 ALA B CA 1
ATOM 5330 C C . ALA B 1 181 ? 15.148 -46 -23.469 1 98.31 181 ALA B C 1
ATOM 5332 O O . ALA B 1 181 ? 16.047 -46.656 -22.922 1 98.31 181 ALA B O 1
ATOM 5333 N N . GLY B 1 182 ? 14.016 -46.562 -23.844 1 98.44 182 GLY B N 1
ATOM 5334 C CA . GLY B 1 182 ? 13.898 -48.031 -23.922 1 98.44 182 GLY B CA 1
ATOM 5335 C C . GLY B 1 182 ? 13.008 -48.594 -22.828 1 98.44 182 GLY B C 1
ATOM 5336 O O . GLY B 1 182 ? 12.977 -49.812 -22.625 1 98.44 182 GLY B O 1
ATOM 5337 N N . ASN B 1 183 ? 12.258 -47.719 -22.172 1 98.75 183 ASN B N 1
ATOM 5338 C CA . ASN B 1 183 ? 11.398 -48.188 -21.094 1 98.75 183 ASN B CA 1
ATOM 5339 C C . ASN B 1 183 ? 9.93 -48.156 -21.5 1 98.75 183 ASN B C 1
ATOM 5341 O O . ASN B 1 183 ? 9.5 -47.281 -22.25 1 98.75 183 ASN B O 1
ATOM 5345 N N . ALA B 1 184 ? 9.148 -49.156 -21.016 1 98.81 184 ALA B N 1
ATOM 5346 C CA . ALA B 1 184 ? 7.707 -48.938 -20.969 1 98.81 184 ALA B CA 1
ATOM 5347 C C . ALA B 1 184 ? 7.336 -47.906 -19.906 1 98.81 184 ALA B C 1
ATOM 5349 O O . ALA B 1 184 ? 8.094 -47.688 -18.953 1 98.81 184 ALA B O 1
ATOM 5350 N N . VAL B 1 185 ? 6.184 -47.312 -20.156 1 98.81 185 VAL B N 1
ATOM 5351 C CA . VAL B 1 185 ? 5.836 -46.219 -19.266 1 98.81 185 VAL B CA 1
ATOM 5352 C C . VAL B 1 185 ? 4.402 -46.375 -18.766 1 98.81 185 VAL B C 1
ATOM 5354 O O . VAL B 1 185 ? 3.525 -46.812 -19.5 1 98.81 185 VAL B O 1
ATOM 5357 N N . ILE B 1 186 ? 4.18 -46.031 -17.469 1 98.56 186 ILE B N 1
ATOM 5358 C CA . ILE B 1 186 ? 2.875 -46 -16.812 1 98.56 186 ILE B CA 1
ATOM 5359 C C . ILE B 1 186 ? 2.57 -44.562 -16.328 1 98.56 186 ILE B C 1
ATOM 5361 O O . ILE B 1 186 ? 3.416 -43.906 -15.719 1 98.56 186 ILE B O 1
ATOM 5365 N N . ALA B 1 187 ? 1.412 -44.156 -16.672 1 97.38 187 ALA B N 1
ATOM 5366 C CA . ALA B 1 187 ? 0.943 -42.875 -16.156 1 97.38 187 ALA B CA 1
ATOM 5367 C C . ALA B 1 187 ? -0.344 -43.031 -15.352 1 97.38 187 ALA B C 1
ATOM 5369 O O . ALA B 1 187 ? -1.276 -43.688 -15.797 1 97.38 187 ALA B O 1
ATOM 5370 N N . LYS B 1 188 ? -0.314 -42.531 -14.18 1 95.94 188 LYS B N 1
ATOM 5371 C CA . LYS B 1 188 ? -1.567 -42.312 -13.453 1 95.94 188 LYS B CA 1
ATOM 5372 C C . LYS B 1 188 ? -2.16 -40.938 -13.758 1 95.94 188 LYS B C 1
ATOM 5374 O O . LYS B 1 188 ? -1.496 -39.938 -13.578 1 95.94 188 LYS B O 1
ATOM 5379 N N . THR B 1 189 ? -3.398 -40.938 -14.188 1 93.75 189 THR B N 1
ATOM 5380 C CA . THR B 1 189 ? -4.035 -39.656 -14.461 1 93.75 189 THR B CA 1
ATOM 5381 C C . THR B 1 189 ? -4.172 -38.812 -13.188 1 93.75 189 THR B C 1
ATOM 5383 O O . THR B 1 189 ? -4.449 -39.375 -12.117 1 93.75 189 THR B O 1
ATOM 5386 N N . PRO B 1 190 ? -3.932 -37.531 -13.297 1 90.94 190 PRO B N 1
ATOM 5387 C CA . PRO B 1 190 ? -4.246 -36.688 -12.125 1 90.94 190 PRO B CA 1
ATOM 5388 C C . PRO B 1 190 ? -5.715 -36.812 -11.711 1 90.94 190 PRO B C 1
ATOM 5390 O O . PRO B 1 190 ? -6.578 -37.062 -12.547 1 90.94 190 PRO B O 1
ATOM 5393 N N . THR B 1 191 ? -5.914 -36.531 -10.484 1 85.94 191 THR B N 1
ATOM 5394 C CA . THR B 1 191 ? -7.266 -36.625 -9.945 1 85.94 191 THR B CA 1
ATOM 5395 C C . THR B 1 191 ? -8.141 -35.5 -10.469 1 85.94 191 THR B C 1
ATOM 5397 O O . THR B 1 191 ? -9.32 -35.719 -10.766 1 85.94 191 THR B O 1
ATOM 5400 N N . ASP B 1 192 ? -7.656 -34.25 -10.555 1 86.69 192 ASP B N 1
ATOM 5401 C CA . ASP B 1 192 ? -8.492 -33.062 -10.773 1 86.69 192 ASP B CA 1
ATOM 5402 C C . ASP B 1 192 ? -8.414 -32.594 -12.227 1 86.69 192 ASP B C 1
ATOM 5404 O O . ASP B 1 192 ? -9.047 -31.594 -12.594 1 86.69 192 ASP B O 1
ATOM 5408 N N . GLY B 1 193 ? -7.926 -33.406 -13.211 1 85.44 193 GLY B N 1
ATOM 5409 C CA . GLY B 1 193 ? -7.934 -32.875 -14.555 1 85.44 193 GLY B CA 1
ATOM 5410 C C . GLY B 1 193 ? -6.957 -33.562 -15.484 1 85.44 193 GLY B C 1
ATOM 5411 O O . GLY B 1 193 ? -6.148 -34.375 -15.047 1 85.44 193 GLY B O 1
ATOM 5412 N N . GLY B 1 194 ? -7.18 -33.156 -16.828 1 93.38 194 GLY B N 1
ATOM 5413 C CA . GLY B 1 194 ? -6.258 -33.594 -17.875 1 93.38 194 GLY B CA 1
ATOM 5414 C C . GLY B 1 194 ? -6.543 -34.969 -18.406 1 93.38 194 GLY B C 1
ATOM 5415 O O . GLY B 1 194 ? -5.797 -35.469 -19.25 1 93.38 194 GLY B O 1
ATOM 5416 N N . VAL B 1 195 ? -7.645 -35.531 -18 1 95.25 195 VAL B N 1
ATOM 5417 C CA . VAL B 1 195 ? -7.883 -36.938 -18.297 1 95.25 195 VAL B CA 1
ATOM 5418 C C . VAL B 1 195 ? -8.141 -37.094 -19.797 1 95.25 195 VAL B C 1
ATOM 5420 O O . VAL B 1 195 ? -7.613 -38.031 -20.422 1 95.25 195 VAL B O 1
ATOM 5423 N N . ALA B 1 196 ? -8.984 -36.281 -20.359 1 97.31 196 ALA B N 1
ATOM 5424 C CA . ALA B 1 196 ? -9.273 -36.375 -21.781 1 97.31 196 ALA B CA 1
ATOM 5425 C C . ALA B 1 196 ? -8.031 -36.094 -22.625 1 97.31 196 ALA B C 1
ATOM 5427 O O . ALA B 1 196 ? -7.746 -36.781 -23.594 1 97.31 196 ALA B O 1
ATOM 5428 N N . CYS B 1 197 ? -7.324 -35.062 -22.25 1 98.38 197 CYS B N 1
ATOM 5429 C CA . CYS B 1 197 ? -6.102 -34.688 -22.953 1 98.38 197 CYS B CA 1
ATOM 5430 C C . CYS B 1 197 ? -5.094 -35.844 -22.938 1 98.38 197 CYS B C 1
ATOM 5432 O O . CYS B 1 197 ? -4.551 -36.219 -23.969 1 98.38 197 CYS B O 1
ATOM 5434 N N . LEU B 1 198 ? -4.891 -36.406 -21.766 1 98.44 198 LEU B N 1
ATOM 5435 C CA . LEU B 1 198 ? -3.947 -37.5 -21.609 1 98.44 198 LEU B CA 1
ATOM 5436 C C . LEU B 1 198 ? -4.422 -38.719 -22.375 1 98.44 198 LEU B C 1
ATOM 5438 O O . LEU B 1 198 ? -3.613 -39.438 -22.984 1 98.44 198 LEU B O 1
ATOM 5442 N N . THR B 1 199 ? -5.703 -38.969 -22.328 1 98.5 199 THR B N 1
ATOM 5443 C CA . THR B 1 199 ? -6.27 -40.094 -23.062 1 98.5 199 THR B CA 1
ATOM 5444 C C . THR B 1 199 ? -5.984 -39.969 -24.562 1 98.5 199 THR B C 1
ATOM 5446 O O . THR B 1 199 ? -5.523 -40.906 -25.188 1 98.5 199 THR B O 1
ATOM 5449 N N . LEU B 1 200 ? -6.246 -38.781 -25.078 1 98.81 200 LEU B N 1
ATOM 5450 C CA . LEU B 1 200 ? -5.988 -38.562 -26.5 1 98.81 200 LEU B CA 1
ATOM 5451 C C . LEU B 1 200 ? -4.508 -38.719 -26.812 1 98.81 200 LEU B C 1
ATOM 5453 O O . LEU B 1 200 ? -4.145 -39.406 -27.766 1 98.81 200 LEU B O 1
ATOM 5457 N N . ALA B 1 201 ? -3.645 -38.125 -26.047 1 98.88 201 ALA B N 1
ATOM 5458 C CA . ALA B 1 201 ? -2.203 -38.219 -26.281 1 98.88 201 ALA B CA 1
ATOM 5459 C C . ALA B 1 201 ? -1.722 -39.656 -26.234 1 98.88 201 ALA B C 1
ATOM 5461 O O . ALA B 1 201 ? -0.935 -40.094 -27.078 1 98.88 201 ALA B O 1
ATOM 5462 N N . CYS B 1 202 ? -2.201 -40.438 -25.266 1 98.75 202 CYS B N 1
ATOM 5463 C CA . CYS B 1 202 ? -1.791 -41.812 -25.094 1 98.75 202 CYS B CA 1
ATOM 5464 C C . CYS B 1 202 ? -2.332 -42.688 -26.234 1 98.75 202 CYS B C 1
ATOM 5466 O O . CYS B 1 202 ? -1.68 -43.625 -26.656 1 98.75 202 CYS B O 1
ATOM 5468 N N . ALA B 1 203 ? -3.553 -42.344 -26.688 1 98.81 203 ALA B N 1
ATOM 5469 C CA . ALA B 1 203 ? -4.105 -43.062 -27.828 1 98.81 203 ALA B CA 1
ATOM 5470 C C . ALA B 1 203 ? -3.227 -42.906 -29.062 1 98.81 203 ALA B C 1
ATOM 5472 O O . ALA B 1 203 ? -2.936 -43.875 -29.766 1 98.81 203 ALA B O 1
ATOM 5473 N N . LEU B 1 204 ? -2.832 -41.719 -29.297 1 98.81 204 LEU B N 1
ATOM 5474 C CA . LEU B 1 204 ? -1.979 -41.438 -30.438 1 98.81 204 LEU B CA 1
ATOM 5475 C C . LEU B 1 204 ? -0.624 -42.125 -30.297 1 98.81 204 LEU B C 1
ATOM 5477 O O . LEU B 1 204 ? -0.077 -42.625 -31.281 1 98.81 204 LEU B O 1
ATOM 5481 N N . ALA B 1 205 ? -0.078 -42.188 -29.109 1 98.81 205 ALA B N 1
ATOM 5482 C CA . ALA B 1 205 ? 1.195 -42.844 -28.859 1 98.81 205 ALA B CA 1
ATOM 5483 C C . ALA B 1 205 ? 1.061 -44.375 -29.016 1 98.81 205 ALA B C 1
ATOM 5485 O O . ALA B 1 205 ? 1.908 -45 -29.641 1 98.81 205 ALA B O 1
ATOM 5486 N N . ALA B 1 206 ? 0.022 -44.875 -28.438 1 98.69 206 ALA B N 1
ATOM 5487 C CA . ALA B 1 206 ? -0.206 -46.312 -28.484 1 98.69 206 ALA B CA 1
ATOM 5488 C C . ALA B 1 206 ? -0.339 -46.812 -29.922 1 98.69 206 ALA B C 1
ATOM 5490 O O . ALA B 1 206 ? 0.121 -47.906 -30.266 1 98.69 206 ALA B O 1
ATOM 5491 N N . ARG B 1 207 ? -0.932 -46.031 -30.781 1 98.25 207 ARG B N 1
ATOM 5492 C CA . ARG B 1 207 ? -1.119 -46.375 -32.188 1 98.25 207 ARG B CA 1
ATOM 5493 C C . ARG B 1 207 ? 0.222 -46.531 -32.906 1 98.25 207 ARG B C 1
ATOM 5495 O O . ARG B 1 207 ? 0.345 -47.281 -33.875 1 98.25 207 ARG B O 1
ATOM 5502 N N . GLU B 1 208 ? 1.155 -45.781 -32.406 1 98.31 208 GLU B N 1
ATOM 5503 C CA . GLU B 1 208 ? 2.482 -45.844 -33 1 98.31 208 GLU B CA 1
ATOM 5504 C C . GLU B 1 208 ? 3.332 -46.938 -32.344 1 98.31 208 GLU B C 1
ATOM 5506 O O . GLU B 1 208 ? 4.531 -47.031 -32.625 1 98.31 208 GLU B O 1
ATOM 5511 N N . GLY B 1 209 ? 2.74 -47.656 -31.453 1 98.19 209 GLY B N 1
ATOM 5512 C CA . GLY B 1 209 ? 3.402 -48.812 -30.859 1 98.19 209 GLY B CA 1
ATOM 5513 C C . GLY B 1 209 ? 4.172 -48.469 -29.594 1 98.19 209 GLY B C 1
ATOM 5514 O O . GLY B 1 209 ? 4.961 -49.281 -29.109 1 98.19 209 GLY B O 1
ATOM 5515 N N . ILE B 1 210 ? 4.047 -47.281 -29.094 1 98.75 210 ILE B N 1
ATOM 5516 C CA . ILE B 1 210 ? 4.695 -46.938 -27.844 1 98.75 210 ILE B CA 1
ATOM 5517 C C . ILE B 1 210 ? 4.062 -47.719 -26.703 1 98.75 210 ILE B C 1
ATOM 5519 O O . ILE B 1 210 ? 2.838 -47.812 -26.594 1 98.75 210 ILE B O 1
ATOM 5523 N N . PRO B 1 211 ? 4.836 -48.344 -25.844 1 98.75 211 PRO B N 1
ATOM 5524 C CA . PRO B 1 211 ? 4.289 -49.125 -24.734 1 98.75 211 PRO B CA 1
ATOM 5525 C C . PRO B 1 211 ? 3.811 -48.25 -23.578 1 98.75 211 PRO B C 1
ATOM 5527 O O . PRO B 1 211 ? 4.465 -48.188 -22.531 1 98.75 211 PRO B O 1
ATOM 5530 N N . VAL B 1 212 ? 2.646 -47.75 -23.719 1 98.62 212 VAL B N 1
ATOM 5531 C CA . VAL B 1 212 ? 2.078 -46.844 -22.75 1 98.62 212 VAL B CA 1
ATOM 5532 C C . VAL B 1 212 ? 0.935 -47.5 -21.984 1 98.62 212 VAL B C 1
ATOM 5534 O O . VAL B 1 212 ? 0.141 -48.25 -22.578 1 98.62 212 VAL B O 1
ATOM 5537 N N . THR B 1 213 ? 0.928 -47.312 -20.703 1 98.69 213 THR B N 1
ATOM 5538 C CA . THR B 1 213 ? -0.175 -47.625 -19.812 1 98.69 213 THR B CA 1
ATOM 5539 C C . THR B 1 213 ? -0.752 -46.375 -19.172 1 98.69 213 THR B C 1
ATOM 5541 O O . THR B 1 213 ? -0.013 -45.562 -18.625 1 98.69 213 THR B O 1
ATOM 5544 N N . LEU B 1 214 ? -2.035 -46.156 -19.328 1 98.19 214 LEU B N 1
ATOM 5545 C CA . LEU B 1 214 ? -2.74 -45.031 -18.734 1 98.19 214 LEU B CA 1
ATOM 5546 C C . LEU B 1 214 ? -3.852 -45.5 -17.812 1 98.19 214 LEU B C 1
ATOM 5548 O O . LEU B 1 214 ? -4.844 -46.062 -18.266 1 98.19 214 LEU B O 1
ATOM 5552 N N . VAL B 1 215 ? -3.664 -45.188 -16.484 1 97.19 215 VAL B N 1
ATOM 5553 C CA . VAL B 1 215 ? -4.641 -45.688 -15.523 1 97.19 215 VAL B CA 1
ATOM 5554 C C . VAL B 1 215 ? -5.09 -44.562 -14.617 1 97.19 215 VAL B C 1
ATOM 5556 O O . VAL B 1 215 ? -4.344 -43.594 -14.398 1 97.19 215 VAL B O 1
ATOM 5559 N N . SER B 1 216 ? -6.309 -44.688 -14.156 1 94.38 216 SER B N 1
ATOM 5560 C CA . SER B 1 216 ? -6.875 -43.719 -13.227 1 94.38 216 SER B CA 1
ATOM 5561 C C . SER B 1 216 ? -7.168 -44.375 -11.875 1 94.38 216 SER B C 1
ATOM 5563 O O . SER B 1 216 ? -7.562 -45.531 -11.805 1 94.38 216 SER B O 1
ATOM 5565 N N . GLY B 1 217 ? -6.906 -43.594 -10.812 1 89.12 217 GLY B N 1
ATOM 5566 C CA . GLY B 1 217 ? -7.188 -44.062 -9.469 1 89.12 217 GLY B CA 1
ATOM 5567 C C . GLY B 1 217 ? -6.68 -43.125 -8.383 1 89.12 217 GLY B C 1
ATOM 5568 O O . GLY B 1 217 ? -5.988 -42.156 -8.672 1 89.12 217 GLY B O 1
ATOM 5569 N N . SER B 1 218 ? -7.078 -43.469 -7.148 1 84.88 218 SER B N 1
ATOM 5570 C CA . SER B 1 218 ? -6.582 -42.719 -6.012 1 84.88 218 SER B CA 1
ATOM 5571 C C . SER B 1 218 ? -5.109 -43 -5.75 1 84.88 218 SER B C 1
ATOM 5573 O O . SER B 1 218 ? -4.68 -44.156 -5.785 1 84.88 218 SER B O 1
ATOM 5575 N N . GLY B 1 219 ? -4.387 -41.906 -5.551 1 77.62 219 GLY B N 1
ATOM 5576 C CA . GLY B 1 219 ? -2.973 -42.094 -5.258 1 77.62 219 GLY B CA 1
ATOM 5577 C C . GLY B 1 219 ? -2.711 -43 -4.082 1 77.62 219 GLY B C 1
ATOM 5578 O O . GLY B 1 219 ? -1.862 -43.906 -4.164 1 77.62 219 GLY B O 1
ATOM 5579 N N . GLY B 1 220 ? -3.477 -42.812 -3.059 1 81.06 220 GLY B N 1
ATOM 5580 C CA . GLY B 1 220 ? -3.32 -43.625 -1.88 1 81.06 220 GLY B CA 1
ATOM 5581 C C . GLY B 1 220 ? -3.674 -45.094 -2.131 1 81.06 220 GLY B C 1
ATOM 5582 O O . GLY B 1 220 ? -2.939 -46 -1.724 1 81.06 220 GLY B O 1
ATOM 5583 N N . GLU B 1 221 ? -4.598 -45.312 -2.9 1 86 221 GLU B N 1
ATOM 5584 C CA . GLU B 1 221 ? -5.109 -46.656 -3.123 1 86 221 GLU B CA 1
ATOM 5585 C C . GLU B 1 221 ? -4.199 -47.438 -4.066 1 86 221 GLU B C 1
ATOM 5587 O O . GLU B 1 221 ? -4.082 -48.656 -3.949 1 86 221 GLU B O 1
ATOM 5592 N N . LEU B 1 222 ? -3.586 -46.75 -4.957 1 91.81 222 LEU B N 1
ATOM 5593 C CA . LEU B 1 222 ? -2.807 -47.469 -5.973 1 91.81 222 LEU B CA 1
ATOM 5594 C C . LEU B 1 222 ? -1.314 -47.375 -5.668 1 91.81 222 LEU B C 1
ATOM 5596 O O . LEU B 1 222 ? -0.486 -47.812 -6.477 1 91.81 222 LEU B O 1
ATOM 5600 N N . SER B 1 223 ? -0.997 -46.844 -4.48 1 88.19 223 SER B N 1
ATOM 5601 C CA . SER B 1 223 ? 0.402 -46.625 -4.129 1 88.19 223 SER B CA 1
ATOM 5602 C C . SER B 1 223 ? 1.187 -47.938 -4.129 1 88.19 223 SER B C 1
ATOM 5604 O O . SER B 1 223 ? 2.328 -47.969 -4.59 1 88.19 223 SER B O 1
ATOM 5606 N N . GLU B 1 224 ? 0.652 -48.938 -3.607 1 90.25 224 GLU B N 1
ATOM 5607 C CA . GLU B 1 224 ? 1.319 -50.25 -3.547 1 90.25 224 GLU B CA 1
ATOM 5608 C C . GLU B 1 224 ? 1.681 -50.75 -4.941 1 90.25 224 GLU B C 1
ATOM 5610 O O . GLU B 1 224 ? 2.764 -51.312 -5.148 1 90.25 224 GLU B O 1
ATOM 5615 N N . GLU B 1 225 ? 0.803 -50.531 -5.879 1 94.5 225 GLU B N 1
ATOM 5616 C CA . GLU B 1 225 ? 0.971 -51.094 -7.219 1 94.5 225 GLU B CA 1
ATOM 5617 C C . GLU B 1 225 ? 1.83 -50.188 -8.094 1 94.5 225 GLU B C 1
ATOM 5619 O O . GLU B 1 225 ? 2.615 -50.656 -8.914 1 94.5 225 GLU B O 1
ATOM 5624 N N . LEU B 1 226 ? 1.698 -48.875 -7.875 1 96.25 226 LEU B N 1
ATOM 5625 C CA . LEU B 1 226 ? 2.324 -47.969 -8.805 1 96.25 226 LEU B CA 1
ATOM 5626 C C . LEU B 1 226 ? 3.645 -47.438 -8.25 1 96.25 226 LEU B C 1
ATOM 5628 O O . LEU B 1 226 ? 4.449 -46.875 -8.984 1 96.25 226 LEU B O 1
ATOM 5632 N N . VAL B 1 227 ? 3.887 -47.625 -6.957 1 94.88 227 VAL B N 1
ATOM 5633 C CA . VAL B 1 227 ? 5.082 -47.062 -6.348 1 94.88 227 VAL B CA 1
ATOM 5634 C C . VAL B 1 227 ? 5.934 -48.156 -5.738 1 94.88 227 VAL B C 1
ATOM 5636 O O . VAL B 1 227 ? 7.086 -48.375 -6.133 1 94.88 227 VAL B O 1
ATOM 5639 N N . ARG B 1 228 ? 5.395 -49.062 -5.023 1 94.75 228 ARG B N 1
ATOM 5640 C CA . ARG B 1 228 ? 6.145 -50 -4.211 1 94.75 228 ARG B CA 1
ATOM 5641 C C . ARG B 1 228 ? 6.398 -51.281 -4.984 1 94.75 228 ARG B C 1
ATOM 5643 O O . ARG B 1 228 ? 7.293 -52.062 -4.633 1 94.75 228 ARG B O 1
ATOM 5650 N N . ALA B 1 229 ? 5.637 -51.594 -5.977 1 95.75 229 ALA B N 1
ATOM 5651 C CA . ALA B 1 229 ? 5.723 -52.844 -6.684 1 95.75 229 ALA B CA 1
ATOM 5652 C C . ALA B 1 229 ? 7.145 -53.125 -7.168 1 95.75 229 ALA B C 1
ATOM 5654 O O . ALA B 1 229 ? 7.781 -52.25 -7.754 1 95.75 229 ALA B O 1
ATOM 5655 N N . PRO B 1 230 ? 7.652 -54.312 -6.957 1 95.31 230 PRO B N 1
ATOM 5656 C CA . PRO B 1 230 ? 9.016 -54.625 -7.379 1 95.31 230 PRO B CA 1
ATOM 5657 C C . PRO B 1 230 ? 9.188 -54.594 -8.898 1 95.31 230 PRO B C 1
ATOM 5659 O O . PRO B 1 230 ? 10.305 -54.469 -9.398 1 95.31 230 PRO B O 1
ATOM 5662 N N . GLU B 1 231 ? 8.008 -54.719 -9.633 1 96.75 231 GLU B N 1
ATOM 5663 C CA . GLU B 1 231 ? 8.031 -54.719 -11.094 1 96.75 231 GLU B CA 1
ATOM 5664 C C . GLU B 1 231 ? 8.414 -53.344 -11.625 1 96.75 231 GLU B C 1
ATOM 5666 O O . GLU B 1 231 ? 8.859 -53.188 -12.766 1 96.75 231 GLU B O 1
ATOM 5671 N N . ILE B 1 232 ? 8.227 -52.344 -10.789 1 97.62 232 ILE B N 1
ATOM 5672 C CA . ILE B 1 232 ? 8.477 -50.969 -11.219 1 97.62 232 ILE B CA 1
ATOM 5673 C C . ILE B 1 232 ? 9.977 -50.688 -11.164 1 97.62 232 ILE B C 1
ATOM 5675 O O . ILE B 1 232 ? 10.617 -50.906 -10.133 1 97.62 232 ILE B O 1
ATOM 5679 N N . GLY B 1 233 ? 10.5 -50.125 -12.234 1 96.62 233 GLY B N 1
ATOM 5680 C CA . GLY B 1 233 ? 11.922 -49.844 -12.32 1 96.62 233 GLY B CA 1
ATOM 5681 C C . GLY B 1 233 ? 12.297 -48.469 -11.773 1 96.62 233 GLY B C 1
ATOM 5682 O O . GLY B 1 233 ? 13.406 -48.281 -11.266 1 96.62 233 GLY B O 1
ATOM 5683 N N . CYS B 1 234 ? 11.461 -47.531 -11.945 1 96.5 234 CYS B N 1
ATOM 5684 C CA . CYS B 1 234 ? 11.688 -46.156 -11.523 1 96.5 234 CYS B CA 1
ATOM 5685 C C . CYS B 1 234 ? 10.367 -45.469 -11.219 1 96.5 234 CYS B C 1
ATOM 5687 O O . CYS B 1 234 ? 9.359 -45.719 -11.883 1 96.5 234 CYS B O 1
ATOM 5689 N N . VAL B 1 235 ? 10.383 -44.625 -10.164 1 96.25 235 VAL B N 1
ATOM 5690 C CA . VAL B 1 235 ? 9.211 -43.812 -9.844 1 96.25 235 VAL B CA 1
ATOM 5691 C C . VAL B 1 235 ? 9.5 -42.344 -10.148 1 96.25 235 VAL B C 1
ATOM 5693 O O . VAL B 1 235 ? 10.5 -41.781 -9.68 1 96.25 235 VAL B O 1
ATOM 5696 N N . SER B 1 236 ? 8.703 -41.781 -10.977 1 96 236 SER B N 1
ATOM 5697 C CA . SER B 1 236 ? 8.742 -40.375 -11.305 1 96 236 SER B CA 1
ATOM 5698 C C . SER B 1 236 ? 7.5 -39.656 -10.781 1 96 236 SER B C 1
ATOM 5700 O O . SER B 1 236 ? 6.391 -39.906 -11.258 1 96 236 SER B O 1
ATOM 5702 N N . PHE B 1 237 ? 7.754 -38.719 -9.852 1 94.94 237 PHE B N 1
ATOM 5703 C CA . PHE B 1 237 ? 6.648 -38.031 -9.195 1 94.94 237 PHE B CA 1
ATOM 5704 C C . PHE B 1 237 ? 6.801 -36.531 -9.297 1 94.94 237 PHE B C 1
ATOM 5706 O O . PHE B 1 237 ? 7.898 -36 -9.102 1 94.94 237 PHE B O 1
ATOM 5713 N N . VAL B 1 238 ? 5.773 -35.844 -9.711 1 92.94 238 VAL B N 1
ATOM 5714 C CA . VAL B 1 238 ? 5.66 -34.375 -9.656 1 92.94 238 VAL B CA 1
ATOM 5715 C C . VAL B 1 238 ? 4.352 -34 -8.977 1 92.94 238 VAL B C 1
ATOM 5717 O O . VAL B 1 238 ? 3.268 -34.312 -9.461 1 92.94 238 VAL B O 1
ATOM 5720 N N . GLY B 1 239 ? 4.477 -33.312 -7.828 1 90.69 239 GLY B N 1
ATOM 5721 C CA . GLY B 1 239 ? 3.238 -32.938 -7.148 1 90.69 239 GLY B CA 1
ATOM 5722 C C . GLY B 1 239 ? 3.463 -32.219 -5.836 1 90.69 239 GLY B C 1
ATOM 5723 O O . GLY B 1 239 ? 4.492 -31.578 -5.648 1 90.69 239 GLY B O 1
ATOM 5724 N N . GLY B 1 240 ? 2.436 -32.312 -5.031 1 87.12 240 GLY B N 1
ATOM 5725 C CA . GLY B 1 240 ? 2.469 -31.578 -3.766 1 87.12 240 GLY B CA 1
ATOM 5726 C C . GLY B 1 240 ? 3.385 -32.219 -2.74 1 87.12 240 GLY B C 1
ATOM 5727 O O . GLY B 1 240 ? 3.789 -33.375 -2.896 1 87.12 240 GLY B O 1
ATOM 5728 N N . ARG B 1 241 ? 3.582 -31.484 -1.695 1 82.94 241 ARG B N 1
ATOM 5729 C CA . ARG B 1 241 ? 4.543 -31.875 -0.669 1 82.94 241 ARG B CA 1
ATOM 5730 C C . ARG B 1 241 ? 4.055 -33.094 0.099 1 82.94 241 ARG B C 1
ATOM 5732 O O . ARG B 1 241 ? 4.828 -34.031 0.359 1 82.94 241 ARG B O 1
ATOM 5739 N N . ASP B 1 242 ? 2.838 -33.156 0.424 1 82.06 242 ASP B N 1
ATOM 5740 C CA . ASP B 1 242 ? 2.326 -34.219 1.253 1 82.06 242 ASP B CA 1
ATOM 5741 C C . ASP B 1 242 ? 2.369 -35.562 0.502 1 82.06 242 ASP B C 1
ATOM 5743 O O . ASP B 1 242 ? 2.869 -36.562 1.024 1 82.06 242 ASP B O 1
ATOM 5747 N N . THR B 1 243 ? 1.874 -35.531 -0.679 1 84.31 243 THR B N 1
ATOM 5748 C CA . THR B 1 243 ? 1.902 -36.75 -1.495 1 84.31 243 THR B CA 1
ATOM 5749 C C . THR B 1 243 ? 3.338 -37.125 -1.829 1 84.31 243 THR B C 1
ATOM 5751 O O . THR B 1 243 ? 3.682 -38.312 -1.818 1 84.31 243 THR B O 1
ATOM 5754 N N . GLY B 1 244 ? 4.074 -36.156 -2.102 1 86.44 244 GLY B N 1
ATOM 5755 C CA . GLY B 1 244 ? 5.477 -36.406 -2.387 1 86.44 244 GLY B CA 1
ATOM 5756 C C . GLY B 1 244 ? 6.219 -37.031 -1.219 1 86.44 244 GLY B C 1
ATOM 5757 O O . GLY B 1 244 ? 7.043 -37.938 -1.409 1 86.44 244 GLY B O 1
ATOM 5758 N N . ALA B 1 245 ? 5.922 -36.562 -0.073 1 84.38 245 ALA B N 1
ATOM 5759 C CA . ALA B 1 245 ? 6.543 -37.125 1.126 1 84.38 245 ALA B CA 1
ATOM 5760 C C . ALA B 1 245 ? 6.156 -38.594 1.314 1 84.38 245 ALA B C 1
ATOM 5762 O O . ALA B 1 245 ? 6.984 -39.406 1.721 1 84.38 245 ALA B O 1
ATOM 5763 N N . ALA B 1 246 ? 4.984 -38.844 1.029 1 86.62 246 ALA B N 1
ATOM 5764 C CA . ALA B 1 246 ? 4.516 -40.25 1.127 1 86.62 246 ALA B CA 1
ATOM 5765 C C . ALA B 1 246 ? 5.234 -41.125 0.121 1 86.62 246 ALA B C 1
ATOM 5767 O O . ALA B 1 246 ? 5.629 -42.25 0.452 1 86.62 246 ALA B O 1
ATOM 5768 N N . VAL B 1 247 ? 5.367 -40.625 -1.072 1 89.44 247 VAL B N 1
ATOM 5769 C CA . VAL B 1 247 ? 6.059 -41.375 -2.113 1 89.44 247 VAL B CA 1
ATOM 5770 C C . VAL B 1 247 ? 7.527 -41.562 -1.736 1 89.44 247 VAL B C 1
ATOM 5772 O O . VAL B 1 247 ? 8.094 -42.656 -1.892 1 89.44 247 VAL B O 1
ATOM 5775 N N . ALA B 1 248 ? 8.078 -40.531 -1.222 1 86.62 248 ALA B N 1
ATOM 5776 C CA . ALA B 1 248 ? 9.477 -40.594 -0.789 1 86.62 248 ALA B CA 1
ATOM 5777 C C . ALA B 1 248 ? 9.672 -41.656 0.277 1 86.62 248 ALA B C 1
ATOM 5779 O O . ALA B 1 248 ? 10.648 -42.406 0.229 1 86.62 248 ALA B O 1
ATOM 5780 N N . THR B 1 249 ? 8.805 -41.688 1.177 1 85.56 249 THR B N 1
ATOM 5781 C CA . THR B 1 249 ? 8.867 -42.688 2.24 1 85.56 249 THR B CA 1
ATOM 5782 C C . THR B 1 249 ? 8.727 -44.094 1.668 1 85.56 249 THR B C 1
ATOM 5784 O O . THR B 1 249 ? 9.445 -45 2.082 1 85.56 249 THR B O 1
ATOM 5787 N N . ALA B 1 250 ? 7.848 -44.188 0.75 1 86.44 250 ALA B N 1
ATOM 5788 C CA . ALA B 1 250 ? 7.562 -45.5 0.158 1 86.44 250 ALA B CA 1
ATOM 5789 C C . ALA B 1 250 ? 8.773 -46.031 -0.599 1 86.44 250 ALA B C 1
ATOM 5791 O O . ALA B 1 250 ? 9.023 -47.219 -0.605 1 86.44 250 ALA B O 1
ATOM 5792 N N . VAL B 1 251 ? 9.57 -45.156 -1.21 1 87.75 251 VAL B N 1
ATOM 5793 C CA . VAL B 1 251 ? 10.633 -45.625 -2.09 1 87.75 251 VAL B CA 1
ATOM 5794 C C . VAL B 1 251 ? 11.961 -45.656 -1.327 1 87.75 251 VAL B C 1
ATOM 5796 O O . VAL B 1 251 ? 12.953 -46.188 -1.816 1 87.75 251 VAL B O 1
ATOM 5799 N N . ALA B 1 252 ? 12.039 -45.062 -0.162 1 81.12 252 ALA B N 1
ATOM 5800 C CA . ALA B 1 252 ? 13.273 -44.875 0.591 1 81.12 252 ALA B CA 1
ATOM 5801 C C . ALA B 1 252 ? 14 -46.219 0.797 1 81.12 252 ALA B C 1
ATOM 5803 O O . ALA B 1 252 ? 15.227 -46.281 0.688 1 81.12 252 ALA B O 1
ATOM 5804 N N . ASP B 1 253 ? 13.352 -47.281 1.027 1 82.38 253 ASP B N 1
ATOM 5805 C CA . ASP B 1 253 ? 14.008 -48.531 1.394 1 82.38 253 ASP B CA 1
ATOM 5806 C C . ASP B 1 253 ? 13.977 -49.531 0.238 1 82.38 253 ASP B C 1
ATOM 5808 O O . ASP B 1 253 ? 14.383 -50.688 0.394 1 82.38 253 ASP B O 1
ATOM 5812 N N . LEU B 1 254 ? 13.555 -49.062 -0.891 1 84.5 254 LEU B N 1
ATOM 5813 C CA . LEU B 1 254 ? 13.383 -50.031 -1.987 1 84.5 254 LEU B CA 1
ATOM 5814 C C . LEU B 1 254 ? 14.594 -50 -2.912 1 84.5 254 LEU B C 1
ATOM 5816 O O . LEU B 1 254 ? 14.781 -50.938 -3.703 1 84.5 254 LEU B O 1
ATOM 5820 N N . GLY B 1 255 ? 15.422 -49 -2.857 1 80.5 255 GLY B N 1
ATOM 5821 C CA . GLY B 1 255 ? 16.641 -48.906 -3.654 1 80.5 255 GLY B CA 1
ATOM 5822 C C . GLY B 1 255 ? 16.375 -48.625 -5.121 1 80.5 255 GLY B C 1
ATOM 5823 O O . GLY B 1 255 ? 17.25 -48.812 -5.965 1 80.5 255 GLY B O 1
ATOM 5824 N N . LYS B 1 256 ? 15.172 -48.344 -5.496 1 86.94 256 LYS B N 1
ATOM 5825 C CA . LYS B 1 256 ? 14.875 -48.062 -6.895 1 86.94 256 LYS B CA 1
ATOM 5826 C C . LYS B 1 256 ? 15.102 -46.562 -7.219 1 86.94 256 LYS B C 1
ATOM 5828 O O . LYS B 1 256 ? 14.812 -45.688 -6.395 1 86.94 256 LYS B O 1
ATOM 5833 N N . PRO B 1 257 ? 15.57 -46.312 -8.453 1 90.19 257 PRO B N 1
ATOM 5834 C CA . PRO B 1 257 ? 15.688 -44.938 -8.898 1 90.19 257 PRO B CA 1
ATOM 5835 C C . PRO B 1 257 ? 14.375 -44.156 -8.812 1 90.19 257 PRO B C 1
ATOM 5837 O O . PRO B 1 257 ? 13.305 -44.75 -9.008 1 90.19 257 PRO B O 1
ATOM 5840 N N . HIS B 1 258 ? 14.477 -42.906 -8.438 1 92.31 258 HIS B N 1
ATOM 5841 C CA . HIS B 1 258 ? 13.266 -42.094 -8.352 1 92.31 258 HIS B CA 1
ATOM 5842 C C . HIS B 1 258 ? 13.562 -40.625 -8.617 1 92.31 258 HIS B C 1
ATOM 5844 O O . HIS B 1 258 ? 14.695 -40.188 -8.453 1 92.31 258 HIS B O 1
ATOM 5850 N N . ILE B 1 259 ? 12.641 -39.938 -9.141 1 93.56 259 ILE B N 1
ATOM 5851 C CA . ILE B 1 259 ? 12.578 -38.5 -9.359 1 93.56 259 ILE B CA 1
ATOM 5852 C C . ILE B 1 259 ? 11.344 -37.938 -8.664 1 93.56 259 ILE B C 1
ATOM 5854 O O . ILE B 1 259 ? 10.219 -38.156 -9.109 1 93.56 259 ILE B O 1
ATOM 5858 N N . LEU B 1 260 ? 11.586 -37.188 -7.566 1 93.06 260 LEU B N 1
ATOM 5859 C CA . LEU B 1 260 ? 10.461 -36.625 -6.828 1 93.06 260 LEU B CA 1
ATOM 5860 C C . LEU B 1 260 ? 10.523 -35.094 -6.812 1 93.06 260 LEU B C 1
ATOM 5862 O O . LEU B 1 260 ? 11.281 -34.531 -6.043 1 93.06 260 LEU B O 1
ATOM 5866 N N . GLU B 1 261 ? 9.781 -34.5 -7.684 1 92.56 261 GLU B N 1
ATOM 5867 C CA . GLU B 1 261 ? 9.617 -33.062 -7.715 1 92.56 261 GLU B CA 1
ATOM 5868 C C . GLU B 1 261 ? 8.422 -32.625 -6.887 1 92.56 261 GLU B C 1
ATOM 5870 O O . GLU B 1 261 ? 7.293 -33.031 -7.141 1 92.56 261 GLU B O 1
ATOM 5875 N N . GLN B 1 262 ? 8.695 -31.781 -5.945 1 89.5 262 GLN B N 1
ATOM 5876 C CA . GLN B 1 262 ? 7.633 -31.281 -5.074 1 89.5 262 GLN B CA 1
ATOM 5877 C C . GLN B 1 262 ? 7.598 -29.75 -5.07 1 89.5 262 GLN B C 1
ATOM 5879 O O . GLN B 1 262 ? 8.477 -29.109 -5.637 1 89.5 262 GLN B O 1
ATOM 5884 N N . GLU B 1 263 ? 6.574 -29.328 -4.457 1 83.75 263 GLU B N 1
ATOM 5885 C CA . GLU B 1 263 ? 6.383 -27.891 -4.41 1 83.75 263 GLU B CA 1
ATOM 5886 C C . GLU B 1 263 ? 7.375 -27.234 -3.457 1 83.75 263 GLU B C 1
ATOM 5888 O O . GLU B 1 263 ? 7.82 -27.859 -2.49 1 83.75 263 GLU B O 1
ATOM 5893 N N . GLY B 1 264 ? 7.793 -26.016 -3.783 1 87.19 264 GLY B N 1
ATOM 5894 C CA . GLY B 1 264 ? 8.562 -25.125 -2.932 1 87.19 264 GLY B CA 1
ATOM 5895 C C . GLY B 1 264 ? 8.117 -23.672 -3.023 1 87.19 264 GLY B C 1
ATOM 5896 O O . GLY B 1 264 ? 7.574 -23.25 -4.047 1 87.19 264 GLY B O 1
ATOM 5897 N N . LEU B 1 265 ? 8.305 -23.016 -1.908 1 93.62 265 LEU B N 1
ATOM 5898 C CA . LEU B 1 265 ? 7.984 -21.594 -1.932 1 93.62 265 LEU B CA 1
ATOM 5899 C C . LEU B 1 265 ? 9.062 -20.797 -2.668 1 93.62 265 LEU B C 1
ATOM 5901 O O . LEU B 1 265 ? 10.102 -20.484 -2.092 1 93.62 265 LEU B O 1
ATOM 5905 N N . ASN B 1 266 ? 8.812 -20.516 -3.963 1 96.88 266 ASN B N 1
ATOM 5906 C CA . ASN B 1 266 ? 9.719 -19.703 -4.758 1 96.88 266 ASN B CA 1
ATOM 5907 C C . ASN B 1 266 ? 9.609 -18.219 -4.391 1 96.88 266 ASN B C 1
ATOM 5909 O O . ASN B 1 266 ? 8.516 -17.719 -4.141 1 96.88 266 ASN B O 1
ATOM 5913 N N . THR B 1 267 ? 10.797 -17.547 -4.348 1 97.88 267 THR B N 1
ATOM 5914 C CA . THR B 1 267 ? 10.797 -16.188 -3.818 1 97.88 267 THR B CA 1
ATOM 5915 C C . THR B 1 267 ? 11.469 -15.234 -4.797 1 97.88 267 THR B C 1
ATOM 5917 O O . THR B 1 267 ? 12.312 -15.641 -5.594 1 97.88 267 THR B O 1
ATOM 5920 N N . TRP B 1 268 ? 11.047 -14.047 -4.781 1 98.75 268 TRP B N 1
ATOM 5921 C CA . TRP B 1 268 ? 11.672 -12.914 -5.453 1 98.75 268 TRP B CA 1
ATOM 5922 C C . TRP B 1 268 ? 12.203 -11.914 -4.438 1 98.75 268 TRP B C 1
ATOM 5924 O O . TRP B 1 268 ? 11.43 -11.203 -3.789 1 98.75 268 TRP B O 1
ATOM 5934 N N . GLY B 1 269 ? 13.508 -11.859 -4.289 1 98.88 269 GLY B N 1
ATOM 5935 C CA . GLY B 1 269 ? 14.141 -10.914 -3.387 1 98.88 269 GLY B CA 1
ATOM 5936 C C . GLY B 1 269 ? 14.414 -9.57 -4.031 1 98.88 269 GLY B C 1
ATOM 5937 O O . GLY B 1 269 ? 14.812 -9.5 -5.195 1 98.88 269 GLY B O 1
ATOM 5938 N N . ILE B 1 270 ? 14.164 -8.508 -3.352 1 98.88 270 ILE B N 1
ATOM 5939 C CA . ILE B 1 270 ? 14.445 -7.137 -3.764 1 98.88 270 ILE B CA 1
ATOM 5940 C C . ILE B 1 270 ? 15.398 -6.484 -2.762 1 98.88 270 ILE B C 1
ATOM 5942 O O . ILE B 1 270 ? 15.016 -6.223 -1.618 1 98.88 270 ILE B O 1
ATOM 5946 N N . TRP B 1 271 ? 16.609 -6.227 -3.145 1 98.75 271 TRP B N 1
ATOM 5947 C CA . TRP B 1 271 ? 17.641 -5.695 -2.271 1 98.75 271 TRP B CA 1
ATOM 5948 C C . TRP B 1 271 ? 18.531 -4.695 -3.016 1 98.75 271 TRP B C 1
ATOM 5950 O O . TRP B 1 271 ? 19.141 -5.035 -4.031 1 98.75 271 TRP B O 1
ATOM 5960 N N . ASN B 1 272 ? 18.609 -3.449 -2.506 1 98.5 272 ASN B N 1
ATOM 5961 C CA . ASN B 1 272 ? 19.375 -2.402 -3.166 1 98.5 272 ASN B CA 1
ATOM 5962 C C . ASN B 1 272 ? 19.094 -2.359 -4.664 1 98.5 272 ASN B C 1
ATOM 5964 O O . ASN B 1 272 ? 20.016 -2.406 -5.477 1 98.5 272 ASN B O 1
ATOM 5968 N N . HIS B 1 273 ? 17.859 -2.273 -4.992 1 98.31 273 HIS B N 1
ATOM 5969 C CA . HIS B 1 273 ? 17.359 -2.348 -6.359 1 98.31 273 HIS B CA 1
ATOM 5970 C C . HIS B 1 273 ? 16.75 -1.021 -6.797 1 98.31 273 HIS B C 1
ATOM 5972 O O . HIS B 1 273 ? 16.125 -0.323 -5.996 1 98.31 273 HIS B O 1
ATOM 5978 N N . SER B 1 274 ? 16.953 -0.69 -8.086 1 97.94 274 SER B N 1
ATOM 5979 C CA . SER B 1 274 ? 16.422 0.595 -8.531 1 97.94 274 SER B CA 1
ATOM 5980 C C . SER B 1 274 ? 15.695 0.462 -9.867 1 97.94 274 SER B C 1
ATOM 5982 O O . SER B 1 274 ? 15.055 1.409 -10.328 1 97.94 274 SER B O 1
ATOM 5984 N N . ASP B 1 275 ? 15.766 -0.639 -10.586 1 97.94 275 ASP B N 1
ATOM 5985 C CA . ASP B 1 275 ? 15.133 -0.804 -11.891 1 97.94 275 ASP B CA 1
ATOM 5986 C C . ASP B 1 275 ? 13.672 -1.21 -11.742 1 97.94 275 ASP B C 1
ATOM 5988 O O . ASP B 1 275 ? 13.289 -2.33 -12.094 1 97.94 275 ASP B O 1
ATOM 5992 N N . TRP B 1 276 ? 12.852 -0.31 -11.336 1 98 276 TRP B N 1
ATOM 5993 C CA . TRP B 1 276 ? 11.445 -0.552 -11.055 1 98 276 TRP B CA 1
ATOM 5994 C C . TRP B 1 276 ? 10.656 -0.745 -12.344 1 98 276 TRP B C 1
ATOM 5996 O O . TRP B 1 276 ? 9.648 -1.46 -12.359 1 98 276 TRP B O 1
ATOM 6006 N N . GLU B 1 277 ? 11.078 -0.157 -13.383 1 97.56 277 GLU B N 1
ATOM 6007 C CA . GLU B 1 277 ? 10.414 -0.318 -14.672 1 97.56 277 GLU B CA 1
ATOM 6008 C C . GLU B 1 277 ? 10.406 -1.78 -15.109 1 97.56 277 GLU B C 1
ATOM 6010 O O . GLU B 1 277 ? 9.367 -2.305 -15.516 1 97.56 277 GLU B O 1
ATOM 6015 N N . SER B 1 278 ? 11.539 -2.432 -14.984 1 97.69 278 SER B N 1
ATOM 6016 C CA . SER B 1 278 ? 11.625 -3.844 -15.344 1 97.69 278 SER B CA 1
ATOM 6017 C C . SER B 1 278 ? 10.758 -4.703 -14.43 1 97.69 278 SER B C 1
ATOM 6019 O O . SER B 1 278 ? 10.117 -5.648 -14.891 1 97.69 278 SER B O 1
ATOM 6021 N N . LEU B 1 279 ? 10.773 -4.379 -13.18 1 97.94 279 LEU B N 1
ATOM 6022 C CA . LEU B 1 279 ? 9.938 -5.133 -12.25 1 97.94 279 LEU B CA 1
ATOM 6023 C C . LEU B 1 279 ? 8.461 -4.984 -12.594 1 97.94 279 LEU B C 1
ATOM 6025 O O . LEU B 1 279 ? 7.73 -5.977 -12.656 1 97.94 279 LEU B O 1
ATOM 6029 N N . THR B 1 280 ? 8.008 -3.695 -12.844 1 98.38 280 THR B N 1
ATOM 6030 C CA . THR B 1 280 ? 6.621 -3.422 -13.211 1 98.38 280 THR B CA 1
ATOM 6031 C C . THR B 1 280 ? 6.215 -4.234 -14.438 1 98.38 280 THR B C 1
ATOM 6033 O O . THR B 1 280 ? 5.129 -4.82 -14.469 1 98.38 280 THR B O 1
ATOM 6036 N N . ALA B 1 281 ? 7.074 -4.316 -15.367 1 97.94 281 ALA B N 1
ATOM 6037 C CA . ALA B 1 281 ? 6.785 -4.973 -16.641 1 97.94 281 ALA B CA 1
ATOM 6038 C C . ALA B 1 281 ? 6.621 -6.48 -16.453 1 97.94 281 ALA B C 1
ATOM 6040 O O . ALA B 1 281 ? 5.844 -7.117 -17.156 1 97.94 281 ALA B O 1
ATOM 6041 N N . VAL B 1 282 ? 7.293 -7.082 -15.516 1 98 282 VAL B N 1
ATOM 6042 C CA . VAL B 1 282 ? 7.332 -8.539 -15.406 1 98 282 VAL B CA 1
ATOM 6043 C C . VAL B 1 282 ? 6.215 -9.023 -14.484 1 98 282 VAL B C 1
ATOM 6045 O O . VAL B 1 282 ? 5.805 -10.18 -14.555 1 98 282 VAL B O 1
ATOM 6048 N N . ILE B 1 283 ? 5.629 -8.188 -13.617 1 98.06 283 ILE B N 1
ATOM 6049 C CA . ILE B 1 283 ? 4.703 -8.578 -12.555 1 98.06 283 ILE B CA 1
ATOM 6050 C C . ILE B 1 283 ? 3.504 -9.305 -13.156 1 98.06 283 ILE B C 1
ATOM 6052 O O . ILE B 1 283 ? 3.137 -10.391 -12.703 1 98.06 283 ILE B O 1
ATOM 6056 N N . PRO B 1 284 ? 2.852 -8.781 -14.219 1 97.56 284 PRO B N 1
ATOM 6057 C CA . PRO B 1 284 ? 1.699 -9.5 -14.758 1 97.56 284 PRO B CA 1
ATOM 6058 C C . PRO B 1 284 ? 2.057 -10.914 -15.234 1 97.56 284 PRO B C 1
ATOM 6060 O O . PRO B 1 284 ? 1.275 -11.844 -15.047 1 97.56 284 PRO B O 1
ATOM 6063 N N . LYS B 1 285 ? 3.238 -11.07 -15.758 1 96.88 285 LYS B N 1
ATOM 6064 C CA . LYS B 1 285 ? 3.678 -12.375 -16.25 1 96.88 285 LYS B CA 1
ATOM 6065 C C . LYS B 1 285 ? 3.859 -13.367 -15.117 1 96.88 285 LYS B C 1
ATOM 6067 O O . LYS B 1 285 ? 3.707 -14.578 -15.305 1 96.88 285 LYS B O 1
ATOM 6072 N N . LEU B 1 286 ? 4.16 -12.875 -13.953 1 98 286 LEU B N 1
ATOM 6073 C CA . LEU B 1 286 ? 4.352 -13.742 -12.797 1 98 286 LEU B CA 1
ATOM 6074 C C . LEU B 1 286 ? 3.035 -14.391 -12.383 1 98 286 LEU B C 1
ATOM 6076 O O . LEU B 1 286 ? 3.029 -15.352 -11.617 1 98 286 LEU B O 1
ATOM 6080 N N . PHE B 1 287 ? 1.918 -13.891 -12.914 1 98.12 287 PHE B N 1
ATOM 6081 C CA . PHE B 1 287 ? 0.607 -14.438 -12.594 1 98.12 287 PHE B CA 1
ATOM 6082 C C . PHE B 1 287 ? 0.134 -15.391 -13.68 1 98.12 287 PHE B C 1
ATOM 6084 O O . PHE B 1 287 ? -1.01 -15.852 -13.656 1 98.12 287 PHE B O 1
ATOM 6091 N N . ASP B 1 288 ? 0.979 -15.734 -14.586 1 97.12 288 ASP B N 1
ATOM 6092 C CA . ASP B 1 288 ? 0.607 -16.703 -15.609 1 97.12 288 ASP B CA 1
ATOM 6093 C C . ASP B 1 288 ? -0.034 -17.938 -14.984 1 97.12 288 ASP B C 1
ATOM 6095 O O . ASP B 1 288 ? 0.454 -18.453 -13.977 1 97.12 288 ASP B O 1
ATOM 6099 N N . TYR B 1 289 ? -1.188 -18.297 -15.617 1 97.94 289 TYR B N 1
ATOM 6100 C CA . TYR B 1 289 ? -1.944 -19.484 -15.211 1 97.94 289 TYR B CA 1
ATOM 6101 C C . TYR B 1 289 ? -2.379 -19.375 -13.75 1 97.94 289 TYR B C 1
ATOM 6103 O O . TYR B 1 289 ? -2.447 -20.375 -13.039 1 97.94 289 TYR B O 1
ATOM 6111 N N . GLY B 1 290 ? -2.51 -18.125 -13.203 1 97.94 290 GLY B N 1
ATOM 6112 C CA . GLY B 1 290 ? -2.91 -17.906 -11.828 1 97.94 290 GLY B CA 1
ATOM 6113 C C . GLY B 1 290 ? -1.916 -18.469 -10.82 1 97.94 290 GLY B C 1
ATOM 6114 O O . GLY B 1 290 ? -2.309 -18.984 -9.781 1 97.94 290 GLY B O 1
ATOM 6115 N N . LYS B 1 291 ? -0.701 -18.531 -11.234 1 97.75 291 LYS B N 1
ATOM 6116 C CA . LYS B 1 291 ? 0.417 -19 -10.422 1 97.75 291 LYS B CA 1
ATOM 6117 C C . LYS B 1 291 ? 0.264 -20.484 -10.086 1 97.75 291 LYS B C 1
ATOM 6119 O O . LYS B 1 291 ? 0.843 -20.969 -9.109 1 97.75 291 LYS B O 1
ATOM 6124 N N . GLN B 1 292 ? -0.509 -21.156 -10.828 1 97.12 292 GLN B N 1
ATOM 6125 C CA . GLN B 1 292 ? -0.595 -22.609 -10.711 1 97.12 292 GLN B CA 1
ATOM 6126 C C . GLN B 1 292 ? 0.54 -23.297 -11.477 1 97.12 292 GLN B C 1
ATOM 6128 O O . GLN B 1 292 ? 0.301 -24.188 -12.281 1 97.12 292 GLN B O 1
ATOM 6133 N N . ARG B 1 293 ? 1.723 -22.875 -11.188 1 95.69 293 ARG B N 1
ATOM 6134 C CA . ARG B 1 293 ? 2.957 -23.359 -11.797 1 95.69 293 ARG B CA 1
ATOM 6135 C C . ARG B 1 293 ? 4.02 -23.625 -10.734 1 95.69 293 ARG B C 1
ATOM 6137 O O . ARG B 1 293 ? 4.148 -22.875 -9.773 1 95.69 293 ARG B O 1
ATOM 6144 N N . CYS B 1 294 ? 4.805 -24.594 -10.914 1 93.31 294 CYS B N 1
ATOM 6145 C CA . CYS B 1 294 ? 5.832 -24.953 -9.945 1 93.31 294 CYS B CA 1
ATOM 6146 C C . CYS B 1 294 ? 6.91 -23.891 -9.867 1 93.31 294 CYS B C 1
ATOM 6148 O O . CYS B 1 294 ? 7.629 -23.797 -8.867 1 93.31 294 CYS B O 1
ATOM 6150 N N . THR B 1 295 ? 7.023 -23.078 -10.977 1 95.56 295 THR B N 1
ATOM 6151 C CA . THR B 1 295 ? 8.047 -22.047 -10.992 1 95.56 295 THR B CA 1
ATOM 6152 C C . THR B 1 295 ? 7.414 -20.672 -10.797 1 95.56 295 THR B C 1
ATOM 6154 O O . THR B 1 295 ? 7.957 -19.656 -11.258 1 95.56 295 THR B O 1
ATOM 6157 N N . ALA B 1 296 ? 6.234 -20.609 -10.242 1 96.62 296 ALA B N 1
ATOM 6158 C CA . ALA B 1 296 ? 5.629 -19.312 -9.898 1 96.62 296 ALA B CA 1
ATOM 6159 C C . ALA B 1 296 ? 6.34 -18.672 -8.719 1 96.62 296 ALA B C 1
ATOM 6161 O O . ALA B 1 296 ? 6.992 -19.359 -7.926 1 96.62 296 ALA B O 1
ATOM 6162 N N . TYR B 1 297 ? 6.289 -17.328 -8.586 1 97.62 297 TYR B N 1
ATOM 6163 C CA . TYR B 1 297 ? 6.891 -16.578 -7.5 1 97.62 297 TYR B CA 1
ATOM 6164 C C . TYR B 1 297 ? 5.816 -15.953 -6.609 1 97.62 297 TYR B C 1
ATOM 6166 O O . TYR B 1 297 ? 5.477 -14.781 -6.77 1 97.62 297 TYR B O 1
ATOM 6174 N N . PRO B 1 298 ? 5.324 -16.672 -5.617 1 97.56 298 PRO B N 1
ATOM 6175 C CA . PRO B 1 298 ? 4.23 -16.156 -4.793 1 97.56 298 PRO B CA 1
ATOM 6176 C C . PRO B 1 298 ? 4.723 -15.266 -3.66 1 97.56 298 PRO B C 1
ATOM 6178 O O . PRO B 1 298 ? 3.92 -14.594 -3.002 1 97.56 298 PRO B O 1
ATOM 6181 N N . ARG B 1 299 ? 6.051 -15.203 -3.434 1 97.94 299 ARG B N 1
ATOM 6182 C CA . ARG B 1 299 ? 6.582 -14.453 -2.299 1 97.94 299 ARG B CA 1
ATOM 6183 C C . ARG B 1 299 ? 7.613 -13.422 -2.758 1 97.94 299 ARG B C 1
ATOM 6185 O O . ARG B 1 299 ? 8.609 -13.773 -3.398 1 97.94 299 ARG B O 1
ATOM 6192 N N . PHE B 1 300 ? 7.32 -12.227 -2.426 1 98.75 300 PHE B N 1
ATOM 6193 C CA . PHE B 1 300 ? 8.32 -11.172 -2.529 1 98.75 300 PHE B CA 1
ATOM 6194 C C . PHE B 1 300 ? 8.961 -10.898 -1.175 1 98.75 300 PHE B C 1
ATOM 6196 O O . PHE B 1 300 ? 8.273 -10.859 -0.153 1 98.75 300 PHE B O 1
ATOM 6203 N N . VAL B 1 301 ? 10.266 -10.828 -1.123 1 98.81 301 VAL B N 1
ATOM 6204 C CA . VAL B 1 301 ? 11.023 -10.383 0.041 1 98.81 301 VAL B CA 1
ATOM 6205 C C . VAL B 1 301 ? 11.695 -9.047 -0.258 1 98.81 301 VAL B C 1
ATOM 6207 O O . VAL B 1 301 ? 12.633 -8.977 -1.052 1 98.81 301 VAL B O 1
ATOM 6210 N N . VAL B 1 302 ? 11.203 -7.996 0.399 1 98.88 302 VAL B N 1
ATOM 6211 C CA . VAL B 1 302 ? 11.531 -6.648 -0.053 1 98.88 302 VAL B CA 1
ATOM 6212 C C . VAL B 1 302 ? 12.273 -5.898 1.051 1 98.88 302 VAL B C 1
ATOM 6214 O O . VAL B 1 302 ? 11.867 -5.941 2.217 1 98.88 302 VAL B O 1
ATOM 6217 N N . GLN B 1 303 ? 13.359 -5.262 0.671 1 98.81 303 GLN B N 1
ATOM 6218 C CA . GLN B 1 303 ? 14.023 -4.312 1.557 1 98.81 303 GLN B CA 1
ATOM 6219 C C . GLN B 1 303 ? 13.055 -3.232 2.031 1 98.81 303 GLN B C 1
ATOM 6221 O O . GLN B 1 303 ? 12.453 -2.525 1.217 1 98.81 303 GLN B O 1
ATOM 6226 N N . ARG B 1 304 ? 12.938 -3.061 3.328 1 98.56 304 ARG B N 1
ATOM 6227 C CA . ARG B 1 304 ? 11.922 -2.186 3.916 1 98.56 304 ARG B CA 1
ATOM 6228 C C . ARG B 1 304 ? 12.055 -0.764 3.379 1 98.56 304 ARG B C 1
ATOM 6230 O O . ARG B 1 304 ? 11.062 -0.146 2.996 1 98.56 304 ARG B O 1
ATOM 6237 N N . SER B 1 305 ? 13.289 -0.249 3.314 1 97.62 305 SER B N 1
ATOM 6238 C CA . SER B 1 305 ? 13.531 1.139 2.936 1 97.62 305 SER B CA 1
ATOM 6239 C C . SER B 1 305 ? 13.133 1.395 1.486 1 97.62 305 SER B C 1
ATOM 6241 O O . SER B 1 305 ? 13.031 2.547 1.059 1 97.62 305 SER B O 1
ATOM 6243 N N . LEU B 1 306 ? 12.867 0.289 0.669 1 98.25 306 LEU B N 1
ATOM 6244 C CA . LEU B 1 306 ? 12.5 0.429 -0.735 1 98.25 306 LEU B CA 1
ATOM 6245 C C . LEU B 1 306 ? 11.016 0.146 -0.938 1 98.25 306 LEU B C 1
ATOM 6247 O O . LEU B 1 306 ? 10.523 0.145 -2.072 1 98.25 306 LEU B O 1
ATOM 6251 N N . PHE B 1 307 ? 10.273 -0.051 0.13 1 98.69 307 PHE B N 1
ATOM 6252 C CA . PHE B 1 307 ? 8.945 -0.629 0.003 1 98.69 307 PHE B CA 1
ATOM 6253 C C . PHE B 1 307 ? 8 0.335 -0.707 1 98.69 307 PHE B C 1
ATOM 6255 O O . PHE B 1 307 ? 7.137 -0.088 -1.478 1 98.69 307 PHE B O 1
ATOM 6262 N N . ASP B 1 308 ? 8.109 1.605 -0.424 1 98.19 308 ASP B N 1
ATOM 6263 C CA . ASP B 1 308 ? 7.242 2.564 -1.104 1 98.19 308 ASP B CA 1
ATOM 6264 C C . ASP B 1 308 ? 7.473 2.537 -2.613 1 98.19 308 ASP B C 1
ATOM 6266 O O . ASP B 1 308 ? 6.516 2.555 -3.393 1 98.19 308 ASP B O 1
ATOM 6270 N N . ALA B 1 309 ? 8.734 2.525 -3.018 1 97.81 309 ALA B N 1
ATOM 6271 C CA . ALA B 1 309 ? 9.062 2.441 -4.438 1 97.81 309 ALA B CA 1
ATOM 6272 C C . ALA B 1 309 ? 8.578 1.122 -5.035 1 97.81 309 ALA B C 1
ATOM 6274 O O . ALA B 1 309 ? 8.062 1.091 -6.156 1 97.81 309 ALA B O 1
ATOM 6275 N N . PHE B 1 310 ? 8.805 0.045 -4.258 1 98.69 310 PHE B N 1
ATOM 6276 C CA . PHE B 1 310 ? 8.297 -1.255 -4.684 1 98.69 310 PHE B CA 1
ATOM 6277 C C . PHE B 1 310 ? 6.793 -1.204 -4.898 1 98.69 310 PHE B C 1
ATOM 6279 O O . PHE B 1 310 ? 6.289 -1.67 -5.922 1 98.69 310 PHE B O 1
ATOM 6286 N N . LEU B 1 311 ? 6.055 -0.674 -3.93 1 98.31 311 LEU B N 1
ATOM 6287 C CA . LEU B 1 311 ? 4.602 -0.59 -4.004 1 98.31 311 LEU B CA 1
ATOM 6288 C C . LEU B 1 311 ? 4.164 0.21 -5.227 1 98.31 311 LEU B C 1
ATOM 6290 O O . LEU B 1 311 ? 3.203 -0.16 -5.906 1 98.31 311 LEU B O 1
ATOM 6294 N N . ALA B 1 312 ? 4.82 1.298 -5.48 1 96.94 312 ALA B N 1
ATOM 6295 C CA . ALA B 1 312 ? 4.508 2.164 -6.613 1 96.94 312 ALA B CA 1
ATOM 6296 C C . ALA B 1 312 ? 4.668 1.42 -7.938 1 96.94 312 ALA B C 1
ATOM 6298 O O . ALA B 1 312 ? 3.98 1.721 -8.914 1 96.94 312 ALA B O 1
ATOM 6299 N N . ALA B 1 313 ? 5.559 0.479 -7.93 1 98 313 ALA B N 1
ATOM 6300 C CA . ALA B 1 313 ? 5.781 -0.338 -9.117 1 98 313 ALA B CA 1
ATOM 6301 C C . ALA B 1 313 ? 4.785 -1.493 -9.188 1 98 313 ALA B C 1
ATOM 6303 O O . ALA B 1 313 ? 4.246 -1.797 -10.25 1 98 313 ALA B O 1
ATOM 6304 N N . TYR B 1 314 ? 4.488 -2.102 -8.078 1 98.56 314 TYR B N 1
ATOM 6305 C CA . TYR B 1 314 ? 3.77 -3.369 -7.988 1 98.56 314 TYR B CA 1
ATOM 6306 C C . TYR B 1 314 ? 2.271 -3.162 -8.18 1 98.56 314 TYR B C 1
ATOM 6308 O O . TYR B 1 314 ? 1.633 -3.877 -8.953 1 98.56 314 TYR B O 1
ATOM 6316 N N . LEU B 1 315 ? 1.651 -2.207 -7.469 1 98.06 315 LEU B N 1
ATOM 6317 C CA . LEU B 1 315 ? 0.199 -2.107 -7.375 1 98.06 315 LEU B CA 1
ATOM 6318 C C . LEU B 1 315 ? -0.414 -1.783 -8.734 1 98.06 315 LEU B C 1
ATOM 6320 O O . LEU B 1 315 ? -1.364 -2.441 -9.164 1 98.06 315 LEU B O 1
ATOM 6324 N N . PRO B 1 316 ? 0.148 -0.784 -9.477 1 96.88 316 PRO B N 1
ATOM 6325 C CA . PRO B 1 316 ? -0.427 -0.548 -10.797 1 96.88 316 PRO B CA 1
ATOM 6326 C C . PRO B 1 316 ? -0.324 -1.767 -11.711 1 96.88 316 PRO B C 1
ATOM 6328 O O . PRO B 1 316 ? -1.237 -2.033 -12.5 1 96.88 316 PRO B O 1
ATOM 6331 N N . ALA B 1 317 ? 0.764 -2.486 -11.594 1 98.06 317 ALA B N 1
ATOM 6332 C CA . ALA B 1 317 ? 0.991 -3.648 -12.445 1 98.06 317 ALA B CA 1
ATOM 6333 C C . ALA B 1 317 ? -0.022 -4.754 -12.156 1 98.06 317 ALA B C 1
ATOM 6335 O O . ALA B 1 317 ? -0.626 -5.309 -13.07 1 98.06 317 ALA B O 1
ATOM 6336 N N . VAL B 1 318 ? -0.267 -5.066 -10.883 1 97.69 318 VAL B N 1
ATOM 6337 C CA . VAL B 1 318 ? -1.152 -6.168 -10.516 1 97.69 318 VAL B CA 1
ATOM 6338 C C . VAL B 1 318 ? -2.596 -5.805 -10.867 1 97.69 318 VAL B C 1
ATOM 6340 O O . VAL B 1 318 ? -3.404 -6.684 -11.172 1 97.69 318 VAL B O 1
ATOM 6343 N N . ARG B 1 319 ? -2.939 -4.527 -10.922 1 95.69 319 ARG B N 1
ATOM 6344 C CA . ARG B 1 319 ? -4.293 -4.066 -11.219 1 95.69 319 ARG B CA 1
ATOM 6345 C C . ARG B 1 319 ? -4.605 -4.223 -12.703 1 95.69 319 ARG B C 1
ATOM 6347 O O . ARG B 1 319 ? -5.77 -4.148 -13.109 1 95.69 319 ARG B O 1
ATOM 6354 N N . THR B 1 320 ? -3.588 -4.488 -13.539 1 95.75 320 THR B N 1
ATOM 6355 C CA . THR B 1 320 ? -3.805 -4.633 -14.969 1 95.75 320 THR B CA 1
ATOM 6356 C C . THR B 1 320 ? -4.184 -6.07 -15.32 1 95.75 320 THR B C 1
ATOM 6358 O O . THR B 1 320 ? -4.535 -6.363 -16.469 1 95.75 320 THR B O 1
ATOM 6361 N N . LEU B 1 321 ? -4.105 -6.945 -14.375 1 96.88 321 LEU B N 1
ATOM 6362 C CA . LEU B 1 321 ? -4.344 -8.359 -14.633 1 96.88 321 LEU B CA 1
ATOM 6363 C C . LEU B 1 321 ? -5.758 -8.586 -15.156 1 96.88 321 LEU B C 1
ATOM 6365 O O . LEU B 1 321 ? -6.723 -8.047 -14.602 1 96.88 321 LEU B O 1
ATOM 6369 N N . ARG B 1 322 ? -5.879 -9.344 -16.234 1 94.81 322 ARG B N 1
ATOM 6370 C CA . ARG B 1 322 ? -7.148 -9.719 -16.844 1 94.81 322 ARG B CA 1
ATOM 6371 C C . ARG B 1 322 ? -7.512 -11.164 -16.5 1 94.81 322 ARG B C 1
ATOM 6373 O O . ARG B 1 322 ? -6.82 -12.094 -16.922 1 94.81 322 ARG B O 1
ATOM 6380 N N . VAL B 1 323 ? -8.602 -11.328 -15.758 1 97.06 323 VAL B N 1
ATOM 6381 C CA . VAL B 1 323 ? -9.094 -12.625 -15.312 1 97.06 323 VAL B CA 1
ATOM 6382 C C . VAL B 1 323 ? -10.43 -12.93 -15.977 1 97.06 323 VAL B C 1
ATOM 6384 O O . VAL B 1 323 ? -11.266 -12.039 -16.141 1 97.06 323 VAL B O 1
ATOM 6387 N N . GLY B 1 324 ? -10.578 -14.133 -16.375 1 97.31 324 GLY B N 1
ATOM 6388 C CA . GLY B 1 324 ? -11.883 -14.453 -16.922 1 97.31 324 GLY B CA 1
ATOM 6389 C C . GLY B 1 324 ? -11.93 -15.82 -17.594 1 97.31 324 GLY B C 1
ATOM 6390 O O . GLY B 1 324 ? -11.031 -16.641 -17.406 1 97.31 324 GLY B O 1
ATOM 6391 N N . HIS B 1 325 ? -13.086 -16.031 -18.297 1 97.94 325 HIS B N 1
ATOM 6392 C CA . HIS B 1 325 ? -13.297 -17.219 -19.109 1 97.94 325 HIS B CA 1
ATOM 6393 C C . HIS B 1 325 ? -12.32 -17.281 -20.281 1 97.94 325 HIS B C 1
ATOM 6395 O O . HIS B 1 325 ? -12.289 -16.375 -21.109 1 97.94 325 HIS B O 1
ATOM 6401 N N . PRO B 1 326 ? -11.57 -18.375 -20.375 1 98.19 326 PRO B N 1
ATOM 6402 C CA . PRO B 1 326 ? -10.469 -18.406 -21.359 1 98.19 326 PRO B CA 1
ATOM 6403 C C . PRO B 1 326 ? -10.969 -18.453 -22.797 1 98.19 326 PRO B C 1
ATOM 6405 O O . PRO B 1 326 ? -10.18 -18.281 -23.734 1 98.19 326 PRO B O 1
ATOM 6408 N N . LEU B 1 327 ? -12.266 -18.609 -22.984 1 98.19 327 LEU B N 1
ATOM 6409 C CA . LEU B 1 327 ? -12.805 -18.766 -24.344 1 98.19 327 LEU B CA 1
ATOM 6410 C C . LEU B 1 327 ? -13.914 -17.75 -24.609 1 98.19 327 LEU B C 1
ATOM 6412 O O . LEU B 1 327 ? -14.656 -17.891 -25.578 1 98.19 327 LEU B O 1
ATOM 6416 N N . ALA B 1 328 ? -14.125 -16.812 -23.766 1 97.5 328 ALA B N 1
ATOM 6417 C CA . ALA B 1 328 ? -15.18 -15.812 -23.938 1 97.5 328 ALA B CA 1
ATOM 6418 C C . ALA B 1 328 ? -14.719 -14.672 -24.844 1 97.5 328 ALA B C 1
ATOM 6420 O O . ALA B 1 328 ? -13.68 -14.055 -24.594 1 97.5 328 ALA B O 1
ATOM 6421 N N . VAL B 1 329 ? -15.492 -14.453 -25.844 1 96.94 329 VAL B N 1
ATOM 6422 C CA . VAL B 1 329 ? -15.18 -13.406 -26.812 1 96.94 329 VAL B CA 1
ATOM 6423 C C . VAL B 1 329 ? -16.406 -12.539 -27.047 1 96.94 329 VAL B C 1
ATOM 6425 O O . VAL B 1 329 ? -17.516 -12.883 -26.625 1 96.94 329 VAL B O 1
ATOM 6428 N N . GLU B 1 330 ? -16.172 -11.43 -27.609 1 95.06 330 GLU B N 1
ATOM 6429 C CA . GLU B 1 330 ? -17.297 -10.555 -27.922 1 95.06 330 GLU B CA 1
ATOM 6430 C C . GLU B 1 330 ? -18.109 -11.086 -29.094 1 95.06 330 GLU B C 1
ATOM 6432 O O . GLU B 1 330 ? -19.344 -11.102 -29.062 1 95.06 330 GLU B O 1
ATOM 6437 N N . HIS B 1 331 ? -17.312 -11.461 -30.203 1 96 331 HIS B N 1
ATOM 6438 C CA . HIS B 1 331 ? -17.906 -12.117 -31.359 1 96 331 HIS B CA 1
ATOM 6439 C C . HIS B 1 331 ? -17.297 -13.5 -31.578 1 96 331 HIS B C 1
ATOM 6441 O O . HIS B 1 331 ? -16.094 -13.695 -31.406 1 96 331 HIS B O 1
ATOM 6447 N N . GLY B 1 332 ? -18.125 -14.453 -31.875 1 94.88 332 GLY B N 1
ATOM 6448 C CA . GLY B 1 332 ? -17.719 -15.852 -32 1 94.88 332 GLY B CA 1
ATOM 6449 C C . GLY B 1 332 ? -16.469 -16.047 -32.812 1 94.88 332 GLY B C 1
ATOM 6450 O O . GLY B 1 332 ? -15.695 -16.984 -32.594 1 94.88 332 GLY B O 1
ATOM 6451 N N . ASP B 1 333 ? -16.203 -15.211 -33.719 1 96.25 333 ASP B N 1
ATOM 6452 C CA . ASP B 1 333 ? -15.086 -15.391 -34.656 1 96.25 333 ASP B CA 1
ATOM 6453 C C . ASP B 1 333 ? -13.875 -14.562 -34.219 1 96.25 333 ASP B C 1
ATOM 6455 O O . ASP B 1 333 ? -12.852 -14.547 -34.906 1 96.25 333 ASP B O 1
ATOM 6459 N N . ASP B 1 334 ? -13.992 -13.938 -33.062 1 96.38 334 ASP B N 1
ATOM 6460 C CA . ASP B 1 334 ? -12.875 -13.141 -32.562 1 96.38 334 ASP B CA 1
ATOM 6461 C C . ASP B 1 334 ? -11.688 -14.023 -32.188 1 96.38 334 ASP B C 1
ATOM 6463 O O . ASP B 1 334 ? -11.844 -15.234 -32 1 96.38 334 ASP B O 1
ATOM 6467 N N . PRO B 1 335 ? -10.523 -13.438 -32.25 1 96.38 335 PRO B N 1
ATOM 6468 C CA . PRO B 1 335 ? -9.383 -14.188 -31.719 1 96.38 335 PRO B CA 1
ATOM 6469 C C . PRO B 1 335 ? -9.57 -14.609 -30.266 1 96.38 335 PRO B C 1
ATOM 6471 O O . PRO B 1 335 ? -10.445 -14.078 -29.562 1 96.38 335 PRO B O 1
ATOM 6474 N N . TYR B 1 336 ? -8.828 -15.617 -29.875 1 96.38 336 TYR B N 1
ATOM 6475 C CA . TYR B 1 336 ? -8.867 -16.031 -28.469 1 96.38 336 TYR B CA 1
ATOM 6476 C C . TYR B 1 336 ? -8.555 -14.859 -27.547 1 96.38 336 TYR B C 1
ATOM 6478 O O . TYR B 1 336 ? -7.715 -14.016 -27.875 1 96.38 336 TYR B O 1
ATOM 6486 N N . PRO B 1 337 ? -9.211 -14.828 -26.422 1 94.25 337 PRO B N 1
ATOM 6487 C CA . PRO B 1 337 ? -8.992 -13.688 -25.531 1 94.25 337 PRO B CA 1
ATOM 6488 C C . PRO B 1 337 ? -7.586 -13.664 -24.922 1 94.25 337 PRO B C 1
ATOM 6490 O O . PRO B 1 337 ? -7.016 -14.719 -24.641 1 94.25 337 PRO B O 1
ATOM 6493 N N . GLU B 1 338 ? -7.066 -12.5 -24.766 1 92.25 338 GLU B N 1
ATOM 6494 C CA . GLU B 1 338 ? -5.809 -12.312 -24.047 1 92.25 338 GLU B CA 1
ATOM 6495 C C . GLU B 1 338 ? -6.039 -12.164 -22.547 1 92.25 338 GLU B C 1
ATOM 6497 O O . GLU B 1 338 ? -6.387 -11.078 -22.062 1 92.25 338 GLU B O 1
ATOM 6502 N N . LEU B 1 339 ? -5.938 -13.242 -21.828 1 94.5 339 LEU B N 1
ATOM 6503 C CA . LEU B 1 339 ? -6.094 -13.289 -20.391 1 94.5 339 LEU B CA 1
ATOM 6504 C C . LEU B 1 339 ? -4.766 -13.609 -19.703 1 94.5 339 LEU B C 1
ATOM 6506 O O . LEU B 1 339 ? -3.93 -14.32 -20.266 1 94.5 339 LEU B O 1
ATOM 6510 N N . ASP B 1 340 ? -4.633 -13.031 -18.578 1 94.06 340 ASP B N 1
ATOM 6511 C CA . ASP B 1 340 ? -3.486 -13.43 -17.766 1 94.06 340 ASP B CA 1
ATOM 6512 C C . ASP B 1 340 ? -3.723 -14.797 -17.125 1 94.06 340 ASP B C 1
ATOM 6514 O O . ASP B 1 340 ? -2.816 -15.625 -17.062 1 94.06 340 ASP B O 1
ATOM 6518 N N . PHE B 1 341 ? -4.961 -14.961 -16.609 1 97.56 341 PHE B N 1
ATOM 6519 C CA . PHE B 1 341 ? -5.285 -16.297 -16.125 1 97.56 341 PHE B CA 1
ATOM 6520 C C . PHE B 1 341 ? -6.793 -16.484 -16 1 97.56 341 PHE B C 1
ATOM 6522 O O . PHE B 1 341 ? -7.551 -15.516 -16.125 1 97.56 341 PHE B O 1
ATOM 6529 N N . GLY B 1 342 ? -7.188 -17.75 -15.969 1 97.94 342 GLY B N 1
ATOM 6530 C CA . GLY B 1 342 ? -8.562 -18.141 -15.727 1 97.94 342 GLY B CA 1
ATOM 6531 C C . GLY B 1 342 ? -8.797 -18.703 -14.336 1 97.94 342 GLY B C 1
ATOM 6532 O O . GLY B 1 342 ? -8.32 -18.141 -13.352 1 97.94 342 GLY B O 1
ATOM 6533 N N . PRO B 1 343 ? -9.578 -19.719 -14.242 1 98.31 343 PRO B N 1
ATOM 6534 C CA . PRO B 1 343 ? -9.898 -20.297 -12.938 1 98.31 343 PRO B CA 1
ATOM 6535 C C . PRO B 1 343 ? -8.734 -21.094 -12.336 1 98.31 343 PRO B C 1
ATOM 6537 O O . PRO B 1 343 ? -7.816 -21.484 -13.062 1 98.31 343 PRO B O 1
ATOM 6540 N N . VAL B 1 344 ? -8.828 -21.266 -11.023 1 98.44 344 VAL B N 1
ATOM 6541 C CA . VAL B 1 344 ? -8.016 -22.312 -10.43 1 98.44 344 VAL B CA 1
ATOM 6542 C C . VAL B 1 344 ? -8.633 -23.672 -10.727 1 98.44 344 VAL B C 1
ATOM 6544 O O . VAL B 1 344 ? -9.68 -23.766 -11.383 1 98.44 344 VAL B O 1
ATOM 6547 N N . ILE B 1 345 ? -8.023 -24.75 -10.289 1 97.75 345 ILE B N 1
ATOM 6548 C CA . ILE B 1 345 ? -8.258 -26.094 -10.781 1 97.75 345 ILE B CA 1
ATOM 6549 C C . ILE B 1 345 ? -9.688 -26.516 -10.461 1 97.75 345 ILE B C 1
ATOM 6551 O O . ILE B 1 345 ? -10.289 -27.312 -11.195 1 97.75 345 ILE B O 1
ATOM 6555 N N . ASN B 1 346 ? -10.266 -26.047 -9.344 1 97.19 346 ASN B N 1
ATOM 6556 C CA . ASN B 1 346 ? -11.656 -26.344 -9.031 1 97.19 346 ASN B CA 1
ATOM 6557 C C . ASN B 1 346 ? -12.195 -25.438 -7.934 1 97.19 346 ASN B C 1
ATOM 6559 O O . ASN B 1 346 ? -11.453 -24.625 -7.375 1 97.19 346 ASN B O 1
ATOM 6563 N N . ALA B 1 347 ? -13.5 -25.594 -7.645 1 97.69 347 ALA B N 1
ATOM 6564 C CA . ALA B 1 347 ? -14.18 -24.75 -6.664 1 97.69 347 ALA B CA 1
ATOM 6565 C C . ALA B 1 347 ? -13.633 -25 -5.258 1 97.69 347 ALA B C 1
ATOM 6567 O O . ALA B 1 347 ? -13.562 -24.078 -4.445 1 97.69 347 ALA B O 1
ATOM 6568 N N . ALA B 1 348 ? -13.289 -26.188 -4.969 1 97.19 348 ALA B N 1
ATOM 6569 C CA . ALA B 1 348 ? -12.758 -26.516 -3.65 1 97.19 348 ALA B CA 1
ATOM 6570 C C . ALA B 1 348 ? -11.453 -25.766 -3.389 1 97.19 348 ALA B C 1
ATOM 6572 O O . ALA B 1 348 ? -11.242 -25.219 -2.297 1 97.19 348 ALA B O 1
ATOM 6573 N N . LYS B 1 349 ? -10.57 -25.734 -4.379 1 97.5 349 LYS B N 1
ATOM 6574 C CA . LYS B 1 349 ? -9.32 -25 -4.25 1 97.5 349 LYS B CA 1
ATOM 6575 C C . LYS B 1 349 ? -9.586 -23.5 -4.09 1 97.5 349 LYS B C 1
ATOM 6577 O O . LYS B 1 349 ? -8.922 -22.828 -3.291 1 97.5 349 LYS B O 1
ATOM 6582 N N . ALA B 1 350 ? -10.5 -23.016 -4.848 1 98.44 350 ALA B N 1
ATOM 6583 C CA . ALA B 1 350 ? -10.875 -21.609 -4.727 1 98.44 350 ALA B CA 1
ATOM 6584 C C . ALA B 1 350 ? -11.344 -21.281 -3.309 1 98.44 350 ALA B C 1
ATOM 6586 O O . ALA B 1 350 ? -10.93 -20.281 -2.725 1 98.44 350 ALA B O 1
ATOM 6587 N N . LYS B 1 351 ? -12.148 -22.109 -2.812 1 98.31 351 LYS B N 1
ATOM 6588 C CA . LYS B 1 351 ? -12.648 -21.922 -1.454 1 98.31 351 LYS B CA 1
ATOM 6589 C C . LYS B 1 351 ? -11.523 -22 -0.434 1 98.31 351 LYS B C 1
ATOM 6591 O O . LYS B 1 351 ? -11.477 -21.203 0.508 1 98.31 351 LYS B O 1
ATOM 6596 N N . GLU B 1 352 ? -10.672 -22.953 -0.594 1 97.81 352 GLU B N 1
ATOM 6597 C CA . GLU B 1 352 ? -9.523 -23.094 0.29 1 97.81 352 GLU B CA 1
ATOM 6598 C C . GLU B 1 352 ? -8.68 -21.828 0.315 1 97.81 352 GLU B C 1
ATOM 6600 O O . GLU B 1 352 ? -8.32 -21.344 1.388 1 97.81 352 GLU B O 1
ATOM 6605 N N . LEU B 1 353 ? -8.375 -21.312 -0.853 1 98.06 353 LEU B N 1
ATOM 6606 C CA . LEU B 1 353 ? -7.566 -20.094 -0.955 1 98.06 353 LEU B CA 1
ATOM 6607 C C . LEU B 1 353 ? -8.281 -18.906 -0.315 1 98.06 353 LEU B C 1
ATOM 6609 O O . LEU B 1 353 ? -7.672 -18.141 0.426 1 98.06 353 LEU B O 1
ATOM 6613 N N . THR B 1 354 ? -9.523 -18.781 -0.596 1 98 354 THR B N 1
ATOM 6614 C CA . THR B 1 354 ? -10.32 -17.688 -0.039 1 98 354 THR B CA 1
ATOM 6615 C C . THR B 1 354 ? -10.312 -17.75 1.486 1 98 354 THR B C 1
ATOM 6617 O O . THR B 1 354 ? -10.148 -16.719 2.148 1 98 354 THR B O 1
ATOM 6620 N N . ASP B 1 355 ? -10.461 -18.922 2.035 1 98.12 355 ASP B N 1
ATOM 6621 C CA . ASP B 1 355 ? -10.445 -19.109 3.482 1 98.12 355 ASP B CA 1
ATOM 6622 C C . ASP B 1 355 ? -9.078 -18.781 4.066 1 98.12 355 ASP B C 1
ATOM 6624 O O . ASP B 1 355 ? -8.992 -18.125 5.113 1 98.12 355 ASP B O 1
ATOM 6628 N N . GLN B 1 356 ? -8.039 -19.188 3.414 1 97.75 356 GLN B N 1
ATOM 6629 C CA . GLN B 1 356 ? -6.688 -18.922 3.881 1 97.75 356 GLN B CA 1
ATOM 6630 C C . GLN B 1 356 ? -6.395 -17.422 3.887 1 97.75 356 GLN B C 1
ATOM 6632 O O . GLN B 1 356 ? -5.762 -16.906 4.816 1 97.75 356 GLN B O 1
ATOM 6637 N N . ILE B 1 357 ? -6.848 -16.766 2.883 1 98.12 357 ILE B N 1
ATOM 6638 C CA . ILE B 1 357 ? -6.664 -15.32 2.77 1 98.12 357 ILE B CA 1
ATOM 6639 C C . ILE B 1 357 ? -7.391 -14.617 3.914 1 98.12 357 ILE B C 1
ATOM 6641 O O . ILE B 1 357 ? -6.801 -13.781 4.609 1 98.12 357 ILE B O 1
ATOM 6645 N N . ALA B 1 358 ? -8.609 -15.016 4.094 1 97.88 358 ALA B N 1
ATOM 6646 C CA . ALA B 1 358 ? -9.406 -14.414 5.156 1 97.88 358 ALA B CA 1
ATOM 6647 C C . ALA B 1 358 ? -8.773 -14.656 6.523 1 97.88 358 ALA B C 1
ATOM 6649 O O . ALA B 1 358 ? -8.68 -13.742 7.344 1 97.88 358 ALA B O 1
ATOM 6650 N N . GLU B 1 359 ? -8.336 -15.812 6.742 1 97.5 359 GLU B N 1
ATOM 6651 C CA . GLU B 1 359 ? -7.703 -16.172 8.008 1 97.5 359 GLU B CA 1
ATOM 6652 C C . GLU B 1 359 ? -6.418 -15.391 8.227 1 97.5 359 GLU B C 1
ATOM 6654 O O . GLU B 1 359 ? -6.145 -14.938 9.344 1 97.5 359 GLU B O 1
ATOM 6659 N N . ALA B 1 360 ? -5.637 -15.305 7.184 1 98.06 360 ALA B N 1
ATOM 6660 C CA . ALA B 1 360 ? -4.387 -14.555 7.293 1 98.06 360 ALA B CA 1
ATOM 6661 C C . ALA B 1 360 ? -4.648 -13.102 7.676 1 98.06 360 ALA B C 1
ATOM 6663 O O . ALA B 1 360 ? -3.955 -12.547 8.531 1 98.06 360 ALA B O 1
ATOM 6664 N N . ILE B 1 361 ? -5.629 -12.492 7.078 1 98 361 ILE B N 1
ATOM 6665 C CA . ILE B 1 361 ? -5.98 -11.109 7.375 1 98 361 ILE B CA 1
ATOM 6666 C C . ILE B 1 361 ? -6.48 -10.992 8.812 1 98 361 ILE B C 1
ATOM 6668 O O . ILE B 1 361 ? -6.047 -10.109 9.562 1 98 361 ILE B O 1
ATOM 6672 N N . ASP B 1 362 ? -7.289 -11.93 9.195 1 96.62 362 ASP B N 1
ATOM 6673 C CA . ASP B 1 362 ? -7.824 -11.945 10.555 1 96.62 362 ASP B CA 1
ATOM 6674 C C . ASP B 1 362 ? -6.699 -12.07 11.586 1 96.62 362 ASP B C 1
ATOM 6676 O O . ASP B 1 362 ? -6.816 -11.562 12.703 1 96.62 362 ASP B O 1
ATOM 6680 N N . ARG B 1 363 ? -5.699 -12.648 11.156 1 96.38 363 ARG B N 1
ATOM 6681 C CA . ARG B 1 363 ? -4.602 -12.906 12.086 1 96.38 363 ARG B CA 1
ATOM 6682 C C . ARG B 1 363 ? -3.504 -11.859 11.938 1 96.38 363 ARG B C 1
ATOM 6684 O O . ARG B 1 363 ? -2.408 -12.016 12.484 1 96.38 363 ARG B O 1
ATOM 6691 N N . GLY B 1 364 ? -3.711 -10.914 11.07 1 96.56 364 GLY B N 1
ATOM 6692 C CA . GLY B 1 364 ? -2.807 -9.781 11.156 1 96.56 364 GLY B CA 1
ATOM 6693 C C . GLY B 1 364 ? -2.172 -9.43 9.82 1 96.56 364 GLY B C 1
ATOM 6694 O O . GLY B 1 364 ? -1.474 -8.422 9.711 1 96.56 364 GLY B O 1
ATOM 6695 N N . ALA B 1 365 ? -2.375 -10.258 8.805 1 98.31 365 ALA B N 1
ATOM 6696 C CA . ALA B 1 365 ? -1.871 -9.883 7.484 1 98.31 365 ALA B CA 1
ATOM 6697 C C . ALA B 1 365 ? -2.518 -8.594 6.992 1 98.31 365 ALA B C 1
ATOM 6699 O O . ALA B 1 365 ? -3.668 -8.297 7.328 1 98.31 365 ALA B O 1
ATOM 6700 N N . VAL B 1 366 ? -1.755 -7.785 6.277 1 98.56 366 VAL B N 1
ATOM 6701 C CA . VAL B 1 366 ? -2.248 -6.52 5.75 1 98.56 366 VAL B CA 1
ATOM 6702 C C . VAL B 1 366 ? -2.641 -6.684 4.285 1 98.56 366 VAL B C 1
ATOM 6704 O O . VAL B 1 366 ? -1.784 -6.914 3.428 1 98.56 366 VAL B O 1
ATOM 6707 N N . PRO B 1 367 ? -3.949 -6.605 3.975 1 98.69 367 PRO B N 1
ATOM 6708 C CA . PRO B 1 367 ? -4.332 -6.688 2.564 1 98.69 367 PRO B CA 1
ATOM 6709 C C . PRO B 1 367 ? -3.951 -5.434 1.777 1 98.69 367 PRO B C 1
ATOM 6711 O O . PRO B 1 367 ? -4.402 -4.332 2.105 1 98.69 367 PRO B O 1
ATOM 6714 N N . LEU B 1 368 ? -3.104 -5.512 0.794 1 98.69 368 LEU B N 1
ATOM 6715 C CA . LEU B 1 368 ? -2.65 -4.391 -0.018 1 98.69 368 LEU B CA 1
ATOM 6716 C C . LEU B 1 368 ? -3.473 -4.277 -1.296 1 98.69 368 LEU B C 1
ATOM 6718 O O . LEU B 1 368 ? -3.631 -3.182 -1.843 1 98.69 368 LEU B O 1
ATOM 6722 N N . HIS B 1 369 ? -3.91 -5.434 -1.815 1 98.19 369 HIS B N 1
ATOM 6723 C CA . HIS B 1 369 ? -4.695 -5.496 -3.043 1 98.19 369 HIS B CA 1
ATOM 6724 C C . HIS B 1 369 ? -5.621 -6.707 -3.041 1 98.19 369 HIS B C 1
ATOM 6726 O O . HIS B 1 369 ? -5.211 -7.809 -2.674 1 98.19 369 HIS B O 1
ATOM 6732 N N . ARG B 1 370 ? -6.832 -6.547 -3.365 1 97.38 370 ARG B N 1
ATOM 6733 C CA . ARG B 1 370 ? -7.812 -7.594 -3.652 1 97.38 370 ARG B CA 1
ATOM 6734 C C . ARG B 1 370 ? -8.617 -7.258 -4.902 1 97.38 370 ARG B C 1
ATOM 6736 O O . ARG B 1 370 ? -9.375 -6.285 -4.922 1 97.38 370 ARG B O 1
ATOM 6743 N N . GLY B 1 371 ? -8.312 -8.078 -5.941 1 94.75 371 GLY B N 1
ATOM 6744 C CA . GLY B 1 371 ? -9.031 -7.871 -7.188 1 94.75 371 GLY B CA 1
ATOM 6745 C C . GLY B 1 371 ? -10.523 -8.133 -7.07 1 94.75 371 GLY B C 1
ATOM 6746 O O . GLY B 1 371 ? -10.977 -8.75 -6.105 1 94.75 371 GLY B O 1
ATOM 6747 N N . SER B 1 372 ? -11.281 -7.598 -8.055 1 89.88 372 SER B N 1
ATOM 6748 C CA . SER B 1 372 ? -12.734 -7.695 -8.008 1 89.88 372 SER B CA 1
ATOM 6749 C C . SER B 1 372 ? -13.273 -8.477 -9.195 1 89.88 372 SER B C 1
ATOM 6751 O O . SER B 1 372 ? -12.688 -8.453 -10.281 1 89.88 372 SER B O 1
ATOM 6753 N N . ALA B 1 373 ? -14.422 -9.094 -8.922 1 87.88 373 ALA B N 1
ATOM 6754 C CA . ALA B 1 373 ? -15.125 -9.82 -9.977 1 87.88 373 ALA B CA 1
ATOM 6755 C C . ALA B 1 373 ? -15.734 -8.859 -10.992 1 87.88 373 ALA B C 1
ATOM 6757 O O . ALA B 1 373 ? -16.016 -9.242 -12.133 1 87.88 373 ALA B O 1
ATOM 6758 N N . ALA B 1 374 ? -15.898 -7.625 -10.594 1 81.75 374 ALA B N 1
ATOM 6759 C CA . ALA B 1 374 ? -16.562 -6.637 -11.43 1 81.75 374 ALA B CA 1
ATOM 6760 C C . ALA B 1 374 ? -15.75 -6.348 -12.695 1 81.75 374 ALA B C 1
ATOM 6762 O O . ALA B 1 374 ? -16.312 -5.996 -13.734 1 81.75 374 ALA B O 1
ATOM 6763 N N . ASP B 1 375 ? -14.5 -6.613 -12.719 1 79.69 375 ASP B N 1
ATOM 6764 C CA . ASP B 1 375 ? -13.602 -6.316 -13.828 1 79.69 375 ASP B CA 1
ATOM 6765 C C . ASP B 1 375 ? -13.32 -7.566 -14.664 1 79.69 375 ASP B C 1
ATOM 6767 O O . ASP B 1 375 ? -12.648 -7.496 -15.695 1 79.69 375 ASP B O 1
ATOM 6771 N N . ALA B 1 376 ? -13.953 -8.656 -14.219 1 83.69 376 ALA B N 1
ATOM 6772 C CA . ALA B 1 376 ? -13.617 -9.922 -14.859 1 83.69 376 ALA B CA 1
ATOM 6773 C C . ALA B 1 376 ? -14.516 -10.18 -16.062 1 83.69 376 ALA B C 1
ATOM 6775 O O . ALA B 1 376 ? -15.586 -9.578 -16.188 1 83.69 376 ALA B O 1
ATOM 6776 N N . ARG B 1 377 ? -14.023 -11.023 -16.953 1 92.06 377 ARG B N 1
ATOM 6777 C CA . ARG B 1 377 ? -14.695 -11.32 -18.219 1 92.06 377 ARG B CA 1
ATOM 6778 C C . ARG B 1 377 ? -15.352 -12.695 -18.172 1 92.06 377 ARG B C 1
ATOM 6780 O O . ARG B 1 377 ? -14.672 -13.719 -18.328 1 92.06 377 ARG B O 1
ATOM 6787 N N . PHE B 1 378 ? -16.609 -12.695 -18.031 1 96.19 378 PHE B N 1
ATOM 6788 C CA . PHE B 1 378 ? -17.344 -13.953 -17.875 1 96.19 378 PHE B CA 1
ATOM 6789 C C . PHE B 1 378 ? -18.5 -14.023 -18.859 1 96.19 378 PHE B C 1
ATOM 6791 O O . PHE B 1 378 ? -19 -13 -19.312 1 96.19 378 PHE B O 1
ATOM 6798 N N . LEU B 1 379 ? -18.859 -15.234 -19.234 1 96.19 379 LEU B N 1
ATOM 6799 C CA . LEU B 1 379 ? -20.125 -15.453 -19.922 1 96.19 379 LEU B CA 1
ATOM 6800 C C . LEU B 1 379 ? -21.312 -15.164 -19 1 96.19 379 LEU B C 1
ATOM 6802 O O . LEU B 1 379 ? -21.219 -15.375 -17.781 1 96.19 379 LEU B O 1
ATOM 6806 N N . PRO B 1 380 ? -22.406 -14.672 -19.641 1 94.31 380 PRO B N 1
ATOM 6807 C CA . PRO B 1 380 ? -23.562 -14.414 -18.781 1 94.31 380 PRO B CA 1
ATOM 6808 C C . PRO B 1 380 ? -24.031 -15.656 -18.031 1 94.31 380 PRO B C 1
ATOM 6810 O O . PRO B 1 380 ? -24.25 -16.719 -18.641 1 94.31 380 PRO B O 1
ATOM 6813 N N . GLY B 1 381 ? -24.062 -15.555 -16.75 1 93.75 381 GLY B N 1
ATOM 6814 C CA . GLY B 1 381 ? -24.656 -16.609 -15.93 1 93.75 381 GLY B CA 1
ATOM 6815 C C . GLY B 1 381 ? -23.688 -17.75 -15.664 1 93.75 381 GLY B C 1
ATOM 6816 O O . GLY B 1 381 ? -24.062 -18.75 -15.031 1 93.75 381 GLY B O 1
ATOM 6817 N N . GLN B 1 382 ? -22.5 -17.719 -16.062 1 95.25 382 GLN B N 1
ATOM 6818 C CA . GLN B 1 382 ? -21.594 -18.844 -15.844 1 95.25 382 GLN B CA 1
ATOM 6819 C C . GLN B 1 382 ? -21.281 -19.016 -14.359 1 95.25 382 GLN B C 1
ATOM 6821 O O . GLN B 1 382 ? -21.359 -18.062 -13.594 1 95.25 382 GLN B O 1
ATOM 6826 N N . ASP B 1 383 ? -20.938 -20.312 -13.992 1 97.56 383 ASP B N 1
ATOM 6827 C CA . ASP B 1 383 ? -20.422 -20.594 -12.656 1 97.56 383 ASP B CA 1
ATOM 6828 C C . ASP B 1 383 ? -19.016 -20.031 -12.484 1 97.56 383 ASP B C 1
ATOM 6830 O O . ASP B 1 383 ? -18.125 -20.297 -13.297 1 97.56 383 ASP B O 1
ATOM 6834 N N . THR B 1 384 ? -18.781 -19.219 -11.531 1 97.38 384 THR B N 1
ATOM 6835 C CA . THR B 1 384 ? -17.469 -18.594 -11.312 1 97.38 384 THR B CA 1
ATOM 6836 C C . THR B 1 384 ? -16.859 -19.078 -10 1 97.38 384 THR B C 1
ATOM 6838 O O . THR B 1 384 ? -15.984 -18.406 -9.438 1 97.38 384 THR B O 1
ATOM 6841 N N . SER B 1 385 ? -17.281 -20.234 -9.438 1 97.81 385 SER B N 1
ATOM 6842 C CA . SER B 1 385 ? -16.891 -20.703 -8.117 1 97.81 385 SER B CA 1
ATOM 6843 C C . SER B 1 385 ? -15.414 -21.109 -8.086 1 97.81 385 SER B C 1
ATOM 6845 O O . SER B 1 385 ? -14.82 -21.219 -7.016 1 97.81 385 SER B O 1
ATOM 6847 N N . ALA B 1 386 ? -14.812 -21.312 -9.273 1 98.31 386 ALA B N 1
ATOM 6848 C CA . ALA B 1 386 ? -13.422 -21.734 -9.312 1 98.31 386 ALA B CA 1
ATOM 6849 C C . ALA B 1 386 ? -12.492 -20.562 -9.586 1 98.31 386 ALA B C 1
ATOM 6851 O O . ALA B 1 386 ? -11.289 -20.734 -9.812 1 98.31 386 ALA B O 1
ATOM 6852 N N . TYR B 1 387 ? -13.062 -19.359 -9.594 1 98.25 387 TYR B N 1
ATOM 6853 C CA . TYR B 1 387 ? -12.242 -18.188 -9.883 1 98.25 387 TYR B CA 1
ATOM 6854 C C . TYR B 1 387 ? -11.836 -17.484 -8.602 1 98.25 387 TYR B C 1
ATOM 6856 O O . TYR B 1 387 ? -12.656 -17.297 -7.699 1 98.25 387 TYR B O 1
ATOM 6864 N N . VAL B 1 388 ? -10.555 -17.188 -8.492 1 98.06 388 VAL B N 1
ATOM 6865 C CA . VAL B 1 388 ? -9.977 -16.375 -7.426 1 98.06 388 VAL B CA 1
ATOM 6866 C C . VAL B 1 388 ? -9.273 -15.164 -8.023 1 98.06 388 VAL B C 1
ATOM 6868 O O . VAL B 1 388 ? -8.43 -15.297 -8.914 1 98.06 388 VAL B O 1
ATOM 6871 N N . HIS B 1 389 ? -9.68 -14.047 -7.652 1 97.56 389 HIS B N 1
ATOM 6872 C CA . HIS B 1 389 ? -9.039 -12.828 -8.133 1 97.56 389 HIS B CA 1
ATOM 6873 C C . HIS B 1 389 ? -7.734 -12.555 -7.391 1 97.56 389 HIS B C 1
ATOM 6875 O O . HIS B 1 389 ? -7.531 -13.062 -6.281 1 97.56 389 HIS B O 1
ATOM 6881 N N . PRO B 1 390 ? -6.812 -11.797 -8.008 1 98 390 PRO B N 1
ATOM 6882 C CA . PRO B 1 390 ? -5.496 -11.57 -7.406 1 98 390 PRO B CA 1
ATOM 6883 C C . PRO B 1 390 ? -5.574 -10.938 -6.02 1 98 390 PRO B C 1
ATOM 6885 O O . PRO B 1 390 ? -6.375 -10.023 -5.805 1 98 390 PRO B O 1
ATOM 6888 N N . VAL B 1 391 ? -4.773 -11.43 -5.074 1 98.5 391 VAL B N 1
ATOM 6889 C CA . VAL B 1 391 ? -4.684 -10.891 -3.723 1 98.5 391 VAL B CA 1
ATOM 6890 C C . VAL B 1 391 ? -3.219 -10.688 -3.348 1 98.5 391 VAL B C 1
ATOM 6892 O O . VAL B 1 391 ? -2.363 -11.508 -3.684 1 98.5 391 VAL B O 1
ATOM 6895 N N . THR B 1 392 ? -2.924 -9.609 -2.758 1 98.75 392 THR B N 1
ATOM 6896 C CA . THR B 1 392 ? -1.589 -9.336 -2.236 1 98.75 392 THR B CA 1
ATOM 6897 C C . THR B 1 392 ? -1.644 -9.039 -0.742 1 98.75 392 THR B C 1
ATOM 6899 O O . THR B 1 392 ? -2.34 -8.109 -0.315 1 98.75 392 THR B O 1
ATOM 6902 N N . LEU B 1 393 ? -0.93 -9.797 0.09 1 98.75 393 LEU B N 1
ATOM 6903 C CA . LEU B 1 393 ? -0.888 -9.641 1.539 1 98.75 393 LEU B CA 1
ATOM 6904 C C . LEU B 1 393 ? 0.514 -9.258 2.006 1 98.75 393 LEU B C 1
ATOM 6906 O O . LEU B 1 393 ? 1.498 -9.875 1.582 1 98.75 393 LEU B O 1
ATOM 6910 N N . LEU B 1 394 ? 0.554 -8.234 2.768 1 98.69 394 LEU B N 1
ATOM 6911 C CA . LEU B 1 394 ? 1.8 -7.863 3.43 1 98.69 394 LEU B CA 1
ATOM 6912 C C . LEU B 1 394 ? 1.923 -8.547 4.785 1 98.69 394 LEU B C 1
ATOM 6914 O O . LEU B 1 394 ? 0.987 -8.523 5.586 1 98.69 394 LEU B O 1
ATOM 6918 N N . ASN B 1 395 ? 3.025 -9.203 4.977 1 97.06 395 ASN B N 1
ATOM 6919 C CA . ASN B 1 395 ? 3.457 -9.773 6.25 1 97.06 395 ASN B CA 1
ATOM 6920 C C . ASN B 1 395 ? 2.43 -10.766 6.797 1 97.06 395 ASN B C 1
ATOM 6922 O O . ASN B 1 395 ? 1.925 -10.586 7.906 1 97.06 395 ASN B O 1
ATOM 6926 N N . PRO B 1 396 ? 2.117 -11.812 6.039 1 96.62 396 PRO B N 1
ATOM 6927 C CA . PRO B 1 396 ? 1.322 -12.867 6.676 1 96.62 396 PRO B CA 1
ATOM 6928 C C . PRO B 1 396 ? 1.983 -13.43 7.93 1 96.62 396 PRO B C 1
ATOM 6930 O O . PRO B 1 396 ? 3.205 -13.602 7.965 1 96.62 396 PRO B O 1
ATOM 6933 N N . PRO B 1 397 ? 1.193 -13.656 8.922 1 95.75 397 PRO B N 1
ATOM 6934 C CA . PRO B 1 397 ? 1.801 -14.148 10.164 1 95.75 397 PRO B CA 1
ATOM 6935 C C . PRO B 1 397 ? 2.396 -15.547 10.008 1 95.75 397 PRO B C 1
ATOM 6937 O O . PRO B 1 397 ? 1.935 -16.328 9.172 1 95.75 397 PRO B O 1
ATOM 6940 N N . PRO B 1 398 ? 3.344 -15.883 10.836 1 93 398 PRO B N 1
ATOM 6941 C CA . PRO B 1 398 ? 3.996 -17.188 10.742 1 93 398 PRO B CA 1
ATOM 6942 C C . PRO B 1 398 ? 3.025 -18.344 10.953 1 93 398 PRO B C 1
ATOM 6944 O O . PRO B 1 398 ? 3.293 -19.469 10.516 1 93 398 PRO B O 1
ATOM 6947 N N . SER B 1 399 ? 1.968 -18.109 11.547 1 93.31 399 SER B N 1
ATOM 6948 C CA . SER B 1 399 ? 0.996 -19.156 11.812 1 93.31 399 SER B CA 1
ATOM 6949 C C . SER B 1 399 ? 0.16 -19.469 10.57 1 93.31 399 SER B C 1
ATOM 6951 O O . SER B 1 399 ? -0.533 -20.484 10.508 1 93.31 399 SER B O 1
ATOM 6953 N N . SER B 1 400 ? 0.18 -18.578 9.602 1 93.88 400 SER B N 1
ATOM 6954 C CA . SER B 1 400 ? -0.583 -18.75 8.375 1 93.88 400 SER B CA 1
ATOM 6955 C C . SER B 1 400 ? 0.134 -19.703 7.414 1 93.88 400 SER B C 1
ATOM 6957 O O . SER B 1 400 ? 1.35 -19.609 7.234 1 93.88 400 SER B O 1
ATOM 6959 N N . PRO B 1 401 ? -0.632 -20.594 6.773 1 92 401 PRO B N 1
ATOM 6960 C CA . PRO B 1 401 ? -0.016 -21.406 5.727 1 92 401 PRO B CA 1
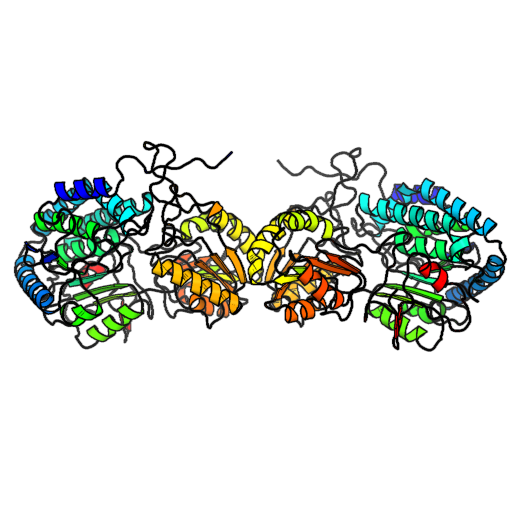ATOM 6961 C C . PRO B 1 401 ? 0.601 -20.578 4.609 1 92 401 PRO B C 1
ATOM 6963 O O . PRO B 1 401 ? 1.575 -21 3.98 1 92 401 PRO B O 1
ATOM 6966 N N . LEU B 1 402 ? 0.142 -19.344 4.414 1 94.31 402 LEU B N 1
ATOM 6967 C CA . LEU B 1 402 ? 0.627 -18.469 3.35 1 94.31 402 LEU B CA 1
ATOM 6968 C C . LEU B 1 402 ? 2.029 -17.953 3.664 1 94.31 402 LEU B C 1
ATOM 6970 O O . LEU B 1 402 ? 2.699 -17.406 2.793 1 94.31 402 LEU B O 1
ATOM 6974 N N . HIS B 1 403 ? 2.473 -18.234 4.926 1 92.94 403 HIS B N 1
ATOM 6975 C CA . HIS B 1 403 ? 3.816 -17.812 5.309 1 92.94 403 HIS B CA 1
ATOM 6976 C C . HIS B 1 403 ? 4.863 -18.828 4.867 1 92.94 403 HIS B C 1
ATOM 6978 O O . HIS B 1 403 ? 5.992 -18.453 4.539 1 92.94 403 HIS B O 1
ATOM 6984 N N . HIS B 1 404 ? 4.469 -20.125 4.691 1 88.19 404 HIS B N 1
ATOM 6985 C CA . HIS B 1 404 ? 5.504 -21.141 4.535 1 88.19 404 HIS B CA 1
ATOM 6986 C C . HIS B 1 404 ? 5.258 -21.984 3.285 1 88.19 404 HIS B C 1
ATOM 6988 O O . HIS B 1 404 ? 6.145 -22.719 2.844 1 88.19 404 HIS B O 1
ATOM 6994 N N . SER B 1 405 ? 4.105 -21.859 2.789 1 89.38 405 SER B N 1
ATOM 6995 C CA . SER B 1 405 ? 3.771 -22.766 1.695 1 89.38 405 SER B CA 1
ATOM 6996 C C . SER B 1 405 ? 3.312 -22 0.461 1 89.38 405 SER B C 1
ATOM 6998 O O . SER B 1 405 ? 2.805 -20.875 0.574 1 89.38 405 SER B O 1
ATOM 7000 N N . GLU B 1 406 ? 3.512 -22.641 -0.592 1 91.62 406 GLU B N 1
ATOM 7001 C CA . GLU B 1 406 ? 2.994 -22.109 -1.849 1 91.62 406 GLU B CA 1
ATOM 7002 C C . GLU B 1 406 ? 1.472 -22.188 -1.896 1 91.62 406 GLU B C 1
ATOM 7004 O O . GLU B 1 406 ? 0.893 -23.25 -1.676 1 91.62 406 GLU B O 1
ATOM 7009 N N . PRO B 1 407 ? 0.884 -21.047 -2.23 1 94.19 407 PRO B N 1
ATOM 7010 C CA . PRO B 1 407 ? -0.577 -21.078 -2.322 1 94.19 407 PRO B CA 1
ATOM 7011 C C . PRO B 1 407 ? -1.078 -21.844 -3.543 1 94.19 407 PRO B C 1
ATOM 7013 O O . PRO B 1 407 ? -2.178 -22.406 -3.516 1 94.19 407 PRO B O 1
ATOM 7016 N N . PHE B 1 408 ? -0.236 -21.891 -4.613 1 96 408 PHE B N 1
ATOM 7017 C CA . PHE B 1 408 ? -0.621 -22.453 -5.898 1 96 408 PHE B CA 1
ATOM 7018 C C . PHE B 1 408 ? -1.898 -21.812 -6.418 1 96 408 PHE B C 1
ATOM 7020 O O . PHE B 1 408 ? -2.848 -22.5 -6.789 1 96 408 PHE B O 1
ATOM 7027 N N . GLY B 1 409 ? -2.01 -20.594 -6.434 1 98 409 GLY B N 1
ATOM 7028 C CA . GLY B 1 409 ? -3.064 -19.672 -6.824 1 98 409 GLY B CA 1
ATOM 7029 C C . GLY B 1 409 ? -2.604 -18.219 -6.883 1 98 409 GLY B C 1
ATOM 7030 O O . GLY B 1 409 ? -1.445 -17.922 -6.586 1 98 409 GLY B O 1
ATOM 7031 N N . PRO B 1 410 ? -3.504 -17.328 -7.281 1 98.44 410 PRO B N 1
ATOM 7032 C CA . PRO B 1 410 ? -3.096 -15.961 -7.566 1 98.44 410 PRO B CA 1
ATOM 7033 C C . PRO B 1 410 ? -3.008 -15.094 -6.312 1 98.44 410 PRO B C 1
ATOM 7035 O O . PRO B 1 410 ? -3.65 -14.047 -6.234 1 98.44 410 PRO B O 1
ATOM 7038 N N . VAL B 1 411 ? -2.141 -15.516 -5.379 1 98.56 411 VAL B N 1
ATOM 7039 C CA . VAL B 1 411 ? -1.919 -14.828 -4.109 1 98.56 411 VAL B CA 1
ATOM 7040 C C . VAL B 1 411 ? -0.439 -14.477 -3.961 1 98.56 411 VAL B C 1
ATOM 7042 O O . VAL B 1 411 ? 0.42 -15.367 -4.02 1 98.56 411 VAL B O 1
ATOM 7045 N N . ASP B 1 412 ? -0.138 -13.227 -3.852 1 98.62 412 ASP B N 1
ATOM 7046 C CA . ASP B 1 412 ? 1.209 -12.766 -3.523 1 98.62 412 ASP B CA 1
ATOM 7047 C C . ASP B 1 412 ? 1.325 -12.422 -2.041 1 98.62 412 ASP B C 1
ATOM 7049 O O . ASP B 1 412 ? 0.417 -11.812 -1.469 1 98.62 412 ASP B O 1
ATOM 7053 N N . THR B 1 413 ? 2.371 -12.852 -1.45 1 98.38 413 THR B N 1
ATOM 7054 C CA . THR B 1 413 ? 2.74 -12.398 -0.114 1 98.38 413 THR B CA 1
ATOM 7055 C C . THR B 1 413 ? 4.031 -11.586 -0.155 1 98.38 413 THR B C 1
ATOM 7057 O O . THR B 1 413 ? 4.926 -11.875 -0.955 1 98.38 413 THR B O 1
ATOM 7060 N N . ILE B 1 414 ? 4.062 -10.602 0.639 1 98.69 414 ILE B N 1
ATOM 7061 C CA . ILE B 1 414 ? 5.23 -9.734 0.733 1 98.69 414 ILE B CA 1
ATOM 7062 C C . ILE B 1 414 ? 5.754 -9.727 2.168 1 98.69 414 ILE B C 1
ATOM 7064 O O . ILE B 1 414 ? 4.98 -9.586 3.117 1 98.69 414 ILE B O 1
ATOM 7068 N N . VAL B 1 415 ? 7.047 -9.906 2.311 1 98.12 415 VAL B N 1
ATOM 7069 C CA . VAL B 1 415 ? 7.738 -9.812 3.592 1 98.12 415 VAL B CA 1
ATOM 7070 C C . VAL B 1 415 ? 8.812 -8.727 3.521 1 98.12 415 VAL B C 1
ATOM 7072 O O . VAL B 1 415 ? 9.531 -8.625 2.527 1 98.12 415 VAL B O 1
ATOM 7075 N N . LEU B 1 416 ? 8.852 -7.914 4.555 1 98.44 416 LEU B N 1
ATOM 7076 C CA . LEU B 1 416 ? 9.844 -6.844 4.609 1 98.44 416 LEU B CA 1
ATOM 7077 C C . LEU B 1 416 ? 11.039 -7.258 5.461 1 98.44 416 LEU B C 1
ATOM 7079 O O . LEU B 1 416 ? 10.875 -7.91 6.496 1 98.44 416 LEU B O 1
ATOM 7083 N N . VAL B 1 417 ? 12.195 -6.828 5.016 1 98.5 417 VAL B N 1
ATOM 7084 C CA . VAL B 1 417 ? 13.422 -7.18 5.723 1 98.5 417 VAL B CA 1
ATOM 7085 C C . VAL B 1 417 ? 14.328 -5.957 5.828 1 98.5 417 VAL B C 1
ATOM 7087 O O . VAL B 1 417 ? 14.234 -5.031 5.016 1 98.5 417 VAL B O 1
ATOM 7090 N N . ASP B 1 418 ? 15.305 -6.008 6.824 1 98.25 418 ASP B N 1
ATOM 7091 C CA . ASP B 1 418 ? 16.141 -4.84 7.113 1 98.25 418 ASP B CA 1
ATOM 7092 C C . ASP B 1 418 ? 17.609 -5.148 6.887 1 98.25 418 ASP B C 1
ATOM 7094 O O . ASP B 1 418 ? 18.438 -4.234 6.793 1 98.25 418 ASP B O 1
ATOM 7098 N N . THR B 1 419 ? 17.938 -6.441 6.863 1 98.38 419 THR B N 1
ATOM 7099 C CA . THR B 1 419 ? 19.328 -6.848 6.699 1 98.38 419 THR B CA 1
ATOM 7100 C C . THR B 1 419 ? 19.438 -7.957 5.66 1 98.38 419 THR B C 1
ATOM 7102 O O . THR B 1 419 ? 18.453 -8.602 5.312 1 98.38 419 THR B O 1
ATOM 7105 N N . GLU B 1 420 ? 20.641 -8.219 5.16 1 98.5 420 GLU B N 1
ATOM 7106 C CA . GLU B 1 420 ? 20.891 -9.305 4.219 1 98.5 420 GLU B CA 1
ATOM 7107 C C . GLU B 1 420 ? 20.594 -10.656 4.855 1 98.5 420 GLU B C 1
ATOM 7109 O O . GLU B 1 420 ? 20.078 -11.562 4.191 1 98.5 420 GLU B O 1
ATOM 7114 N N . ALA B 1 421 ? 20.906 -10.797 6.117 1 98.44 421 ALA B N 1
ATOM 7115 C CA . ALA B 1 421 ? 20.641 -12.047 6.828 1 98.44 421 ALA B CA 1
ATOM 7116 C C . ALA B 1 421 ? 19.141 -12.336 6.867 1 98.44 421 ALA B C 1
ATOM 7118 O O . ALA B 1 421 ? 18.719 -13.469 6.641 1 98.44 421 ALA B O 1
ATOM 7119 N N . GLU B 1 422 ? 18.344 -11.297 7.133 1 98.19 422 GLU B N 1
ATOM 7120 C CA . GLU B 1 422 ? 16.891 -11.453 7.137 1 98.19 422 GLU B CA 1
ATOM 7121 C C . GLU B 1 422 ? 16.359 -11.766 5.742 1 98.19 422 GLU B C 1
ATOM 7123 O O . GLU B 1 422 ? 15.422 -12.555 5.594 1 98.19 422 GLU B O 1
ATOM 7128 N N . LEU B 1 423 ? 16.953 -11.102 4.766 1 98.62 423 LEU B N 1
ATOM 7129 C CA . LEU B 1 423 ? 16.594 -11.375 3.373 1 98.62 423 LEU B CA 1
ATOM 7130 C C . LEU B 1 423 ? 16.766 -12.852 3.047 1 98.62 423 LEU B C 1
ATOM 7132 O O . LEU B 1 423 ? 15.82 -13.492 2.564 1 98.62 423 LEU B O 1
ATOM 7136 N N . LEU B 1 424 ? 17.875 -13.43 3.391 1 98.12 424 LEU B N 1
ATOM 7137 C CA . LEU B 1 424 ? 18.172 -14.836 3.105 1 98.12 424 LEU B CA 1
ATOM 7138 C C . LEU B 1 424 ? 17.25 -15.75 3.91 1 98.12 424 LEU B C 1
ATOM 7140 O O . LEU B 1 424 ? 16.734 -16.734 3.381 1 98.12 424 LEU B O 1
ATOM 7144 N N . ALA B 1 425 ? 17.062 -15.422 5.152 1 97.06 425 ALA B N 1
ATOM 7145 C CA . ALA B 1 425 ? 16.188 -16.234 5.992 1 97.06 425 ALA B CA 1
ATOM 7146 C C . ALA B 1 425 ? 14.773 -16.281 5.414 1 97.06 425 ALA B C 1
ATOM 7148 O O . ALA B 1 425 ? 14.164 -17.359 5.355 1 97.06 425 ALA B O 1
ATOM 7149 N N . ALA B 1 426 ? 14.289 -15.117 4.996 1 96.75 426 ALA B N 1
ATOM 7150 C CA . ALA B 1 426 ? 12.938 -15.047 4.445 1 96.75 426 ALA B CA 1
ATOM 7151 C C . ALA B 1 426 ? 12.852 -15.773 3.107 1 96.75 426 ALA B C 1
ATOM 7153 O O . ALA B 1 426 ? 11.852 -16.422 2.814 1 96.75 426 ALA B O 1
ATOM 7154 N N . MET B 1 427 ? 13.852 -15.664 2.262 1 96.75 427 MET B N 1
ATOM 7155 C CA . MET B 1 427 ? 13.844 -16.328 0.958 1 96.75 427 MET B CA 1
ATOM 7156 C C . MET B 1 427 ? 13.992 -17.828 1.109 1 96.75 427 MET B C 1
ATOM 7158 O O . MET B 1 427 ? 13.594 -18.594 0.223 1 96.75 427 MET B O 1
ATOM 7162 N N . ASN B 1 428 ? 14.508 -18.281 2.252 1 94.5 428 ASN B N 1
ATOM 7163 C CA . ASN B 1 428 ? 14.719 -19.703 2.49 1 94.5 428 ASN B CA 1
ATOM 7164 C C . ASN B 1 428 ? 13.695 -20.281 3.469 1 94.5 428 ASN B C 1
ATOM 7166 O O . ASN B 1 428 ? 13.945 -21.297 4.105 1 94.5 428 ASN B O 1
ATOM 7170 N N . ALA B 1 429 ? 12.617 -19.641 3.604 1 89.62 429 ALA B N 1
ATOM 7171 C CA . ALA B 1 429 ? 11.617 -19.953 4.621 1 89.62 429 ALA B CA 1
ATOM 7172 C C . ALA B 1 429 ? 11.055 -21.359 4.422 1 89.62 429 ALA B C 1
ATOM 7174 O O . ALA B 1 429 ? 10.672 -22.031 5.387 1 89.62 429 ALA B O 1
ATOM 7175 N N . SER B 1 430 ? 10.938 -21.922 3.203 1 83.62 430 SER B N 1
ATOM 7176 C CA . SER B 1 430 ? 10.344 -23.234 2.939 1 83.62 430 SER B CA 1
ATOM 7177 C C . SER B 1 430 ? 11.398 -24.328 2.979 1 83.62 430 SER B C 1
ATOM 7179 O O . SER B 1 430 ? 11.102 -25.5 2.693 1 83.62 430 SER B O 1
ATOM 7181 N N . ASN B 1 431 ? 12.531 -24.125 3.293 1 77.81 431 ASN B N 1
ATOM 7182 C CA . ASN B 1 431 ? 13.656 -25.047 3.34 1 77.81 431 ASN B CA 1
ATOM 7183 C C . ASN B 1 431 ? 13.875 -25.734 1.994 1 77.81 431 ASN B C 1
ATOM 7185 O O . ASN B 1 431 ? 14.031 -26.953 1.935 1 77.81 431 ASN B O 1
ATOM 7189 N N . GLY B 1 432 ? 13.773 -25.031 0.948 1 84.81 432 GLY B N 1
ATOM 7190 C CA . GLY B 1 432 ? 14.078 -25.484 -0.399 1 84.81 432 GLY B CA 1
ATOM 7191 C C . GLY B 1 432 ? 13.031 -25.062 -1.419 1 84.81 432 GLY B C 1
ATOM 7192 O O . GLY B 1 432 ? 11.836 -25.109 -1.142 1 84.81 432 GLY B O 1
ATOM 7193 N N . ALA B 1 433 ? 13.578 -24.625 -2.572 1 91.56 433 ALA B N 1
ATOM 7194 C CA . ALA B 1 433 ? 12.727 -24.172 -3.666 1 91.56 433 ALA B CA 1
ATOM 7195 C C . ALA B 1 433 ? 13.266 -24.641 -5.016 1 91.56 433 ALA B C 1
ATOM 7197 O O . ALA B 1 433 ? 14.359 -25.188 -5.094 1 91.56 433 ALA B O 1
ATOM 7198 N N . LEU B 1 434 ? 12.438 -24.547 -5.977 1 94.75 434 LEU B N 1
ATOM 7199 C CA . LEU B 1 434 ? 12.836 -24.891 -7.336 1 94.75 434 LEU B CA 1
ATOM 7200 C C . LEU B 1 434 ? 13.539 -23.719 -8.016 1 94.75 434 LEU B C 1
ATOM 7202 O O . LEU B 1 434 ? 14.602 -23.891 -8.617 1 94.75 434 LEU B O 1
ATOM 7206 N N . VAL B 1 435 ? 12.945 -22.562 -7.832 1 96 435 VAL B N 1
ATOM 7207 C CA . VAL B 1 435 ? 13.523 -21.359 -8.438 1 96 435 VAL B CA 1
ATOM 7208 C C . VAL B 1 435 ? 13.453 -20.203 -7.457 1 96 435 VAL B C 1
ATOM 7210 O O . VAL B 1 435 ? 12.672 -20.234 -6.504 1 96 435 VAL B O 1
ATOM 7213 N N . ALA B 1 436 ? 14.32 -19.266 -7.664 1 97.44 436 ALA B N 1
ATOM 7214 C CA . ALA B 1 436 ? 14.297 -17.984 -6.969 1 97.44 436 ALA B CA 1
ATOM 7215 C C . ALA B 1 436 ? 14.938 -16.891 -7.82 1 97.44 436 ALA B C 1
ATOM 7217 O O . ALA B 1 436 ? 15.562 -17.172 -8.844 1 97.44 436 ALA B O 1
ATOM 7218 N N . THR B 1 437 ? 14.68 -15.703 -7.516 1 98.44 437 THR B N 1
ATOM 7219 C CA . THR B 1 437 ? 15.383 -14.602 -8.164 1 98.44 437 THR B CA 1
ATOM 7220 C C . THR B 1 437 ? 15.695 -13.492 -7.16 1 98.44 437 THR B C 1
ATOM 7222 O O . THR B 1 437 ? 14.961 -13.305 -6.184 1 98.44 437 THR B O 1
ATOM 7225 N N . LEU B 1 438 ? 16.859 -12.883 -7.32 1 98.81 438 LEU B N 1
ATOM 7226 C CA . LEU B 1 438 ? 17.297 -11.734 -6.527 1 98.81 438 LEU B CA 1
ATOM 7227 C C . LEU B 1 438 ? 17.516 -10.516 -7.414 1 98.81 438 LEU B C 1
ATOM 7229 O O . LEU B 1 438 ? 18.359 -10.547 -8.32 1 98.81 438 LEU B O 1
ATOM 7233 N N . SER B 1 439 ? 16.75 -9.492 -7.223 1 98.81 439 SER B N 1
ATOM 7234 C CA . SER B 1 439 ? 16.969 -8.219 -7.891 1 98.81 439 SER B CA 1
ATOM 7235 C C . SER B 1 439 ? 17.859 -7.305 -7.059 1 98.81 439 SER B C 1
ATOM 7237 O O . SER B 1 439 ? 17.5 -6.918 -5.945 1 98.81 439 SER B O 1
ATOM 7239 N N . THR B 1 440 ? 18.969 -7.035 -7.469 1 98.62 440 THR B N 1
ATOM 7240 C CA . THR B 1 440 ? 19.922 -6.102 -6.891 1 98.62 440 THR B CA 1
ATOM 7241 C C . THR B 1 440 ? 20.734 -5.418 -7.984 1 98.62 440 THR B C 1
ATOM 7243 O O . THR B 1 440 ? 20.984 -6.008 -9.039 1 98.62 440 THR B O 1
ATOM 7246 N N . ASP B 1 441 ? 21.094 -4.207 -7.77 1 98.25 441 ASP B N 1
ATOM 7247 C CA . ASP B 1 441 ? 21.828 -3.439 -8.773 1 98.25 441 ASP B CA 1
ATOM 7248 C C . ASP B 1 441 ? 23.281 -3.869 -8.844 1 98.25 441 ASP B C 1
ATOM 7250 O O . ASP B 1 441 ? 23.922 -3.768 -9.898 1 98.25 441 ASP B O 1
ATOM 7254 N N . ASP B 1 442 ? 23.844 -4.371 -7.77 1 97.31 442 ASP B N 1
ATOM 7255 C CA . ASP B 1 442 ? 25.266 -4.648 -7.637 1 97.31 442 ASP B CA 1
ATOM 7256 C C . ASP B 1 442 ? 25.562 -6.121 -7.914 1 97.31 442 ASP B C 1
ATOM 7258 O O . ASP B 1 442 ? 25.125 -7 -7.172 1 97.31 442 ASP B O 1
ATOM 7262 N N . GLN B 1 443 ? 26.359 -6.387 -8.867 1 97.69 443 GLN B N 1
ATOM 7263 C CA . GLN B 1 443 ? 26.734 -7.746 -9.242 1 97.69 443 GLN B CA 1
ATOM 7264 C C . GLN B 1 443 ? 27.469 -8.453 -8.102 1 97.69 443 GLN B C 1
ATOM 7266 O O . GLN B 1 443 ? 27.281 -9.648 -7.887 1 97.69 443 GLN B O 1
ATOM 7271 N N . ALA B 1 444 ? 28.266 -7.734 -7.453 1 98.25 444 ALA B N 1
ATOM 7272 C CA . ALA B 1 444 ? 29.016 -8.336 -6.348 1 98.25 444 ALA B CA 1
ATOM 7273 C C . ALA B 1 444 ? 28.078 -8.828 -5.254 1 98.25 444 ALA B C 1
ATOM 7275 O O . ALA B 1 444 ? 28.297 -9.891 -4.668 1 98.25 444 ALA B O 1
ATOM 7276 N N . THR B 1 445 ? 27.078 -8 -4.988 1 98.12 445 THR B N 1
ATOM 7277 C CA . THR B 1 445 ? 26.062 -8.398 -4.016 1 98.12 445 THR B CA 1
ATOM 7278 C C . THR B 1 445 ? 25.344 -9.664 -4.477 1 98.12 445 THR B C 1
ATOM 7280 O O . THR B 1 445 ? 25.156 -10.594 -3.697 1 98.12 445 THR B O 1
ATOM 7283 N N . TYR B 1 446 ? 24.984 -9.719 -5.695 1 98.44 446 TYR B N 1
ATOM 7284 C CA . TYR B 1 446 ? 24.312 -10.898 -6.246 1 98.44 446 TYR B CA 1
ATOM 7285 C C . TYR B 1 446 ? 25.203 -12.133 -6.109 1 98.44 446 TYR B C 1
ATOM 7287 O O . TYR B 1 446 ? 24.75 -13.172 -5.637 1 98.44 446 TYR B O 1
ATOM 7295 N N . ASP B 1 447 ? 26.469 -12.031 -6.465 1 98.31 447 ASP B N 1
ATOM 7296 C CA . ASP B 1 447 ? 27.391 -13.156 -6.449 1 98.31 447 ASP B CA 1
ATOM 7297 C C . ASP B 1 447 ? 27.594 -13.688 -5.031 1 98.31 447 ASP B C 1
ATOM 7299 O O . ASP B 1 447 ? 27.797 -14.883 -4.832 1 98.31 447 ASP B O 1
ATOM 7303 N N . ARG B 1 448 ? 27.5 -12.789 -4.137 1 98.12 448 ARG B N 1
ATOM 7304 C CA . ARG B 1 448 ? 27.703 -13.164 -2.742 1 98.12 448 ARG B CA 1
ATOM 7305 C C . ARG B 1 448 ? 26.453 -13.828 -2.172 1 98.12 448 ARG B C 1
ATOM 7307 O O . ARG B 1 448 ? 26.547 -14.812 -1.439 1 98.12 448 ARG B O 1
ATOM 7314 N N . LEU B 1 449 ? 25.266 -13.344 -2.48 1 98.44 449 LEU B N 1
ATOM 7315 C CA . LEU B 1 449 ? 24.031 -13.758 -1.823 1 98.44 449 LEU B CA 1
ATOM 7316 C C . LEU B 1 449 ? 23.391 -14.93 -2.562 1 98.44 449 LEU B C 1
ATOM 7318 O O . LEU B 1 449 ? 22.812 -15.82 -1.938 1 98.44 449 LEU B O 1
ATOM 7322 N N . ALA B 1 450 ? 23.453 -15.008 -3.809 1 97.81 450 ALA B N 1
ATOM 7323 C CA . ALA B 1 450 ? 22.734 -15.961 -4.641 1 97.81 450 ALA B CA 1
ATOM 7324 C C . ALA B 1 450 ? 23.047 -17.391 -4.23 1 97.81 450 ALA B C 1
ATOM 7326 O O . ALA B 1 450 ? 22.141 -18.219 -4.066 1 97.81 450 ALA B O 1
ATOM 7327 N N . PRO B 1 451 ? 24.344 -17.734 -3.975 1 96.06 451 PRO B N 1
ATOM 7328 C CA . PRO B 1 451 ? 24.672 -19.109 -3.611 1 96.06 451 PRO B CA 1
ATOM 7329 C C . PRO B 1 451 ? 24.078 -19.531 -2.27 1 96.06 451 PRO B C 1
ATOM 7331 O O . PRO B 1 451 ? 24.062 -20.719 -1.938 1 96.06 451 PRO B O 1
ATOM 7334 N N . GLN B 1 452 ? 23.656 -18.531 -1.507 1 96.38 452 GLN B N 1
ATOM 7335 C CA . GLN B 1 452 ? 23.125 -18.812 -0.181 1 96.38 452 GLN B CA 1
ATOM 7336 C C . GLN B 1 452 ? 21.609 -19 -0.233 1 96.38 452 GLN B C 1
ATOM 7338 O O . GLN B 1 452 ? 20.984 -19.344 0.77 1 96.38 452 GLN B O 1
ATOM 7343 N N . ILE B 1 453 ? 21.031 -18.734 -1.383 1 95.94 453 ILE B N 1
ATOM 7344 C CA . ILE B 1 453 ? 19.609 -18.984 -1.589 1 95.94 453 ILE B CA 1
ATOM 7345 C C . ILE B 1 453 ? 19.391 -20.453 -1.946 1 95.94 453 ILE B C 1
ATOM 7347 O O . ILE B 1 453 ? 19.984 -20.953 -2.9 1 95.94 453 ILE B O 1
ATOM 7351 N N . ARG B 1 454 ? 18.531 -21.125 -1.201 1 93.25 454 ARG B N 1
ATOM 7352 C CA . ARG B 1 454 ? 18.344 -22.562 -1.345 1 93.25 454 ARG B CA 1
ATOM 7353 C C . ARG B 1 454 ? 17.328 -22.891 -2.43 1 93.25 454 ARG B C 1
ATOM 7355 O O . ARG B 1 454 ? 16.297 -23.531 -2.16 1 93.25 454 ARG B O 1
ATOM 7362 N N . ALA B 1 455 ? 17.594 -22.531 -3.631 1 93.75 455 ALA B N 1
ATOM 7363 C CA . ALA B 1 455 ? 16.828 -22.844 -4.832 1 93.75 455 ALA B CA 1
ATOM 7364 C C . ALA B 1 455 ? 17.719 -23.422 -5.926 1 93.75 455 ALA B C 1
ATOM 7366 O O . ALA B 1 455 ? 18.922 -23.109 -5.98 1 93.75 455 ALA B O 1
ATOM 7367 N N . PHE B 1 456 ? 17.203 -24.203 -6.758 1 93.69 456 PHE B N 1
ATOM 7368 C CA . PHE B 1 456 ? 18 -24.859 -7.789 1 93.69 456 PHE B CA 1
ATOM 7369 C C . PHE B 1 456 ? 18.469 -23.859 -8.836 1 93.69 456 PHE B C 1
ATOM 7371 O O . PHE B 1 456 ? 19.641 -23.859 -9.211 1 93.69 456 PHE B O 1
ATOM 7378 N N . LYS B 1 457 ? 17.547 -23.031 -9.305 1 94.75 457 LYS B N 1
ATOM 7379 C CA . LYS B 1 457 ? 17.906 -21.969 -10.227 1 94.75 457 LYS B CA 1
ATOM 7380 C C . LYS B 1 457 ? 17.656 -20.594 -9.609 1 94.75 457 LYS B C 1
ATOM 7382 O O . LYS B 1 457 ? 16.594 -20.344 -9.055 1 94.75 457 LYS B O 1
ATOM 7387 N N . ILE B 1 458 ? 18.672 -19.75 -9.734 1 96.81 458 ILE B N 1
ATOM 7388 C CA . ILE B 1 458 ? 18.531 -18.406 -9.195 1 96.81 458 ILE B CA 1
ATOM 7389 C C . ILE B 1 458 ? 18.734 -17.375 -10.305 1 96.81 458 ILE B C 1
ATOM 7391 O O . ILE B 1 458 ? 19.781 -17.359 -10.961 1 96.81 458 ILE B O 1
ATOM 7395 N N . GLY B 1 459 ? 17.734 -16.547 -10.516 1 97.88 459 GLY B N 1
ATOM 7396 C CA . GLY B 1 459 ? 17.859 -15.477 -11.484 1 97.88 459 GLY B CA 1
ATOM 7397 C C . GLY B 1 459 ? 18.391 -14.188 -10.883 1 97.88 459 GLY B C 1
ATOM 7398 O O . GLY B 1 459 ? 18.359 -14 -9.664 1 97.88 459 GLY B O 1
ATOM 7399 N N . HIS B 1 460 ? 18.922 -13.375 -11.727 1 98.31 460 HIS B N 1
ATOM 7400 C CA . HIS B 1 460 ? 19.297 -12.008 -11.359 1 98.31 460 HIS B CA 1
ATOM 7401 C C . HIS B 1 460 ? 18.297 -11 -11.922 1 98.31 460 HIS B C 1
ATOM 7403 O O . HIS B 1 460 ? 18.516 -10.445 -13.008 1 98.31 460 HIS B O 1
ATOM 7409 N N . GLY B 1 461 ? 17.297 -10.781 -11.203 1 97.19 461 GLY B N 1
ATOM 7410 C CA . GLY B 1 461 ? 16.281 -9.82 -11.609 1 97.19 461 GLY B CA 1
ATOM 7411 C C . GLY B 1 461 ? 15.375 -10.344 -12.703 1 97.19 461 GLY B C 1
ATOM 7412 O O . GLY B 1 461 ? 14.641 -9.57 -13.32 1 97.19 461 GLY B O 1
ATOM 7413 N N . THR B 1 462 ? 15.414 -11.57 -12.961 1 96.94 462 THR B N 1
ATOM 7414 C CA . THR B 1 462 ? 14.57 -12.203 -13.969 1 96.94 462 THR B CA 1
ATOM 7415 C C . THR B 1 462 ? 14.055 -13.555 -13.477 1 96.94 462 THR B C 1
ATOM 7417 O O . THR B 1 462 ? 14.758 -14.258 -12.742 1 96.94 462 THR B O 1
ATOM 7420 N N . PRO B 1 463 ? 12.891 -13.844 -13.836 1 96.94 463 PRO B N 1
ATOM 7421 C CA . PRO B 1 463 ? 12.375 -15.156 -13.43 1 96.94 463 PRO B CA 1
ATOM 7422 C C . PRO B 1 463 ? 13.094 -16.312 -14.125 1 96.94 463 PRO B C 1
ATOM 7424 O O . PRO B 1 463 ? 13.625 -16.141 -15.227 1 96.94 463 PRO B O 1
ATOM 7427 N N . ARG B 1 464 ? 13.102 -17.391 -13.422 1 95.12 464 ARG B N 1
ATOM 7428 C CA . ARG B 1 464 ? 13.664 -18.609 -13.984 1 95.12 464 ARG B CA 1
ATOM 7429 C C . ARG B 1 464 ? 12.57 -19.609 -14.367 1 95.12 464 ARG B C 1
ATOM 7431 O O . ARG B 1 464 ? 11.539 -19.688 -13.695 1 95.12 464 ARG B O 1
ATOM 7438 N N . SER B 1 465 ? 12.844 -20.281 -15.414 1 89.81 465 SER B N 1
ATOM 7439 C CA . SER B 1 465 ? 11.891 -21.281 -15.891 1 89.81 465 SER B CA 1
ATOM 7440 C C . SER B 1 465 ? 12.344 -22.688 -15.547 1 89.81 465 SER B C 1
ATOM 7442 O O . SER B 1 465 ? 13.461 -22.891 -15.062 1 89.81 465 SER B O 1
ATOM 7444 N N . ARG B 1 466 ? 11.453 -23.594 -15.688 1 88.5 466 ARG B N 1
ATOM 7445 C CA . ARG B 1 466 ? 11.789 -25.016 -15.492 1 88.5 466 ARG B CA 1
ATOM 7446 C C . ARG B 1 466 ? 12.852 -25.453 -16.484 1 88.5 466 ARG B C 1
ATOM 7448 O O . ARG B 1 466 ? 13.75 -26.234 -16.125 1 88.5 466 ARG B O 1
ATOM 7455 N N . GLY B 1 467 ? 12.859 -24.875 -17.672 1 83.5 467 GLY B N 1
ATOM 7456 C CA . GLY B 1 467 ? 13.836 -25.25 -18.672 1 83.5 467 GLY B CA 1
ATOM 7457 C C . GLY B 1 467 ? 13.281 -26.156 -19.75 1 83.5 467 GLY B C 1
ATOM 7458 O O . GLY B 1 467 ? 12.18 -26.688 -19.609 1 83.5 467 GLY B O 1
ATOM 7459 N N . ASP B 1 468 ? 14.062 -26.25 -20.828 1 84.12 468 ASP B N 1
ATOM 7460 C CA . ASP B 1 468 ? 13.734 -27.078 -22 1 84.12 468 ASP B CA 1
ATOM 7461 C C . ASP B 1 468 ? 14.992 -27.734 -22.578 1 84.12 468 ASP B C 1
ATOM 7463 O O . ASP B 1 468 ? 16.094 -27.219 -22.406 1 84.12 468 ASP B O 1
ATOM 7467 N N . ARG B 1 469 ? 14.844 -28.875 -23.094 1 92.62 469 ARG B N 1
ATOM 7468 C CA . ARG B 1 469 ? 15.914 -29.516 -23.844 1 92.62 469 ARG B CA 1
ATOM 7469 C C . ARG B 1 469 ? 17.141 -29.75 -22.969 1 92.62 469 ARG B C 1
ATOM 7471 O O . ARG B 1 469 ? 17.062 -30.484 -21.984 1 92.62 469 ARG B O 1
ATOM 7478 N N . ASP B 1 470 ? 18.094 -28.938 -23.125 1 91.25 470 ASP B N 1
ATOM 7479 C CA . ASP B 1 470 ? 19.359 -29.234 -22.453 1 91.25 470 ASP B CA 1
ATOM 7480 C C . ASP B 1 470 ? 19.422 -28.578 -21.078 1 91.25 470 ASP B C 1
ATOM 7482 O O . ASP B 1 470 ? 20.328 -28.844 -20.297 1 91.25 470 ASP B O 1
ATOM 7486 N N . GLU B 1 471 ? 18.438 -27.859 -20.766 1 92.5 471 GLU B N 1
ATOM 7487 C CA . GLU B 1 471 ? 18.438 -27.172 -19.484 1 92.5 471 GLU B CA 1
ATOM 7488 C C . GLU B 1 471 ? 18.062 -28.109 -18.344 1 92.5 471 GLU B C 1
ATOM 7490 O O . GLU B 1 471 ? 17.094 -28.859 -18.438 1 92.5 471 GLU B O 1
ATOM 7495 N N . LEU B 1 472 ? 18.797 -28.094 -17.297 1 92.56 472 LEU B N 1
ATOM 7496 C CA . LEU B 1 472 ? 18.594 -28.953 -16.141 1 92.56 472 LEU B CA 1
ATOM 7497 C C . LEU B 1 472 ? 17.562 -28.344 -15.18 1 92.56 472 LEU B C 1
ATOM 7499 O O . LEU B 1 472 ? 17.375 -27.125 -15.164 1 92.56 472 LEU B O 1
ATOM 7503 N N . PHE B 1 473 ? 16.969 -29.219 -14.469 1 93 473 PHE B N 1
ATOM 7504 C CA . PHE B 1 473 ? 16 -28.797 -13.461 1 93 473 PHE B CA 1
ATOM 7505 C C . PHE B 1 473 ? 16.078 -29.688 -12.227 1 93 473 PHE B C 1
ATOM 7507 O O . PHE B 1 473 ? 16.469 -30.844 -12.32 1 93 473 PHE B O 1
ATOM 7514 N N . GLY B 1 474 ? 15.812 -29.078 -11.117 1 91.94 474 GLY B N 1
ATOM 7515 C CA . GLY B 1 474 ? 15.859 -29.75 -9.828 1 91.94 474 GLY B CA 1
ATOM 7516 C C . GLY B 1 474 ? 15.289 -28.906 -8.703 1 91.94 474 GLY B C 1
ATOM 7517 O O . GLY B 1 474 ? 14.375 -28.109 -8.914 1 91.94 474 GLY B O 1
ATOM 7518 N N . GLY B 1 475 ? 15.781 -29.266 -7.539 1 89.12 475 GLY B N 1
ATOM 7519 C CA . GLY B 1 475 ? 15.328 -28.578 -6.34 1 89.12 475 GLY B CA 1
ATOM 7520 C C . GLY B 1 475 ? 16.172 -28.906 -5.113 1 89.12 475 GLY B C 1
ATOM 7521 O O . GLY B 1 475 ? 17.125 -29.688 -5.195 1 89.12 475 GLY B O 1
ATOM 7522 N N . PHE B 1 476 ? 15.812 -28.172 -4.047 1 86.56 476 PHE B N 1
ATOM 7523 C CA . PHE B 1 476 ? 16.516 -28.375 -2.789 1 86.56 476 PHE B CA 1
ATOM 7524 C C . PHE B 1 476 ? 15.547 -28.734 -1.675 1 86.56 476 PHE B C 1
ATOM 7526 O O . PHE B 1 476 ? 14.344 -28.469 -1.78 1 86.56 476 PHE B O 1
ATOM 7533 N N . GLY B 1 477 ? 16.109 -29.344 -0.728 1 81.81 477 GLY B N 1
ATOM 7534 C CA . GLY B 1 477 ? 15.359 -29.609 0.484 1 81.81 477 GLY B CA 1
ATOM 7535 C C . GLY B 1 477 ? 14.117 -30.453 0.24 1 81.81 477 GLY B C 1
ATOM 7536 O O . GLY B 1 477 ? 14.188 -31.5 -0.41 1 81.81 477 GLY B O 1
ATOM 7537 N N . ALA B 1 478 ? 13.023 -29.922 0.758 1 78.69 478 ALA B N 1
ATOM 7538 C CA . ALA B 1 478 ? 11.781 -30.688 0.704 1 78.69 478 ALA B CA 1
ATOM 7539 C C . ALA B 1 478 ? 11.164 -30.625 -0.692 1 78.69 478 ALA B C 1
ATOM 7541 O O . ALA B 1 478 ? 10.281 -31.422 -1.021 1 78.69 478 ALA B O 1
ATOM 7542 N N . SER B 1 479 ? 11.695 -29.828 -1.508 1 81.88 479 SER B N 1
ATOM 7543 C CA . SER B 1 479 ? 11.07 -29.641 -2.812 1 81.88 479 SER B CA 1
ATOM 7544 C C . SER B 1 479 ? 11.539 -30.688 -3.811 1 81.88 479 SER B C 1
ATOM 7546 O O . SER B 1 479 ? 10.977 -30.812 -4.902 1 81.88 479 SER B O 1
ATOM 7548 N N . TRP B 1 480 ? 12.531 -31.422 -3.383 1 86.19 480 TRP B N 1
ATOM 7549 C CA . TRP B 1 480 ? 13.055 -32.375 -4.355 1 86.19 480 TRP B CA 1
ATOM 7550 C C . TRP B 1 480 ? 13.727 -33.562 -3.654 1 86.19 480 TRP B C 1
ATOM 7552 O O . TRP B 1 480 ? 14.43 -33.375 -2.658 1 86.19 480 TRP B O 1
ATOM 7562 N N . ARG B 1 481 ? 13.57 -34.781 -4.203 1 86.5 481 ARG B N 1
ATOM 7563 C CA . ARG B 1 481 ? 14.312 -35.969 -3.822 1 86.5 481 ARG B CA 1
ATOM 7564 C C . ARG B 1 481 ? 14.617 -36.844 -5.039 1 86.5 481 ARG B C 1
ATOM 7566 O O . ARG B 1 481 ? 13.773 -37 -5.918 1 86.5 481 ARG B O 1
ATOM 7573 N N . GLY B 1 482 ? 15.867 -37.312 -5.09 1 87.94 482 GLY B N 1
ATOM 7574 C CA . GLY B 1 482 ? 16.25 -38.156 -6.191 1 87.94 482 GLY B CA 1
ATOM 7575 C C . GLY B 1 482 ? 16.969 -37.438 -7.309 1 87.94 482 GLY B C 1
ATOM 7576 O O . GLY B 1 482 ? 17.531 -36.375 -7.086 1 87.94 482 GLY B O 1
ATOM 7577 N N . ALA B 1 483 ? 16.906 -38 -8.453 1 84.94 483 ALA B N 1
ATOM 7578 C CA . ALA B 1 483 ? 17.719 -37.5 -9.562 1 84.94 483 ALA B CA 1
ATOM 7579 C C . ALA B 1 483 ? 17.109 -36.219 -10.141 1 84.94 483 ALA B C 1
ATOM 7581 O O . ALA B 1 483 ? 15.891 -36.094 -10.281 1 84.94 483 ALA B O 1
ATOM 7582 N N . PHE B 1 484 ? 18.016 -35.344 -10.461 1 89 484 PHE B N 1
ATOM 7583 C CA . PHE B 1 484 ? 17.594 -34.156 -11.211 1 89 484 PHE B CA 1
ATOM 7584 C C . PHE B 1 484 ? 17.219 -34.531 -12.641 1 89 484 PHE B C 1
ATOM 7586 O O . PHE B 1 484 ? 17.469 -35.688 -13.07 1 89 484 PHE B O 1
ATOM 7593 N N . VAL B 1 485 ? 16.562 -33.594 -13.297 1 89.19 485 VAL B N 1
ATOM 7594 C CA . VAL B 1 485 ? 16.094 -33.906 -14.641 1 89.19 485 VAL B CA 1
ATOM 7595 C C . VAL B 1 485 ? 16.578 -32.844 -15.617 1 89.19 485 VAL B C 1
ATOM 7597 O O . VAL B 1 485 ? 17.297 -31.922 -15.234 1 89.19 485 VAL B O 1
ATOM 7600 N N . GLY B 1 486 ? 16.188 -33.125 -16.938 1 91.75 486 GLY B N 1
ATOM 7601 C CA . GLY B 1 486 ? 16.625 -32.219 -17.984 1 91.75 486 GLY B CA 1
ATOM 7602 C C . GLY B 1 486 ? 17.906 -32.656 -18.672 1 91.75 486 GLY B C 1
ATOM 7603 O O . GLY B 1 486 ? 18.797 -33.219 -18.016 1 91.75 486 GLY B O 1
ATOM 7604 N N . GLY B 1 487 ? 17.953 -32.375 -19.953 1 92.69 487 GLY B N 1
ATOM 7605 C CA . GLY B 1 487 ? 19.109 -32.812 -20.703 1 92.69 487 GLY B CA 1
ATOM 7606 C C . GLY B 1 487 ? 19.375 -34.312 -20.562 1 92.69 487 GLY B C 1
ATOM 7607 O O . GLY B 1 487 ? 18.438 -35.125 -20.594 1 92.69 487 GLY B O 1
ATOM 7608 N N . GLU B 1 488 ? 20.562 -34.656 -20.391 1 94.25 488 GLU B N 1
ATOM 7609 C CA . GLU B 1 488 ? 20.953 -36.094 -20.344 1 94.25 488 GLU B CA 1
ATOM 7610 C C . GLU B 1 488 ? 20.5 -36.75 -19.047 1 94.25 488 GLU B C 1
ATOM 7612 O O . GLU B 1 488 ? 20.344 -37.969 -18.984 1 94.25 488 GLU B O 1
ATOM 7617 N N . LEU B 1 489 ? 20.203 -35.906 -18.078 1 93.19 489 LEU B N 1
ATOM 7618 C CA . LEU B 1 489 ? 19.859 -36.469 -16.766 1 93.19 489 LEU B CA 1
ATOM 7619 C C . LEU B 1 489 ? 18.484 -37.125 -16.797 1 93.19 489 LEU B C 1
ATOM 7621 O O . LEU B 1 489 ? 18.25 -38.094 -16.078 1 93.19 489 LEU B O 1
ATOM 7625 N N . LEU B 1 490 ? 17.609 -36.625 -17.625 1 94.56 490 LEU B N 1
ATOM 7626 C CA . LEU B 1 490 ? 16.297 -37.25 -17.75 1 94.56 490 LEU B CA 1
ATOM 7627 C C . LEU B 1 490 ? 16.438 -38.688 -18.312 1 94.56 490 LEU B C 1
ATOM 7629 O O . LEU B 1 490 ? 15.664 -39.562 -17.953 1 94.56 490 LEU B O 1
ATOM 7633 N N . VAL B 1 491 ? 17.469 -38.875 -19.141 1 96.94 491 VAL B N 1
ATOM 7634 C CA . VAL B 1 491 ? 17.75 -40.188 -19.734 1 96.94 491 VAL B CA 1
ATOM 7635 C C . VAL B 1 491 ? 18.516 -41.062 -18.734 1 96.94 491 VAL B C 1
ATOM 7637 O O . VAL B 1 491 ? 18.188 -42.219 -18.531 1 96.94 491 VAL B O 1
ATOM 7640 N N . HIS B 1 492 ? 19.469 -40.469 -18.078 1 95.5 492 HIS B N 1
ATOM 7641 C CA . HIS B 1 492 ? 20.312 -41.188 -17.141 1 95.5 492 HIS B CA 1
ATOM 7642 C C . HIS B 1 492 ? 19.5 -41.688 -15.938 1 95.5 492 HIS B C 1
ATOM 7644 O O . HIS B 1 492 ? 19.781 -42.75 -15.391 1 95.5 492 HIS B O 1
ATOM 7650 N N . ALA B 1 493 ? 18.531 -41 -15.586 1 93.75 493 ALA B N 1
ATOM 7651 C CA . ALA B 1 493 ? 17.703 -41.344 -14.43 1 93.75 493 ALA B CA 1
ATOM 7652 C C . ALA B 1 493 ? 16.906 -42.625 -14.688 1 93.75 493 ALA B C 1
ATOM 7654 O O . ALA B 1 493 ? 16.469 -43.281 -13.75 1 93.75 493 ALA B O 1
ATOM 7655 N N . VAL B 1 494 ? 16.75 -42.938 -15.992 1 97.31 494 VAL B N 1
ATOM 7656 C CA . VAL B 1 494 ? 15.875 -44.062 -16.297 1 97.31 494 VAL B CA 1
ATOM 7657 C C . VAL B 1 494 ? 16.625 -45.125 -17.094 1 97.31 494 VAL B C 1
ATOM 7659 O O . VAL B 1 494 ? 16.016 -45.875 -17.859 1 97.31 494 VAL B O 1
ATOM 7662 N N . THR B 1 495 ? 17.859 -45.062 -17.047 1 97.25 495 THR B N 1
ATOM 7663 C CA . THR B 1 495 ? 18.734 -46.094 -17.641 1 97.25 495 THR B CA 1
ATOM 7664 C C . THR B 1 495 ? 19.797 -46.531 -16.625 1 97.25 495 THR B C 1
ATOM 7666 O O . THR B 1 495 ? 19.984 -45.906 -15.586 1 97.25 495 THR B O 1
ATOM 7669 N N . ARG B 1 496 ? 20.438 -47.625 -16.891 1 95.5 496 ARG B N 1
ATOM 7670 C CA . ARG B 1 496 ? 21.469 -48.156 -15.984 1 95.5 496 ARG B CA 1
ATOM 7671 C C . ARG B 1 496 ? 22.859 -47.719 -16.422 1 95.5 496 ARG B C 1
ATOM 7673 O O . ARG B 1 496 ? 23.281 -48 -17.547 1 95.5 496 ARG B O 1
ATOM 7680 N N . GLY B 1 497 ? 23.453 -47.031 -15.609 1 91.44 497 GLY B N 1
ATOM 7681 C CA . GLY B 1 497 ? 24.812 -46.594 -15.852 1 91.44 497 GLY B CA 1
ATOM 7682 C C . GLY B 1 497 ? 25.844 -47.562 -15.289 1 91.44 497 GLY B C 1
ATOM 7683 O O . GLY B 1 497 ? 25.516 -48.688 -14.914 1 91.44 497 GLY B O 1
ATOM 7684 N N . PRO B 1 498 ? 27.125 -47.094 -15.352 1 90 498 PRO B N 1
ATOM 7685 C CA . PRO B 1 498 ? 28.172 -47.938 -14.789 1 90 498 PRO B CA 1
ATOM 7686 C C . PRO B 1 498 ? 27.984 -48.188 -13.297 1 90 498 PRO B C 1
ATOM 7688 O O . PRO B 1 498 ? 27.312 -47.438 -12.617 1 90 498 PRO B O 1
ATOM 7691 N N . ALA B 1 499 ? 28.578 -49.281 -12.859 1 86.12 499 ALA B N 1
ATOM 7692 C CA . ALA B 1 499 ? 28.469 -49.688 -11.453 1 86.12 499 ALA B CA 1
ATOM 7693 C C . ALA B 1 499 ? 28.938 -48.562 -10.539 1 86.12 499 ALA B C 1
ATOM 7695 O O . ALA B 1 499 ? 30 -47.969 -10.766 1 86.12 499 ALA B O 1
ATOM 7696 N N . GLY B 1 500 ? 28.094 -48.156 -9.664 1 82.94 500 GLY B N 1
ATOM 7697 C CA . GLY B 1 500 ? 28.469 -47.156 -8.68 1 82.94 500 GLY B CA 1
ATOM 7698 C C . GLY B 1 500 ? 28.125 -45.75 -9.117 1 82.94 500 GLY B C 1
ATOM 7699 O O . GLY B 1 500 ? 28.438 -44.781 -8.406 1 82.94 500 GLY B O 1
ATOM 7700 N N . GLU B 1 501 ? 27.453 -45.594 -10.203 1 87.12 501 GLU B N 1
ATOM 7701 C CA . GLU B 1 501 ? 27.078 -44.25 -10.672 1 87.12 501 GLU B CA 1
ATOM 7702 C C . GLU B 1 501 ? 26.156 -43.562 -9.672 1 87.12 501 GLU B C 1
ATOM 7704 O O . GLU B 1 501 ? 25.219 -44.188 -9.156 1 87.12 501 GLU B O 1
ATOM 7709 N N . ARG B 1 502 ? 26.562 -42.312 -9.344 1 84.38 502 ARG B N 1
ATOM 7710 C CA . ARG B 1 502 ? 25.688 -41.438 -8.555 1 84.38 502 ARG B CA 1
ATOM 7711 C C . ARG B 1 502 ? 25.203 -40.281 -9.383 1 84.38 502 ARG B C 1
ATOM 7713 O O . ARG B 1 502 ? 25.984 -39.406 -9.75 1 84.38 502 ARG B O 1
ATOM 7720 N N . LEU B 1 503 ? 23.938 -40.281 -9.656 1 87.12 503 LEU B N 1
ATOM 7721 C CA . LEU B 1 503 ? 23.375 -39.188 -10.438 1 87.12 503 LEU B CA 1
ATOM 7722 C C . LEU B 1 503 ? 23.172 -37.969 -9.578 1 87.12 503 LEU B C 1
ATOM 7724 O O . LEU B 1 503 ? 22.859 -38.062 -8.391 1 87.12 503 LEU B O 1
ATOM 7728 N N . PRO B 1 504 ? 23.375 -36.75 -10.203 1 88.25 504 PRO B N 1
ATOM 7729 C CA . PRO B 1 504 ? 23.094 -35.531 -9.453 1 88.25 504 PRO B CA 1
ATOM 7730 C C . PRO B 1 504 ? 21.656 -35.469 -8.93 1 88.25 504 PRO B C 1
ATOM 7732 O O . PRO B 1 504 ? 20.734 -35.906 -9.617 1 88.25 504 PRO B O 1
ATOM 7735 N N . GLY B 1 505 ? 21.609 -34.906 -7.742 1 84.94 505 GLY B N 1
ATOM 7736 C CA . GLY B 1 505 ? 20.312 -34.75 -7.129 1 84.94 505 GLY B CA 1
ATOM 7737 C C . GLY B 1 505 ? 20.359 -34.594 -5.621 1 84.94 505 GLY B C 1
ATOM 7738 O O . GLY B 1 505 ? 21.438 -34.688 -5.023 1 84.94 505 GLY B O 1
ATOM 7739 N N . ASN B 1 506 ? 19.297 -34.031 -5.125 1 68.56 506 ASN B N 1
ATOM 7740 C CA . ASN B 1 506 ? 19.203 -33.812 -3.684 1 68.56 506 ASN B CA 1
ATOM 7741 C C . ASN B 1 506 ? 18.797 -35.094 -2.965 1 68.56 506 ASN B C 1
ATOM 7743 O O . ASN B 1 506 ? 17.609 -35.406 -2.846 1 68.56 506 ASN B O 1
ATOM 7747 N N . PHE B 1 507 ? 19.812 -35.906 -2.648 1 61.5 507 PHE B N 1
ATOM 7748 C CA . PHE B 1 507 ? 19.547 -37.156 -1.95 1 61.5 507 PHE B CA 1
ATOM 7749 C C . PHE B 1 507 ? 19.859 -37.031 -0.465 1 61.5 507 PHE B C 1
ATOM 7751 O O . PHE B 1 507 ? 20.625 -36.156 -0.06 1 61.5 507 PHE B O 1
ATOM 7758 N N . PRO B 1 508 ? 19.031 -37.719 0.495 1 56.75 508 PRO B N 1
ATOM 7759 C CA . PRO B 1 508 ? 19.344 -37.625 1.924 1 56.75 508 PRO B CA 1
ATOM 7760 C C . PRO B 1 508 ? 20.828 -37.438 2.195 1 56.75 508 PRO B C 1
ATOM 7762 O O . PRO B 1 508 ? 21.219 -36.562 2.984 1 56.75 508 PRO B O 1
ATOM 7765 N N . ASP B 1 509 ? 21.656 -38.406 1.831 1 50.62 509 ASP B N 1
ATOM 7766 C CA . ASP B 1 509 ? 23.047 -38.406 2.309 1 50.62 509 ASP B CA 1
ATOM 7767 C C . ASP B 1 509 ? 23.922 -37.5 1.453 1 50.62 509 ASP B C 1
ATOM 7769 O O . ASP B 1 509 ? 25.094 -37.25 1.794 1 50.62 509 ASP B O 1
ATOM 7773 N N . TYR B 1 510 ? 23.453 -36.969 0.15 1 58.31 510 TYR B N 1
ATOM 7774 C CA . TYR B 1 510 ? 24.469 -36.281 -0.641 1 58.31 510 TYR B CA 1
ATOM 7775 C C . TYR B 1 510 ? 23.812 -35.312 -1.633 1 58.31 510 TYR B C 1
ATOM 7777 O O . TYR B 1 510 ? 22.719 -35.594 -2.135 1 58.31 510 TYR B O 1
ATOM 7785 N N . GLN B 1 511 ? 23.938 -33.906 -1.486 1 63.28 511 GLN B N 1
ATOM 7786 C CA . GLN B 1 511 ? 23.594 -32.938 -2.521 1 63.28 511 GLN B CA 1
ATOM 7787 C C . GLN B 1 511 ? 24.688 -32.812 -3.574 1 63.28 511 GLN B C 1
ATOM 7789 O O . GLN B 1 511 ? 25.781 -32.344 -3.289 1 63.28 511 GLN B O 1
ATOM 7794 N N . LEU B 1 512 ? 24.578 -33.594 -4.715 1 72.56 512 LEU B N 1
ATOM 7795 C CA . LEU B 1 512 ? 25.484 -33.406 -5.844 1 72.56 512 LEU B CA 1
ATOM 7796 C C . LEU B 1 512 ? 24.875 -32.438 -6.852 1 72.56 512 LEU B C 1
ATOM 7798 O O . LEU B 1 512 ? 23.719 -32.562 -7.246 1 72.56 512 LEU B O 1
ATOM 7802 N N . MET B 1 513 ? 25.547 -31.297 -6.977 1 75.88 513 MET B N 1
ATOM 7803 C CA . MET B 1 513 ? 25.094 -30.344 -7.98 1 75.88 513 MET B CA 1
ATOM 7804 C C . MET B 1 513 ? 25.797 -30.578 -9.312 1 75.88 513 MET B C 1
ATOM 7806 O O . MET B 1 513 ? 26.953 -30.984 -9.344 1 75.88 513 MET B O 1
ATOM 7810 N N . PRO B 1 514 ? 25.109 -30.375 -10.438 1 69.19 514 PRO B N 1
ATOM 7811 C CA . PRO B 1 514 ? 25.797 -30.5 -11.727 1 69.19 514 PRO B CA 1
ATOM 7812 C C . PRO B 1 514 ? 26.953 -29.516 -11.891 1 69.19 514 PRO B C 1
ATOM 7814 O O . PRO B 1 514 ? 26.938 -28.438 -11.281 1 69.19 514 PRO B O 1
#

Sequence (1028 aa):
MAPPTLTLKSGTAWTDAWQRCLAAAPEAFRDDRVLNLWGSSWRLDGRALPATSPVDGRPVAGPPRLGPDTARRAVHAALDQHRAWREVPVTERRARVSATLDALTDHRELLALLLVWEIGKPWKLARADVDRAIDGVRWYVEEIERMLDNRPPLDGPVSNIASWNYPMSVLVHAMLVQALAGNAVIAKTPTDGGVACLTLACALAAREGIPVTLVSGSGGELSEELVRAPEIGCVSFVGGRDTGAAVATAVADLGKPHILEQEGLNTWGIWNHSDWESLTAVIPKLFDYGKQRCTAYPRFVVQRSLFDAFLAAYLPAVRTLRVGHPLAVEHGDDPYPELDFGPVINAAKAKELTDQIAEAIDRGAVPLHRGSAADARFLPGQDTSAYVHPVTLLNPPPSSPLHHSEPFGPVDTIVLVDTEAELLAAMNASNGALVATLSTDDQATYDRLAPQIRAFKIGHGTPRSRGDRDELFGGFGASWRGAFVGGELLVHAVTRGPAGERLPGNFPDYQLMPMAPPTLTLKSGTAWTDAWQRCLAAAPEAFRDDRVLNLWGSSWRLDGRALPATSPVDGRPVAGPPRLGPDTARRAVHAALDQHRAWREVPVTERRARVSATLDALTDHRELLALLLVWEIGKPWKLARADVDRAIDGVRWYVEEIERMLDNRPPLDGPVSNIASWNYPMSVLVHAMLVQALAGNAVIAKTPTDGGVACLTLACALAAREGIPVTLVSGSGGELSEELVRAPEIGCVSFVGGRDTGAAVATAVADLGKPHILEQEGLNTWGIWNHSDWESLTAVIPKLFDYGKQRCTAYPRFVVQRSLFDAFLAAYLPAVRTLRVGHPLAVEHGDDPYPELDFGPVINAAKAKELTDQIAEAIDRGAVPLHRGSAADARFLPGQDTSAYVHPVTLLNPPPSSPLHHSEPFGPVDTIVLVDTEAELLAAMNASNGALVATLSTDDQATYDRLAPQIRAFKIGHGTPRSRGDRDELFGGFGASWRGAFVGGELLVHAVTRGPAGERLPGNFPDYQLMP

Secondary structure (DSSP, 8-state):
-PPPPPEEPTT--HHHHHHHHHHH-TTTB-SS-B-EEETTEEE--SEEPPEE-TTT--EEPPPEEPPHHHHHHHHHHHHHHHHHHTTS-HHHHHHHHHHHHHHHHHTHHHHHHHHHHHH---HHHHHHHHHHHHHHHHHHHHHHHHHHTTPPB-SSPEEEEE-TT-IIIIIIHHHHHHHHTT--EEEEPPSSS-HHHHHHHHHHHHHTT--EEEEB--HHHHHIIIII-TT--EEEEEE-HHHHHHHHHHHHTT---EEEEE----EEEE-S---HHHHHHHHHHHTGGGG-STT---EEEEEGGGHHHHHHHHHHHHTT--BB-TTEESSTTSPPP--SB---S-HHHHHHHHHHHHHHHHTT-EEEEE--GGG-B--TT---TT----EEEES--TTSHHHHS---SSEEEEEEESSHHHHHHHHTTTS-EEEEEEE-S-HHHHHHHGGGS-EEEEESSS------TT--B---GGGEEEE-BSTHHHHHTTB--STT---SEEETTEEE--/-PPPPPEEPTT--HHHHHHHHHHH-TTTB-SS-B-EEETTEEE--SEEPPEE-TTT--EEPPPEEPPHHHHHHHHHHHHHHHHHHTTS-HHHHHHHHHHHHHHHHHTHHHHHHHHHHHH---HHHHHHHHHHHHHHHHHHHHHHHHHHTTPPB-SSPEEEEE-TT-IIIIIIHHHHHHHHTT--EEEEPPSSS-HHHHHHHHHHHHHTT--EEEEB--HHHHHIIIII-TT--EEEEEE-HHHHHHHHHHHHTT---EEEEE----EEEE-S---HHHHHHHHHHHTGGGG-STT---EEEEEGGGHHHHHHHHHHHHTT--BB-TTEESSTTSPPP--SB---S-HHHHHHHHHHHHHHHHTT-EEEEE--GGG-B--TT---TT----EEEES--TTSHHHHS---SSEEEEEEESSHHHHHHHHTTTS-EEEEEEE-S-HHHHHHHGGGS-EEEEESSS------TT--B---GGGEEEE-BSTHHHHHTTB--STT---SEEETTEEE--

Organism: NCBI:txid40318

Solvent-accessible surface area (backbone atoms only — not comparable to full-atom values): 51257 Å² total; per-residue (Å²): 127,78,80,78,74,37,35,65,30,65,85,62,46,67,70,54,52,50,51,50,44,38,70,74,35,53,78,44,35,56,98,74,39,59,42,30,30,36,68,87,37,62,36,82,58,46,54,66,41,93,33,55,20,17,52,43,56,46,79,45,67,28,53,28,28,46,55,55,69,60,45,41,51,35,47,53,34,38,35,54,44,16,63,55,43,53,67,52,51,64,71,56,37,41,50,32,52,49,52,22,43,51,52,48,59,76,39,40,67,60,44,17,50,40,36,23,45,28,44,13,31,24,53,72,58,20,40,47,31,46,47,46,15,45,55,35,39,52,49,44,58,75,43,41,70,71,59,39,68,90,38,48,39,49,94,20,17,34,27,35,42,40,46,49,77,41,52,38,45,49,47,49,25,50,44,52,48,43,36,54,48,28,29,14,31,33,36,43,44,32,85,73,23,40,45,65,38,49,47,52,55,48,49,50,30,42,74,46,65,46,54,58,26,40,42,26,46,54,67,81,68,37,34,60,54,59,61,56,30,83,63,50,33,28,39,37,36,36,38,50,51,68,60,42,50,52,49,49,60,60,44,66,83,65,79,53,45,39,28,36,43,28,51,26,34,13,25,37,36,39,45,81,58,78,67,46,68,62,52,29,68,46,49,46,63,52,33,42,52,25,18,50,46,79,61,28,59,43,30,38,39,34,34,42,95,45,36,21,62,47,45,67,29,45,54,66,28,60,70,63,59,38,42,33,38,48,48,40,18,73,46,45,83,49,70,77,49,89,51,43,16,27,24,40,60,28,45,68,57,26,49,51,51,52,51,51,52,53,51,25,41,76,63,59,16,40,42,62,38,70,55,60,75,86,78,41,47,57,46,82,85,54,43,61,61,8,49,61,60,48,33,32,31,38,48,49,35,84,87,30,65,72,51,50,41,63,79,63,35,41,49,39,33,34,37,75,31,90,46,70,69,48,44,48,50,62,55,36,56,43,51,14,6,37,28,27,24,41,27,49,70,47,66,68,56,48,68,64,48,55,80,69,46,52,33,58,39,72,26,78,63,40,88,48,73,68,66,60,51,73,35,60,36,56,27,22,56,70,8,18,39,33,41,31,33,35,37,58,35,50,50,53,60,54,29,45,70,64,90,84,68,76,76,43,17,34,35,95,94,48,76,45,75,129,128,80,81,78,72,37,34,64,30,65,87,64,46,67,68,53,51,50,50,50,42,36,69,75,36,53,78,44,35,56,97,74,38,60,42,31,31,36,68,87,36,62,35,81,59,44,54,65,41,91,32,55,20,16,51,44,57,47,80,46,67,29,53,30,28,47,55,56,69,59,46,41,50,34,48,50,35,38,36,55,45,15,63,57,43,53,67,52,50,64,72,56,38,41,51,32,52,49,51,22,43,52,52,49,59,76,40,39,67,60,43,18,52,40,35,24,45,29,45,13,30,24,54,71,57,19,41,48,32,47,47,46,16,47,56,35,40,50,50,43,58,74,44,42,71,72,59,40,69,91,36,46,39,49,94,22,18,36,26,34,41,39,46,50,78,40,52,37,46,48,46,49,23,48,43,53,49,41,37,55,50,29,28,15,32,35,36,44,44,32,86,72,24,41,46,66,38,49,48,52,54,50,48,49,30,42,74,45,66,47,56,57,27,39,41,27,44,53,67,79,69,36,34,60,53,59,61,57,30,83,63,49,33,27,40,38,36,35,38,50,50,68,63,43,50,52,49,48,61,60,43,66,84,64,78,52,46,40,29,36,43,27,51,26,35,13,26,38,35,39,45,79,58,76,68,47,67,63,52,28,67,46,50,47,63,52,34,43,53,26,18,50,46,78,59,29,58,43,30,38,39,33,34,42,96,46,35,21,63,48,45,67,28,44,55,65,28,62,70,65,60,37,42,32,38,48,48,39,17,74,47,44,84,48,70,78,49,90,52,43,16,27,25,40,58,27,43,68,57,26,50,50,51,52,52,51,52,50,50,25,41,74,63,60,18,41,43,62,40,68,54,61,74,88,78,40,44,58,47,83,85,54,42,61,60,8,49,60,60,47,32,33,32,39,48,48,33,83,86,31,66,74,51,49,42,63,77,62,36,41,48,38,35,34,38,74,28,91,46,70,68,48,45,46,52,62,55,36,57,43,50,13,6,37,27,26,24,42,27,49,71,46,66,69,58,47,67,64,49,53,82,70,45,50,32,55,40,73,25,78,63,39,88,47,74,68,63,60,52,72,35,60,36,54,28,22,58,72,8,18,38,34,38,32,33,35,38,57,36,50,51,53,60,53,30,45,71,63,93,83,69,76,73,43,17,34,38,98,93,45,78,45,75,131

Foldseek 3Di:
DPPFFWDFAPQLDPQSLLVVLCVLFVQQDDPAEGFWDALLHTDNAACWDWAAFLLFGHTHTGFRADFQVVLLVRQVSQLVLLVVQLPDDLVLLLVLLLQLLVSLVVCLQSLLSQLCRQFNAFSVVSSVLSVQLSVQLNLCSVCVVVLCVVFGFFSAAEFEEAAANRCRNPPVSLQSSLSSLRHAYEYEHHRLGCLSSNSSSVSSSSVSPRRYTYHYHDCVRNCCSRQQDPRHQEYEYYEELVSLVVSCVSCVPVPHFYWGFYAFAAEEEEDQFDPLVLVLVCQLLLCAQQLLDSQRHQEYEYAPVCVVVNCVSRVVSLQPAAEHNSRIDSDNNDPTDDGRTYFGSHLVLQVVLVVLVVVQVVVPWDWPDADDPVRYDYRPPGHNSRHGRATETECRDPVGCSQAGDSSGRYHYYYYDHDLVVSQCSLCRNVKGFEYEYEHPDPVVCVVNVVSRFHLYYYHSDGDDQDGAADKTAMGDSRIEGATDHHSRSSVSRTDDPPPDDHAYHHVVDHDRD/DPPFFWDFAPQLDPQSLLVVLCVLFVQQDDPAEGFWDALLHTDPAACWDWAAFLLFGHTHTGFRADFQVVLLVRQVSQLVLLVVQLPDDLVLLLVLLLQLLVSLVVCLQSLLSQLCRQFNAFSVVSSVLSVQLSVQLNLCSVCVVVLCVVFGFFSAAEFEEAAANRCRNPPVSLQSSLSSLRHAYEYEHHRLGDLSSNSSSVSSSSVSVRRYTYHYHDCVRNCCNRQQDPRHQEYEYYEELVSLVVSCVSCVPVPHFYWGFYAFAAEEEEDQFDPLVLVLVCQLLLCAQQLLDSQRHQEYEYAPVCVVVNCVSRVVSLQPAAEHNSRIDSDNNDPTDDHRHYFGSHLVLQVVLVVLVVVQVVVPWDWPDADDPVRYDYRPPGHNSRHGRATETECRDPVGCSQAGDSSGRHHYYYYDHDLVVSQCSLCRNVKGFEYEYEHPDPVVCVVNVVSRFHLYYYHSDGDDQDGAADKTAMGDSRIEGATDHHSRSSVSRTDDDPPDDHAYHHVVDHDRD

Radius of gyration: 39.02 Å; Cα contacts (8 Å, |Δi|>4): 2385; chains: 2; bounding box: 55×112×77 Å

InterPro domains:
  IPR015590 Aldehyde dehydrogenase domain [PF00171] (47-489)
  IPR016161 Aldehyde/histidinol dehydrogenase [SSF53720] (42-492)
  IPR016162 Aldehyde dehydrogenase, N-terminal [G3DSA:3.40.605.10] (50-486)
  IPR016163 Aldehyde dehydrogenase, C-terminal [G3DSA:3.40.309.10] (264-468)
  IPR050740 Aldehyde Dehydrogenase Superfamily [PTHR43353] (44-479)

Nearest PDB structures (foldseek):
  6ufp-assembly1_B  TM=8.403E-01  e=7.533E-31  Sinorhizobium meliloti SM11
  6x99-assembly3_A  TM=8.352E-01  e=2.049E-29  Sinorhizobium meliloti SM11
  7my9-assembly1_A  TM=8.215E-01  e=1.194E-29  Sinorhizobium meliloti SM11
  6vz9-assembly1_A  TM=8.155E-01  e=3.518E-29  Sinorhizobium meliloti SM11
  9dl9-assembly1_A  TM=8.119E-01  e=1.242E-28  Sinorhizobium meliloti SM11

pLDDT: mean 94.56, std 6.86, range [40.66, 98.88]